Protein AF-0000000066940086 (afdb_homodimer)

pLDDT: mean 76.79, std 23.48, range [14.34, 98.62]

Structure (mmCIF, N/CA/C/O backbone):
data_AF-0000000066940086-model_v1
#
loop_
_entity.id
_entity.type
_entity.pdbx_description
1 polymer 'F-box domain-containing protein'
#
loop_
_atom_site.group_PDB
_atom_site.id
_atom_site.type_symbol
_atom_site.label_atom_id
_atom_site.label_alt_id
_atom_site.label_comp_id
_atom_site.label_asym_id
_atom_site.label_entity_id
_atom_site.label_seq_id
_atom_site.pdbx_PDB_ins_code
_atom_site.Cartn_x
_atom_site.Cartn_y
_atom_site.Cartn_z
_atom_site.occupancy
_atom_site.B_iso_or_equiv
_atom_site.auth_seq_id
_atom_site.auth_comp_id
_atom_site.auth_asym_id
_atom_site.auth_atom_id
_atom_site.pdbx_PDB_model_num
ATOM 1 N N . MET A 1 1 ? -50.438 -29.688 -14.922 1 21.64 1 MET A N 1
ATOM 2 C CA . MET A 1 1 ? -49.094 -29.969 -15.398 1 21.64 1 MET A CA 1
ATOM 3 C C . MET A 1 1 ? -48.656 -28.953 -16.453 1 21.64 1 MET A C 1
ATOM 5 O O . MET A 1 1 ? -48.656 -29.25 -17.641 1 21.64 1 MET A O 1
ATOM 9 N N . THR A 1 2 ? -49.062 -27.703 -16.484 1 23.95 2 THR A N 1
ATOM 10 C CA . THR A 1 2 ? -49.219 -26.531 -17.328 1 23.95 2 THR A CA 1
ATOM 11 C C . THR A 1 2 ? -47.875 -26.047 -17.844 1 23.95 2 THR A C 1
ATOM 13 O O . THR A 1 2 ? -46.875 -26.156 -17.156 1 23.95 2 THR A O 1
ATOM 16 N N . SER A 1 3 ? -47.656 -25.938 -19.219 1 25.42 3 SER A N 1
ATOM 17 C CA . SER A 1 3 ? -46.594 -25.625 -20.156 1 25.42 3 SER A CA 1
ATOM 18 C C . SER A 1 3 ? -45.906 -24.312 -19.797 1 25.42 3 SER A C 1
ATOM 20 O O . SER A 1 3 ? -46.469 -23.234 -19.906 1 25.42 3 SER A O 1
ATOM 22 N N . ARG A 1 4 ? -45.344 -24.125 -18.641 1 27.19 4 ARG A N 1
ATOM 23 C CA . ARG A 1 4 ? -44.844 -22.906 -18.016 1 27.19 4 ARG A CA 1
ATOM 24 C C . ARG A 1 4 ? -43.844 -22.203 -18.922 1 27.19 4 ARG A C 1
ATOM 26 O O . ARG A 1 4 ? -42.812 -22.781 -19.312 1 27.19 4 ARG A O 1
ATOM 33 N N . ASP A 1 5 ? -44.281 -21.297 -19.844 1 26.53 5 ASP A N 1
ATOM 34 C CA . ASP A 1 5 ? -43.812 -20.453 -20.953 1 26.53 5 ASP A CA 1
ATOM 35 C C . ASP A 1 5 ? -42.531 -19.719 -20.562 1 26.53 5 ASP A C 1
ATOM 37 O O . ASP A 1 5 ? -42.5 -18.984 -19.578 1 26.53 5 ASP A O 1
ATOM 41 N N . ASN A 1 6 ? -41.406 -20.359 -20.703 1 26.84 6 ASN A N 1
ATOM 42 C CA . ASN A 1 6 ? -40 -20 -20.547 1 26.84 6 ASN A CA 1
ATOM 43 C C . ASN A 1 6 ? -39.688 -18.641 -21.172 1 26.84 6 ASN A C 1
ATOM 45 O O . ASN A 1 6 ? -39.719 -18.5 -22.391 1 26.84 6 ASN A O 1
ATOM 49 N N . HIS A 1 7 ? -40.375 -17.5 -20.797 1 28.5 7 HIS A N 1
ATOM 50 C CA . HIS A 1 7 ? -40.219 -16.125 -21.234 1 28.5 7 HIS A CA 1
ATOM 51 C C . HIS A 1 7 ? -38.75 -15.805 -21.5 1 28.5 7 HIS A C 1
ATOM 53 O O . HIS A 1 7 ? -37.938 -15.734 -20.578 1 28.5 7 HIS A O 1
ATOM 59 N N . LEU A 1 8 ? -38.219 -16.359 -22.531 1 32.66 8 LEU A N 1
ATOM 60 C CA . LEU A 1 8 ? -36.969 -16.094 -23.25 1 32.66 8 LEU A CA 1
ATOM 61 C C . LEU A 1 8 ? -36.75 -14.586 -23.438 1 32.66 8 LEU A C 1
ATOM 63 O O . LEU A 1 8 ? -37.531 -13.938 -24.141 1 32.66 8 LEU A O 1
ATOM 67 N N . TYR A 1 9 ? -36.656 -13.805 -22.391 1 33.69 9 TYR A N 1
ATOM 68 C CA . TYR A 1 9 ? -36.375 -12.375 -22.406 1 33.69 9 TYR A CA 1
ATOM 69 C C . TYR A 1 9 ? -35.531 -12.008 -23.609 1 33.69 9 TYR A C 1
ATOM 71 O O . TYR A 1 9 ? -34.469 -12.617 -23.828 1 33.69 9 TYR A O 1
ATOM 79 N N . SER A 1 10 ? -36.094 -11.773 -24.75 1 36.84 10 SER A N 1
ATOM 80 C CA . SER A 1 10 ? -35.594 -11.188 -25.984 1 36.84 10 SER A CA 1
ATOM 81 C C . SER A 1 10 ? -34.688 -10 -25.703 1 36.84 10 SER A C 1
ATOM 83 O O . SER A 1 10 ? -35.062 -9.078 -24.969 1 36.84 10 SER A O 1
ATOM 85 N N . ASN A 1 11 ? -33.406 -10.289 -25.625 1 43.44 11 ASN A N 1
ATOM 86 C CA . ASN A 1 11 ? -32.344 -9.328 -25.391 1 43.44 11 ASN A CA 1
ATOM 87 C C . ASN A 1 11 ? -32.438 -8.148 -26.359 1 43.44 11 ASN A C 1
ATOM 89 O O . ASN A 1 11 ? -32.906 -8.297 -27.484 1 43.44 11 ASN A O 1
ATOM 93 N N . GLY A 1 12 ? -32.594 -7.027 -25.891 1 43.97 12 GLY A N 1
ATOM 94 C CA . GLY A 1 12 ? -32.688 -5.777 -26.625 1 43.97 12 GLY A CA 1
ATOM 95 C C . GLY A 1 12 ? -31.688 -5.672 -27.766 1 43.97 12 GLY A C 1
ATOM 96 O O . GLY A 1 12 ? -30.797 -6.512 -27.875 1 43.97 12 GLY A O 1
ATOM 97 N N . PRO A 1 13 ? -31.859 -4.84 -28.797 1 48.5 13 PRO A N 1
ATOM 98 C CA . PRO A 1 13 ? -31.078 -4.582 -30.016 1 48.5 13 PRO A CA 1
ATOM 99 C C . PRO A 1 13 ? -29.578 -4.535 -29.766 1 48.5 13 PRO A C 1
ATOM 101 O O . PRO A 1 13 ? -28.781 -4.848 -30.656 1 48.5 13 PRO A O 1
ATOM 104 N N . GLU A 1 14 ? -29.203 -4.27 -28.688 1 49.16 14 GLU A N 1
ATOM 105 C CA . GLU A 1 14 ? -27.781 -4.066 -28.422 1 49.16 14 GLU A CA 1
ATOM 106 C C . GLU A 1 14 ? -27.047 -5.398 -28.375 1 49.16 14 GLU A C 1
ATOM 108 O O . GLU A 1 14 ? -25.922 -5.5 -28.875 1 49.16 14 GLU A O 1
ATOM 113 N N . VAL A 1 15 ? -27.609 -6.387 -27.891 1 49.75 15 VAL A N 1
ATOM 114 C CA . VAL A 1 15 ? -27.016 -7.715 -27.844 1 49.75 15 VAL A CA 1
ATOM 115 C C . VAL A 1 15 ? -27 -8.312 -29.25 1 49.75 15 VAL A C 1
ATOM 117 O O . VAL A 1 15 ? -26.062 -9.016 -29.625 1 49.75 15 VAL A O 1
ATOM 120 N N . GLN A 1 16 ? -28.031 -7.945 -30 1 49.22 16 GLN A N 1
ATOM 121 C CA . GLN A 1 16 ? -28.094 -8.398 -31.391 1 49.22 16 GLN A CA 1
ATOM 122 C C . GLN A 1 16 ? -26.891 -7.91 -32.188 1 49.22 16 GLN A C 1
ATOM 124 O O . GLN A 1 16 ? -26.281 -8.672 -32.938 1 49.22 16 GLN A O 1
ATOM 129 N N . GLY A 1 17 ? -26.594 -6.734 -32.031 1 49.56 17 GLY A N 1
ATOM 130 C CA . GLY A 1 17 ? -25.5 -6.133 -32.781 1 49.56 17 GLY A CA 1
ATOM 131 C C . GLY A 1 17 ? -24.141 -6.641 -32.344 1 49.56 17 GLY A C 1
ATOM 132 O O . GLY A 1 17 ? -23.234 -6.773 -33.188 1 49.56 17 GLY A O 1
ATOM 133 N N . ALA A 1 18 ? -24.062 -6.953 -31.141 1 52.44 18 ALA A N 1
ATOM 134 C CA . ALA A 1 18 ? -22.75 -7.344 -30.641 1 52.44 18 ALA A CA 1
ATOM 135 C C . ALA A 1 18 ? -22.359 -8.734 -31.125 1 52.44 18 ALA A C 1
ATOM 137 O O . ALA A 1 18 ? -21.188 -9.008 -31.391 1 52.44 18 ALA A O 1
ATOM 138 N N . PHE A 1 19 ? -23.359 -9.625 -31.25 1 54.22 19 PHE A N 1
ATOM 139 C CA . PHE A 1 19 ? -23.062 -10.984 -31.688 1 54.22 19 PHE A CA 1
ATOM 140 C C . PHE A 1 19 ? -23.5 -11.195 -33.125 1 54.22 19 PHE A C 1
ATOM 142 O O . PHE A 1 19 ? -23.344 -12.289 -33.688 1 54.22 19 PHE A O 1
ATOM 149 N N . GLY A 1 20 ? -23.859 -10.047 -33.781 1 47.44 20 GLY A N 1
ATOM 150 C CA . GLY A 1 20 ? -24.297 -10.125 -35.188 1 47.44 20 GLY A CA 1
ATOM 151 C C . GLY A 1 20 ? -25.562 -10.953 -35.344 1 47.44 20 GLY A C 1
ATOM 152 O O . GLY A 1 20 ? -25.797 -11.516 -36.438 1 47.44 20 GLY A O 1
ATOM 153 N N . VAL A 1 21 ? -26.047 -11.5 -34.438 1 47.91 21 VAL A N 1
ATOM 154 C CA . VAL A 1 21 ? -27.219 -12.336 -34.656 1 47.91 21 VAL A CA 1
ATOM 155 C C . VAL A 1 21 ? -28.469 -11.594 -34.25 1 47.91 21 VAL A C 1
ATOM 157 O O . VAL A 1 21 ? -28.422 -10.695 -33.406 1 47.91 21 VAL A O 1
ATOM 160 N N . ASP A 1 22 ? -29.578 -11.602 -34.969 1 49.31 22 ASP A N 1
ATOM 161 C CA . ASP A 1 22 ? -30.875 -10.961 -34.844 1 49.31 22 ASP A CA 1
ATOM 162 C C . ASP A 1 22 ? -31.438 -11.141 -33.438 1 49.31 22 ASP A C 1
ATOM 164 O O . ASP A 1 22 ? -32 -10.203 -32.875 1 49.31 22 ASP A O 1
ATOM 168 N N . THR A 1 23 ? -31.703 -12.453 -32.844 1 56.59 23 THR A N 1
ATOM 169 C CA . THR A 1 23 ? -32.312 -12.766 -31.562 1 56.59 23 THR A CA 1
ATOM 170 C C . THR A 1 23 ? -31.516 -13.875 -30.844 1 56.59 23 THR A C 1
ATOM 172 O O . THR A 1 23 ? -31.266 -14.93 -31.438 1 56.59 23 THR A O 1
ATOM 175 N N . LEU A 1 24 ? -30.531 -13.602 -30.016 1 60.56 24 LEU A N 1
ATOM 176 C CA . LEU A 1 24 ? -29.922 -14.68 -29.25 1 60.56 24 LEU A CA 1
ATOM 177 C C . LEU A 1 24 ? -30.453 -14.703 -27.828 1 60.56 24 LEU A C 1
ATOM 179 O O . LEU A 1 24 ? -30.406 -13.688 -27.125 1 60.56 24 LEU A O 1
ATOM 183 N N . PRO A 1 25 ? -31.281 -15.82 -27.5 1 67.06 25 PRO A N 1
ATOM 184 C CA . PRO A 1 25 ? -31.672 -15.922 -26.094 1 67.06 25 PRO A CA 1
ATOM 185 C C . PRO A 1 25 ? -30.5 -15.656 -25.141 1 67.06 25 PRO A C 1
ATOM 187 O O . PRO A 1 25 ? -29.359 -15.969 -25.453 1 67.06 25 PRO A O 1
ATOM 190 N N . LEU A 1 26 ? -30.797 -14.945 -23.984 1 72.25 26 LEU A N 1
ATOM 191 C CA . LEU A 1 26 ? -29.781 -14.594 -22.984 1 72.25 26 LEU A CA 1
ATOM 192 C C . LEU A 1 26 ? -29.078 -15.844 -22.453 1 72.25 26 LEU A C 1
ATOM 194 O O . LEU A 1 26 ? -27.906 -15.789 -22.094 1 72.25 26 LEU A O 1
ATOM 198 N N . THR A 1 27 ? -29.766 -16.969 -22.516 1 72.62 27 THR A N 1
ATOM 199 C CA . THR A 1 27 ? -29.156 -18.219 -22.062 1 72.62 27 THR A CA 1
ATOM 200 C C . THR A 1 27 ? -28.016 -18.641 -22.984 1 72.62 27 THR A C 1
ATOM 202 O O . THR A 1 27 ? -26.984 -19.141 -22.531 1 72.62 27 THR A O 1
ATOM 205 N N . THR A 1 28 ? -28.344 -18.422 -24.188 1 70.94 28 THR A N 1
ATOM 206 C CA . THR A 1 28 ? -27.297 -18.766 -25.141 1 70.94 28 THR A CA 1
ATOM 207 C C . THR A 1 28 ? -26.109 -17.812 -25.016 1 70.94 28 THR A C 1
ATOM 209 O O . THR A 1 28 ? -24.953 -18.234 -25.109 1 70.94 28 THR A O 1
ATOM 212 N N . VAL A 1 29 ? -26.484 -16.547 -24.859 1 73.44 29 VAL A N 1
ATOM 213 C CA . VAL A 1 29 ? -25.422 -15.57 -24.672 1 73.44 29 VAL A CA 1
ATOM 214 C C . VAL A 1 29 ? -24.578 -15.945 -23.453 1 73.44 29 VAL A C 1
ATOM 216 O O . VAL A 1 29 ? -23.344 -15.898 -23.5 1 73.44 29 VAL A O 1
ATOM 219 N N . ALA A 1 30 ? -25.266 -16.375 -22.484 1 77.25 30 ALA A N 1
ATOM 220 C CA . ALA A 1 30 ? -24.578 -16.781 -21.266 1 77.25 30 ALA A CA 1
ATOM 221 C C . ALA A 1 30 ? -23.656 -17.984 -21.531 1 77.25 30 ALA A C 1
ATOM 223 O O . ALA A 1 30 ? -22.547 -18.047 -21 1 77.25 30 ALA A O 1
ATOM 224 N N . HIS A 1 31 ? -24.172 -18.812 -22.344 1 75.38 31 HIS A N 1
ATOM 225 C CA . HIS A 1 31 ? -23.375 -19.984 -22.688 1 75.38 31 HIS A CA 1
ATOM 226 C C . HIS A 1 31 ? -22.141 -19.594 -23.5 1 75.38 31 HIS A C 1
ATOM 228 O O . HIS A 1 31 ? -21.062 -20.156 -23.281 1 75.38 31 HIS A O 1
ATOM 234 N N . ILE A 1 32 ? -22.297 -18.703 -24.375 1 71.81 32 ILE A N 1
ATOM 235 C CA . ILE A 1 32 ? -21.172 -18.219 -25.172 1 71.81 32 ILE A CA 1
ATOM 236 C C . ILE A 1 32 ? -20.125 -17.578 -24.266 1 71.81 32 ILE A C 1
ATOM 238 O O . ILE A 1 32 ? -18.922 -17.859 -24.406 1 71.81 32 ILE A O 1
ATOM 242 N N . ILE A 1 33 ? -20.625 -16.828 -23.391 1 78.06 33 ILE A N 1
ATOM 243 C CA . ILE A 1 33 ? -19.734 -16.109 -22.484 1 78.06 33 ILE A CA 1
ATOM 244 C C . ILE A 1 33 ? -18.969 -17.109 -21.625 1 78.06 33 ILE A C 1
ATOM 246 O O . ILE A 1 33 ? -17.781 -16.906 -21.328 1 78.06 33 ILE A O 1
ATOM 250 N N . SER A 1 34 ? -19.484 -18.219 -21.328 1 79.19 34 SER A N 1
ATOM 251 C CA . SER A 1 34 ? -18.844 -19.219 -20.469 1 79.19 34 SER A CA 1
ATOM 252 C C . SER A 1 34 ? -17.625 -19.844 -21.172 1 79.19 34 SER A C 1
ATOM 254 O O . SER A 1 34 ? -16.703 -20.312 -20.5 1 79.19 34 SER A O 1
ATOM 256 N N . TYR A 1 35 ? -17.609 -19.797 -22.453 1 72.31 35 TYR A N 1
ATOM 257 C CA . TYR A 1 35 ? -16.516 -20.375 -23.203 1 72.31 35 TYR A CA 1
ATOM 258 C C . TYR A 1 35 ? -15.344 -19.406 -23.312 1 72.31 35 TYR A C 1
ATOM 260 O O . TYR A 1 35 ? -14.25 -19.781 -23.734 1 72.31 35 TYR A O 1
ATOM 268 N N . LEU A 1 36 ? -15.648 -18.219 -22.891 1 72.81 36 LEU A N 1
ATOM 269 C CA . LEU A 1 36 ? -14.625 -17.188 -23.031 1 72.81 36 LEU A CA 1
ATOM 270 C C . LEU A 1 36 ? -13.898 -16.953 -21.703 1 72.81 36 LEU A C 1
ATOM 272 O O . LEU A 1 36 ? -13.133 -16 -21.562 1 72.81 36 LEU A O 1
ATOM 276 N N . GLU A 1 37 ? -14.031 -17.797 -20.797 1 73.56 37 GLU A N 1
ATOM 277 C CA . GLU A 1 37 ? -13.578 -17.547 -19.438 1 73.56 37 GLU A CA 1
ATOM 278 C C . GLU A 1 37 ? -12.07 -17.344 -19.375 1 73.56 37 GLU A C 1
ATOM 280 O O . GLU A 1 37 ? -11.57 -16.594 -18.531 1 73.56 37 GLU A O 1
ATOM 285 N N . ASP A 1 38 ? -11.414 -17.844 -20.375 1 73.81 38 ASP A N 1
ATOM 286 C CA . ASP A 1 38 ? -9.961 -17.719 -20.312 1 73.81 38 ASP A CA 1
ATOM 287 C C . ASP A 1 38 ? -9.477 -16.578 -21.203 1 73.81 38 ASP A C 1
ATOM 289 O O . ASP A 1 38 ? -8.273 -16.297 -21.266 1 73.81 38 ASP A O 1
ATOM 293 N N . ASP A 1 39 ? -10.367 -15.922 -21.797 1 77 39 ASP A N 1
ATOM 294 C CA . ASP A 1 39 ? -10.016 -14.82 -22.672 1 77 39 ASP A CA 1
ATOM 295 C C . ASP A 1 39 ? -10.461 -13.484 -22.078 1 77 39 ASP A C 1
ATOM 297 O O . ASP A 1 39 ? -11.516 -12.953 -22.453 1 77 39 ASP A O 1
ATOM 301 N N . VAL A 1 40 ? -9.586 -12.852 -21.438 1 81.75 40 VAL A N 1
ATOM 302 C CA . VAL A 1 40 ? -9.906 -11.641 -20.688 1 81.75 40 VAL A CA 1
ATOM 303 C C . VAL A 1 40 ? -10.203 -10.492 -21.656 1 81.75 40 VAL A C 1
ATOM 305 O O . VAL A 1 40 ? -11.094 -9.68 -21.422 1 81.75 40 VAL A O 1
ATOM 308 N N . ALA A 1 41 ? -9.484 -10.445 -22.719 1 79.44 41 ALA A N 1
ATOM 309 C CA . ALA A 1 41 ? -9.656 -9.359 -23.688 1 79.44 41 ALA A CA 1
ATOM 310 C C . ALA A 1 41 ? -11.062 -9.367 -24.281 1 79.44 41 ALA A C 1
ATOM 312 O O . ALA A 1 41 ? -11.703 -8.32 -24.391 1 79.44 41 ALA A O 1
ATOM 313 N N . SER A 1 42 ? -11.5 -10.555 -24.625 1 80.62 42 SER A N 1
ATOM 314 C CA . SER A 1 42 ? -12.836 -10.68 -25.188 1 80.62 42 SER A CA 1
ATOM 315 C C . SER A 1 42 ? -13.906 -10.344 -24.172 1 80.62 42 SER A C 1
ATOM 317 O O . SER A 1 42 ? -14.883 -9.664 -24.484 1 80.62 42 SER A O 1
ATOM 319 N N . LEU A 1 43 ? -13.734 -10.781 -23.031 1 84.5 43 LEU A N 1
ATOM 320 C CA . LEU A 1 43 ? -14.703 -10.508 -21.969 1 84.5 43 LEU A CA 1
ATOM 321 C C . LEU A 1 43 ? -14.797 -9.008 -21.688 1 84.5 43 LEU A C 1
ATOM 323 O O . LEU A 1 43 ? -15.898 -8.477 -21.516 1 84.5 43 LEU A O 1
ATOM 327 N N . ALA A 1 44 ? -13.695 -8.359 -21.672 1 83.31 44 ALA A N 1
ATOM 328 C CA . ALA A 1 44 ? -13.664 -6.922 -21.422 1 83.31 44 ALA A CA 1
ATOM 329 C C . ALA A 1 44 ? -14.391 -6.148 -22.516 1 83.31 44 ALA A C 1
ATOM 331 O O . ALA A 1 44 ? -15.102 -5.18 -22.234 1 83.31 44 ALA A O 1
ATOM 332 N N . ARG A 1 45 ? -14.195 -6.543 -23.703 1 82.5 45 ARG A N 1
ATOM 333 C CA . ARG A 1 45 ? -14.867 -5.898 -24.828 1 82.5 45 ARG A CA 1
ATOM 334 C C . ARG A 1 45 ? -16.375 -6.055 -24.719 1 82.5 45 ARG A C 1
ATOM 336 O O . ARG A 1 45 ? -17.125 -5.121 -25.031 1 82.5 45 ARG A O 1
ATOM 343 N N . LEU A 1 46 ? -16.734 -7.199 -24.344 1 78.88 46 LEU A N 1
ATOM 344 C CA . LEU A 1 46 ? -18.172 -7.457 -24.188 1 78.88 46 LEU A CA 1
ATOM 345 C C . LEU A 1 46 ? -18.766 -6.566 -23.109 1 78.88 46 LEU A C 1
ATOM 347 O O . LEU A 1 46 ? -19.891 -6.078 -23.25 1 78.88 46 LEU A O 1
ATOM 351 N N . CYS A 1 47 ? -18.031 -6.336 -22.031 1 82.5 47 CYS A N 1
ATOM 352 C CA . CYS A 1 47 ? -18.5 -5.5 -20.938 1 82.5 47 CYS A CA 1
ATOM 353 C C . CYS A 1 47 ? -18.688 -4.059 -21.391 1 82.5 47 CYS A C 1
ATOM 355 O O . CYS A 1 47 ? -19.484 -3.32 -20.812 1 82.5 47 CYS A O 1
ATOM 357 N N . ARG A 1 48 ? -18.047 -3.729 -22.531 1 82.06 48 ARG A N 1
ATOM 358 C CA . ARG A 1 48 ? -18.078 -2.34 -22.969 1 82.06 48 ARG A CA 1
ATOM 359 C C . ARG A 1 48 ? -19.078 -2.148 -24.094 1 82.06 48 ARG A C 1
ATOM 361 O O . ARG A 1 48 ? -19.297 -1.028 -24.562 1 82.06 48 ARG A O 1
ATOM 368 N N . THR A 1 49 ? -19.656 -3.117 -24.547 1 75.56 49 THR A N 1
ATOM 369 C CA . THR A 1 49 ? -20.516 -3.074 -25.719 1 75.56 49 THR A CA 1
ATOM 370 C C . THR A 1 49 ? -21.922 -2.609 -25.344 1 75.56 49 THR A C 1
ATOM 372 O O . THR A 1 49 ? -22.516 -1.792 -26.047 1 75.56 49 THR A O 1
ATOM 375 N N . SER A 1 50 ? -22.438 -3.188 -24.188 1 75.12 50 SER A N 1
ATOM 376 C CA . SER A 1 50 ? -23.781 -2.818 -23.75 1 75.12 50 SER A CA 1
ATOM 377 C C . SER A 1 50 ? -23.969 -3.078 -22.25 1 75.12 50 SER A C 1
ATOM 379 O O . SER A 1 50 ? -23.172 -3.791 -21.641 1 75.12 50 SER A O 1
ATOM 381 N N . ARG A 1 51 ? -25 -2.578 -21.734 1 79.44 51 ARG A N 1
ATOM 382 C CA . ARG A 1 51 ? -25.266 -2.725 -20.312 1 79.44 51 ARG A CA 1
ATOM 383 C C . ARG A 1 51 ? -25.625 -4.164 -19.969 1 79.44 51 ARG A C 1
ATOM 385 O O . ARG A 1 51 ? -25.219 -4.684 -18.922 1 79.44 51 ARG A O 1
ATOM 392 N N . VAL A 1 52 ? -26.453 -4.73 -20.828 1 75.25 52 VAL A N 1
ATOM 393 C CA . VAL A 1 52 ? -26.859 -6.109 -20.578 1 75.25 52 VAL A CA 1
ATOM 394 C C . VAL A 1 52 ? -25.641 -7.023 -20.609 1 75.25 52 VAL A C 1
ATOM 396 O O . VAL A 1 52 ? -25.5 -7.895 -19.734 1 75.25 52 VAL A O 1
ATOM 399 N N . LEU A 1 53 ? -24.812 -6.781 -21.594 1 79 53 LEU A N 1
ATOM 400 C CA . LEU A 1 53 ? -23.609 -7.605 -21.672 1 79 53 LEU A CA 1
ATOM 401 C C . LEU A 1 53 ? -22.672 -7.32 -20.516 1 79 53 LEU A C 1
ATOM 403 O O . LEU A 1 53 ? -21.953 -8.219 -20.047 1 79 53 LEU A O 1
ATOM 407 N N . TRP A 1 54 ? -22.719 -6.148 -20.078 1 80.88 54 TRP A N 1
ATOM 408 C CA . TRP A 1 54 ? -21.922 -5.812 -18.906 1 80.88 54 TRP A CA 1
ATOM 409 C C . TRP A 1 54 ? -22.344 -6.656 -17.703 1 80.88 54 TRP A C 1
ATOM 411 O O . TRP A 1 54 ? -21.5 -7.273 -17.047 1 80.88 54 TRP A O 1
ATOM 421 N N . TYR A 1 55 ? -23.594 -6.773 -17.5 1 79.88 55 TYR A N 1
ATOM 422 C CA . TYR A 1 55 ? -24.094 -7.496 -16.344 1 79.88 55 TYR A CA 1
ATOM 423 C C . TYR A 1 55 ? -23.828 -8.992 -16.484 1 79.88 55 TYR A C 1
ATOM 425 O O . TYR A 1 55 ? -23.516 -9.664 -15.492 1 79.88 55 TYR A O 1
ATOM 433 N N . MET A 1 56 ? -23.891 -9.43 -17.641 1 80 56 MET A N 1
ATOM 434 C CA . MET A 1 56 ? -23.766 -10.867 -17.859 1 80 56 MET A CA 1
ATOM 435 C C . MET A 1 56 ? -22.312 -11.297 -17.828 1 80 56 MET A C 1
ATOM 437 O O . MET A 1 56 ? -21.984 -12.414 -17.422 1 80 56 MET A O 1
ATOM 441 N N . THR A 1 57 ? -21.5 -10.367 -18.219 1 84 57 THR A N 1
ATOM 442 C CA . THR A 1 57 ? -20.109 -10.766 -18.469 1 84 57 THR A CA 1
ATOM 443 C C . THR A 1 57 ? -19.219 -10.375 -17.297 1 84 57 THR A C 1
ATOM 445 O O . THR A 1 57 ? -18.188 -11 -17.078 1 84 57 THR A O 1
ATOM 448 N N . LEU A 1 58 ? -19.672 -9.484 -16.5 1 85 58 LEU A N 1
ATOM 449 C CA . LEU A 1 58 ? -18.844 -8.938 -15.438 1 85 58 LEU A CA 1
ATOM 450 C C . LEU A 1 58 ? -18.438 -10.039 -14.461 1 85 58 LEU A C 1
ATOM 452 O O . LEU A 1 58 ? -17.266 -10.141 -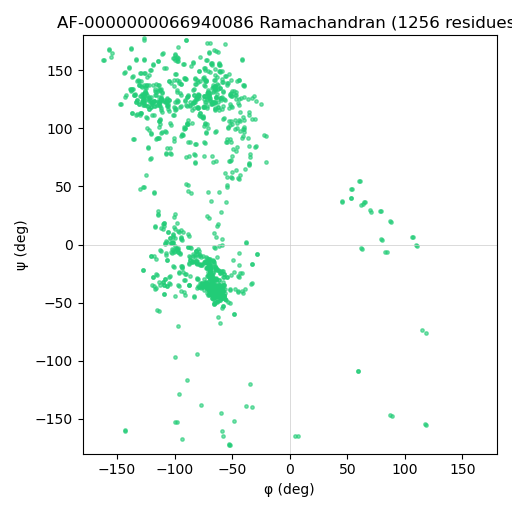14.094 1 85 58 LEU A O 1
ATOM 456 N N . PRO A 1 59 ? -19.312 -10.906 -14.109 1 86.31 59 PRO A N 1
ATOM 457 C CA . PRO A 1 59 ? -18.922 -11.969 -13.18 1 86.31 59 PRO A CA 1
ATOM 458 C C . PRO A 1 59 ? -17.891 -12.922 -13.781 1 86.31 59 PRO A C 1
ATOM 460 O O . PRO A 1 59 ? -17.047 -13.445 -13.055 1 86.31 59 PRO A O 1
ATOM 463 N N . HIS A 1 60 ? -17.922 -13.102 -15.07 1 86.06 60 HIS A N 1
ATOM 464 C CA . HIS A 1 60 ? -16.969 -13.977 -15.734 1 86.06 60 HIS A CA 1
ATOM 465 C C . HIS A 1 60 ? -15.609 -13.305 -15.859 1 86.06 60 HIS A C 1
ATOM 467 O O . HIS A 1 60 ? -14.57 -13.969 -15.781 1 86.06 60 HIS A O 1
ATOM 473 N N . LEU A 1 61 ? -15.68 -12.078 -16.016 1 85.06 61 LEU A N 1
ATOM 474 C CA . LEU A 1 61 ? -14.453 -11.312 -16.188 1 85.06 61 LEU A CA 1
ATOM 475 C C . LEU A 1 61 ? -13.641 -11.305 -14.898 1 85.06 61 LEU A C 1
ATOM 477 O O . LEU A 1 61 ? -12.414 -11.43 -14.93 1 85.06 61 LEU A O 1
ATOM 481 N N . TRP A 1 62 ? -14.367 -11.25 -13.797 1 90.25 62 TRP A N 1
ATOM 482 C CA . TRP A 1 62 ? -13.672 -11.039 -12.531 1 90.25 62 TRP A CA 1
ATOM 483 C C . TRP A 1 62 ? -13.57 -12.336 -11.734 1 90.25 62 TRP A C 1
ATOM 485 O O . TRP A 1 62 ? -13.086 -12.344 -10.602 1 90.25 62 TRP A O 1
ATOM 495 N N . ARG A 1 63 ? -13.969 -13.352 -12.273 1 91.94 63 ARG A N 1
ATOM 496 C CA . ARG A 1 63 ? -13.953 -14.633 -11.57 1 91.94 63 ARG A CA 1
ATOM 497 C C . ARG A 1 63 ? -12.523 -15.078 -11.273 1 91.94 63 ARG A C 1
ATOM 499 O O . ARG A 1 63 ? -12.219 -15.484 -10.156 1 91.94 63 ARG A O 1
ATOM 506 N N . ASN A 1 64 ? -11.734 -15.055 -12.273 1 92.88 64 ASN A N 1
ATOM 507 C CA . ASN A 1 64 ? -10.32 -15.391 -12.156 1 92.88 64 ASN A CA 1
ATOM 508 C C . ASN A 1 64 ? -9.438 -14.18 -12.43 1 92.88 64 ASN A C 1
ATOM 510 O O . ASN A 1 64 ? -9.258 -13.781 -13.578 1 92.88 64 ASN A O 1
ATOM 514 N N . VAL A 1 65 ? -8.891 -13.672 -11.406 1 94.56 65 VAL A N 1
ATOM 515 C CA . VAL A 1 65 ? -8.086 -12.461 -11.531 1 94.56 65 VAL A CA 1
ATOM 516 C C . VAL A 1 65 ? -6.609 -12.789 -11.32 1 94.56 65 VAL A C 1
ATOM 518 O O . VAL A 1 65 ? -6.246 -13.422 -10.328 1 94.56 65 VAL A O 1
ATOM 521 N N . THR A 1 66 ? -5.789 -12.477 -12.242 1 95.31 66 THR A N 1
ATOM 522 C CA . THR A 1 66 ? -4.34 -12.594 -12.117 1 95.31 66 THR A CA 1
ATOM 523 C C . THR A 1 66 ? -3.676 -11.219 -12.227 1 95.31 66 THR A C 1
ATOM 525 O O . THR A 1 66 ? -3.85 -10.523 -13.227 1 95.31 66 THR A O 1
ATOM 528 N N . LEU A 1 67 ? -3.012 -10.828 -11.211 1 95.75 67 LEU A N 1
ATOM 529 C CA . LEU A 1 67 ? -2.246 -9.586 -11.211 1 95.75 67 LEU A CA 1
ATOM 530 C C . LEU A 1 67 ? -0.75 -9.875 -11.289 1 95.75 67 LEU A C 1
ATOM 532 O O . LEU A 1 67 ? -0.194 -10.547 -10.43 1 95.75 67 LEU A O 1
ATOM 536 N N . LYS A 1 68 ? -0.107 -9.336 -12.273 1 95.06 68 LYS A N 1
ATOM 537 C CA . LYS A 1 68 ? 1.319 -9.57 -12.477 1 95.06 68 LYS A CA 1
ATOM 538 C C . LYS A 1 68 ? 2.127 -8.305 -12.227 1 95.06 68 LYS A C 1
ATOM 540 O O . LYS A 1 68 ? 1.807 -7.238 -12.758 1 95.06 68 LYS A O 1
ATOM 545 N N . SER A 1 69 ? 3.098 -8.406 -11.352 1 94.06 69 SER A N 1
ATOM 546 C CA . SER A 1 69 ? 4.008 -7.309 -11.047 1 94.06 69 SER A CA 1
ATOM 547 C C . SER A 1 69 ? 5.375 -7.531 -11.688 1 94.06 69 SER A C 1
ATOM 549 O O . SER A 1 69 ? 5.871 -8.656 -11.734 1 94.06 69 SER A O 1
ATOM 551 N N . TYR A 1 70 ? 5.977 -6.477 -12.195 1 90.75 70 TYR A N 1
ATOM 552 C CA . TYR A 1 70 ? 7.281 -6.551 -12.836 1 90.75 70 TYR A CA 1
ATOM 553 C C . TYR A 1 70 ? 8.25 -5.551 -12.219 1 90.75 70 TYR A C 1
ATOM 555 O O . TYR A 1 70 ? 7.855 -4.457 -11.82 1 90.75 70 TYR A O 1
ATOM 563 N N . ARG A 1 71 ? 9.453 -5.914 -12.203 1 85.5 71 ARG A N 1
ATOM 564 C CA . ARG A 1 71 ? 10.492 -5.055 -11.641 1 85.5 71 ARG A CA 1
ATOM 565 C C . ARG A 1 71 ? 10.734 -3.834 -12.523 1 85.5 71 ARG A C 1
ATOM 567 O O . ARG A 1 71 ? 10.977 -2.736 -12.023 1 85.5 71 ARG A O 1
ATOM 574 N N . THR A 1 72 ? 10.648 -4.008 -13.789 1 86.69 72 THR A N 1
ATOM 575 C CA . THR A 1 72 ? 10.898 -2.938 -14.75 1 86.69 72 THR A CA 1
ATOM 576 C C . THR A 1 72 ? 9.625 -2.586 -15.508 1 86.69 72 THR A C 1
ATOM 578 O O . THR A 1 72 ? 8.688 -3.387 -15.562 1 86.69 72 THR A O 1
ATOM 581 N N . ILE A 1 73 ? 9.695 -1.413 -15.984 1 88 73 ILE A N 1
ATOM 582 C CA . ILE A 1 73 ? 8.547 -0.953 -16.766 1 88 73 ILE A CA 1
ATOM 583 C C . ILE A 1 73 ? 8.5 -1.688 -18.094 1 88 73 ILE A C 1
ATOM 585 O O . ILE A 1 73 ? 9.5 -1.734 -18.828 1 88 73 ILE A O 1
ATOM 589 N N . ARG A 1 74 ? 7.449 -2.277 -18.391 1 88.56 74 ARG A N 1
ATOM 590 C CA . ARG A 1 74 ? 7.254 -2.973 -19.656 1 88.56 74 ARG A CA 1
ATOM 591 C C . ARG A 1 74 ? 6.648 -2.047 -20.703 1 88.56 74 ARG A C 1
ATOM 593 O O . ARG A 1 74 ? 5.84 -1.174 -20.375 1 88.56 74 ARG A O 1
ATOM 600 N N . TYR A 1 75 ? 7.082 -2.215 -21.891 1 88.88 75 TYR A N 1
ATOM 601 C CA . TYR A 1 75 ? 6.621 -1.369 -22.984 1 88.88 75 TYR A CA 1
ATOM 602 C C . TYR A 1 75 ? 5.891 -2.193 -24.031 1 88.88 75 TYR A C 1
ATOM 604 O O . TYR A 1 75 ? 6.273 -3.332 -24.312 1 88.88 75 TYR A O 1
ATOM 612 N N . LYS A 1 76 ? 4.742 -1.789 -24.516 1 84.19 76 LYS A N 1
ATOM 613 C CA . LYS A 1 76 ? 4.035 -2.316 -25.672 1 84.19 76 LYS A CA 1
ATOM 614 C C . LYS A 1 76 ? 3.98 -1.287 -26.797 1 84.19 76 LYS A C 1
ATOM 616 O O . LYS A 1 76 ? 3.426 -0.2 -26.625 1 84.19 76 LYS A O 1
ATOM 621 N N . ASP A 1 77 ? 4.359 -1.584 -27.906 1 84.81 77 ASP A N 1
ATOM 622 C CA . ASP A 1 77 ? 4.406 -0.663 -29.047 1 84.81 77 ASP A CA 1
ATOM 623 C C . ASP A 1 77 ? 5.016 0.676 -28.641 1 84.81 77 ASP A C 1
ATOM 625 O O . ASP A 1 77 ? 4.43 1.732 -28.875 1 84.81 77 ASP A O 1
ATOM 629 N N . GLU A 1 78 ? 6.062 0.717 -27.734 1 84.5 78 GLU A N 1
ATOM 630 C CA . GLU A 1 78 ? 6.871 1.86 -27.312 1 84.5 78 GLU A CA 1
ATOM 631 C C . GLU A 1 78 ? 6.137 2.709 -26.281 1 84.5 78 GLU A C 1
ATOM 633 O O . GLU A 1 78 ? 6.559 3.824 -25.969 1 84.5 78 GLU A O 1
ATOM 638 N N . VAL A 1 79 ? 5.035 2.289 -25.875 1 87.31 79 VAL A N 1
ATOM 639 C CA . VAL A 1 79 ? 4.293 2.969 -24.812 1 87.31 79 VAL A CA 1
ATOM 640 C C . VAL A 1 79 ? 4.336 2.135 -23.531 1 87.31 79 VAL A C 1
ATOM 642 O O . VAL A 1 79 ? 4.074 0.93 -23.562 1 87.31 79 VAL A O 1
ATOM 645 N N . PRO A 1 80 ? 4.82 2.771 -22.547 1 88.12 80 PRO A N 1
ATOM 646 C CA . PRO A 1 80 ? 4.852 2.004 -21.297 1 88.12 80 PRO A CA 1
ATOM 647 C C . PRO A 1 80 ? 3.471 1.517 -20.875 1 88.12 80 PRO A C 1
ATOM 649 O O . PRO A 1 80 ? 2.48 2.234 -21.031 1 88.12 80 PRO A O 1
ATOM 652 N N . GLU A 1 81 ? 3.412 0.323 -20.391 1 88.38 81 GLU A N 1
ATOM 653 C CA . GLU A 1 81 ? 2.146 -0.195 -19.875 1 88.38 81 GLU A CA 1
ATOM 654 C C . GLU A 1 81 ? 1.635 0.653 -18.719 1 88.38 81 GLU A C 1
ATOM 656 O O . GLU A 1 81 ? 2.365 0.902 -17.766 1 88.38 81 GLU A O 1
ATOM 661 N N . GLY A 1 82 ? 0.432 1.099 -18.844 1 85 82 GLY A N 1
ATOM 662 C CA . GLY A 1 82 ? -0.137 1.963 -17.812 1 85 82 GLY A CA 1
ATOM 663 C C . GLY A 1 82 ? 0.168 3.432 -18.047 1 85 82 GLY A C 1
ATOM 664 O O . GLY A 1 82 ? 0.173 4.219 -17.094 1 85 82 GLY A O 1
ATOM 665 N N . PHE A 1 83 ? 0.496 3.73 -19.172 1 86 83 PHE A N 1
ATOM 666 C CA . PHE A 1 83 ? 0.837 5.105 -19.5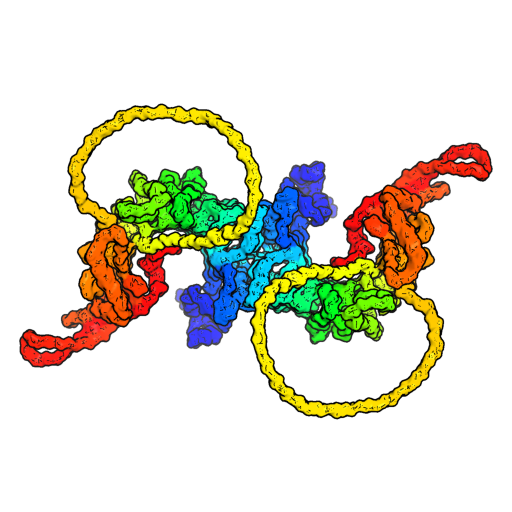16 1 86 83 PHE A CA 1
ATOM 667 C C . PHE A 1 83 ? -0.245 6.066 -19.031 1 86 83 PHE A C 1
ATOM 669 O O . PHE A 1 83 ? -1.435 5.828 -19.25 1 86 83 PHE A O 1
ATOM 676 N N . GLY A 1 84 ? 0.229 7.16 -18.344 1 82.81 84 GLY A N 1
ATOM 677 C CA . GLY A 1 84 ? -0.682 8.18 -17.844 1 82.81 84 GLY A CA 1
ATOM 678 C C . GLY A 1 84 ? -1.309 7.812 -16.516 1 82.81 84 GLY A C 1
ATOM 679 O O . GLY A 1 84 ? -2.061 8.602 -15.938 1 82.81 84 GLY A O 1
ATOM 680 N N . SER A 1 85 ? -1.051 6.602 -16.094 1 87.06 85 SER A N 1
ATOM 681 C CA . SER A 1 85 ? -1.58 6.102 -14.828 1 87.06 85 SER A CA 1
ATOM 682 C C . SER A 1 85 ? -0.569 5.203 -14.117 1 87.06 85 SER A C 1
ATOM 684 O O . SER A 1 85 ? 0.638 5.332 -14.336 1 87.06 85 SER A O 1
ATOM 686 N N . ALA A 1 86 ? -1.076 4.434 -13.25 1 90.31 86 ALA A N 1
ATOM 687 C CA . ALA A 1 86 ? -0.192 3.516 -12.531 1 90.31 86 ALA A CA 1
ATOM 688 C C . ALA A 1 86 ? -0.083 2.178 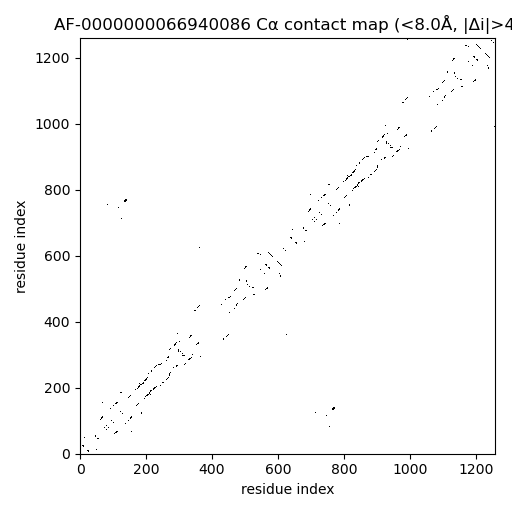-13.258 1 90.31 86 ALA A C 1
ATOM 690 O O . ALA A 1 86 ? -0.671 1.995 -14.328 1 90.31 86 ALA A O 1
ATOM 691 N N . SER A 1 87 ? 0.75 1.236 -12.797 1 91.38 87 SER A N 1
ATOM 692 C CA . SER A 1 87 ? 0.953 -0.075 -13.406 1 91.38 87 SER A CA 1
ATOM 693 C C . SER A 1 87 ? -0.344 -0.878 -13.43 1 91.38 87 SER A C 1
ATOM 695 O O . SER A 1 87 ? -1.241 -0.645 -12.617 1 91.38 87 SER A O 1
ATOM 697 N N . PRO A 1 88 ? -0.446 -1.802 -14.375 1 91.56 88 PRO A N 1
ATOM 698 C CA . PRO A 1 88 ? -1.623 -2.674 -14.375 1 91.56 88 PRO A CA 1
ATOM 699 C C . PRO A 1 88 ? -1.789 -3.439 -13.062 1 91.56 88 PRO A C 1
ATOM 701 O O . PRO A 1 88 ? -2.916 -3.695 -12.633 1 91.56 88 PRO A O 1
ATOM 704 N N . PHE A 1 89 ? -0.732 -3.791 -12.508 1 94.56 89 PHE A N 1
ATOM 705 C CA . PHE A 1 89 ? -0.777 -4.457 -11.211 1 94.56 89 PHE A CA 1
ATOM 706 C C . PHE A 1 89 ? -1.482 -3.584 -10.18 1 94.56 89 PHE A C 1
ATOM 708 O O . PHE A 1 89 ? -2.422 -4.031 -9.523 1 94.56 89 PHE A O 1
ATOM 715 N N . SER A 1 90 ? -1.038 -2.318 -10.023 1 94.44 90 SER A N 1
ATOM 716 C CA . SER A 1 90 ? -1.59 -1.385 -9.047 1 94.44 90 SER A CA 1
ATOM 717 C C . SER A 1 90 ? -3.029 -1.016 -9.391 1 94.44 90 SER A C 1
ATOM 719 O O . SER A 1 90 ? -3.865 -0.866 -8.492 1 94.44 90 SER A O 1
ATOM 721 N N . MET A 1 91 ? -3.287 -0.843 -10.648 1 94.12 91 MET A N 1
ATOM 722 C CA . MET A 1 91 ? -4.637 -0.463 -11.055 1 94.12 91 MET A CA 1
ATOM 723 C C . MET A 1 91 ? -5.621 -1.604 -10.805 1 94.12 91 MET A C 1
ATOM 725 O O . MET A 1 91 ? -6.781 -1.367 -10.469 1 94.12 91 MET A O 1
ATOM 729 N N . GLY A 1 92 ? -5.168 -2.842 -11.094 1 94.56 92 GLY A N 1
ATOM 730 C CA . GLY A 1 92 ? -5.992 -3.988 -10.75 1 94.56 92 GLY A CA 1
ATOM 731 C C . GLY A 1 92 ? -6.301 -4.07 -9.266 1 94.56 92 GLY A C 1
ATOM 732 O O . GLY A 1 92 ? -7.445 -4.312 -8.875 1 94.56 92 GLY A O 1
ATOM 733 N N . LEU A 1 93 ? -5.285 -3.859 -8.469 1 96.25 93 LEU A N 1
ATOM 734 C CA . LEU A 1 93 ? -5.473 -3.879 -7.02 1 96.25 93 LEU A CA 1
ATOM 735 C C . LEU A 1 93 ? -6.402 -2.756 -6.578 1 96.25 93 LEU A C 1
ATOM 737 O O . LEU A 1 93 ? -7.266 -2.961 -5.719 1 96.25 93 LEU A O 1
ATOM 741 N N . ASN A 1 94 ? -6.219 -1.585 -7.168 1 96.12 94 ASN A N 1
ATOM 742 C CA . ASN A 1 94 ? -7.09 -0.452 -6.883 1 96.12 94 ASN A CA 1
ATOM 743 C C . ASN A 1 94 ? -8.555 -0.786 -7.172 1 96.12 94 ASN A C 1
ATOM 745 O O . ASN A 1 94 ? -9.445 -0.407 -6.41 1 96.12 94 ASN A O 1
ATOM 749 N N . ALA A 1 95 ? -8.781 -1.425 -8.273 1 94.31 95 ALA A N 1
ATOM 750 C CA . ALA A 1 95 ? -10.141 -1.808 -8.641 1 94.31 95 ALA A CA 1
ATOM 751 C C . ALA A 1 95 ? -10.742 -2.762 -7.617 1 94.31 95 ALA A C 1
ATOM 753 O O . ALA A 1 95 ? -11.922 -2.643 -7.262 1 94.31 95 ALA A O 1
ATOM 754 N N . LEU A 1 96 ? -9.977 -3.664 -7.137 1 95.62 96 LEU A N 1
ATOM 755 C CA . LEU A 1 96 ? -10.453 -4.641 -6.168 1 95.62 96 LEU A CA 1
ATOM 756 C C . LEU A 1 96 ? -10.82 -3.961 -4.852 1 95.62 96 LEU A C 1
ATOM 758 O O . LEU A 1 96 ? -11.711 -4.422 -4.133 1 95.62 96 LEU A O 1
ATOM 762 N N . VAL A 1 97 ? -10.164 -2.877 -4.543 1 95.5 97 VAL A N 1
ATOM 763 C CA . VAL A 1 97 ? -10.383 -2.195 -3.271 1 95.5 97 VAL A CA 1
ATOM 764 C C . VAL A 1 97 ? -11.531 -1.194 -3.41 1 95.5 97 VAL A C 1
ATOM 766 O O . VAL A 1 97 ? -12.328 -1.026 -2.488 1 95.5 97 VAL A O 1
ATOM 769 N N . THR A 1 98 ? -11.664 -0.563 -4.559 1 92.12 98 THR A N 1
ATOM 770 C CA . THR A 1 98 ? -12.531 0.604 -4.656 1 92.12 98 THR A CA 1
ATOM 771 C C . THR A 1 98 ? -13.836 0.25 -5.363 1 92.12 98 THR A C 1
ATOM 773 O O . THR A 1 98 ? -14.859 0.896 -5.145 1 92.12 98 THR A O 1
ATOM 776 N N . ARG A 1 99 ? -13.695 -0.761 -6.191 1 88.19 99 ARG A N 1
ATOM 777 C CA . ARG A 1 99 ? -14.875 -1.077 -6.988 1 88.19 99 ARG A CA 1
ATOM 778 C C . ARG A 1 99 ? -15.664 -2.227 -6.367 1 88.19 99 ARG A C 1
ATOM 780 O O . ARG A 1 99 ? -15.164 -2.922 -5.48 1 88.19 99 ARG A O 1
ATOM 787 N N . ASN A 1 100 ? -16.906 -2.398 -6.727 1 86.12 100 ASN A N 1
ATOM 788 C CA . ASN A 1 100 ? -17.766 -3.445 -6.191 1 86.12 100 ASN A CA 1
ATOM 789 C C . ASN A 1 100 ? -17.672 -4.727 -7.016 1 86.12 100 ASN A C 1
ATOM 791 O O . ASN A 1 100 ? -18.688 -5.293 -7.414 1 86.12 100 ASN A O 1
ATOM 795 N N . VAL A 1 101 ? -16.469 -5.199 -7.242 1 90.69 101 VAL A N 1
ATOM 796 C CA . VAL A 1 101 ? -16.281 -6.371 -8.086 1 90.69 101 VAL A CA 1
ATOM 797 C C . VAL A 1 101 ? -15.586 -7.477 -7.285 1 90.69 101 VAL A C 1
ATOM 799 O O . VAL A 1 101 ? -15.555 -8.633 -7.707 1 90.69 101 VAL A O 1
ATOM 802 N N . SER A 1 102 ? -15.109 -7.18 -6.121 1 92.88 102 SER A N 1
ATOM 803 C CA . SER A 1 102 ? -14.281 -8.102 -5.352 1 92.88 102 SER A CA 1
ATOM 804 C C . SER A 1 102 ? -15.078 -9.32 -4.898 1 92.88 102 SER A C 1
ATOM 806 O O . SER A 1 102 ? -14.531 -10.414 -4.746 1 92.88 102 SER A O 1
ATOM 808 N N . SER A 1 103 ? -16.375 -9.172 -4.711 1 92.75 103 SER A N 1
ATOM 809 C CA . SER A 1 103 ? -17.219 -10.289 -4.277 1 92.75 103 SER A CA 1
ATOM 810 C C . SER A 1 103 ? -17.359 -11.328 -5.383 1 92.75 103 SER A C 1
ATOM 812 O O . SER A 1 103 ? -17.766 -12.461 -5.121 1 92.75 103 SER A O 1
ATOM 814 N N . LEU A 1 104 ? -17.031 -10.945 -6.633 1 92.88 104 LEU A N 1
ATOM 815 C CA . LEU A 1 104 ? -17.156 -11.828 -7.785 1 92.88 104 LEU A CA 1
ATOM 816 C C . LEU A 1 104 ? -15.914 -12.688 -7.961 1 92.88 104 LEU A C 1
ATOM 818 O O . LEU A 1 104 ? -15.93 -13.672 -8.703 1 92.88 104 LEU A O 1
ATOM 822 N N . VAL A 1 105 ? -14.867 -12.375 -7.227 1 95.38 105 VAL A N 1
ATOM 823 C CA . VAL A 1 105 ? -13.578 -13.023 -7.426 1 95.38 105 VAL A CA 1
ATOM 824 C C . VAL A 1 105 ? -13.57 -14.383 -6.723 1 95.38 105 VAL A C 1
ATOM 826 O O . VAL A 1 105 ? -13.867 -14.477 -5.531 1 95.38 105 VAL A O 1
ATOM 829 N N . ARG A 1 106 ? -13.227 -15.398 -7.449 1 96.81 106 ARG A N 1
ATOM 830 C CA . ARG A 1 106 ? -13.125 -16.75 -6.895 1 96.81 106 ARG A CA 1
ATOM 831 C C . ARG A 1 106 ? -11.664 -17.203 -6.828 1 96.81 106 ARG A C 1
ATOM 833 O O . ARG A 1 106 ? -11.305 -18 -5.961 1 96.81 106 ARG A O 1
ATOM 840 N N . SER A 1 107 ? -10.922 -16.734 -7.758 1 97.5 107 SER A N 1
ATOM 841 C CA . SER A 1 107 ? -9.5 -17.047 -7.812 1 97.5 107 SER A CA 1
ATOM 842 C C . SER A 1 107 ? -8.672 -15.781 -8 1 97.5 107 SER A C 1
ATOM 844 O O . SER A 1 107 ? -8.891 -15.016 -8.938 1 97.5 107 SER A O 1
ATOM 846 N N . LEU A 1 108 ? -7.773 -15.5 -7.078 1 97.75 108 LEU A N 1
ATOM 847 C CA . LEU A 1 108 ? -6.875 -14.352 -7.152 1 97.75 108 LEU A CA 1
ATOM 848 C C . LEU A 1 108 ? -5.418 -14.805 -7.141 1 97.75 108 LEU A C 1
ATOM 850 O O . LEU A 1 108 ? -4.973 -15.453 -6.191 1 97.75 108 LEU A O 1
ATOM 854 N N . SER A 1 109 ? -4.684 -14.523 -8.195 1 98 109 SER A N 1
ATOM 855 C CA . SER A 1 109 ? -3.277 -14.891 -8.312 1 98 109 SER A CA 1
ATOM 856 C C . SER A 1 109 ? -2.389 -13.656 -8.438 1 98 109 SER A C 1
ATOM 858 O O . SER A 1 109 ? -2.633 -12.789 -9.273 1 98 109 SER A O 1
ATOM 860 N N . LEU A 1 110 ? -1.45 -13.555 -7.543 1 98 110 LEU A N 1
ATOM 861 C CA . LEU A 1 110 ? -0.419 -12.523 -7.598 1 98 110 LEU A CA 1
ATOM 862 C C . LEU A 1 110 ? 0.912 -13.109 -8.055 1 98 110 LEU A C 1
ATOM 864 O O . LEU A 1 110 ? 1.444 -14.023 -7.422 1 98 110 LEU A O 1
ATOM 868 N N . GLU A 1 111 ? 1.459 -12.547 -9.109 1 96.81 111 GLU A N 1
ATOM 869 C CA . GLU A 1 111 ? 2.664 -13.148 -9.672 1 96.81 111 GLU A CA 1
ATOM 870 C C . GLU A 1 111 ? 3.701 -12.086 -10.023 1 96.81 111 GLU A C 1
ATOM 872 O O . GLU A 1 111 ? 3.346 -10.969 -10.398 1 96.81 111 GLU A O 1
ATOM 877 N N . GLY A 1 112 ? 4.953 -12.508 -9.812 1 94.31 112 GLY A N 1
ATOM 878 C CA . GLY A 1 112 ? 6.008 -11.68 -10.367 1 94.31 112 GLY A CA 1
ATOM 879 C C . GLY A 1 112 ? 6.93 -11.102 -9.312 1 94.31 112 GLY A C 1
ATOM 880 O O . GLY A 1 112 ? 7.156 -11.719 -8.266 1 94.31 112 GLY A O 1
ATOM 881 N N . GLU A 1 113 ? 7.52 -9.977 -9.703 1 92.44 113 GLU A N 1
ATOM 882 C CA . GLU A 1 113 ? 8.531 -9.328 -8.867 1 92.44 113 GLU A CA 1
ATOM 883 C C . GLU A 1 113 ? 8.07 -7.949 -8.414 1 92.44 113 GLU A C 1
ATOM 885 O O . GLU A 1 113 ? 7.57 -7.156 -9.219 1 92.44 113 GLU A O 1
ATOM 890 N N . TYR A 1 114 ? 8.18 -7.75 -7.07 1 90.19 114 TYR A N 1
ATOM 891 C CA . TYR A 1 114 ? 7.832 -6.453 -6.492 1 90.19 114 TYR A CA 1
ATOM 892 C C . TYR A 1 114 ? 9.07 -5.758 -5.941 1 90.19 114 TYR A C 1
ATOM 894 O O . TYR A 1 114 ? 9.828 -6.348 -5.168 1 90.19 114 TYR A O 1
ATOM 902 N N . SER A 1 115 ? 9.391 -4.66 -6.43 1 75.56 115 SER A N 1
ATOM 903 C CA . SER A 1 115 ? 10.602 -3.93 -6.086 1 75.56 115 SER A CA 1
ATOM 904 C C . SER A 1 115 ? 10.445 -3.197 -4.758 1 75.56 115 SER A C 1
ATOM 906 O O . SER A 1 115 ? 9.531 -2.393 -4.586 1 75.56 115 SER A O 1
ATOM 908 N N . ALA A 1 116 ? 11.188 -3.672 -3.789 1 79.12 116 ALA A N 1
ATOM 909 C CA . ALA A 1 116 ? 11.297 -2.941 -2.529 1 79.12 116 ALA A CA 1
ATOM 910 C C . ALA A 1 116 ? 12.719 -2.434 -2.314 1 79.12 116 ALA A C 1
ATOM 912 O O . ALA A 1 116 ? 13.547 -3.129 -1.726 1 79.12 116 ALA A O 1
ATOM 913 N N . SER A 1 117 ? 13 -1.23 -2.756 1 77.75 117 SER A N 1
ATOM 914 C CA . SER A 1 117 ? 14.336 -0.659 -2.688 1 77.75 117 SER A CA 1
ATOM 915 C C . SER A 1 117 ? 14.766 -0.422 -1.242 1 77.75 117 SER A C 1
ATOM 917 O O . SER A 1 117 ? 15.961 -0.295 -0.955 1 77.75 117 SER A O 1
ATOM 919 N N . ASP A 1 118 ? 13.859 -0.474 -0.37 1 82.12 118 ASP A N 1
ATOM 920 C CA . ASP A 1 118 ? 14.164 -0.142 1.019 1 82.12 118 ASP A CA 1
ATOM 921 C C . ASP A 1 118 ? 14.359 -1.404 1.855 1 82.12 118 ASP A C 1
ATOM 923 O O . ASP A 1 118 ? 14.562 -1.325 3.068 1 82.12 118 ASP A O 1
ATOM 927 N N . LEU A 1 119 ? 14.344 -2.535 1.275 1 81.25 119 LEU A N 1
ATOM 928 C CA . LEU A 1 119 ? 14.367 -3.801 1.999 1 81.25 119 LEU A CA 1
ATOM 929 C C . LEU A 1 119 ? 15.656 -3.941 2.805 1 81.25 119 LEU A C 1
ATOM 931 O O . LEU A 1 119 ? 15.609 -4.238 4 1 81.25 119 LEU A O 1
ATOM 935 N N . TYR A 1 120 ? 16.781 -3.703 2.195 1 82.94 120 TYR A N 1
ATOM 936 C CA . TYR A 1 120 ? 18.062 -3.943 2.848 1 82.94 120 TYR A CA 1
ATOM 937 C C . TYR A 1 120 ? 18.297 -2.945 3.977 1 82.94 120 TYR A C 1
ATOM 939 O O . TYR A 1 120 ? 18.734 -3.322 5.07 1 82.94 120 TYR A O 1
ATOM 947 N N . GLU A 1 121 ? 17.953 -1.711 3.74 1 83.25 121 GLU A N 1
ATOM 948 C CA . GLU A 1 121 ? 18.109 -0.664 4.742 1 83.25 121 GLU A CA 1
ATOM 949 C C . GLU A 1 121 ? 17.25 -0.939 5.973 1 83.25 121 GLU A C 1
ATOM 951 O O . GLU A 1 121 ? 17.734 -0.828 7.105 1 83.25 121 GLU A O 1
ATOM 956 N N . TYR A 1 122 ? 16.156 -1.329 5.789 1 85.19 122 TYR A N 1
ATOM 957 C CA . TYR A 1 122 ? 15.227 -1.545 6.891 1 85.19 122 TYR A CA 1
ATOM 958 C C . TYR A 1 122 ? 15.516 -2.857 7.605 1 85.19 122 TYR A C 1
ATOM 960 O O . TYR A 1 122 ? 15.398 -2.945 8.828 1 85.19 122 TYR A O 1
ATOM 968 N N . SER A 1 123 ? 15.906 -3.844 6.848 1 86.12 123 SER A N 1
ATOM 969 C CA . SER A 1 123 ? 16.25 -5.121 7.457 1 86.12 123 SER A CA 1
ATOM 970 C C . SER A 1 123 ? 17.422 -4.969 8.422 1 86.12 123 SER A C 1
ATOM 972 O O . SER A 1 123 ? 17.453 -5.59 9.484 1 86.12 123 SER A O 1
ATOM 974 N N . ARG A 1 124 ? 18.375 -4.215 8.047 1 86.06 124 ARG A N 1
ATOM 975 C CA . ARG A 1 124 ? 19.531 -3.963 8.898 1 86.06 124 ARG A CA 1
ATOM 976 C C . ARG A 1 124 ? 19.125 -3.289 10.203 1 86.06 124 ARG A C 1
ATOM 978 O O . ARG A 1 124 ? 19.734 -3.516 11.242 1 86.06 124 ARG A O 1
ATOM 985 N N . ALA A 1 125 ? 18.078 -2.543 10.062 1 87.44 125 ALA A N 1
ATOM 986 C CA . ALA A 1 125 ? 17.594 -1.838 11.242 1 87.44 125 ALA A CA 1
ATOM 987 C C . ALA A 1 125 ? 16.609 -2.695 12.023 1 87.44 125 ALA A C 1
ATOM 989 O O . ALA A 1 125 ? 16.078 -2.264 13.047 1 87.44 125 ALA A O 1
ATOM 990 N N . GLY A 1 126 ? 16.328 -3.857 11.508 1 87.31 126 GLY A N 1
ATOM 991 C CA . GLY A 1 126 ? 15.391 -4.75 12.164 1 87.31 126 GLY A CA 1
ATOM 992 C C . GLY A 1 126 ? 13.945 -4.363 11.938 1 87.31 126 GLY A C 1
ATOM 993 O O . GLY A 1 126 ? 13.102 -4.559 12.82 1 87.31 126 GLY A O 1
ATOM 994 N N . ARG A 1 127 ? 13.68 -3.756 10.859 1 89.44 127 ARG A N 1
ATOM 995 C CA . ARG A 1 127 ? 12.336 -3.318 10.492 1 89.44 127 ARG A CA 1
ATOM 996 C C . ARG A 1 127 ? 11.891 -3.957 9.18 1 89.44 127 ARG A C 1
ATOM 998 O O . ARG A 1 127 ? 12.719 -4.328 8.352 1 89.44 127 ARG A O 1
ATOM 1005 N N . VAL A 1 128 ? 10.586 -4.133 9.117 1 89.25 128 VAL A N 1
ATOM 1006 C CA . VAL A 1 128 ? 10.008 -4.559 7.844 1 89.25 128 VAL A CA 1
ATOM 1007 C C . VAL A 1 128 ? 10.023 -3.395 6.855 1 89.25 128 VAL A C 1
ATOM 1009 O O . VAL A 1 128 ? 9.836 -2.238 7.246 1 89.25 128 VAL A O 1
ATOM 1012 N N . SER A 1 129 ? 10.297 -3.715 5.641 1 90.38 129 SER A N 1
ATOM 1013 C CA . SER A 1 129 ? 10.281 -2.711 4.582 1 90.38 129 SER A CA 1
ATOM 1014 C C . SER A 1 129 ? 8.953 -1.971 4.543 1 90.38 129 SER A C 1
ATOM 1016 O O . SER A 1 129 ? 7.891 -2.582 4.699 1 90.38 129 SER A O 1
ATOM 1018 N N . GLU A 1 130 ? 8.969 -0.616 4.324 1 90.19 130 GLU A N 1
ATOM 1019 C CA . GLU A 1 130 ? 7.758 0.198 4.238 1 90.19 130 GLU A CA 1
ATOM 1020 C C . GLU A 1 130 ? 6.938 -0.163 3.002 1 90.19 130 GLU A C 1
ATOM 1022 O O . GLU A 1 130 ? 5.707 -0.245 3.068 1 90.19 130 GLU A O 1
ATOM 1027 N N . SER A 1 131 ? 7.59 -0.336 1.925 1 91.06 131 SER A N 1
ATOM 1028 C CA . SER A 1 131 ? 6.938 -0.648 0.658 1 91.06 131 SER A CA 1
ATOM 1029 C C . SER A 1 131 ? 6.234 -2 0.718 1 91.06 131 SER A C 1
ATOM 1031 O O . SER A 1 131 ? 5.113 -2.145 0.226 1 91.06 131 SER A O 1
ATOM 1033 N N . ILE A 1 132 ? 6.883 -2.977 1.298 1 92.88 132 ILE A N 1
ATOM 1034 C CA . ILE A 1 132 ? 6.316 -4.316 1.397 1 92.88 132 ILE A CA 1
ATOM 1035 C C . ILE A 1 132 ? 5.105 -4.293 2.328 1 92.88 132 ILE A C 1
ATOM 1037 O O . ILE A 1 132 ? 4.082 -4.922 2.043 1 92.88 132 ILE A O 1
ATOM 1041 N N . MET A 1 133 ? 5.297 -3.576 3.432 1 94.5 133 MET A N 1
ATOM 1042 C CA . MET A 1 133 ? 4.172 -3.498 4.359 1 94.5 133 MET A CA 1
ATOM 1043 C C . MET A 1 133 ? 2.977 -2.805 3.711 1 94.5 133 MET A C 1
ATOM 1045 O O . MET A 1 133 ? 1.833 -3.219 3.904 1 94.5 133 MET A O 1
ATOM 1049 N N . MET A 1 134 ? 3.193 -1.769 2.967 1 95.06 134 MET A N 1
ATOM 1050 C CA . MET A 1 134 ? 2.117 -1.054 2.285 1 95.06 134 MET A CA 1
ATOM 1051 C C . MET A 1 134 ? 1.397 -1.967 1.299 1 95.06 134 MET A C 1
ATOM 1053 O O . MET A 1 134 ? 0.17 -1.929 1.194 1 95.06 134 MET A O 1
ATOM 1057 N N . LEU A 1 135 ? 2.158 -2.719 0.553 1 96.25 135 LEU A N 1
ATOM 1058 C CA . LEU A 1 135 ? 1.586 -3.695 -0.367 1 96.25 135 LEU A CA 1
ATOM 1059 C C . LEU A 1 135 ? 0.673 -4.668 0.372 1 96.25 135 LEU A C 1
ATOM 1061 O O . LEU A 1 135 ? -0.446 -4.934 -0.071 1 96.25 135 LEU A O 1
ATOM 1065 N N . ASN A 1 136 ? 1.162 -5.188 1.502 1 97.62 136 ASN A N 1
ATOM 1066 C CA . ASN A 1 136 ? 0.394 -6.152 2.283 1 97.62 136 ASN A CA 1
ATOM 1067 C C . ASN A 1 136 ? -0.886 -5.531 2.838 1 97.62 136 ASN A C 1
ATOM 1069 O O . ASN A 1 136 ? -1.919 -6.199 2.918 1 97.62 136 ASN A O 1
ATOM 1073 N N . ILE A 1 137 ? -0.847 -4.266 3.221 1 97.88 137 ILE A N 1
ATOM 1074 C CA . ILE A 1 137 ? -2.031 -3.584 3.734 1 97.88 137 ILE A CA 1
ATOM 1075 C C . ILE A 1 137 ? -3.059 -3.424 2.617 1 97.88 137 ILE A C 1
ATOM 1077 O O . ILE A 1 137 ? -4.25 -3.676 2.818 1 97.88 137 ILE A O 1
ATOM 1081 N N . ALA A 1 138 ? -2.59 -2.984 1.453 1 97.69 138 ALA A N 1
ATOM 1082 C CA . ALA A 1 138 ? -3.482 -2.82 0.308 1 97.69 138 ALA A CA 1
ATOM 1083 C C . ALA A 1 138 ? -4.117 -4.148 -0.088 1 97.69 138 ALA A C 1
ATOM 1085 O O . ALA A 1 138 ? -5.32 -4.215 -0.353 1 97.69 138 ALA A O 1
ATOM 1086 N N . LEU A 1 139 ? -3.32 -5.184 -0.119 1 98 139 LEU A N 1
ATOM 1087 C CA . LEU A 1 139 ? -3.816 -6.504 -0.49 1 98 139 LEU A CA 1
ATOM 1088 C C . LEU A 1 139 ? -4.773 -7.043 0.568 1 98 139 LEU A C 1
ATOM 1090 O O . LEU A 1 139 ? -5.758 -7.707 0.239 1 98 139 LEU A O 1
ATOM 1094 N N . ARG A 1 140 ? -4.465 -6.785 1.824 1 98.06 140 ARG A N 1
ATOM 1095 C CA . ARG A 1 140 ? -5.367 -7.168 2.904 1 98.06 140 ARG A CA 1
ATOM 1096 C C . ARG A 1 140 ? -6.746 -6.543 2.715 1 98.06 140 ARG A C 1
ATOM 1098 O O . ARG A 1 140 ? -7.766 -7.207 2.891 1 98.06 140 ARG A O 1
ATOM 1105 N N . ALA A 1 141 ? -6.727 -5.277 2.361 1 97.31 141 ALA A N 1
ATOM 1106 C CA . ALA A 1 141 ? -7.984 -4.582 2.109 1 97.31 141 ALA A CA 1
ATOM 1107 C C . ALA A 1 141 ? -8.758 -5.242 0.969 1 97.31 141 ALA A C 1
ATOM 1109 O O . ALA A 1 141 ? -9.977 -5.379 1.037 1 97.31 141 ALA A O 1
ATOM 1110 N N . ALA A 1 142 ? -8.094 -5.629 -0.082 1 97.38 142 ALA A N 1
ATOM 1111 C CA . ALA A 1 142 ? -8.711 -6.285 -1.229 1 97.38 142 ALA A CA 1
ATOM 1112 C C . ALA A 1 142 ? -9.281 -7.648 -0.839 1 97.38 142 ALA A C 1
ATOM 1114 O O . ALA A 1 142 ? -10.414 -7.977 -1.193 1 97.38 142 ALA A O 1
ATOM 1115 N N . ILE A 1 143 ? -8.5 -8.43 -0.078 1 97.19 143 ILE A N 1
ATOM 1116 C CA . ILE A 1 143 ? -8.883 -9.781 0.298 1 97.19 143 ILE A CA 1
ATOM 1117 C C . ILE A 1 143 ? -10.109 -9.742 1.21 1 97.19 143 ILE A C 1
ATOM 1119 O O . ILE A 1 143 ? -10.977 -10.609 1.131 1 97.19 143 ILE A O 1
ATOM 1123 N N . ASP A 1 144 ? -10.203 -8.734 2.08 1 95.62 144 ASP A N 1
ATOM 1124 C CA . ASP A 1 144 ? -11.352 -8.594 2.975 1 95.62 144 ASP A CA 1
ATOM 1125 C C . ASP A 1 144 ? -12.648 -8.43 2.186 1 95.62 144 ASP A C 1
ATOM 1127 O O . ASP A 1 144 ? -13.719 -8.805 2.664 1 95.62 144 ASP A O 1
ATOM 1131 N N . LYS A 1 145 ? -12.539 -7.965 0.992 1 95 145 LYS A N 1
ATOM 1132 C CA . LYS A 1 145 ? -13.711 -7.734 0.161 1 95 145 LYS A CA 1
ATOM 1133 C C . LYS A 1 145 ? -14.008 -8.945 -0.727 1 95 145 LYS A C 1
ATOM 1135 O O . LYS A 1 145 ? -15.109 -9.07 -1.268 1 95 145 LYS A O 1
ATOM 1140 N N . CYS A 1 146 ? -13.008 -9.789 -0.929 1 96.81 146 CYS A N 1
ATOM 1141 C CA . CYS A 1 146 ? -13.188 -11 -1.724 1 96.81 146 CYS A CA 1
ATOM 1142 C C . CYS A 1 146 ? -13.805 -12.117 -0.887 1 96.81 146 CYS A C 1
ATOM 1144 O O . CYS A 1 146 ? -13.172 -13.148 -0.664 1 96.81 146 CYS A O 1
ATOM 1146 N N . THR A 1 147 ? -15.016 -12.023 -0.523 1 95.25 147 THR A N 1
ATOM 1147 C CA . THR A 1 147 ? -15.68 -12.891 0.451 1 95.25 147 THR A CA 1
ATOM 1148 C C . THR A 1 147 ? -15.891 -14.289 -0.122 1 95.25 147 THR A C 1
ATOM 1150 O O . THR A 1 147 ? -16.047 -15.25 0.627 1 95.25 147 THR A O 1
ATOM 1153 N N . HIS A 1 148 ? -15.852 -14.445 -1.465 1 96.5 148 HIS A N 1
ATOM 1154 C CA . HIS A 1 148 ? -16.109 -15.742 -2.078 1 96.5 148 HIS A CA 1
ATOM 1155 C C . HIS A 1 148 ? -14.844 -16.344 -2.672 1 96.5 148 HIS A C 1
ATOM 1157 O O . HIS A 1 148 ? -14.906 -17.234 -3.525 1 96.5 148 HIS A O 1
ATOM 1163 N N . LEU A 1 149 ? -13.758 -15.836 -2.217 1 97.69 149 LEU A N 1
ATOM 1164 C CA . LEU A 1 149 ? -12.469 -16.297 -2.723 1 97.69 149 LEU A CA 1
ATOM 1165 C C . LEU A 1 149 ? -12.242 -17.766 -2.371 1 97.69 149 LEU A C 1
ATOM 1167 O O . LEU A 1 149 ? -12.352 -18.156 -1.205 1 97.69 149 LEU A O 1
ATOM 1171 N N . GLU A 1 150 ? -11.938 -18.609 -3.34 1 98.44 150 GLU A N 1
ATOM 1172 C CA . GLU A 1 150 ? -11.719 -20.047 -3.16 1 98.44 150 GLU A CA 1
ATOM 1173 C C . GLU A 1 150 ? -10.25 -20.406 -3.342 1 98.44 150 GLU A C 1
ATOM 1175 O O . GLU A 1 150 ? -9.766 -21.359 -2.742 1 98.44 150 GLU A O 1
ATOM 1180 N N . ARG A 1 151 ? -9.633 -19.734 -4.195 1 98.38 151 ARG A N 1
ATOM 1181 C CA . ARG A 1 151 ? -8.234 -19.984 -4.516 1 98.38 151 ARG A CA 1
ATOM 1182 C C . ARG A 1 151 ? -7.402 -18.719 -4.418 1 98.38 151 ARG A C 1
ATOM 1184 O O . ARG A 1 151 ? -7.738 -17.703 -5.039 1 98.38 151 ARG A O 1
ATOM 1191 N N . PHE A 1 152 ? -6.398 -18.828 -3.641 1 98.56 152 PHE A N 1
ATOM 1192 C CA . PHE A 1 152 ? -5.492 -17.688 -3.523 1 98.56 152 PHE A CA 1
ATOM 1193 C C . PHE A 1 152 ? -4.051 -18.109 -3.766 1 98.56 152 PHE A C 1
ATOM 1195 O O . PHE A 1 152 ? -3.568 -19.062 -3.154 1 98.56 152 PHE A O 1
ATOM 1202 N N . ARG A 1 153 ? -3.346 -17.344 -4.688 1 98.62 153 ARG A N 1
ATOM 1203 C CA . ARG A 1 153 ? -1.96 -17.641 -5.031 1 98.62 153 ARG A CA 1
ATOM 1204 C C . ARG A 1 153 ? -1.064 -16.422 -4.809 1 98.62 153 ARG A C 1
ATOM 1206 O O . ARG A 1 153 ? -1.198 -15.414 -5.5 1 98.62 153 ARG A O 1
ATOM 1213 N N . TRP A 1 154 ? -0.204 -16.516 -3.783 1 98.38 154 TRP A N 1
ATOM 1214 C CA . TRP A 1 154 ? 0.856 -15.539 -3.555 1 98.38 154 TRP A CA 1
ATOM 1215 C C . TRP A 1 154 ? 2.166 -16 -4.188 1 98.38 154 TRP A C 1
ATOM 1217 O O . TRP A 1 154 ? 2.943 -16.719 -3.562 1 98.38 154 TRP A O 1
ATOM 1227 N N . ASP A 1 155 ? 2.426 -15.594 -5.367 1 97.5 155 ASP A N 1
ATOM 1228 C CA . ASP A 1 155 ? 3.658 -15.938 -6.07 1 97.5 155 ASP A CA 1
ATOM 1229 C C . ASP A 1 155 ? 4.48 -14.688 -6.379 1 97.5 155 ASP A C 1
ATOM 1231 O O . ASP A 1 155 ? 4.887 -14.477 -7.523 1 97.5 155 ASP A O 1
ATOM 1235 N N . LEU A 1 156 ? 4.602 -13.812 -5.379 1 95.88 156 LEU A N 1
ATOM 1236 C CA . LEU A 1 156 ? 5.484 -12.656 -5.426 1 95.88 156 LEU A CA 1
ATOM 1237 C C . LEU A 1 156 ? 6.805 -12.945 -4.715 1 95.88 156 LEU A C 1
ATOM 1239 O O . LEU A 1 156 ? 6.863 -13.805 -3.838 1 95.88 156 LEU A O 1
ATOM 1243 N N . ASP A 1 157 ? 7.867 -12.211 -5.039 1 92 157 ASP A N 1
ATOM 1244 C CA . ASP A 1 157 ? 9.188 -12.484 -4.477 1 92 157 ASP A CA 1
ATOM 1245 C C . ASP A 1 157 ? 9.383 -11.742 -3.158 1 92 157 ASP A C 1
ATOM 1247 O O . ASP A 1 157 ? 10.5 -11.672 -2.639 1 92 157 ASP A O 1
ATOM 1251 N N . VAL A 1 158 ? 8.336 -11.156 -2.664 1 92.31 158 VAL A N 1
ATOM 1252 C CA . VAL A 1 158 ? 8.391 -10.461 -1.381 1 92.31 158 VAL A CA 1
ATOM 1253 C C . VAL A 1 158 ? 7.578 -11.227 -0.342 1 92.31 158 VAL A C 1
ATOM 1255 O O . VAL A 1 158 ? 6.727 -12.047 -0.693 1 92.31 158 VAL A O 1
ATOM 1258 N N . ARG A 1 159 ? 7.785 -10.922 0.892 1 92.44 159 ARG A N 1
ATOM 1259 C CA . ARG A 1 159 ? 7.215 -11.711 1.983 1 92.44 159 ARG A CA 1
ATOM 1260 C C . ARG A 1 159 ? 5.766 -11.312 2.24 1 92.44 159 ARG A C 1
ATOM 1262 O O . ARG A 1 159 ? 5.426 -10.125 2.225 1 92.44 159 ARG A O 1
ATOM 1269 N N . ILE A 1 160 ? 4.918 -12.289 2.457 1 95.38 160 ILE A N 1
ATOM 1270 C CA . ILE A 1 160 ? 3.564 -12.086 2.957 1 95.38 160 ILE A CA 1
ATOM 1271 C C . ILE A 1 160 ? 3.609 -11.734 4.441 1 95.38 160 ILE A C 1
ATOM 1273 O O . ILE A 1 160 ? 4.387 -12.32 5.203 1 95.38 160 ILE A O 1
ATOM 1277 N N . GLN A 1 161 ? 2.848 -10.773 4.906 1 94.62 161 GLN A N 1
ATOM 1278 C CA . GLN A 1 161 ? 2.867 -10.312 6.293 1 94.62 161 GLN A CA 1
ATOM 1279 C C . GLN A 1 161 ? 1.72 -10.922 7.094 1 94.62 161 GLN A C 1
ATOM 1281 O O . GLN A 1 161 ? 0.753 -11.422 6.516 1 94.62 161 GLN A O 1
ATOM 1286 N N . PRO A 1 162 ? 1.779 -10.867 8.414 1 94.06 162 PRO A N 1
ATOM 1287 C CA . PRO A 1 162 ? 0.771 -11.484 9.281 1 94.06 162 PRO A CA 1
ATOM 1288 C C . PRO A 1 162 ? -0.631 -10.93 9.039 1 94.06 162 PRO A C 1
ATOM 1290 O O . PRO A 1 162 ? -1.62 -11.656 9.195 1 94.06 162 PRO A O 1
ATOM 1293 N N . ASN A 1 163 ? -0.733 -9.688 8.75 1 95.12 163 ASN A N 1
ATOM 1294 C CA . ASN A 1 163 ? -2.059 -9.133 8.5 1 95.12 163 ASN A CA 1
ATOM 1295 C C . ASN A 1 163 ? -2.75 -9.836 7.336 1 95.12 163 ASN A C 1
ATOM 1297 O O . ASN A 1 163 ? -3.959 -10.078 7.383 1 95.12 163 ASN A O 1
ATOM 1301 N N . MET A 1 164 ? -2.012 -10.195 6.332 1 96.5 164 MET A N 1
ATOM 1302 C CA . MET A 1 164 ? -2.539 -10.93 5.188 1 96.5 164 MET A CA 1
ATOM 1303 C C . MET A 1 164 ? -2.996 -12.328 5.598 1 96.5 164 MET A C 1
ATOM 1305 O O . MET A 1 164 ? -4.066 -12.781 5.188 1 96.5 164 MET A O 1
ATOM 1309 N N . TYR A 1 165 ? -2.15 -13.008 6.398 1 97.06 165 TYR A N 1
ATOM 1310 C CA . TYR A 1 165 ? -2.539 -14.32 6.902 1 97.06 165 TYR A CA 1
ATOM 1311 C C . TYR A 1 165 ? -3.838 -14.234 7.691 1 97.06 165 TYR A C 1
ATOM 1313 O O . TYR A 1 165 ? -4.691 -15.125 7.594 1 97.06 165 TYR A O 1
ATOM 1321 N N . GLY A 1 166 ? -3.922 -13.156 8.461 1 95.38 166 GLY A N 1
ATOM 1322 C CA . GLY A 1 166 ? -5.148 -12.945 9.219 1 95.38 166 GLY A CA 1
ATOM 1323 C C . GLY A 1 166 ? -6.371 -12.789 8.336 1 95.38 166 GLY A C 1
ATOM 1324 O O . GLY A 1 166 ? -7.457 -13.258 8.68 1 95.38 166 GLY A O 1
ATOM 1325 N N . GLY A 1 167 ? -6.172 -12.117 7.238 1 96.06 167 GLY A N 1
ATOM 1326 C CA . GLY A 1 167 ? -7.258 -11.953 6.285 1 96.06 167 GLY A CA 1
ATOM 1327 C C . GLY A 1 167 ? -7.668 -13.258 5.625 1 96.06 167 GLY A C 1
ATOM 1328 O O . GLY A 1 167 ? -8.859 -13.531 5.465 1 96.06 167 GLY A O 1
ATOM 1329 N N . LEU A 1 168 ? -6.684 -14.039 5.266 1 97.31 168 LEU A N 1
ATOM 1330 C CA . LEU A 1 168 ? -6.949 -15.32 4.621 1 97.31 168 LEU A CA 1
ATOM 1331 C C . LEU A 1 168 ? -7.68 -16.266 5.57 1 97.31 168 LEU A C 1
ATOM 1333 O O . LEU A 1 168 ? -8.539 -17.031 5.145 1 97.31 168 LEU A O 1
ATOM 1337 N N . ALA A 1 169 ? -7.367 -16.188 6.852 1 96.12 169 ALA A N 1
ATOM 1338 C CA . ALA A 1 169 ? -7.961 -17.062 7.863 1 96.12 169 ALA A CA 1
ATOM 1339 C C . ALA A 1 169 ? -9.438 -16.75 8.055 1 96.12 169 ALA A C 1
ATOM 1341 O O . ALA A 1 169 ? -10.211 -17.594 8.508 1 96.12 169 ALA A O 1
ATOM 1342 N N . LYS A 1 170 ? -9.844 -15.578 7.664 1 94.62 170 LYS A N 1
ATOM 1343 C CA . LYS A 1 170 ? -11.234 -15.156 7.824 1 94.62 170 LYS A CA 1
ATOM 1344 C C . LYS A 1 170 ? -12.094 -15.641 6.664 1 94.62 170 LYS A C 1
ATOM 1346 O O . LYS A 1 170 ? -13.328 -15.656 6.758 1 94.62 170 LYS A O 1
ATOM 1351 N N . LEU A 1 171 ? -11.477 -16.062 5.613 1 96 171 LEU A N 1
ATOM 1352 C CA . LEU A 1 171 ? -12.211 -16.5 4.426 1 96 171 LEU A CA 1
ATOM 1353 C C . LEU A 1 171 ? -12.742 -17.906 4.605 1 96 171 LEU A C 1
ATOM 1355 O O . LEU A 1 171 ? -11.961 -18.875 4.668 1 96 171 LEU A O 1
ATOM 1359 N N . SER A 1 172 ? -14.016 -18.078 4.586 1 93.69 172 SER A N 1
ATOM 1360 C CA . SER A 1 172 ? -14.641 -19.375 4.879 1 93.69 172 SER A CA 1
ATOM 1361 C C . SER A 1 172 ? -14.617 -20.281 3.664 1 93.69 172 SER A C 1
ATOM 1363 O O . SER A 1 172 ? -14.719 -21.516 3.801 1 93.69 172 SER A O 1
ATOM 1365 N N . ARG A 1 173 ? -14.352 -19.719 2.488 1 96.25 173 ARG A N 1
ATOM 1366 C CA . ARG A 1 173 ? -14.469 -20.531 1.286 1 96.25 173 ARG A CA 1
ATOM 1367 C C . ARG A 1 173 ? -13.094 -20.844 0.697 1 96.25 173 ARG A C 1
ATOM 1369 O O . ARG A 1 173 ? -12.992 -21.516 -0.329 1 96.25 173 ARG A O 1
ATOM 1376 N N . LEU A 1 174 ? -12.078 -20.375 1.309 1 97.81 174 LEU A N 1
ATOM 1377 C CA . LEU A 1 174 ? -10.734 -20.578 0.772 1 97.81 174 LEU A CA 1
ATOM 1378 C C . LEU A 1 174 ? -10.344 -22.047 0.833 1 97.81 174 LEU A C 1
ATOM 1380 O O . LEU A 1 174 ? -10.281 -22.625 1.917 1 97.81 174 LEU A O 1
ATOM 1384 N N . GLU A 1 175 ? -10.031 -22.672 -0.35 1 98.31 175 GLU A N 1
ATOM 1385 C CA . GLU A 1 175 ? -9.734 -24.094 -0.427 1 98.31 175 GLU A CA 1
ATOM 1386 C C . GLU A 1 175 ? -8.32 -24.344 -0.937 1 98.31 175 GLU A C 1
ATOM 1388 O O . GLU A 1 175 ? -7.723 -25.375 -0.655 1 98.31 175 GLU A O 1
ATOM 1393 N N . GLU A 1 176 ? -7.836 -23.453 -1.697 1 98.56 176 GLU A N 1
ATOM 1394 C CA . GLU A 1 176 ? -6.508 -23.625 -2.281 1 98.56 176 GLU A CA 1
ATOM 1395 C C . GLU A 1 176 ? -5.613 -22.422 -1.96 1 98.56 176 GLU A C 1
ATOM 1397 O O . GLU A 1 176 ? -6.008 -21.281 -2.166 1 98.56 176 GLU A O 1
ATOM 1402 N N . LEU A 1 177 ? -4.406 -22.688 -1.475 1 98.5 177 LEU A N 1
ATOM 1403 C CA . LEU A 1 177 ? -3.463 -21.641 -1.111 1 98.5 177 LEU A CA 1
ATOM 1404 C C . LEU A 1 177 ? -2.076 -21.938 -1.675 1 98.5 177 LEU A C 1
ATOM 1406 O O . LEU A 1 177 ? -1.583 -23.062 -1.558 1 98.5 177 LEU A O 1
ATOM 1410 N N . TRP A 1 178 ? -1.517 -21.094 -2.391 1 98.56 178 TRP A N 1
ATOM 1411 C CA . TRP A 1 178 ? -0.14 -21.125 -2.873 1 98.56 178 TRP A CA 1
ATOM 1412 C C . TRP A 1 178 ? 0.677 -20 -2.244 1 98.56 178 TRP A C 1
ATOM 1414 O O . TRP A 1 178 ? 0.31 -18.828 -2.344 1 98.56 178 TRP A O 1
ATOM 1424 N N . VAL A 1 179 ? 1.748 -20.312 -1.588 1 98.06 179 VAL A N 1
ATOM 1425 C CA . VAL A 1 179 ? 2.568 -19.297 -0.935 1 98.06 179 VAL A CA 1
ATOM 1426 C C . VAL A 1 179 ? 4.02 -19.438 -1.397 1 98.06 179 VAL A C 1
ATOM 1428 O O . VAL A 1 179 ? 4.652 -20.469 -1.186 1 98.06 179 VAL A O 1
ATOM 1431 N N . ARG A 1 180 ? 4.559 -18.438 -1.979 1 97.31 180 ARG A N 1
ATOM 1432 C CA . ARG A 1 180 ? 5.98 -18.359 -2.301 1 97.31 180 ARG A CA 1
ATOM 1433 C C . ARG A 1 180 ? 6.758 -17.703 -1.168 1 97.31 180 ARG A C 1
ATOM 1435 O O . ARG A 1 180 ? 6.449 -16.578 -0.763 1 97.31 180 ARG A O 1
ATOM 1442 N N . PHE A 1 181 ? 7.758 -18.359 -0.637 1 95.94 181 PHE A N 1
ATOM 1443 C CA . PHE A 1 181 ? 8.586 -17.812 0.435 1 95.94 181 PHE A CA 1
ATOM 1444 C C . PHE A 1 181 ? 9.688 -16.938 -0.129 1 95.94 181 PHE A C 1
ATOM 1446 O O . PHE A 1 181 ? 10.031 -17.031 -1.309 1 95.94 181 PHE A O 1
ATOM 1453 N N . PRO A 1 182 ? 10.195 -16.016 0.722 1 88.69 182 PRO A N 1
ATOM 1454 C CA . PRO A 1 182 ? 11.227 -15.094 0.243 1 88.69 182 PRO A CA 1
ATOM 1455 C C . PRO A 1 182 ? 12.547 -15.797 -0.058 1 88.69 182 PRO A C 1
ATOM 1457 O O . PRO A 1 182 ? 12.859 -16.812 0.555 1 88.69 182 PRO A O 1
ATOM 1460 N N . THR A 1 183 ? 13.312 -15.18 -0.942 1 88.94 183 THR A N 1
ATOM 1461 C CA . THR A 1 183 ? 14.602 -15.75 -1.333 1 88.94 183 THR A CA 1
ATOM 1462 C C . THR A 1 183 ? 15.75 -14.875 -0.84 1 88.94 183 THR A C 1
ATOM 1464 O O . THR A 1 183 ? 16.922 -15.258 -0.938 1 88.94 183 THR A O 1
ATOM 1467 N N . ASN A 1 184 ? 15.359 -13.766 -0.269 1 86.06 184 ASN A N 1
ATOM 1468 C CA . ASN A 1 184 ? 16.391 -12.875 0.269 1 86.06 184 ASN A CA 1
ATOM 1469 C C . ASN A 1 184 ? 16.844 -13.312 1.658 1 86.06 184 ASN A C 1
ATOM 1471 O O . ASN A 1 184 ? 16.016 -13.75 2.473 1 86.06 184 ASN A O 1
ATOM 1475 N N . ARG A 1 185 ? 18.172 -13.156 1.933 1 87.31 185 ARG A N 1
ATOM 1476 C CA . ARG A 1 185 ? 18.734 -13.641 3.184 1 87.31 185 ARG A CA 1
ATOM 1477 C C . ARG A 1 185 ? 18.766 -12.539 4.238 1 87.31 185 ARG A C 1
ATOM 1479 O O . ARG A 1 185 ? 19.234 -12.758 5.355 1 87.31 185 ARG A O 1
ATOM 1486 N N . SER A 1 186 ? 18.188 -11.445 3.895 1 84.94 186 SER A N 1
ATOM 1487 C CA . SER A 1 186 ? 18.125 -10.383 4.891 1 84.94 186 SER A CA 1
ATOM 1488 C C . SER A 1 186 ? 17.219 -10.773 6.055 1 84.94 186 SER A C 1
ATOM 1490 O O . SER A 1 186 ? 16.141 -11.336 5.852 1 84.94 186 SER A O 1
ATOM 1492 N N . PRO A 1 187 ? 17.734 -10.5 7.195 1 85.81 187 PRO A N 1
ATOM 1493 C CA . PRO A 1 187 ? 16.953 -10.906 8.367 1 85.81 187 PRO A CA 1
ATOM 1494 C C . PRO A 1 187 ? 15.562 -10.281 8.383 1 85.81 187 PRO A C 1
ATOM 1496 O O . PRO A 1 187 ? 15.406 -9.086 8.133 1 85.81 187 PRO A O 1
ATOM 1499 N N . GLN A 1 188 ? 14.586 -11.086 8.609 1 86.12 188 GLN A N 1
ATOM 1500 C CA . GLN A 1 188 ? 13.188 -10.688 8.727 1 86.12 188 GLN A CA 1
ATOM 1501 C C . GLN A 1 188 ? 12.469 -11.508 9.789 1 86.12 188 GLN A C 1
ATOM 1503 O O . GLN A 1 188 ? 12.852 -12.641 10.078 1 86.12 188 GLN A O 1
ATOM 1508 N N . PRO A 1 189 ? 11.523 -10.883 10.406 1 85.88 189 PRO A N 1
ATOM 1509 C CA . PRO A 1 189 ? 10.766 -11.672 11.391 1 85.88 189 PRO A CA 1
ATOM 1510 C C . PRO A 1 189 ? 9.977 -12.812 10.75 1 85.88 189 PRO A C 1
ATOM 1512 O O . PRO A 1 189 ? 9.406 -12.641 9.664 1 85.88 189 PRO A O 1
ATOM 1515 N N . SER A 1 190 ? 10.008 -13.984 11.352 1 89.44 190 SER A N 1
ATOM 1516 C CA . SER A 1 190 ? 9.211 -15.125 10.906 1 89.44 190 SER A CA 1
ATOM 1517 C C . SER A 1 190 ? 7.953 -15.289 11.75 1 89.44 190 SER A C 1
ATOM 1519 O O . SER A 1 190 ? 7.973 -15.031 12.953 1 89.44 190 SER A O 1
ATOM 1521 N N . TYR A 1 191 ? 6.93 -15.742 11.109 1 91.56 191 TYR A N 1
ATOM 1522 C CA . TYR A 1 191 ? 5.641 -15.828 11.797 1 91.56 191 TYR A CA 1
ATOM 1523 C C . TYR A 1 191 ? 5.059 -17.234 11.688 1 91.56 191 TYR A C 1
ATOM 1525 O O . TYR A 1 191 ? 5.496 -18.031 10.859 1 91.56 191 TYR A O 1
ATOM 1533 N N . ASP A 1 192 ? 4.141 -17.469 12.641 1 94.88 192 ASP A N 1
ATOM 1534 C CA . ASP A 1 192 ? 3.332 -18.688 12.57 1 94.88 192 ASP A CA 1
ATOM 1535 C C . ASP A 1 192 ? 2.098 -18.469 11.695 1 94.88 192 ASP A C 1
ATOM 1537 O O . ASP A 1 192 ? 1.289 -17.578 11.961 1 94.88 192 ASP A O 1
ATOM 1541 N N . ILE A 1 193 ? 1.995 -19.234 10.664 1 97.19 193 ILE A N 1
ATOM 1542 C CA . ILE A 1 193 ? 0.825 -19.109 9.805 1 97.19 193 ILE A CA 1
ATOM 1543 C C . ILE A 1 193 ? -0.41 -19.641 10.531 1 97.19 193 ILE A C 1
ATOM 1545 O O . ILE A 1 193 ? -0.394 -20.75 11.07 1 97.19 193 ILE A O 1
ATOM 1549 N N . PRO A 1 194 ? -1.479 -18.922 10.555 1 96.75 194 PRO A N 1
ATOM 1550 C CA . PRO A 1 194 ? -2.676 -19.312 11.305 1 96.75 194 PRO A CA 1
ATOM 1551 C C . PRO A 1 194 ? -3.395 -20.516 10.688 1 96.75 194 PRO A C 1
ATOM 1553 O O . PRO A 1 194 ? -3.104 -20.891 9.555 1 96.75 194 PRO A O 1
ATOM 1556 N N . PRO A 1 195 ? -4.297 -21.109 11.477 1 96.56 195 PRO A N 1
ATOM 1557 C CA . PRO A 1 195 ? -5.062 -22.234 10.961 1 96.56 195 PRO A CA 1
ATOM 1558 C C . PRO A 1 195 ? -5.996 -21.859 9.812 1 96.56 195 PRO A C 1
ATOM 1560 O O . PRO A 1 195 ? -6.598 -20.781 9.844 1 96.56 195 PRO A O 1
ATOM 1563 N N . LEU A 1 196 ? -6.027 -22.641 8.805 1 96.44 196 LEU A N 1
ATOM 1564 C CA . LEU A 1 196 ? -6.965 -22.562 7.688 1 96.44 196 LEU A CA 1
ATOM 1565 C C . LEU A 1 196 ? -7.723 -23.875 7.531 1 96.44 196 LEU A C 1
ATOM 1567 O O . LEU A 1 196 ? -7.398 -24.688 6.656 1 96.44 196 LEU A O 1
ATOM 1571 N N . PRO A 1 197 ? -8.758 -24.078 8.273 1 93.06 197 PRO A N 1
ATOM 1572 C CA . PRO A 1 197 ? -9.383 -25.406 8.422 1 93.06 197 PRO A CA 1
ATOM 1573 C C . PRO A 1 197 ? -10.023 -25.906 7.133 1 93.06 197 PRO A C 1
ATOM 1575 O O . PRO A 1 197 ? -10.164 -27.109 6.934 1 93.06 197 PRO A O 1
ATOM 1578 N N . ASN A 1 198 ? -10.391 -25.031 6.223 1 95.62 198 ASN A N 1
ATOM 1579 C CA . ASN A 1 198 ? -11.094 -25.453 5.016 1 95.62 198 ASN A CA 1
ATOM 1580 C C . ASN A 1 198 ? -10.133 -25.688 3.855 1 95.62 198 ASN A C 1
ATOM 1582 O O . ASN A 1 198 ? -10.555 -25.984 2.738 1 95.62 198 ASN A O 1
ATOM 1586 N N . LEU A 1 199 ? -8.922 -25.594 4.094 1 97.62 199 LEU A N 1
ATOM 1587 C CA . LEU A 1 199 ? -7.914 -25.703 3.047 1 97.62 199 LEU A CA 1
ATOM 1588 C C . LEU A 1 199 ? -7.828 -27.141 2.521 1 97.62 199 LEU A C 1
ATOM 1590 O O . LEU A 1 199 ? -7.73 -28.078 3.303 1 97.62 199 LEU A O 1
ATOM 1594 N N . LYS A 1 200 ? -7.883 -27.312 1.237 1 98.25 200 LYS A N 1
ATOM 1595 C CA . LYS A 1 200 ? -7.797 -28.625 0.602 1 98.25 200 LYS A CA 1
ATOM 1596 C C . LYS A 1 200 ? -6.465 -28.797 -0.116 1 98.25 200 LYS A C 1
ATOM 1598 O O . LYS A 1 200 ? -5.984 -29.922 -0.277 1 98.25 200 LYS A O 1
ATOM 1603 N N . SER A 1 201 ? -5.914 -27.75 -0.569 1 98.44 201 SER A N 1
ATOM 1604 C CA . SER A 1 201 ? -4.652 -27.797 -1.3 1 98.44 201 SER A CA 1
ATOM 1605 C C . SER A 1 201 ? -3.693 -26.719 -0.821 1 98.44 201 SER A C 1
ATOM 1607 O O . SER A 1 201 ? -4.074 -25.547 -0.719 1 98.44 201 SER A O 1
ATOM 1609 N N . LEU A 1 202 ? -2.461 -27.078 -0.508 1 98.31 202 LEU A N 1
ATOM 1610 C CA . LEU A 1 202 ? -1.421 -26.156 -0.08 1 98.31 202 LEU A CA 1
ATOM 1611 C C . LEU A 1 202 ? -0.152 -26.344 -0.906 1 98.31 202 LEU A C 1
ATOM 1613 O O . LEU A 1 202 ? 0.349 -27.453 -1.039 1 98.31 202 LEU A O 1
ATOM 1617 N N . THR A 1 203 ? 0.289 -25.359 -1.493 1 98.5 203 THR A N 1
ATOM 1618 C CA . THR A 1 203 ? 1.554 -25.359 -2.219 1 98.5 203 THR A CA 1
ATOM 1619 C C . THR A 1 203 ? 2.504 -24.312 -1.638 1 98.5 203 THR A C 1
ATOM 1621 O O . THR A 1 203 ? 2.16 -23.125 -1.557 1 98.5 203 THR A O 1
ATOM 1624 N N . ILE A 1 204 ? 3.619 -24.703 -1.201 1 97.94 204 ILE A N 1
ATOM 1625 C CA . ILE A 1 204 ? 4.652 -23.766 -0.756 1 97.94 204 ILE A CA 1
ATOM 1626 C C . ILE A 1 204 ? 5.859 -23.844 -1.692 1 97.94 204 ILE A C 1
ATOM 1628 O O . ILE A 1 204 ? 6.238 -24.938 -2.131 1 97.94 204 ILE A O 1
ATOM 1632 N N . THR A 1 205 ? 6.406 -22.719 -2.037 1 97.62 205 THR A N 1
ATOM 1633 C CA . THR A 1 205 ? 7.523 -22.734 -2.975 1 97.62 205 THR A CA 1
ATOM 1634 C C . THR A 1 205 ? 8.695 -21.922 -2.434 1 97.62 205 THR A C 1
ATOM 1636 O O . THR A 1 205 ? 8.5 -21 -1.634 1 97.62 205 THR A O 1
ATOM 1639 N N . HIS A 1 206 ? 9.945 -22.328 -2.752 1 95.75 206 HIS A N 1
ATOM 1640 C CA . HIS A 1 206 ? 11.195 -21.609 -2.484 1 95.75 206 HIS A CA 1
ATOM 1641 C C . HIS A 1 206 ? 11.516 -21.609 -0.993 1 95.75 206 HIS A C 1
ATOM 1643 O O . HIS A 1 206 ? 11.992 -20.609 -0.461 1 95.75 206 HIS A O 1
ATOM 1649 N N . TYR A 1 207 ? 11.047 -22.641 -0.342 1 96.44 207 TYR A N 1
ATOM 1650 C CA . TYR A 1 207 ? 11.367 -22.734 1.079 1 96.44 207 TYR A CA 1
ATOM 1651 C C . TYR A 1 207 ? 12.867 -22.859 1.298 1 96.44 207 TYR A C 1
ATOM 1653 O O . TYR A 1 207 ? 13.508 -23.766 0.768 1 96.44 207 TYR A O 1
ATOM 1661 N N . ASP A 1 208 ? 13.492 -21.969 1.959 1 94.31 208 ASP A N 1
ATOM 1662 C CA . ASP A 1 208 ? 14.898 -21.938 2.354 1 94.31 208 ASP A CA 1
ATOM 1663 C C . ASP A 1 208 ? 15.047 -21.469 3.799 1 94.31 208 ASP A C 1
ATOM 1665 O O . ASP A 1 208 ? 14.805 -20.297 4.102 1 94.31 208 ASP A O 1
ATOM 1669 N N . PRO A 1 209 ? 15.492 -22.328 4.668 1 92.06 209 PRO A N 1
ATOM 1670 C CA . PRO A 1 209 ? 15.617 -21.938 6.074 1 92.06 209 PRO A CA 1
ATOM 1671 C C . PRO A 1 209 ? 16.531 -20.734 6.281 1 92.06 209 PRO A C 1
ATOM 1673 O O . PRO A 1 209 ? 16.391 -20.016 7.27 1 92.06 209 PRO A O 1
ATOM 1676 N N . LEU A 1 210 ? 17.406 -20.5 5.355 1 90.31 210 LEU A N 1
ATOM 1677 C CA . LEU A 1 210 ? 18.344 -19.391 5.484 1 90.31 210 LEU A CA 1
ATOM 1678 C C . LEU A 1 210 ? 17.672 -18.062 5.129 1 90.31 210 LEU A C 1
ATOM 1680 O O . LEU A 1 210 ? 18.203 -16.984 5.402 1 90.31 210 LEU A O 1
ATOM 1684 N N . CYS A 1 211 ? 16.469 -18.125 4.617 1 91.75 211 CYS A N 1
ATOM 1685 C CA . CYS A 1 211 ? 15.75 -16.922 4.199 1 91.75 211 CYS A CA 1
ATOM 1686 C C . CYS A 1 211 ? 14.586 -16.641 5.137 1 91.75 211 CYS A C 1
ATOM 1688 O O . CYS A 1 211 ? 13.633 -15.945 4.754 1 91.75 211 CYS A O 1
ATOM 1690 N N . PHE A 1 212 ? 14.531 -17.172 6.266 1 89.19 212 PHE A N 1
ATOM 1691 C CA . PHE A 1 212 ? 13.617 -16.906 7.367 1 89.19 212 PHE A CA 1
ATOM 1692 C C . PHE A 1 212 ? 12.18 -17.172 6.949 1 89.19 212 PHE A C 1
ATOM 1694 O O . PHE A 1 212 ? 11.32 -16.297 7.078 1 89.19 212 PHE A O 1
ATOM 1701 N N . PRO A 1 213 ? 11.891 -18.344 6.465 1 93.12 213 PRO A N 1
ATOM 1702 C CA . PRO A 1 213 ? 10.516 -18.656 6.066 1 93.12 213 PRO A CA 1
ATOM 1703 C C . PRO A 1 213 ? 9.562 -18.734 7.254 1 93.12 213 PRO A C 1
ATOM 1705 O O . PRO A 1 213 ? 10 -18.875 8.398 1 93.12 213 PRO A O 1
ATOM 1708 N N . ASP A 1 214 ? 8.281 -18.531 7.031 1 95 214 ASP A N 1
ATOM 1709 C CA . ASP A 1 214 ? 7.258 -18.656 8.062 1 95 214 ASP A CA 1
ATOM 1710 C C . ASP A 1 214 ? 7.023 -20.125 8.438 1 95 214 ASP A C 1
ATOM 1712 O O . ASP A 1 214 ? 7.379 -21.031 7.684 1 95 214 ASP A O 1
ATOM 1716 N N . ASP A 1 215 ? 6.48 -20.312 9.602 1 95.81 215 ASP A N 1
ATOM 1717 C CA . ASP A 1 215 ? 6.223 -21.656 10.109 1 95.81 215 ASP A CA 1
ATOM 1718 C C . ASP A 1 215 ? 4.848 -22.156 9.672 1 95.81 215 ASP A C 1
ATOM 1720 O O . ASP A 1 215 ? 3.832 -21.5 9.945 1 95.81 215 ASP A O 1
ATOM 1724 N N . ILE A 1 216 ? 4.777 -23.359 9.078 1 96.62 216 ILE A N 1
ATOM 1725 C CA . ILE A 1 216 ? 3.52 -23.844 8.531 1 96.62 216 ILE A CA 1
ATOM 1726 C C . ILE A 1 216 ? 2.963 -24.953 9.422 1 96.62 216 ILE A C 1
ATOM 1728 O O . ILE A 1 216 ? 1.91 -25.531 9.133 1 96.62 216 ILE A O 1
ATOM 1732 N N . ALA A 1 217 ? 3.572 -25.312 10.555 1 95.5 217 ALA A N 1
ATOM 1733 C CA . ALA A 1 217 ? 3.205 -26.453 11.391 1 95.5 217 ALA A CA 1
ATOM 1734 C C . ALA A 1 217 ? 1.791 -26.281 11.945 1 95.5 217 ALA A C 1
ATOM 1736 O O . ALA A 1 217 ? 1.005 -27.234 11.945 1 95.5 217 ALA A O 1
ATOM 1737 N N . THR A 1 218 ? 1.483 -25.109 12.367 1 97 218 THR A N 1
ATOM 1738 C CA . THR A 1 218 ? 0.154 -24.844 12.906 1 97 218 THR A CA 1
ATOM 1739 C C . THR A 1 218 ? -0.908 -24.984 11.82 1 97 218 THR A C 1
ATOM 1741 O O . THR A 1 218 ? -1.99 -25.516 12.07 1 97 218 THR A O 1
ATOM 1744 N N . LEU A 1 219 ? -0.575 -24.438 10.695 1 97.44 219 LEU A N 1
ATOM 1745 C CA . LEU A 1 219 ? -1.487 -24.547 9.562 1 97.44 219 LEU A CA 1
ATOM 1746 C C . LEU A 1 219 ? -1.767 -26.016 9.227 1 97.44 219 LEU A C 1
ATOM 1748 O O . LEU A 1 219 ? -2.924 -26.406 9.047 1 97.44 219 LEU A O 1
ATOM 1752 N N . LEU A 1 220 ? -0.762 -26.859 9.172 1 96.5 220 LEU A N 1
ATOM 1753 C CA . LEU A 1 220 ? -0.894 -28.281 8.828 1 96.5 220 LEU A CA 1
ATOM 1754 C C . LEU A 1 220 ? -1.674 -29.031 9.898 1 96.5 220 LEU A C 1
ATOM 1756 O O . LEU A 1 220 ? -2.455 -29.938 9.586 1 96.5 220 LEU A O 1
ATOM 1760 N N . LEU A 1 221 ? -1.467 -28.688 11.125 1 95.44 221 LEU A N 1
ATOM 1761 C CA . LEU A 1 221 ? -2.16 -29.328 12.227 1 95.44 221 LEU A CA 1
ATOM 1762 C C . LEU A 1 221 ? -3.67 -29.172 12.102 1 95.44 221 LEU A C 1
ATOM 1764 O O . LEU A 1 221 ? -4.43 -30.109 12.359 1 95.44 221 LEU A O 1
ATOM 1768 N N . HIS A 1 222 ? -4.094 -28.016 11.648 1 95.62 222 HIS A N 1
ATOM 1769 C CA . HIS A 1 222 ? -5.52 -27.688 11.664 1 95.62 222 HIS A CA 1
ATOM 1770 C C . HIS A 1 222 ? -6.145 -27.891 10.289 1 95.62 222 HIS A C 1
ATOM 1772 O O . HIS A 1 222 ? -7.359 -27.766 10.133 1 95.62 222 HIS A O 1
ATOM 1778 N N . ALA A 1 223 ? -5.352 -28.188 9.266 1 94.44 223 ALA A N 1
ATOM 1779 C CA . ALA A 1 223 ? -5.875 -28.422 7.922 1 94.44 223 ALA A CA 1
ATOM 1780 C C . ALA A 1 223 ? -6.379 -29.859 7.781 1 94.44 223 ALA A C 1
ATOM 1782 O O . ALA A 1 223 ? -5.797 -30.656 7.043 1 94.44 223 ALA A O 1
ATOM 1783 N N . THR A 1 224 ? -7.504 -30.125 8.305 1 92.25 224 THR A N 1
ATOM 1784 C CA . THR A 1 224 ? -8.023 -31.5 8.383 1 92.25 224 THR A CA 1
ATOM 1785 C C . THR A 1 224 ? -8.57 -31.953 7.031 1 92.25 224 THR A C 1
ATOM 1787 O O . THR A 1 224 ? -8.695 -33.156 6.777 1 92.25 224 THR A O 1
ATOM 1790 N N . ARG A 1 225 ? -8.828 -31.016 6.176 1 95.19 225 ARG A N 1
ATOM 1791 C CA . ARG A 1 225 ? -9.391 -31.359 4.871 1 95.19 225 ARG A CA 1
ATOM 1792 C C . ARG A 1 225 ? -8.32 -31.328 3.789 1 95.19 225 ARG A C 1
ATOM 1794 O O . ARG A 1 225 ? -8.625 -31.469 2.604 1 95.19 225 ARG A O 1
ATOM 1801 N N . LEU A 1 226 ? -7.094 -31.188 4.203 1 96.69 226 LEU A N 1
ATOM 1802 C CA . LEU A 1 226 ? -5.996 -31.062 3.254 1 96.69 226 LEU A CA 1
ATOM 1803 C C . LEU A 1 226 ? -5.801 -32.344 2.473 1 96.69 226 LEU A C 1
ATOM 1805 O O . LEU A 1 226 ? -5.613 -33.406 3.066 1 96.69 226 LEU A O 1
ATOM 1809 N N . SER A 1 227 ? -5.863 -32.312 1.186 1 97.06 227 SER A N 1
ATOM 1810 C CA . SER A 1 227 ? -5.723 -33.469 0.337 1 97.06 227 SER A CA 1
ATOM 1811 C C . SER A 1 227 ? -4.484 -33.375 -0.548 1 97.06 227 SER A C 1
ATOM 1813 O O . SER A 1 227 ? -3.965 -34.406 -1.013 1 97.06 227 SER A O 1
ATOM 1815 N N . SER A 1 228 ? -4.059 -32.219 -0.822 1 97.81 228 SER A N 1
ATOM 1816 C CA . SER A 1 228 ? -2.895 -32 -1.674 1 97.81 228 SER A CA 1
ATOM 1817 C C . SER A 1 228 ? -1.858 -31.125 -0.98 1 97.81 228 SER A C 1
ATOM 1819 O O . SER A 1 228 ? -2.178 -30.031 -0.519 1 97.81 228 SER A O 1
ATOM 1821 N N . LEU A 1 229 ? -0.646 -31.578 -0.854 1 97.19 229 LEU A N 1
ATOM 1822 C CA . LEU A 1 229 ? 0.46 -30.828 -0.266 1 97.19 229 LEU A CA 1
ATOM 1823 C C . LEU A 1 229 ? 1.681 -30.844 -1.18 1 97.19 229 LEU A C 1
ATOM 1825 O O . LEU A 1 229 ? 2.232 -31.922 -1.453 1 97.19 229 LEU A O 1
ATOM 1829 N N . ILE A 1 230 ? 2.027 -29.797 -1.68 1 98.06 230 ILE A N 1
ATOM 1830 C CA . ILE A 1 230 ? 3.201 -29.672 -2.535 1 98.06 230 ILE A CA 1
ATOM 1831 C C . ILE A 1 230 ? 4.254 -28.797 -1.848 1 98.06 230 ILE A C 1
ATOM 1833 O O . ILE A 1 230 ? 3.98 -27.656 -1.483 1 98.06 230 ILE A O 1
ATOM 1837 N N . MET A 1 231 ? 5.41 -29.297 -1.653 1 97 231 MET A N 1
ATOM 1838 C CA . MET A 1 231 ? 6.5 -28.578 -0.998 1 97 231 MET A CA 1
ATOM 1839 C C . MET A 1 231 ? 7.688 -28.406 -1.939 1 97 231 MET A C 1
ATOM 1841 O O . MET A 1 231 ? 8.297 -29.391 -2.357 1 97 231 MET A O 1
ATOM 1845 N N . HIS A 1 232 ? 7.922 -27.266 -2.309 1 97.81 232 HIS A N 1
ATOM 1846 C CA . HIS A 1 232 ? 9.047 -26.922 -3.168 1 97.81 232 HIS A CA 1
ATOM 1847 C C . HIS A 1 232 ? 10.133 -26.203 -2.381 1 97.81 232 HIS A C 1
ATOM 1849 O O . HIS A 1 232 ? 9.891 -25.141 -1.808 1 97.81 232 HIS A O 1
ATOM 1855 N N . PHE A 1 233 ? 11.312 -26.75 -2.336 1 96.38 233 PHE A N 1
ATOM 1856 C CA . PHE A 1 233 ? 12.438 -26.188 -1.609 1 96.38 233 PHE A CA 1
ATOM 1857 C C . PHE A 1 233 ? 13.391 -25.469 -2.559 1 96.38 233 PHE A C 1
ATOM 1859 O O . PHE A 1 233 ? 13.344 -25.688 -3.771 1 96.38 233 PHE A O 1
ATOM 1866 N N . SER A 1 234 ? 14.203 -24.609 -1.999 1 93.75 234 SER A N 1
ATOM 1867 C CA . SER A 1 234 ? 15.188 -23.891 -2.805 1 93.75 234 SER A CA 1
ATOM 1868 C C . SER A 1 234 ? 16.219 -24.844 -3.385 1 93.75 234 SER A C 1
ATOM 1870 O O . SER A 1 234 ? 16.797 -25.672 -2.66 1 93.75 234 SER A O 1
ATOM 1872 N N . PRO A 1 235 ? 16.516 -24.688 -4.668 1 92.19 235 PRO A N 1
ATOM 1873 C CA . PRO A 1 235 ? 17.516 -25.562 -5.285 1 92.19 235 PRO A CA 1
ATOM 1874 C C . PRO A 1 235 ? 18.922 -25.281 -4.781 1 92.19 235 PRO A C 1
ATOM 1876 O O . PRO A 1 235 ? 19.812 -26.125 -4.941 1 92.19 235 PRO A O 1
ATOM 1879 N N . ARG A 1 236 ? 19.109 -24.141 -4.246 1 89.75 236 ARG A N 1
ATOM 1880 C CA . ARG A 1 236 ? 20.406 -23.75 -3.707 1 89.75 236 ARG A CA 1
ATOM 1881 C C . ARG A 1 236 ? 20.938 -24.812 -2.738 1 89.75 236 ARG A C 1
ATOM 1883 O O . ARG A 1 236 ? 22.141 -25.062 -2.68 1 89.75 236 ARG A O 1
ATOM 1890 N N . MET A 1 237 ? 20.125 -25.375 -1.959 1 90.62 237 MET A N 1
ATOM 1891 C CA . MET A 1 237 ? 20.516 -26.328 -0.923 1 90.62 237 MET A CA 1
ATOM 1892 C C . MET A 1 237 ? 21.172 -27.562 -1.539 1 90.62 237 MET A C 1
ATOM 1894 O O . MET A 1 237 ? 22.156 -28.078 -1.022 1 90.62 237 MET A O 1
ATOM 1898 N N . ARG A 1 238 ? 20.688 -28.047 -2.664 1 90.69 238 ARG A N 1
ATOM 1899 C CA . ARG A 1 238 ? 21.281 -29.188 -3.348 1 90.69 238 ARG A CA 1
ATOM 1900 C C . ARG A 1 238 ? 22.547 -28.797 -4.09 1 90.69 238 ARG A C 1
ATOM 1902 O O . ARG A 1 238 ? 23.531 -29.547 -4.109 1 90.69 238 ARG A O 1
ATOM 1909 N N . GLU A 1 239 ? 22.516 -27.625 -4.637 1 88.38 239 GLU A N 1
ATOM 1910 C CA . GLU A 1 239 ? 23.656 -27.141 -5.391 1 88.38 239 GLU A CA 1
ATOM 1911 C C . GLU A 1 239 ? 24.875 -26.953 -4.488 1 88.38 239 GLU A C 1
ATOM 1913 O O . GLU A 1 239 ? 26 -27.297 -4.871 1 88.38 239 GLU A O 1
ATOM 1918 N N . GLN A 1 240 ? 24.578 -26.5 -3.305 1 87.38 240 GLN A N 1
ATOM 1919 C CA . GLN A 1 240 ? 25.672 -26.203 -2.381 1 87.38 240 GLN A CA 1
ATOM 1920 C C . GLN A 1 240 ? 25.891 -27.344 -1.407 1 87.38 240 GLN A C 1
ATOM 1922 O O . GLN A 1 240 ? 26.844 -27.328 -0.627 1 87.38 240 GLN A O 1
ATOM 1927 N N . GLY A 1 241 ? 25.047 -28.312 -1.513 1 86.69 241 GLY A N 1
ATOM 1928 C CA . GLY A 1 241 ? 25.172 -29.453 -0.618 1 86.69 241 GLY A CA 1
ATOM 1929 C C . GLY A 1 241 ? 24.953 -29.094 0.839 1 86.69 241 GLY A C 1
ATOM 1930 O O . GLY A 1 241 ? 25.672 -29.578 1.72 1 86.69 241 GLY A O 1
ATOM 1931 N N . GLU A 1 242 ? 24.031 -28.188 1.114 1 86.5 242 GLU A N 1
ATOM 1932 C CA . GLU A 1 242 ? 23.75 -27.734 2.469 1 86.5 242 GLU A CA 1
ATOM 1933 C C . GLU A 1 242 ? 22.406 -28.266 2.963 1 86.5 242 GLU A C 1
ATOM 1935 O O . GLU A 1 242 ? 21.359 -27.688 2.674 1 86.5 242 GLU A O 1
ATOM 1940 N N . PRO A 1 243 ? 22.453 -29.297 3.688 1 87.69 243 PRO A N 1
ATOM 1941 C CA . PRO A 1 243 ? 21.203 -29.844 4.215 1 87.69 243 PRO A CA 1
ATOM 1942 C C . PRO A 1 243 ? 20.641 -29 5.352 1 87.69 243 PRO A C 1
ATOM 1944 O O . PRO A 1 243 ? 20.797 -29.344 6.527 1 87.69 243 PRO A O 1
ATOM 1947 N N . SER A 1 244 ? 19.859 -28.031 5.039 1 87.12 244 SER A N 1
ATOM 1948 C CA . SER A 1 244 ? 19.344 -27.094 6.027 1 87.12 244 SER A CA 1
ATOM 1949 C C . SER A 1 244 ? 17.906 -27.406 6.406 1 87.12 244 SER A C 1
ATOM 1951 O O . SER A 1 244 ? 17.328 -26.75 7.273 1 87.12 244 SER A O 1
ATOM 1953 N N . VAL A 1 245 ? 17.344 -28.438 5.848 1 91.06 245 VAL A N 1
ATOM 1954 C CA . VAL A 1 245 ? 15.922 -28.719 6.055 1 91.06 245 VAL A CA 1
ATOM 1955 C C . VAL A 1 245 ? 15.758 -29.969 6.906 1 91.06 245 VAL A C 1
ATOM 1957 O O . VAL A 1 245 ? 16.453 -30.969 6.703 1 91.06 245 VAL A O 1
ATOM 1960 N N . VAL A 1 246 ? 14.93 -29.859 7.934 1 87.44 246 VAL A N 1
ATOM 1961 C CA . VAL A 1 246 ? 14.477 -31 8.727 1 87.44 246 VAL A CA 1
ATOM 1962 C C . VAL A 1 246 ? 12.984 -31.219 8.516 1 87.44 246 VAL A C 1
ATOM 1964 O O . VAL A 1 246 ? 12.156 -30.453 9.023 1 87.44 246 VAL A O 1
ATOM 1967 N N . LEU A 1 247 ? 12.672 -32.25 7.824 1 87.56 247 LEU A N 1
ATOM 1968 C CA . LEU A 1 247 ? 11.297 -32.5 7.398 1 87.56 247 LEU A CA 1
ATOM 1969 C C . LEU A 1 247 ? 10.367 -32.656 8.602 1 87.56 247 LEU A C 1
ATOM 1971 O O . LEU A 1 247 ? 9.219 -32.219 8.562 1 87.56 247 LEU A O 1
ATOM 1975 N N . THR A 1 248 ? 10.812 -33.281 9.711 1 87.69 248 THR A N 1
ATOM 1976 C CA . THR A 1 248 ? 9.984 -33.562 10.883 1 87.69 248 THR A CA 1
ATOM 1977 C C . THR A 1 248 ? 9.531 -32.25 11.539 1 87.69 248 THR A C 1
ATOM 1979 O O . THR A 1 248 ? 8.531 -32.219 12.258 1 87.69 248 THR A O 1
ATOM 1982 N N . HIS A 1 249 ? 10.266 -31.25 11.219 1 90.38 249 HIS A N 1
ATOM 1983 C CA . HIS A 1 249 ? 9.945 -29.953 11.789 1 90.38 249 HIS A CA 1
ATOM 1984 C C . HIS A 1 249 ? 8.617 -29.422 11.266 1 90.38 249 HIS A C 1
ATOM 1986 O O . HIS A 1 249 ? 7.891 -28.734 11.977 1 90.38 249 HIS A O 1
ATOM 1992 N N . PHE A 1 250 ? 8.312 -29.734 10.039 1 93.19 250 PHE A N 1
ATOM 1993 C CA . PHE A 1 250 ? 7.07 -29.266 9.445 1 93.19 250 PHE A CA 1
ATOM 1994 C C . PHE A 1 250 ? 5.867 -29.938 10.086 1 93.19 250 PHE A C 1
ATOM 1996 O O . PHE A 1 250 ? 4.781 -29.359 10.148 1 93.19 250 PHE A O 1
ATOM 2003 N N . PHE A 1 251 ? 6.039 -31.125 10.602 1 93.31 251 PHE A N 1
ATOM 2004 C CA . PHE A 1 251 ? 4.922 -31.953 11.047 1 93.31 251 PHE A CA 1
ATOM 2005 C C . PHE A 1 251 ? 5.008 -32.219 12.547 1 93.31 251 PHE A C 1
ATOM 2007 O O . PHE A 1 251 ? 4.34 -33.094 13.07 1 93.31 251 PHE A O 1
ATOM 2014 N N . ARG A 1 252 ? 5.789 -31.484 13.203 1 92.69 252 ARG A N 1
ATOM 2015 C CA . ARG A 1 252 ? 6.051 -31.688 14.625 1 92.69 252 ARG A CA 1
ATOM 2016 C C . ARG A 1 252 ? 4.762 -31.594 15.438 1 92.69 252 ARG A C 1
ATOM 2018 O O . ARG A 1 252 ? 4.559 -32.344 16.391 1 92.69 252 ARG A O 1
ATOM 2025 N N . LYS A 1 253 ? 3.963 -30.703 15.062 1 93.94 253 LYS A N 1
ATOM 2026 C CA . LYS A 1 253 ? 2.73 -30.516 15.828 1 93.94 253 LYS A CA 1
ATOM 2027 C C . LYS A 1 253 ? 1.729 -31.625 15.523 1 93.94 253 LYS A C 1
ATOM 2029 O O . LYS A 1 253 ? 0.963 -32.031 16.406 1 93.94 253 LYS A O 1
ATOM 2034 N N . ASN A 1 254 ? 1.686 -32.062 14.359 1 93.75 254 ASN A N 1
ATOM 2035 C CA . ASN A 1 254 ? 0.861 -33.219 14.016 1 93.75 254 ASN A CA 1
ATOM 2036 C C . ASN A 1 254 ? 1.302 -34.469 14.773 1 93.75 254 ASN A C 1
ATOM 2038 O O . ASN A 1 254 ? 0.466 -35.219 15.281 1 93.75 254 ASN A O 1
ATOM 2042 N N . ALA A 1 255 ? 2.596 -34.719 14.852 1 91.31 255 ALA A N 1
ATOM 2043 C CA . ALA A 1 255 ? 3.146 -35.844 15.578 1 91.31 255 ALA A CA 1
ATOM 2044 C C . ALA A 1 255 ? 2.828 -35.75 17.062 1 91.31 255 ALA A C 1
ATOM 2046 O O . ALA A 1 255 ? 2.449 -36.75 17.688 1 91.31 255 ALA A O 1
ATOM 2047 N N . ALA A 1 256 ? 2.975 -34.531 17.547 1 92.12 256 ALA A N 1
ATOM 2048 C CA . ALA A 1 256 ? 2.717 -34.344 18.969 1 92.12 256 ALA A CA 1
ATOM 2049 C C . ALA A 1 256 ? 1.244 -34.562 19.297 1 92.12 256 ALA A C 1
ATOM 2051 O O . ALA A 1 256 ? 0.916 -35.094 20.359 1 92.12 256 ALA A O 1
ATOM 2052 N N . ALA A 1 257 ? 0.397 -34.156 18.422 1 94 257 ALA A N 1
ATOM 2053 C CA . ALA A 1 257 ? -1.042 -34.281 18.625 1 94 257 ALA A CA 1
ATOM 2054 C C . ALA A 1 257 ? -1.531 -35.656 18.172 1 94 257 ALA A C 1
ATOM 2056 O O . ALA A 1 257 ? -2.705 -36 18.359 1 94 257 ALA A O 1
ATOM 2057 N N . LYS A 1 258 ? -0.701 -36.5 17.641 1 91.56 258 LYS A N 1
ATOM 2058 C CA . LYS A 1 258 ? -1.034 -37.812 17.125 1 91.56 258 LYS A CA 1
ATOM 2059 C C . LYS A 1 258 ? -2.164 -37.75 16.109 1 91.56 258 LYS A C 1
ATOM 2061 O O . LYS A 1 258 ? -3.141 -38.5 16.188 1 91.56 258 LYS A O 1
ATOM 2066 N N . ARG A 1 259 ? -2.076 -36.75 15.336 1 92.38 259 ARG A N 1
ATOM 2067 C CA . ARG A 1 259 ? -3.016 -36.594 14.234 1 92.38 259 ARG A CA 1
ATOM 2068 C C . ARG A 1 259 ? -2.309 -36.688 12.891 1 92.38 259 ARG A C 1
ATOM 2070 O O . ARG A 1 259 ? -1.455 -35.875 12.555 1 92.38 259 ARG A O 1
ATOM 2077 N N . LYS A 1 260 ? -2.721 -37.656 12.109 1 91.94 260 LYS A N 1
ATOM 2078 C CA . LYS A 1 260 ? -2.064 -37.906 10.828 1 91.94 260 LYS A CA 1
ATOM 2079 C C . LYS A 1 260 ? -2.736 -37.125 9.703 1 91.94 260 LYS A C 1
ATOM 2081 O O . LYS A 1 260 ? -3.961 -37 9.688 1 91.94 260 LYS A O 1
ATOM 2086 N N . LEU A 1 261 ? -1.927 -36.656 8.797 1 93.06 261 LEU A N 1
ATOM 2087 C CA . LEU A 1 261 ? -2.432 -36 7.598 1 93.06 261 LEU A CA 1
ATOM 2088 C C . LEU A 1 261 ? -2.877 -37.031 6.566 1 93.06 261 LEU A C 1
ATOM 2090 O O . LEU A 1 261 ? -2.197 -38.062 6.359 1 93.06 261 LEU A O 1
ATOM 2094 N N . ARG A 1 262 ? -4.07 -36.875 6.078 1 93.31 262 ARG A N 1
ATOM 2095 C CA . ARG A 1 262 ? -4.59 -37.75 5.035 1 93.31 262 ARG A CA 1
ATOM 2096 C C . ARG A 1 262 ? -4.504 -37.094 3.664 1 93.31 262 ARG A C 1
ATOM 2098 O O . ARG A 1 262 ? -5.469 -36.469 3.207 1 93.31 262 ARG A O 1
ATOM 2105 N N . LEU A 1 263 ? -3.393 -37.344 2.998 1 94.25 263 LEU A N 1
ATOM 2106 C CA . LEU A 1 263 ? -3.135 -36.688 1.724 1 94.25 263 LEU A CA 1
ATOM 2107 C C . LEU A 1 263 ? -3.443 -37.594 0.556 1 94.25 263 LEU A C 1
ATOM 2109 O O . LEU A 1 263 ? -3.264 -38.812 0.662 1 94.25 263 LEU A O 1
ATOM 2113 N N . ARG A 1 264 ? -3.98 -37.062 -0.465 1 95.31 264 ARG A N 1
ATOM 2114 C CA . ARG A 1 264 ? -4.172 -37.781 -1.71 1 95.31 264 ARG A CA 1
ATOM 2115 C C . ARG A 1 264 ? -3.051 -37.5 -2.701 1 95.31 264 ARG A C 1
ATOM 2117 O O . ARG A 1 264 ? -2.67 -38.344 -3.494 1 95.31 264 ARG A O 1
ATOM 2124 N N . LYS A 1 265 ? -2.609 -36.312 -2.652 1 96.56 265 LYS A N 1
ATOM 2125 C CA . LYS A 1 265 ? -1.543 -35.844 -3.541 1 96.56 265 LYS A CA 1
ATOM 2126 C C . LYS A 1 265 ? -0.383 -35.25 -2.752 1 96.56 265 LYS A C 1
ATOM 2128 O O . LYS A 1 265 ? -0.595 -34.438 -1.858 1 96.56 265 LYS A O 1
ATOM 2133 N N . MET A 1 266 ? 0.843 -35.688 -3.082 1 94.75 266 MET A N 1
ATOM 2134 C CA . MET A 1 266 ? 2.047 -35.188 -2.424 1 94.75 266 MET A CA 1
ATOM 2135 C C . MET A 1 266 ? 3.127 -34.875 -3.447 1 94.75 266 MET A C 1
ATOM 2137 O O . MET A 1 266 ? 3.373 -35.625 -4.371 1 94.75 266 MET A O 1
ATOM 2141 N N . GLY A 1 267 ? 3.643 -33.719 -3.369 1 95.75 267 GLY A N 1
ATOM 2142 C CA . GLY A 1 267 ? 4.727 -33.281 -4.238 1 95.75 267 GLY A CA 1
ATOM 2143 C C . GLY A 1 267 ? 5.922 -32.75 -3.482 1 95.75 267 GLY A C 1
ATOM 2144 O O . GLY A 1 267 ? 5.766 -31.891 -2.596 1 95.75 267 GLY A O 1
ATOM 2145 N N . LEU A 1 268 ? 7.129 -33.25 -3.746 1 95.31 268 LEU A N 1
ATOM 2146 C CA . LEU A 1 268 ? 8.383 -32.781 -3.158 1 95.31 268 LEU A CA 1
ATOM 2147 C C . LEU A 1 268 ? 9.367 -32.344 -4.242 1 95.31 268 LEU A C 1
ATOM 2149 O O . LEU A 1 268 ? 9.602 -33.094 -5.203 1 95.31 268 LEU A O 1
ATOM 2153 N N . TYR A 1 269 ? 9.828 -31.188 -4.121 1 96.5 269 TYR A N 1
ATOM 2154 C CA . TYR A 1 269 ? 10.75 -30.641 -5.117 1 96.5 269 TYR A CA 1
ATOM 2155 C C . TYR A 1 269 ? 12.039 -30.156 -4.461 1 96.5 269 TYR A C 1
ATOM 2157 O O . TYR A 1 269 ? 12 -29.406 -3.482 1 96.5 269 TYR A O 1
ATOM 2165 N N . ASN A 1 270 ? 13.164 -30.578 -4.918 1 94.62 270 ASN A N 1
ATOM 2166 C CA . ASN A 1 270 ? 14.492 -30.094 -4.543 1 94.62 270 ASN A CA 1
ATOM 2167 C C . ASN A 1 270 ? 14.781 -30.359 -3.066 1 94.62 270 ASN A C 1
ATOM 2169 O O . ASN A 1 270 ? 15.406 -29.531 -2.4 1 94.62 270 ASN A O 1
ATOM 2173 N N . LEU A 1 271 ? 14.344 -31.375 -2.535 1 93.44 271 LEU A N 1
ATOM 2174 C CA . LEU A 1 271 ? 14.531 -31.672 -1.119 1 93.44 271 LEU A CA 1
ATOM 2175 C C . LEU A 1 271 ? 15.922 -32.25 -0.865 1 93.44 271 LEU A C 1
ATOM 2177 O O . LEU A 1 271 ? 16.391 -33.094 -1.621 1 93.44 271 LEU A O 1
ATOM 2181 N N . LEU A 1 272 ? 16.625 -31.656 -0.009 1 93.06 272 LEU A N 1
ATOM 2182 C CA . LEU A 1 272 ? 17.844 -32.25 0.542 1 93.06 272 LEU A CA 1
ATOM 2183 C C . LEU A 1 272 ? 17.734 -32.406 2.055 1 93.06 272 LEU A C 1
ATOM 2185 O O . LEU A 1 272 ? 17.953 -31.453 2.805 1 93.06 272 LEU A O 1
ATOM 2189 N N . ALA A 1 273 ? 17.359 -33.531 2.465 1 89.5 273 ALA A N 1
ATOM 2190 C CA . ALA A 1 273 ? 17.188 -33.844 3.883 1 89.5 273 ALA A CA 1
ATOM 2191 C C . ALA A 1 273 ? 17.344 -35.344 4.148 1 89.5 273 ALA A C 1
ATOM 2193 O O . ALA A 1 273 ? 17.281 -36.156 3.219 1 89.5 273 ALA A O 1
ATOM 2194 N N . ASN A 1 274 ? 17.516 -35.625 5.422 1 85.62 274 ASN A N 1
ATOM 2195 C CA . ASN A 1 274 ? 17.531 -37.031 5.82 1 85.62 274 ASN A CA 1
ATOM 2196 C C . ASN A 1 274 ? 16.109 -37.594 5.871 1 85.62 274 ASN A C 1
ATOM 2198 O O . ASN A 1 274 ? 15.156 -36.906 6.199 1 85.62 274 ASN A O 1
ATOM 2202 N N . ALA A 1 275 ? 15.82 -38.875 5.438 1 79.38 275 ALA A N 1
ATOM 2203 C CA . ALA A 1 275 ? 14.5 -39.5 5.316 1 79.38 275 ALA A CA 1
ATOM 2204 C C . ALA A 1 275 ? 13.914 -39.812 6.691 1 79.38 275 ALA A C 1
ATOM 2206 O O . ALA A 1 275 ? 12.688 -39.906 6.844 1 79.38 275 ALA A O 1
ATOM 2207 N N . ASP A 1 276 ? 14.211 -39.219 7.762 1 77.88 276 ASP A N 1
ATOM 2208 C CA . ASP A 1 276 ? 13.641 -39.531 9.07 1 77.88 276 ASP A CA 1
ATOM 2209 C C . ASP A 1 276 ? 12.312 -40.281 8.938 1 77.88 276 ASP A C 1
ATOM 2211 O O . ASP A 1 276 ? 11.266 -39.75 9.328 1 77.88 276 ASP A O 1
ATOM 2215 N N . THR A 1 277 ? 12.25 -41.531 8.516 1 76 277 THR A N 1
ATOM 2216 C CA . THR A 1 277 ? 11.102 -42.344 8.062 1 76 277 THR A CA 1
ATOM 2217 C C . THR A 1 277 ? 10.109 -42.531 9.203 1 76 277 THR A C 1
ATOM 2219 O O . THR A 1 277 ? 8.898 -42.406 9.016 1 76 277 THR A O 1
ATOM 2222 N N . VAL A 1 278 ? 10.555 -42.781 10.453 1 75.75 278 VAL A N 1
ATOM 2223 C CA . VAL A 1 278 ? 9.68 -43.094 11.578 1 75.75 278 VAL A CA 1
ATOM 2224 C C . VAL A 1 278 ? 8.82 -41.875 11.922 1 75.75 278 VAL A C 1
ATOM 2226 O O . VAL A 1 278 ? 7.605 -42 12.102 1 75.75 278 VAL A O 1
ATOM 2229 N N . GLU A 1 279 ? 9.438 -40.844 11.891 1 76.38 279 GLU A N 1
ATOM 2230 C CA . GLU A 1 279 ? 8.727 -39.625 12.258 1 76.38 279 GLU A CA 1
ATOM 2231 C C . GLU A 1 279 ? 7.762 -39.188 11.156 1 76.38 279 GLU A C 1
ATOM 2233 O O . GLU A 1 279 ? 6.668 -38.688 11.43 1 76.38 279 GLU A O 1
ATOM 2238 N N . CYS A 1 280 ? 8.188 -39.438 9.945 1 77.44 280 CYS A N 1
ATOM 2239 C CA . CYS A 1 280 ? 7.332 -39.062 8.82 1 77.44 280 CYS A CA 1
ATOM 2240 C C . CYS A 1 280 ? 6.09 -39.969 8.766 1 77.44 280 CYS A C 1
ATOM 2242 O O . CYS A 1 280 ? 4.996 -39.469 8.461 1 77.44 280 CYS A O 1
ATOM 2244 N N . LEU A 1 281 ? 6.277 -41.188 9.125 1 79.5 281 LEU A N 1
ATOM 2245 C CA . LEU A 1 281 ? 5.16 -42.125 9.102 1 79.5 281 LEU A CA 1
ATOM 2246 C C . LEU A 1 281 ? 4.18 -41.812 10.234 1 79.5 281 LEU A C 1
ATOM 2248 O O . LEU A 1 281 ? 3.006 -42.188 10.156 1 79.5 281 LEU A O 1
ATOM 2252 N N . ALA A 1 282 ? 4.676 -41.125 11.188 1 81.38 282 ALA A N 1
ATOM 2253 C CA . ALA A 1 282 ? 3.812 -40.75 12.297 1 81.38 282 ALA A CA 1
ATOM 2254 C C . ALA A 1 282 ? 2.947 -39.531 11.93 1 81.38 282 ALA A C 1
ATOM 2256 O O . ALA A 1 282 ? 1.887 -39.344 12.523 1 81.38 282 ALA A O 1
ATOM 2257 N N . ALA A 1 283 ? 3.389 -38.906 10.883 1 85.75 283 ALA A N 1
ATOM 2258 C CA . ALA A 1 283 ? 2.707 -37.688 10.555 1 85.75 283 ALA A CA 1
ATOM 2259 C C . ALA A 1 283 ? 1.812 -37.844 9.328 1 85.75 283 ALA A C 1
ATOM 2261 O O . ALA A 1 283 ? 0.916 -37.031 9.086 1 85.75 283 ALA A O 1
ATOM 2262 N N . PHE A 1 284 ? 1.966 -38.969 8.555 1 85.56 284 PHE A N 1
ATOM 2263 C CA . PHE A 1 284 ? 1.231 -39.156 7.312 1 85.56 284 PHE A CA 1
ATOM 2264 C C . PHE A 1 284 ? 0.573 -40.531 7.277 1 85.56 284 PHE A C 1
ATOM 2266 O O . PHE A 1 284 ? 1.146 -41.531 7.754 1 85.56 284 PHE A O 1
ATOM 2273 N N . ASP A 1 285 ? -0.64 -40.438 6.73 1 87.62 285 ASP A N 1
ATOM 2274 C CA . ASP A 1 285 ? -1.249 -41.719 6.332 1 87.62 285 ASP A CA 1
ATOM 2275 C C . ASP A 1 285 ? -0.878 -42.094 4.898 1 87.62 285 ASP A C 1
ATOM 2277 O O . ASP A 1 285 ? -1.424 -41.531 3.947 1 87.62 285 ASP A O 1
ATOM 2281 N N . THR A 1 286 ? -0.003 -43 4.719 1 83.94 286 THR A N 1
ATOM 2282 C CA . THR A 1 286 ? 0.546 -43.375 3.416 1 83.94 286 THR A CA 1
ATOM 2283 C C . THR A 1 286 ? -0.487 -44.125 2.58 1 83.94 286 THR A C 1
ATOM 2285 O O . THR A 1 286 ? -0.359 -44.188 1.356 1 83.94 286 THR A O 1
ATOM 2288 N N . SER A 1 287 ? -1.517 -44.594 3.188 1 85.56 287 SER A N 1
ATOM 2289 C CA . SER A 1 287 ? -2.498 -45.406 2.488 1 85.56 287 SER A CA 1
ATOM 2290 C C . SER A 1 287 ? -3.416 -44.562 1.619 1 85.56 287 SER A C 1
ATOM 2292 O O . SER A 1 287 ? -4.012 -45.062 0.66 1 85.56 287 SER A O 1
ATOM 2294 N N . THR A 1 288 ? -3.416 -43.281 1.907 1 89.81 288 THR A N 1
ATOM 2295 C CA . THR A 1 288 ? -4.359 -42.438 1.197 1 89.81 288 THR A CA 1
ATOM 2296 C C . THR A 1 288 ? -3.68 -41.75 0.019 1 89.81 288 THR A C 1
ATOM 2298 O O . THR A 1 288 ? -4.348 -41.125 -0.818 1 89.81 288 THR A O 1
ATOM 2301 N N . VAL A 1 289 ? -2.447 -41.906 -0.169 1 91.44 289 VAL A N 1
ATOM 2302 C CA . VAL A 1 289 ? -1.695 -41.156 -1.174 1 91.44 289 VAL A CA 1
ATOM 2303 C C . VAL A 1 289 ? -1.862 -41.812 -2.541 1 91.44 289 VAL A C 1
ATOM 2305 O O . VAL A 1 289 ? -1.555 -43 -2.705 1 91.44 289 VAL A O 1
ATOM 2308 N N . GLU A 1 290 ? -2.334 -41.062 -3.473 1 94.19 290 GLU A N 1
ATOM 2309 C CA . GLU A 1 290 ? -2.582 -41.594 -4.812 1 94.19 290 GLU A CA 1
ATOM 2310 C C . GLU A 1 290 ? -1.639 -40.938 -5.836 1 94.19 290 GLU A C 1
ATOM 2312 O O . GLU A 1 290 ? -1.312 -41.562 -6.848 1 94.19 290 GLU A O 1
ATOM 2317 N N . ASP A 1 291 ? -1.307 -39.781 -5.629 1 96.19 291 ASP A N 1
ATOM 2318 C CA . ASP A 1 291 ? -0.436 -39.062 -6.555 1 96.19 291 ASP A CA 1
ATOM 2319 C C . ASP A 1 291 ? 0.852 -38.625 -5.867 1 96.19 291 ASP A C 1
ATOM 2321 O O . ASP A 1 291 ? 0.817 -37.812 -4.938 1 96.19 291 ASP A O 1
ATOM 2325 N N . VAL A 1 292 ? 2.008 -39.062 -6.391 1 95.06 292 VAL A N 1
ATOM 2326 C CA . VAL A 1 292 ? 3.293 -38.75 -5.781 1 95.06 292 VAL A CA 1
ATOM 2327 C C . VAL A 1 292 ? 4.223 -38.156 -6.828 1 95.06 292 VAL A C 1
ATOM 2329 O O . VAL A 1 292 ? 4.434 -38.719 -7.895 1 95.06 292 VAL A O 1
ATOM 2332 N N . THR A 1 293 ? 4.66 -36.969 -6.594 1 97 293 THR A N 1
ATOM 2333 C CA . THR A 1 293 ? 5.652 -36.312 -7.434 1 97 293 THR A CA 1
ATOM 2334 C C . THR A 1 293 ? 6.914 -36 -6.637 1 97 293 THR A C 1
ATOM 2336 O O . THR A 1 293 ? 6.848 -35.375 -5.586 1 97 293 THR A O 1
ATOM 2339 N N . VAL A 1 294 ? 8.055 -36.469 -7.062 1 95.19 294 VAL A N 1
ATOM 2340 C CA . VAL A 1 294 ? 9.336 -36.188 -6.441 1 95.19 294 VAL A CA 1
ATOM 2341 C C . VAL A 1 294 ? 10.359 -35.812 -7.516 1 95.19 294 VAL A C 1
ATOM 2343 O O . VAL A 1 294 ? 10.742 -36.625 -8.336 1 95.19 294 VAL A O 1
ATOM 2346 N N . LEU A 1 295 ? 10.734 -34.594 -7.477 1 96.06 295 LEU A N 1
ATOM 2347 C CA . LEU A 1 295 ? 11.648 -34.125 -8.508 1 96.06 295 LEU A CA 1
ATOM 2348 C C . LEU A 1 295 ? 12.898 -33.5 -7.891 1 96.06 295 LEU A C 1
ATOM 2350 O O . LEU A 1 295 ? 12.805 -32.75 -6.914 1 96.06 295 LEU A O 1
ATOM 2354 N N . ASN A 1 296 ? 14.023 -33.844 -8.406 1 93.69 296 ASN A N 1
ATOM 2355 C CA . ASN A 1 296 ? 15.328 -33.344 -7.98 1 93.69 296 ASN A CA 1
ATOM 2356 C C . ASN A 1 296 ? 15.547 -33.531 -6.484 1 93.69 296 ASN A C 1
ATOM 2358 O O . ASN A 1 296 ? 15.898 -32.594 -5.773 1 93.69 296 ASN A O 1
ATOM 2362 N N . THR A 1 297 ? 15.273 -34.656 -6.027 1 92.12 297 THR A N 1
ATOM 2363 C CA . THR A 1 297 ? 15.305 -34.906 -4.59 1 92.12 297 THR A CA 1
ATOM 2364 C C . THR A 1 297 ? 16.188 -36.125 -4.273 1 92.12 297 THR A C 1
ATOM 2366 O O . THR A 1 297 ? 16.75 -36.219 -3.184 1 92.12 297 THR A O 1
ATOM 2369 N N . PHE A 1 298 ? 16.422 -37.031 -5.219 1 89.31 298 PHE A N 1
ATOM 2370 C CA . PHE A 1 298 ? 17.094 -38.281 -4.941 1 89.31 298 PHE A CA 1
ATOM 2371 C C . PHE A 1 298 ? 18.547 -38.25 -5.422 1 89.31 298 PHE A C 1
ATOM 2373 O O . PHE A 1 298 ? 19.266 -39.219 -5.34 1 89.31 298 PHE A O 1
ATOM 2380 N N . GLY A 1 299 ? 18.969 -37.125 -5.977 1 86.12 299 GLY A N 1
ATOM 2381 C CA . GLY A 1 299 ? 20.359 -36.969 -6.387 1 86.12 299 GLY A CA 1
ATOM 2382 C C . GLY A 1 299 ? 20.609 -37.438 -7.801 1 86.12 299 GLY A C 1
ATOM 2383 O O . GLY A 1 299 ? 19.781 -37.25 -8.695 1 86.12 299 GLY A O 1
ATOM 2384 N N . ALA A 1 300 ? 21.844 -37.969 -8.023 1 83.75 300 ALA A N 1
ATOM 2385 C CA . ALA A 1 300 ? 22.219 -38.438 -9.352 1 83.75 300 ALA A CA 1
ATOM 2386 C C . ALA A 1 300 ? 21.625 -39.812 -9.656 1 83.75 300 ALA A C 1
ATOM 2388 O O . ALA A 1 300 ? 21.359 -40.594 -8.742 1 83.75 300 ALA A O 1
ATOM 2389 N N . ASP A 1 301 ? 21.375 -40 -10.93 1 83.88 301 ASP A N 1
ATOM 2390 C CA . ASP A 1 301 ? 20.906 -41.312 -11.359 1 83.88 301 ASP A CA 1
ATOM 2391 C C . ASP A 1 301 ? 21.875 -42.406 -10.945 1 83.88 301 ASP A C 1
ATOM 2393 O O . ASP A 1 301 ? 23.094 -42.188 -10.938 1 83.88 301 ASP A O 1
ATOM 2397 N N . GLU A 1 302 ? 21.328 -43.5 -10.625 1 82.81 302 GLU A N 1
ATOM 2398 C CA . GLU A 1 302 ? 22.172 -44.594 -10.133 1 82.81 302 GLU A CA 1
ATOM 2399 C C . GLU A 1 302 ? 23.188 -45.031 -11.195 1 82.81 302 GLU A C 1
ATOM 2401 O O . GLU A 1 302 ? 24.328 -45.344 -10.867 1 82.81 302 GLU A O 1
ATOM 2406 N N . ASP A 1 303 ? 22.797 -45.031 -12.414 1 77.88 303 ASP A N 1
ATOM 2407 C CA . ASP A 1 303 ? 23.719 -45.406 -13.484 1 77.88 303 ASP A CA 1
ATOM 2408 C C . ASP A 1 303 ? 24.828 -44.375 -13.641 1 77.88 303 ASP A C 1
ATOM 2410 O O . ASP A 1 303 ? 25.969 -44.75 -13.969 1 77.88 303 ASP A O 1
ATOM 2414 N N . ALA A 1 304 ? 24.531 -43.219 -13.383 1 76.25 304 ALA A N 1
ATOM 2415 C CA . ALA A 1 304 ? 25.562 -42.188 -13.438 1 76.25 304 ALA A CA 1
ATOM 2416 C C . ALA A 1 304 ? 26.531 -42.312 -12.266 1 76.25 304 ALA A C 1
ATOM 2418 O O . ALA A 1 304 ? 27.719 -42.031 -12.398 1 76.25 304 ALA A O 1
ATOM 2419 N N . LEU A 1 305 ? 26 -42.719 -11.203 1 74.44 305 LEU A N 1
ATOM 2420 C CA . LEU A 1 305 ? 26.844 -42.906 -10.031 1 74.44 305 LEU A CA 1
ATOM 2421 C C . LEU A 1 305 ? 27.812 -44.062 -10.242 1 74.44 305 LEU A C 1
ATOM 2423 O O . LEU A 1 305 ? 28.984 -43.969 -9.859 1 74.44 305 LEU A O 1
ATOM 2427 N N . ILE A 1 306 ? 27.344 -45 -10.875 1 71.62 306 ILE A N 1
ATOM 2428 C CA . ILE A 1 306 ? 28.188 -46.156 -11.156 1 71.62 306 ILE A CA 1
ATOM 2429 C C . ILE A 1 306 ? 29.281 -45.781 -12.156 1 71.62 306 ILE A C 1
ATOM 2431 O O . ILE A 1 306 ? 30.406 -46.281 -12.07 1 71.62 306 ILE A O 1
ATOM 2435 N N . ALA A 1 307 ? 28.906 -44.812 -12.984 1 68.25 307 ALA A N 1
ATOM 2436 C CA . ALA A 1 307 ? 29.859 -44.344 -13.992 1 68.25 307 ALA A CA 1
ATOM 2437 C C . ALA A 1 307 ? 30.875 -43.406 -13.383 1 68.25 307 ALA A C 1
ATOM 2439 O O . ALA A 1 307 ? 31.797 -42.938 -14.07 1 68.25 307 ALA A O 1
ATOM 2440 N N . GLY A 1 308 ? 30.75 -43.031 -12.109 1 66.69 308 GLY A N 1
ATOM 2441 C CA . GLY A 1 308 ? 31.797 -42.312 -11.414 1 66.69 308 GLY A CA 1
ATOM 2442 C C . GLY A 1 308 ? 31.453 -40.844 -11.188 1 66.69 308 GLY A C 1
ATOM 2443 O O . GLY A 1 308 ? 32.312 -40.062 -10.773 1 66.69 308 GLY A O 1
ATOM 2444 N N . ARG A 1 309 ? 30.297 -40.531 -11.516 1 71.19 309 ARG A N 1
ATOM 2445 C CA . ARG A 1 309 ? 29.953 -39.156 -11.305 1 71.19 309 ARG A CA 1
ATOM 2446 C C . ARG A 1 309 ? 29.844 -38.844 -9.812 1 71.19 309 ARG A C 1
ATOM 2448 O O . ARG A 1 309 ? 29.234 -39.594 -9.055 1 71.19 309 ARG A O 1
ATOM 2455 N N . GLU A 1 310 ? 30.578 -37.781 -9.383 1 68.31 310 GLU A N 1
ATOM 2456 C CA . GLU A 1 310 ? 30.578 -37.375 -7.977 1 68.31 310 GLU A CA 1
ATOM 2457 C C . GLU A 1 310 ? 29.375 -36.5 -7.645 1 68.31 310 GLU A C 1
ATOM 2459 O O . GLU A 1 310 ? 28.922 -35.719 -8.484 1 68.31 310 GLU A O 1
ATOM 2464 N N . SER A 1 311 ? 28.734 -36.938 -6.598 1 76.94 311 SER A N 1
ATOM 2465 C CA . SER A 1 311 ? 27.641 -36.125 -6.082 1 76.94 311 SER A CA 1
ATOM 2466 C C . SER A 1 311 ? 27.891 -35.719 -4.633 1 76.94 311 SER A C 1
ATOM 2468 O O . SER A 1 311 ? 28.219 -36.562 -3.795 1 76.94 311 SER A O 1
ATOM 2470 N N . THR A 1 312 ? 27.828 -34.406 -4.289 1 78.56 312 THR A N 1
ATOM 2471 C CA . THR A 1 312 ? 28.047 -33.875 -2.947 1 78.56 312 THR A CA 1
ATOM 2472 C C . THR A 1 312 ? 26.906 -34.281 -2.014 1 78.56 312 THR A C 1
ATOM 2474 O O . THR A 1 312 ? 27.047 -34.219 -0.792 1 78.56 312 THR A O 1
ATOM 2477 N N . THR A 1 313 ? 25.844 -34.781 -2.588 1 85.5 313 THR A N 1
ATOM 2478 C CA . THR A 1 313 ? 24.688 -35.062 -1.758 1 85.5 313 THR A CA 1
ATOM 2479 C C . THR A 1 313 ? 24.453 -36.562 -1.649 1 85.5 313 THR A C 1
ATOM 2481 O O . THR A 1 313 ? 23.438 -37 -1.103 1 85.5 313 THR A O 1
ATOM 2484 N N . HIS A 1 314 ? 25.375 -37.312 -2.016 1 81.81 314 HIS A N 1
ATOM 2485 C CA . HIS A 1 314 ? 25.188 -38.75 -2.197 1 81.81 314 HIS A CA 1
ATOM 2486 C C . HIS A 1 314 ? 24.828 -39.438 -0.882 1 81.81 314 HIS A C 1
ATOM 2488 O O . HIS A 1 314 ? 23.906 -40.25 -0.839 1 81.81 314 HIS A O 1
ATOM 2494 N N . PHE A 1 315 ? 25.453 -39.062 0.213 1 79.25 315 PHE A N 1
ATOM 2495 C CA . PHE A 1 315 ? 25.25 -39.75 1.483 1 79.25 315 PHE A CA 1
ATOM 2496 C C . PHE A 1 315 ? 23.859 -39.438 2.047 1 79.25 315 PHE A C 1
ATOM 2498 O O . PHE A 1 315 ? 23.234 -40.312 2.639 1 79.25 315 PHE A O 1
ATOM 2505 N N . MET A 1 316 ? 23.469 -38.312 1.866 1 83.69 316 MET A N 1
ATOM 2506 C CA . MET A 1 316 ? 22.156 -37.938 2.354 1 83.69 316 MET A CA 1
ATOM 2507 C C . MET A 1 316 ? 21.062 -38.531 1.487 1 83.69 316 MET A C 1
ATOM 2509 O O . MET A 1 316 ? 20.047 -39 2.002 1 83.69 316 MET A O 1
ATOM 2513 N N . ASP A 1 317 ? 21.297 -38.531 0.215 1 86.12 317 ASP A N 1
ATOM 2514 C CA . ASP A 1 317 ? 20.312 -39.062 -0.714 1 86.12 317 ASP A CA 1
ATOM 2515 C C . ASP A 1 317 ? 20.125 -40.562 -0.499 1 86.12 317 ASP A C 1
ATOM 2517 O O . ASP A 1 317 ? 19.031 -41.094 -0.67 1 86.12 317 ASP A O 1
ATOM 2521 N N . ARG A 1 318 ? 21.094 -41.188 -0.078 1 83.38 318 ARG A N 1
ATOM 2522 C CA . ARG A 1 318 ? 21.078 -42.625 0.103 1 83.38 318 ARG A CA 1
ATOM 2523 C C . ARG A 1 318 ? 20.156 -43.031 1.252 1 83.38 318 ARG A C 1
ATOM 2525 O O . ARG A 1 318 ? 19.641 -44.156 1.291 1 83.38 318 ARG A O 1
ATOM 2532 N N . THR A 1 319 ? 19.922 -42.125 2.127 1 83 319 THR A N 1
ATOM 2533 C CA . THR A 1 319 ? 19.062 -42.406 3.271 1 83 319 THR A CA 1
ATOM 2534 C C . THR A 1 319 ? 17.625 -42.688 2.818 1 83 319 THR A C 1
ATOM 2536 O O . THR A 1 319 ? 16.875 -43.375 3.512 1 83 319 THR A O 1
ATOM 2539 N N . TRP A 1 320 ? 17.312 -42.25 1.692 1 83.94 320 TRP A N 1
ATOM 2540 C CA . TRP A 1 320 ? 15.953 -42.406 1.183 1 83.94 320 TRP A CA 1
ATOM 2541 C C . TRP A 1 320 ? 15.773 -43.781 0.516 1 83.94 320 TRP A C 1
ATOM 2543 O O . TRP A 1 320 ? 14.648 -44.188 0.256 1 83.94 320 TRP A O 1
ATOM 2553 N N . HIS A 1 321 ? 16.844 -44.406 0.26 1 77.88 321 HIS A N 1
ATOM 2554 C CA . HIS A 1 321 ? 16.781 -45.688 -0.444 1 77.88 321 HIS A CA 1
ATOM 2555 C C . HIS A 1 321 ? 16.781 -46.844 0.534 1 77.88 321 HIS A C 1
ATOM 2557 O O . HIS A 1 321 ? 16.625 -48 0.127 1 77.88 321 HIS A O 1
ATOM 2563 N N . VAL A 1 322 ? 17.016 -46.438 1.829 1 62.97 322 VAL A N 1
ATOM 2564 C CA . VAL A 1 322 ? 17.047 -47.531 2.826 1 62.97 322 VAL A CA 1
ATOM 2565 C C . VAL A 1 322 ? 15.617 -48 3.102 1 62.97 322 VAL A C 1
ATOM 2567 O O . VAL A 1 322 ? 14.703 -47.188 3.277 1 62.97 322 VAL A O 1
ATOM 2570 N N . MET A 1 323 ? 15.281 -49.25 2.625 1 54.41 323 MET A N 1
ATOM 2571 C CA . MET A 1 323 ? 13.992 -49.938 2.621 1 54.41 323 MET A CA 1
ATOM 2572 C C . MET A 1 323 ? 13.406 -49.969 4.027 1 54.41 323 MET A C 1
ATOM 2574 O O . MET A 1 323 ? 14.078 -50.406 4.973 1 54.41 323 MET A O 1
ATOM 2578 N N . VAL A 1 324 ? 12.445 -49.094 4.363 1 54.34 324 VAL A N 1
ATOM 2579 C CA . VAL A 1 324 ? 11.688 -49.438 5.562 1 54.34 324 VAL A CA 1
ATOM 2580 C C . VAL A 1 324 ? 10.602 -50.438 5.215 1 54.34 324 VAL A C 1
ATOM 2582 O O . VAL A 1 324 ? 9.742 -50.188 4.379 1 54.34 324 VAL A O 1
ATOM 2585 N N . ASN A 1 325 ? 10.891 -51.688 5.211 1 51.53 325 ASN A N 1
ATOM 2586 C CA . ASN A 1 325 ? 10 -52.812 4.945 1 51.53 325 ASN A CA 1
ATOM 2587 C C . ASN A 1 325 ? 8.773 -52.781 5.859 1 51.53 325 ASN A C 1
ATOM 2589 O O . ASN A 1 325 ? 8.797 -53.375 6.949 1 51.53 325 ASN A O 1
ATOM 2593 N N . SER A 1 326 ? 8.062 -51.719 5.969 1 55.47 326 SER A N 1
ATOM 2594 C CA . SER A 1 326 ? 6.891 -51.969 6.793 1 55.47 326 SER A CA 1
ATOM 2595 C C . SER A 1 326 ? 5.699 -52.406 5.938 1 55.47 326 SER A C 1
ATOM 2597 O O . SER A 1 326 ? 5.336 -51.719 4.984 1 55.47 326 SER A O 1
ATOM 2599 N N . LYS A 1 327 ? 5.367 -53.719 5.836 1 57.44 327 LYS A N 1
ATOM 2600 C CA . LYS A 1 327 ? 4.234 -54.375 5.168 1 57.44 327 LYS A CA 1
ATOM 2601 C C . LYS A 1 327 ? 2.949 -53.562 5.395 1 57.44 327 LYS A C 1
ATOM 2603 O O . LYS A 1 327 ? 2.072 -53.531 4.527 1 57.44 327 LYS A O 1
ATOM 2608 N N . GLU A 1 328 ? 2.725 -53.062 6.551 1 56.88 328 GLU A N 1
ATOM 2609 C CA . GLU A 1 328 ? 1.419 -52.531 6.926 1 56.88 328 GLU A CA 1
ATOM 2610 C C . GLU A 1 328 ? 1.146 -51.188 6.23 1 56.88 328 GLU A C 1
ATOM 2612 O O . GLU A 1 328 ? -0.012 -50.844 6.008 1 56.88 328 GLU A O 1
ATOM 2617 N N . HIS A 1 329 ? 2.227 -50.562 5.668 1 61.66 329 HIS A N 1
ATOM 2618 C CA . HIS A 1 329 ? 1.992 -49.188 5.207 1 61.66 329 HIS A CA 1
ATOM 2619 C C . HIS A 1 329 ? 2.416 -49.031 3.752 1 61.66 329 HIS A C 1
ATOM 2621 O O . HIS A 1 329 ? 3.041 -48.031 3.395 1 61.66 329 HIS A O 1
ATOM 2627 N N . GLN A 1 330 ? 1.897 -50.031 2.951 1 69 330 GLN A N 1
ATOM 2628 C CA . GLN A 1 330 ? 2.383 -49.938 1.579 1 69 330 GLN A CA 1
ATOM 2629 C C . GLN A 1 330 ? 1.536 -48.938 0.768 1 69 330 GLN A C 1
ATOM 2631 O O . GLN A 1 330 ? 0.312 -49.094 0.71 1 69 330 GLN A O 1
ATOM 2636 N N . PRO A 1 331 ? 2.18 -47.906 0.205 1 76.19 331 PRO A N 1
ATOM 2637 C CA . PRO A 1 331 ? 1.439 -46.938 -0.619 1 76.19 331 PRO A CA 1
ATOM 2638 C C . PRO A 1 331 ? 0.989 -47.531 -1.952 1 76.19 331 PRO A C 1
ATOM 2640 O O . PRO A 1 331 ? 1.651 -48.406 -2.492 1 76.19 331 PRO A O 1
ATOM 2643 N N . ARG A 1 332 ? -0.242 -47.375 -2.324 1 83.06 332 ARG A N 1
ATOM 2644 C CA . ARG A 1 332 ? -0.746 -47.781 -3.639 1 83.06 332 ARG A CA 1
ATOM 2645 C C . ARG A 1 332 ? -1.006 -46.531 -4.508 1 83.06 332 ARG A C 1
ATOM 2647 O O . ARG A 1 332 ? -2.158 -46.188 -4.746 1 83.06 332 ARG A O 1
ATOM 2654 N N . PRO A 1 333 ? 0.093 -46 -5.055 1 91.12 333 PRO A N 1
ATOM 2655 C CA . PRO A 1 333 ? -0.083 -44.781 -5.836 1 91.12 333 PRO A CA 1
ATOM 2656 C C . PRO A 1 333 ? -0.695 -45.031 -7.211 1 91.12 333 PRO A C 1
ATOM 2658 O O . PRO A 1 333 ? -0.461 -46.094 -7.805 1 91.12 333 PRO A O 1
ATOM 2661 N N . LYS A 1 334 ? -1.483 -44.188 -7.637 1 95.12 334 LYS A N 1
ATOM 2662 C CA . LYS A 1 334 ? -2.057 -44.219 -8.977 1 95.12 334 LYS A CA 1
ATOM 2663 C C . LYS A 1 334 ? -1.19 -43.438 -9.969 1 95.12 334 LYS A C 1
ATOM 2665 O O . LYS A 1 334 ? -1.227 -43.719 -11.172 1 95.12 334 LYS A O 1
ATOM 2670 N N . SER A 1 335 ? -0.505 -42.562 -9.445 1 96.75 335 SER A N 1
ATOM 2671 C CA . SER A 1 335 ? 0.374 -41.75 -10.281 1 96.75 335 SER A CA 1
ATOM 2672 C C . SER A 1 335 ? 1.73 -41.531 -9.617 1 96.75 335 SER A C 1
ATOM 2674 O O . SER A 1 335 ? 1.805 -41.281 -8.414 1 96.75 335 SER A O 1
ATOM 2676 N N . LEU A 1 336 ? 2.799 -41.719 -10.383 1 96.25 336 LEU A N 1
ATOM 2677 C CA . LEU A 1 336 ? 4.164 -41.531 -9.906 1 96.25 336 LEU A CA 1
ATOM 2678 C C . LEU A 1 336 ? 4.98 -40.719 -10.898 1 96.25 336 LEU A C 1
ATOM 2680 O O . LEU A 1 336 ? 5.008 -41 -12.086 1 96.25 336 LEU A O 1
ATOM 2684 N N . ARG A 1 337 ? 5.52 -39.625 -10.469 1 97.38 337 ARG A N 1
ATOM 2685 C CA . ARG A 1 337 ? 6.336 -38.719 -11.281 1 97.38 337 ARG A CA 1
ATOM 2686 C C . ARG A 1 337 ? 7.719 -38.531 -10.664 1 97.38 337 ARG A C 1
ATOM 2688 O O . ARG A 1 337 ? 7.84 -38 -9.562 1 97.38 337 ARG A O 1
ATOM 2695 N N . LEU A 1 338 ? 8.805 -38.969 -11.406 1 95.62 338 LEU A N 1
ATOM 2696 C CA . LEU A 1 338 ? 10.18 -38.969 -10.906 1 95.62 338 LEU A CA 1
ATOM 2697 C C . LEU A 1 338 ? 11.148 -38.531 -12 1 95.62 338 LEU A C 1
ATOM 2699 O O . LEU A 1 338 ? 10.914 -38.781 -13.18 1 95.62 338 LEU A O 1
ATOM 2703 N N . ASP A 1 339 ? 12.25 -37.969 -11.617 1 93 339 ASP A N 1
ATOM 2704 C CA . ASP A 1 339 ? 13.281 -37.625 -12.594 1 93 339 ASP A CA 1
ATOM 2705 C C . ASP A 1 339 ? 14.57 -38.406 -12.336 1 93 339 ASP A C 1
ATOM 2707 O O . ASP A 1 339 ? 15.258 -38.812 -13.273 1 93 339 ASP A O 1
ATOM 2711 N N . GLN A 1 340 ? 14.898 -38.594 -11.133 1 90.75 340 GLN A N 1
ATOM 2712 C CA . GLN A 1 340 ? 16.094 -39.344 -10.758 1 90.75 340 GLN A CA 1
ATOM 2713 C C . GLN A 1 340 ? 15.766 -40.781 -10.414 1 90.75 340 GLN A C 1
ATOM 2715 O O . GLN A 1 340 ? 15.023 -41.062 -9.469 1 90.75 340 GLN A O 1
ATOM 2720 N N . LEU A 1 341 ? 16.438 -41.656 -11.109 1 92 341 LEU A N 1
ATOM 2721 C CA . LEU A 1 341 ? 16 -43.062 -11.062 1 92 341 LEU A CA 1
ATOM 2722 C C . LEU A 1 341 ? 17.031 -43.938 -10.352 1 92 341 LEU A C 1
ATOM 2724 O O . LEU A 1 341 ? 18.234 -43.812 -10.617 1 92 341 LEU A O 1
ATOM 2728 N N . HIS A 1 342 ? 16.562 -44.75 -9.469 1 90.44 342 HIS A N 1
ATOM 2729 C CA . HIS A 1 342 ? 17.375 -45.656 -8.68 1 90.44 342 HIS A CA 1
ATOM 2730 C C . HIS A 1 342 ? 16.766 -47.062 -8.648 1 90.44 342 HIS A C 1
ATOM 2732 O O . HIS A 1 342 ? 15.578 -47.219 -8.945 1 90.44 342 HIS A O 1
ATOM 2738 N N . LYS A 1 343 ? 17.609 -48 -8.344 1 89.25 343 LYS A N 1
ATOM 2739 C CA . LYS A 1 343 ? 17.156 -49.375 -8.266 1 89.25 343 LYS A CA 1
ATOM 2740 C C . LYS A 1 343 ? 16.031 -49.562 -7.25 1 89.25 343 LYS A C 1
ATOM 2742 O O . LYS A 1 343 ? 15.117 -50.344 -7.453 1 89.25 343 LYS A O 1
ATOM 2747 N N . ARG A 1 344 ? 16.109 -48.781 -6.273 1 88.12 344 ARG A N 1
ATOM 2748 C CA . ARG A 1 344 ? 15.086 -48.844 -5.234 1 88.12 344 ARG A CA 1
ATOM 2749 C C . ARG A 1 344 ? 13.719 -48.469 -5.797 1 88.12 344 ARG A C 1
ATOM 2751 O O . ARG A 1 344 ? 12.711 -49.125 -5.461 1 88.12 344 ARG A O 1
ATOM 2758 N N . HIS A 1 345 ? 13.672 -47.531 -6.547 1 89.69 345 HIS A N 1
ATOM 2759 C CA . HIS A 1 345 ? 12.414 -47.125 -7.152 1 89.69 345 HIS A CA 1
ATOM 2760 C C . HIS A 1 345 ? 11.844 -48.219 -8.047 1 89.69 345 HIS A C 1
ATOM 2762 O O . HIS A 1 345 ? 10.633 -48.406 -8.102 1 89.69 345 HIS A O 1
ATOM 2768 N N . ALA A 1 346 ? 12.742 -48.844 -8.742 1 90.62 346 ALA A N 1
ATOM 2769 C CA . ALA A 1 346 ? 12.32 -49.938 -9.578 1 90.62 346 ALA A CA 1
ATOM 2770 C C . ALA A 1 346 ? 11.719 -51.062 -8.742 1 90.62 346 ALA A C 1
ATOM 2772 O O . ALA A 1 346 ? 10.727 -51.688 -9.141 1 90.62 346 ALA A O 1
ATOM 2773 N N . MET A 1 347 ? 12.344 -51.281 -7.613 1 86.81 347 MET A N 1
ATOM 2774 C CA . MET A 1 347 ? 11.828 -52.312 -6.715 1 86.81 347 MET A CA 1
ATOM 2775 C C . MET A 1 347 ? 10.469 -51.938 -6.148 1 86.81 347 MET A C 1
ATOM 2777 O O . MET A 1 347 ? 9.594 -52.781 -5.973 1 86.81 347 MET A O 1
ATOM 2781 N N . ASP A 1 348 ? 10.328 -50.719 -5.887 1 87.56 348 ASP A N 1
ATOM 2782 C CA . ASP A 1 348 ? 9.039 -50.219 -5.414 1 87.56 348 ASP A CA 1
ATOM 2783 C C . ASP A 1 348 ? 7.965 -50.406 -6.484 1 87.56 348 ASP A C 1
ATOM 2785 O O . ASP A 1 348 ? 6.812 -50.719 -6.176 1 87.56 348 ASP A O 1
ATOM 2789 N N . LEU A 1 349 ? 8.359 -50.156 -7.703 1 89.06 349 LEU A N 1
ATOM 2790 C CA . LEU A 1 349 ? 7.434 -50.281 -8.82 1 89.06 349 LEU A CA 1
ATOM 2791 C C . LEU A 1 349 ? 6.871 -51.688 -8.891 1 89.06 349 LEU A C 1
ATOM 2793 O O . LEU A 1 349 ? 5.742 -51.906 -9.336 1 89.06 349 LEU A O 1
ATOM 2797 N N . ALA A 1 350 ? 7.648 -52.594 -8.414 1 87.69 350 ALA A N 1
ATOM 2798 C CA . ALA A 1 350 ? 7.234 -54 -8.438 1 87.69 350 ALA A CA 1
ATOM 2799 C C . ALA A 1 350 ? 6.09 -54.25 -7.461 1 87.69 350 ALA A C 1
ATOM 2801 O O . ALA A 1 350 ? 5.395 -55.25 -7.555 1 87.69 350 ALA A O 1
ATOM 2802 N N . GLN A 1 351 ? 5.887 -53.281 -6.641 1 84.69 351 GLN A N 1
ATOM 2803 C CA . GLN A 1 351 ? 4.84 -53.438 -5.637 1 84.69 351 GLN A CA 1
ATOM 2804 C C . GLN A 1 351 ? 3.635 -52.562 -5.961 1 84.69 351 GLN A C 1
ATOM 2806 O O . GLN A 1 351 ? 2.592 -52.656 -5.312 1 84.69 351 GLN A O 1
ATOM 2811 N N . PHE A 1 352 ? 3.723 -51.75 -6.844 1 88.75 352 PHE A N 1
ATOM 2812 C CA . PHE A 1 352 ? 2.682 -50.781 -7.141 1 88.75 352 PHE A CA 1
ATOM 2813 C C . PHE A 1 352 ? 1.664 -51.375 -8.117 1 88.75 352 PHE A C 1
ATOM 2815 O O . PHE A 1 352 ? 1.555 -50.875 -9.258 1 88.75 352 PHE A O 1
ATOM 2822 N N . VAL A 1 353 ? 0.859 -52.219 -7.48 1 87.19 353 VAL A N 1
ATOM 2823 C CA . VAL A 1 353 ? -0.207 -52.812 -8.281 1 87.19 353 VAL A CA 1
ATOM 2824 C C . VAL A 1 353 ? -1.306 -51.781 -8.523 1 87.19 353 VAL A C 1
ATOM 2826 O O . VAL A 1 353 ? -1.736 -51.094 -7.594 1 87.19 353 VAL A O 1
ATOM 2829 N N . GLY A 1 354 ? -1.566 -51.438 -9.734 1 89.25 354 GLY A N 1
ATOM 2830 C CA . GLY A 1 354 ? -2.656 -50.531 -10.031 1 89.25 354 GLY A CA 1
ATOM 2831 C C . GLY A 1 354 ? -2.182 -49.156 -10.5 1 89.25 354 GLY A C 1
ATOM 2832 O O . GLY A 1 354 ? -2.982 -48.219 -10.648 1 89.25 354 GLY A O 1
ATOM 2833 N N . LEU A 1 355 ? -0.947 -48.938 -10.57 1 94.44 355 LEU A N 1
ATOM 2834 C CA . LEU A 1 355 ? -0.382 -47.719 -11.094 1 94.44 355 LEU A CA 1
ATOM 2835 C C . LEU A 1 355 ? -0.982 -47.375 -12.453 1 94.44 355 LEU A C 1
ATOM 2837 O O . LEU A 1 355 ? -1.085 -48.219 -13.328 1 94.44 355 LEU A O 1
ATOM 2841 N N . GLU A 1 356 ? -1.464 -46.188 -12.617 1 96.38 356 GLU A N 1
ATOM 2842 C CA . GLU A 1 356 ? -2.111 -45.781 -13.859 1 96.38 356 GLU A CA 1
ATOM 2843 C C . GLU A 1 356 ? -1.219 -44.844 -14.664 1 96.38 356 GLU A C 1
ATOM 2845 O O . GLU A 1 356 ? -1.291 -44.812 -15.891 1 96.38 356 GLU A O 1
ATOM 2850 N N . ARG A 1 357 ? -0.554 -44.094 -13.984 1 97.56 357 ARG A N 1
ATOM 2851 C CA . ARG A 1 357 ? 0.295 -43.125 -14.656 1 97.56 357 ARG A CA 1
ATOM 2852 C C . ARG A 1 357 ? 1.714 -43.156 -14.102 1 97.56 357 ARG A C 1
ATOM 2854 O O . ARG A 1 357 ? 1.913 -43.031 -12.891 1 97.56 357 ARG A O 1
ATOM 2861 N N . LEU A 1 358 ? 2.701 -43.281 -14.953 1 96.94 358 LEU A N 1
ATOM 2862 C CA . LEU A 1 358 ? 4.113 -43.281 -14.586 1 96.94 358 LEU A CA 1
ATOM 2863 C C . LEU A 1 358 ? 4.91 -42.312 -15.445 1 96.94 358 LEU A C 1
ATOM 2865 O O . LEU A 1 358 ? 5 -42.469 -16.656 1 96.94 358 LEU A O 1
ATOM 2869 N N . TYR A 1 359 ? 5.395 -41.312 -14.82 1 97.69 359 TYR A N 1
ATOM 2870 C CA . TYR A 1 359 ? 6.156 -40.281 -15.516 1 97.69 359 TYR A CA 1
ATOM 2871 C C . TYR A 1 359 ? 7.617 -40.281 -15.078 1 97.69 359 TYR A C 1
ATOM 2873 O O . TYR A 1 359 ? 7.949 -39.781 -14.008 1 97.69 359 TYR A O 1
ATOM 2881 N N . LEU A 1 360 ? 8.461 -40.812 -15.812 1 96.44 360 LEU A N 1
ATOM 2882 C CA . LEU A 1 360 ? 9.898 -40.688 -15.617 1 96.44 360 LEU A CA 1
ATOM 2883 C C . LEU A 1 360 ? 10.469 -39.531 -16.406 1 96.44 360 LEU A C 1
ATOM 2885 O O . LEU A 1 360 ? 10.859 -39.688 -17.562 1 96.44 360 LEU A O 1
ATOM 2889 N N . VAL A 1 361 ? 10.594 -38.406 -15.797 1 95.31 361 VAL A N 1
ATOM 2890 C CA . VAL A 1 361 ? 10.766 -37.094 -16.391 1 95.31 361 VAL A CA 1
ATOM 2891 C C . VAL A 1 361 ? 12.172 -36.969 -16.969 1 95.31 361 VAL A C 1
ATOM 2893 O O . VAL A 1 361 ? 13.148 -37.406 -16.359 1 95.31 361 VAL A O 1
ATOM 2896 N N . ASN A 1 362 ? 12.289 -36.312 -18.156 1 92.56 362 ASN A N 1
ATOM 2897 C CA . ASN A 1 362 ? 13.555 -36.125 -18.844 1 92.56 362 ASN A CA 1
ATOM 2898 C C . ASN A 1 362 ? 14.18 -34.781 -18.547 1 92.56 362 ASN A C 1
ATOM 2900 O O . ASN A 1 362 ? 15.398 -34.625 -18.625 1 92.56 362 ASN A O 1
ATOM 2904 N N . ALA A 1 363 ? 13.305 -33.844 -18.172 1 90.5 363 ALA A N 1
ATOM 2905 C CA . ALA A 1 363 ? 13.82 -32.531 -17.797 1 90.5 363 ALA A CA 1
ATOM 2906 C C . ALA A 1 363 ? 14.734 -32.594 -16.594 1 90.5 363 ALA A C 1
ATOM 2908 O O . ALA A 1 363 ? 14.453 -33.344 -15.641 1 90.5 363 ALA A O 1
ATOM 2909 N N . ARG A 1 364 ? 15.844 -31.938 -16.688 1 87.31 364 ARG A N 1
ATOM 2910 C CA . ARG A 1 364 ? 16.812 -31.969 -15.586 1 87.31 364 ARG A CA 1
ATOM 2911 C C . ARG A 1 364 ? 17.141 -30.562 -15.109 1 87.31 364 ARG A C 1
ATOM 2913 O O . ARG A 1 364 ? 17.141 -29.625 -15.906 1 87.31 364 ARG A O 1
ATOM 2920 N N . TYR A 1 365 ? 17.328 -30.516 -13.844 1 86.75 365 TYR A N 1
ATOM 2921 C CA . TYR A 1 365 ? 17.703 -29.234 -13.258 1 86.75 365 TYR A CA 1
ATOM 2922 C C . TYR A 1 365 ? 19.141 -28.875 -13.641 1 86.75 365 TYR A C 1
ATOM 2924 O O . TYR A 1 365 ? 20.031 -29.719 -13.594 1 86.75 365 TYR A O 1
ATOM 2932 N N . ARG A 1 366 ? 19.375 -27.578 -14.172 1 81.69 366 ARG A N 1
ATOM 2933 C CA . ARG A 1 366 ? 20.688 -27.047 -14.484 1 81.69 366 ARG A CA 1
ATOM 2934 C C . ARG A 1 366 ? 21.062 -25.906 -13.547 1 81.69 366 ARG A C 1
ATOM 2936 O O . ARG A 1 366 ? 20.328 -24.906 -13.453 1 81.69 366 ARG A O 1
ATOM 2943 N N . PRO A 1 367 ? 22.125 -26.141 -12.742 1 76.31 367 PRO A N 1
ATOM 2944 C CA . PRO A 1 367 ? 22.5 -25.078 -11.805 1 76.31 367 PRO A CA 1
ATOM 2945 C C . PRO A 1 367 ? 22.828 -23.766 -12.5 1 76.31 367 PRO A C 1
ATOM 2947 O O . PRO A 1 367 ? 23.297 -23.766 -13.641 1 76.31 367 PRO A O 1
ATOM 2950 N N . SER A 1 368 ? 22.281 -22.672 -12.195 1 59.78 368 SER A N 1
ATOM 2951 C CA . SER A 1 368 ? 22.578 -21.344 -12.742 1 59.78 368 SER A CA 1
ATOM 2952 C C . SER A 1 368 ? 24.062 -21.016 -12.641 1 59.78 368 SER A C 1
ATOM 2954 O O . SER A 1 368 ? 24.672 -21.25 -11.602 1 59.78 368 SER A O 1
ATOM 2956 N N . LYS A 1 369 ? 24.984 -21 -13.688 1 48.53 369 LYS A N 1
ATOM 2957 C CA . LYS A 1 369 ? 26.344 -20.5 -13.68 1 48.53 369 LYS A CA 1
ATOM 2958 C C . LYS A 1 369 ? 26.469 -19.266 -12.797 1 48.53 369 LYS A C 1
ATOM 2960 O O . LYS A 1 369 ? 25.625 -18.359 -12.867 1 48.53 369 LYS A O 1
ATOM 2965 N N . SER A 1 370 ? 27.172 -19.281 -11.719 1 40.25 370 SER A N 1
ATOM 2966 C CA . SER A 1 370 ? 27.641 -18.125 -10.969 1 40.25 370 SER A CA 1
ATOM 2967 C C . SER A 1 370 ? 28.125 -17.016 -11.898 1 40.25 370 SER A C 1
ATOM 2969 O O . SER A 1 370 ? 28.938 -17.266 -12.789 1 40.25 370 SER A O 1
ATOM 2971 N N . ASN A 1 371 ? 27.594 -16.047 -12.258 1 33.75 371 ASN A N 1
ATOM 2972 C CA . ASN A 1 371 ? 28.312 -14.867 -12.703 1 33.75 371 ASN A CA 1
ATOM 2973 C C . ASN A 1 371 ? 29.531 -14.586 -11.828 1 33.75 371 ASN A C 1
ATOM 2975 O O . ASN A 1 371 ? 29.422 -14.539 -10.602 1 33.75 371 ASN A O 1
ATOM 2979 N N . ASP A 1 372 ? 30.828 -14.758 -12.258 1 31.61 372 ASP A N 1
ATOM 2980 C CA . ASP A 1 372 ? 32.156 -14.273 -11.82 1 31.61 372 ASP A CA 1
ATOM 2981 C C . ASP A 1 372 ? 32.062 -12.82 -11.359 1 31.61 372 ASP A C 1
ATOM 2983 O O . ASP A 1 372 ? 33.094 -12.133 -11.305 1 31.61 372 ASP A O 1
ATOM 2987 N N . THR A 1 373 ? 31.062 -12.148 -11.32 1 30.14 373 THR A N 1
ATOM 2988 C CA . THR A 1 373 ? 31.266 -10.742 -10.984 1 30.14 373 THR A CA 1
ATOM 2989 C C . THR A 1 373 ? 31.797 -10.594 -9.562 1 30.14 373 THR A C 1
ATOM 2991 O O . THR A 1 373 ? 31.891 -9.477 -9.047 1 30.14 373 THR A O 1
ATOM 2994 N N . VAL A 1 374 ? 32 -11.57 -8.711 1 27.67 374 VAL A N 1
ATOM 2995 C CA . VAL A 1 374 ? 32.688 -11.148 -7.484 1 27.67 374 VAL A CA 1
ATOM 2996 C C . VAL A 1 374 ? 34.125 -10.781 -7.789 1 27.67 374 VAL A C 1
ATOM 2998 O O . VAL A 1 374 ? 34.844 -10.234 -6.934 1 27.67 374 VAL A O 1
ATOM 3001 N N . ALA A 1 375 ? 34.781 -11.211 -8.906 1 24.34 375 ALA A N 1
ATOM 3002 C CA . ALA A 1 375 ? 36.219 -10.859 -8.906 1 24.34 375 ALA A CA 1
ATOM 3003 C C . ALA A 1 375 ? 36.406 -9.359 -9.078 1 24.34 375 ALA A C 1
ATOM 3005 O O . ALA A 1 375 ? 37.438 -8.812 -8.719 1 24.34 375 ALA A O 1
ATOM 3006 N N . LYS A 1 376 ? 35.719 -8.641 -9.898 1 26.59 376 LYS A N 1
ATOM 3007 C CA . LYS A 1 376 ? 36.406 -7.383 -10.188 1 26.59 376 LYS A CA 1
ATOM 3008 C C . LYS A 1 376 ? 36.312 -6.426 -9.008 1 26.59 376 LYS A C 1
ATOM 3010 O O . LYS A 1 376 ? 36.688 -5.258 -9.117 1 26.59 376 LYS A O 1
ATOM 3015 N N . CYS A 1 377 ? 35.531 -6.535 -8.039 1 22.19 377 CYS A N 1
ATOM 3016 C CA . CYS A 1 377 ? 35.656 -5.375 -7.164 1 22.19 377 CYS A CA 1
ATOM 3017 C C . CYS A 1 377 ? 36.969 -5.371 -6.43 1 22.19 377 CYS A C 1
ATOM 3019 O O . CYS A 1 377 ? 37.25 -4.5 -5.598 1 22.19 377 CYS A O 1
ATOM 3021 N N . ASN A 1 378 ? 37.688 -6.473 -6.387 1 20.92 378 ASN A N 1
ATOM 3022 C CA . ASN A 1 378 ? 38.844 -6.289 -5.527 1 20.92 378 ASN A CA 1
ATOM 3023 C C . ASN A 1 378 ? 39.906 -5.461 -6.211 1 20.92 378 ASN A C 1
ATOM 3025 O O . ASN A 1 378 ? 41.062 -5.406 -5.742 1 20.92 378 ASN A O 1
ATOM 3029 N N . GLY A 1 379 ? 39.812 -5.16 -7.535 1 20.12 379 GLY A N 1
ATOM 3030 C CA . GLY A 1 379 ? 41.125 -4.676 -7.938 1 20.12 379 GLY A CA 1
ATOM 3031 C C . GLY A 1 379 ? 41.5 -3.365 -7.273 1 20.12 379 GLY A C 1
ATOM 3032 O O . GLY A 1 379 ? 42.375 -2.658 -7.75 1 20.12 379 GLY A O 1
ATOM 3033 N N . GLN A 1 380 ? 40.5 -2.629 -6.648 1 17.59 380 GLN A N 1
ATOM 3034 C CA . GLN A 1 380 ? 41.188 -1.379 -6.32 1 17.59 380 GLN A CA 1
ATOM 3035 C C . GLN A 1 380 ? 42.438 -1.634 -5.465 1 17.59 380 GLN A C 1
ATOM 3037 O O . GLN A 1 380 ? 42.375 -2.432 -4.527 1 17.59 380 GLN A O 1
ATOM 3042 N N . GLY A 1 381 ? 43.594 -1.125 -5.984 1 16.73 381 GLY A N 1
ATOM 3043 C CA . GLY A 1 381 ? 45.031 -1.039 -5.703 1 16.73 381 GLY A CA 1
ATOM 3044 C C . GLY A 1 381 ? 45.312 -0.425 -4.348 1 16.73 381 GLY A C 1
ATOM 3045 O O . GLY A 1 381 ? 45.094 0.769 -4.137 1 16.73 381 GLY A O 1
ATOM 3046 N N . ARG A 1 382 ? 44.875 -1.001 -3.215 1 18.02 382 ARG A N 1
ATOM 3047 C CA . ARG A 1 382 ? 45.562 -0.5 -2.037 1 18.02 382 ARG A CA 1
ATOM 3048 C C . ARG A 1 382 ? 47.062 -0.39 -2.299 1 18.02 382 ARG A C 1
ATOM 3050 O O . ARG A 1 382 ? 47.688 -1.365 -2.699 1 18.02 382 ARG A O 1
ATOM 3057 N N . SER A 1 383 ? 47.5 0.789 -2.627 1 15.55 383 SER A N 1
ATOM 3058 C CA . SER A 1 383 ? 48.875 1.3 -2.604 1 15.55 383 SER A CA 1
ATOM 3059 C C . SER A 1 383 ? 49.656 0.778 -1.393 1 15.55 383 SER A C 1
ATOM 3061 O O . SER A 1 383 ? 49.062 0.215 -0.471 1 15.55 383 SER A O 1
ATOM 3063 N N . ASN A 1 384 ? 50.5 1.745 -0.76 1 15.45 384 ASN A N 1
ATOM 3064 C CA . ASN A 1 384 ? 51.906 1.73 -0.412 1 15.45 384 ASN A CA 1
ATOM 3065 C C . ASN A 1 384 ? 52.156 0.897 0.839 1 15.45 384 ASN A C 1
ATOM 3067 O O . ASN A 1 384 ? 51.219 0.475 1.516 1 15.45 384 ASN A O 1
ATOM 3071 N N . GLY A 1 385 ? 53.094 1.535 1.73 1 14.95 385 GLY A N 1
ATOM 3072 C CA . GLY A 1 385 ? 54.438 1.353 2.232 1 14.95 385 GLY A CA 1
ATOM 3073 C C . GLY A 1 385 ? 54.469 0.734 3.617 1 14.95 385 GLY A C 1
ATOM 3074 O O . GLY A 1 385 ? 55.5 0.197 4.031 1 14.95 385 GLY A O 1
ATOM 3075 N N . VAL A 1 386 ? 53.625 1.211 4.508 1 15.91 386 VAL A N 1
ATOM 3076 C CA . VAL A 1 386 ? 54.406 1.413 5.719 1 15.91 386 VAL A CA 1
ATOM 3077 C C . VAL A 1 386 ? 54.875 0.065 6.262 1 15.91 386 VAL A C 1
ATOM 3079 O O . VAL A 1 386 ? 54.156 -0.924 6.199 1 15.91 386 VAL A O 1
ATOM 3082 N N . GLY A 1 387 ? 56.188 -0.004 6.594 1 14.34 387 GLY A N 1
ATOM 3083 C CA . GLY A 1 387 ? 57.25 -0.936 6.953 1 14.34 387 GLY A CA 1
ATOM 3084 C C . GLY A 1 387 ? 56.938 -1.756 8.188 1 14.34 387 GLY A C 1
ATOM 3085 O O . GLY A 1 387 ? 57.281 -2.936 8.266 1 14.34 387 GLY A O 1
ATOM 3086 N N . ALA A 1 388 ? 56.625 -0.977 9.273 1 14.99 388 ALA A N 1
ATOM 3087 C CA . ALA A 1 388 ? 57.562 -1.26 10.352 1 14.99 388 ALA A CA 1
ATOM 3088 C C . ALA A 1 388 ? 57.5 -2.729 10.766 1 14.99 388 ALA A C 1
ATOM 3090 O O . ALA A 1 388 ? 56.531 -3.434 10.422 1 14.99 388 ALA A O 1
ATOM 3091 N N . LEU A 1 389 ? 57.688 -2.945 12.117 1 14.88 389 LEU A N 1
ATOM 3092 C CA . LEU A 1 389 ? 58.625 -3.633 12.984 1 14.88 389 LEU A CA 1
ATOM 3093 C C . LEU A 1 389 ? 58.156 -5.035 13.32 1 14.88 389 LEU A C 1
ATOM 3095 O O . LEU A 1 389 ? 56.938 -5.336 13.18 1 14.88 389 LEU A O 1
ATOM 3099 N N . ASP A 1 390 ? 58.781 -5.707 14.305 1 14.59 390 ASP A N 1
ATOM 3100 C CA . ASP A 1 390 ? 59.562 -6.902 14.594 1 14.59 390 ASP A CA 1
ATOM 3101 C C . ASP A 1 390 ? 58.688 -8.023 15.133 1 14.59 390 ASP A C 1
ATOM 3103 O O . ASP A 1 390 ? 58.75 -9.156 14.648 1 14.59 390 ASP A O 1
ATOM 3107 N N . SER A 1 391 ? 58.188 -7.836 16.406 1 15.18 391 SER A N 1
ATOM 3108 C CA . SER A 1 391 ? 58.781 -8.711 17.406 1 15.18 391 SER A CA 1
ATOM 3109 C C . SER A 1 391 ? 58.062 -10.062 17.453 1 15.18 391 SER A C 1
ATOM 3111 O O . SER A 1 391 ? 56.906 -10.164 17.078 1 15.18 391 SER A O 1
ATOM 3113 N N . ALA A 1 392 ? 58.812 -11.141 17.906 1 14.79 392 ALA A N 1
ATOM 3114 C CA . ALA A 1 392 ? 59.125 -12.57 17.922 1 14.79 392 ALA A CA 1
ATOM 3115 C C . ALA A 1 392 ? 58.094 -13.359 18.703 1 14.79 392 ALA A C 1
ATOM 3117 O O . ALA A 1 392 ? 57.906 -14.547 18.453 1 14.79 392 ALA A O 1
ATOM 3118 N N . SER A 1 393 ? 57.406 -12.852 19.719 1 15.65 393 SER A N 1
ATOM 3119 C CA . SER A 1 393 ? 57.688 -13.758 20.828 1 15.65 393 SER A CA 1
ATOM 3120 C C . SER A 1 393 ? 57 -15.102 20.641 1 15.65 393 SER A C 1
ATOM 3122 O O . SER A 1 393 ? 55.938 -15.18 20.047 1 15.65 393 SER A O 1
ATOM 3124 N N . PRO A 1 394 ? 57.594 -16.25 21.156 1 15.07 394 PRO A N 1
ATOM 3125 C CA . PRO A 1 394 ? 57.844 -17.688 21.047 1 15.07 394 PRO A CA 1
ATOM 3126 C C . PRO A 1 394 ? 56.656 -18.547 21.484 1 15.07 394 PRO A C 1
ATOM 3128 O O . PRO A 1 394 ? 56.625 -19.734 21.203 1 15.07 394 PRO A O 1
ATOM 3131 N N . SER A 1 395 ? 55.594 -17.953 22.125 1 15.88 395 SER A N 1
ATOM 3132 C CA . SER A 1 395 ? 55.344 -18.844 23.25 1 15.88 395 SER A CA 1
ATOM 3133 C C . SER A 1 395 ? 54.781 -20.188 22.781 1 15.88 395 SER A C 1
ATOM 3135 O O . SER A 1 395 ? 53.906 -20.219 21.922 1 15.88 395 SER A O 1
ATOM 3137 N N . SER A 1 396 ? 55.406 -21.359 23.125 1 15.19 396 SER A N 1
ATOM 3138 C CA . SER A 1 396 ? 55.688 -22.766 22.906 1 15.19 396 SER A CA 1
ATOM 3139 C C . SER A 1 396 ? 54.469 -23.625 23.234 1 15.19 396 SER A C 1
ATOM 3141 O O . SER A 1 396 ? 54.469 -24.812 22.906 1 15.19 396 SER A O 1
ATOM 3143 N N . GLU A 1 397 ? 53.406 -23.172 23.953 1 16.11 397 GLU A N 1
ATOM 3144 C CA . GLU A 1 397 ? 53.188 -24.234 24.922 1 16.11 397 GLU A CA 1
ATOM 3145 C C . GLU A 1 397 ? 52.75 -25.531 24.234 1 16.11 397 GLU A C 1
ATOM 3147 O O . GLU A 1 397 ? 52.188 -25.484 23.125 1 16.11 397 GLU A O 1
ATOM 3152 N N . HIS A 1 398 ? 52.75 -26.703 24.922 1 15.59 398 HIS A N 1
ATOM 3153 C CA . HIS A 1 398 ? 53.125 -28.125 24.984 1 15.59 398 HIS A CA 1
ATOM 3154 C C . HIS A 1 398 ? 51.938 -29 24.594 1 15.59 398 HIS A C 1
ATOM 3156 O O . HIS A 1 398 ? 52 -30.219 24.719 1 15.59 398 HIS A O 1
ATOM 3162 N N . SER A 1 399 ? 50.906 -28.469 23.906 1 16.28 399 SER A N 1
ATOM 3163 C CA . SER A 1 399 ? 49.812 -29.406 24.141 1 16.28 399 SER A CA 1
ATOM 3164 C C . SER A 1 399 ? 50.188 -30.812 23.688 1 16.28 399 SER A C 1
ATOM 3166 O O . SER A 1 399 ? 50.719 -31 22.578 1 16.28 399 SER A O 1
ATOM 3168 N N . PRO A 1 400 ? 50.219 -31.844 24.578 1 15.34 400 PRO A N 1
ATOM 3169 C CA . PRO A 1 400 ? 50.75 -33.219 24.531 1 15.34 400 PRO A CA 1
ATOM 3170 C C . PRO A 1 400 ? 50 -34.062 23.5 1 15.34 400 PRO A C 1
ATOM 3172 O O . PRO A 1 400 ? 48.812 -33.938 23.312 1 15.34 400 PRO A O 1
ATOM 3175 N N . TRP A 1 401 ? 50.688 -34.625 22.5 1 15.51 401 TRP A N 1
ATOM 3176 C CA . TRP A 1 401 ? 50.531 -35.438 21.297 1 15.51 401 TRP A CA 1
ATOM 3177 C C . TRP A 1 401 ? 50.156 -36.875 21.656 1 15.51 401 TRP A C 1
ATOM 3179 O O . TRP A 1 401 ? 50.125 -37.75 20.797 1 15.51 401 TRP A O 1
ATOM 3189 N N . SER A 1 402 ? 49.562 -37.062 22.891 1 15.73 402 SER A N 1
ATOM 3190 C CA . SER A 1 402 ? 49.875 -38.469 23.172 1 15.73 402 SER A CA 1
ATOM 3191 C C . SER A 1 402 ? 49.406 -39.375 22.047 1 15.73 402 SER A C 1
ATOM 3193 O O . SER A 1 402 ? 48.406 -39.094 21.406 1 15.73 402 SER A O 1
ATOM 3195 N N . GLY A 1 403 ? 50.281 -40.438 21.609 1 15.25 403 GLY A N 1
ATOM 3196 C CA . GLY A 1 403 ? 50.781 -41.375 20.625 1 15.25 403 GLY A CA 1
ATOM 3197 C C . GLY A 1 403 ? 49.875 -42.594 20.406 1 15.25 403 GLY A C 1
ATOM 3198 O O . GLY A 1 403 ? 50.062 -43.344 19.453 1 15.25 403 GLY A O 1
ATOM 3199 N N . SER A 1 404 ? 49.156 -43.156 21.391 1 16.88 404 SER A N 1
ATOM 3200 C CA . SER A 1 404 ? 49.344 -44.594 21.422 1 16.88 404 SER A CA 1
ATOM 3201 C C . SER A 1 404 ? 48.656 -45.281 20.234 1 16.88 404 SER A C 1
ATOM 3203 O O . SER A 1 404 ? 47.469 -45.062 19.984 1 16.88 404 SER A O 1
ATOM 3205 N N . ILE A 1 405 ? 49.469 -45.688 19.219 1 17.27 405 ILE A N 1
ATOM 3206 C CA . ILE A 1 405 ? 49.5 -46.375 17.938 1 17.27 405 ILE A CA 1
ATOM 3207 C C . ILE A 1 405 ? 49.031 -47.812 18.141 1 17.27 405 ILE A C 1
ATOM 3209 O O . ILE A 1 405 ? 49.781 -48.656 18.641 1 17.27 405 ILE A O 1
ATOM 3213 N N . VAL A 1 406 ? 47.969 -48.062 18.859 1 17.38 406 VAL A N 1
ATOM 3214 C CA . VAL A 1 406 ? 47.781 -49.5 19.109 1 17.38 406 VAL A CA 1
ATOM 3215 C C . VAL A 1 406 ? 47.844 -50.25 17.797 1 17.38 406 VAL A C 1
ATOM 3217 O O . VAL A 1 406 ? 47.5 -49.719 16.734 1 17.38 406 VAL A O 1
ATOM 3220 N N . ASN A 1 407 ? 48.469 -51.469 17.766 1 17.14 407 ASN A N 1
ATOM 3221 C CA . ASN A 1 407 ? 49.062 -52.594 17.016 1 17.14 407 ASN A CA 1
ATOM 3222 C C . ASN A 1 407 ? 48 -53.344 16.219 1 17.14 407 ASN A C 1
ATOM 3224 O O . ASN A 1 407 ? 48.281 -54.312 15.555 1 17.14 407 ASN A O 1
ATOM 3228 N N . GLY A 1 408 ? 46.688 -53.156 16.469 1 17.38 408 GLY A N 1
ATOM 3229 C CA . GLY A 1 408 ? 46.062 -54.438 16.234 1 17.38 408 GLY A CA 1
ATOM 3230 C C . GLY A 1 408 ? 46.25 -54.969 14.836 1 17.38 408 GLY A C 1
ATOM 3231 O O . GLY A 1 408 ? 46.625 -54.219 13.93 1 17.38 408 GLY A O 1
ATOM 3232 N N . ASN A 1 409 ? 46.438 -56.312 14.75 1 17.88 409 ASN A N 1
ATOM 3233 C CA . ASN A 1 409 ? 46.75 -57.406 13.852 1 17.88 409 ASN A CA 1
ATOM 3234 C C . ASN A 1 409 ? 45.781 -57.469 12.664 1 17.88 409 ASN A C 1
ATOM 3236 O O . ASN A 1 409 ? 44.562 -57.594 12.852 1 17.88 409 ASN A O 1
ATOM 3240 N N . ALA A 1 410 ? 46.188 -56.719 11.664 1 17.77 410 ALA A N 1
ATOM 3241 C CA . ALA A 1 410 ? 45.688 -56.719 10.297 1 17.77 410 ALA A CA 1
ATOM 3242 C C . ALA A 1 410 ? 45.656 -58.125 9.711 1 17.77 410 ALA A C 1
ATOM 3244 O O . ALA A 1 410 ? 46.719 -58.719 9.469 1 17.77 410 ALA A O 1
ATOM 3245 N N . SER A 1 411 ? 44.688 -58.875 10.219 1 18.61 411 SER A N 1
ATOM 3246 C CA . SER A 1 411 ? 44.344 -60.188 9.695 1 18.61 411 SER A CA 1
ATOM 3247 C C . SER A 1 411 ? 44.312 -60.188 8.172 1 18.61 411 SER A C 1
ATOM 3249 O O . SER A 1 411 ? 43.812 -59.281 7.555 1 18.61 411 SER A O 1
ATOM 3251 N N . ALA A 1 412 ? 45.219 -60.906 7.582 1 19.84 412 ALA A N 1
ATOM 3252 C CA . ALA A 1 412 ? 45.625 -61.219 6.211 1 19.84 412 ALA A CA 1
ATOM 3253 C C . ALA A 1 412 ? 44.438 -61.781 5.41 1 19.84 412 ALA A C 1
ATOM 3255 O O . ALA A 1 412 ? 44.125 -62.969 5.512 1 19.84 412 ALA A O 1
ATOM 3256 N N . ARG A 1 413 ? 43.25 -61.281 5.633 1 20.58 413 ARG A N 1
ATOM 3257 C CA . ARG A 1 413 ? 42.219 -62.062 4.992 1 20.58 413 ARG A CA 1
ATOM 3258 C C . ARG A 1 413 ? 42.594 -62.375 3.545 1 20.58 413 ARG A C 1
ATOM 3260 O O . ARG A 1 413 ? 43.25 -61.594 2.877 1 20.58 413 ARG A O 1
ATOM 3267 N N . ASN A 1 414 ? 42.5 -63.656 3.223 1 20.52 414 ASN A N 1
ATOM 3268 C CA . ASN A 1 414 ? 42.75 -64.5 2.049 1 20.52 414 ASN A CA 1
ATOM 3269 C C . ASN A 1 414 ? 42.219 -63.844 0.778 1 20.52 414 ASN A C 1
ATOM 3271 O O . ASN A 1 414 ? 41.25 -63.094 0.825 1 20.52 414 ASN A O 1
ATOM 3275 N N . THR A 1 415 ? 43.094 -63.719 -0.139 1 21.53 415 THR A N 1
ATOM 3276 C CA . THR A 1 415 ? 43.125 -63.188 -1.491 1 21.53 415 THR A CA 1
ATOM 3277 C C . THR A 1 415 ? 42 -63.75 -2.334 1 21.53 415 THR A C 1
ATOM 3279 O O . THR A 1 415 ? 42 -64.938 -2.676 1 21.53 415 THR A O 1
ATOM 3282 N N . PRO A 1 416 ? 40.688 -63.469 -1.924 1 24.88 416 PRO A N 1
ATOM 3283 C CA . PRO A 1 416 ? 39.688 -64.312 -2.631 1 24.88 416 PRO A CA 1
ATOM 3284 C C . PRO A 1 416 ? 39.969 -64.375 -4.133 1 24.88 416 PRO A C 1
ATOM 3286 O O . PRO A 1 416 ? 40.656 -63.5 -4.691 1 24.88 416 PRO A O 1
ATOM 3289 N N . GLY A 1 417 ? 39.781 -65.562 -4.727 1 24.56 417 GLY A N 1
ATOM 3290 C CA . GLY A 1 417 ? 40.062 -66.125 -6.035 1 24.56 417 GLY A CA 1
ATOM 3291 C C . GLY A 1 417 ? 39.531 -65.312 -7.176 1 24.56 417 GLY A C 1
ATOM 3292 O O . GLY A 1 417 ? 38.875 -64.312 -6.945 1 24.56 417 GLY A O 1
ATOM 3293 N N . PRO A 1 418 ? 39.625 -65.875 -8.453 1 28.17 418 PRO A N 1
ATOM 3294 C CA . PRO A 1 418 ? 39.562 -65.188 -9.758 1 28.17 418 PRO A CA 1
ATOM 3295 C C . PRO A 1 418 ? 38.219 -64.438 -9.969 1 28.17 418 PRO A C 1
ATOM 3297 O O . PRO A 1 418 ? 37.219 -64.812 -9.367 1 28.17 418 PRO A O 1
ATOM 3300 N N . PRO A 1 419 ? 38.219 -63.188 -10.281 1 25.88 419 PRO A N 1
ATOM 3301 C CA . PRO A 1 419 ? 37.031 -62.344 -10.336 1 25.88 419 PRO A CA 1
ATOM 3302 C C . PRO A 1 419 ? 35.906 -62.938 -11.203 1 25.88 419 PRO A C 1
ATOM 3304 O O . PRO A 1 419 ? 36.188 -63.406 -12.312 1 25.88 419 PRO A O 1
ATOM 3307 N N . ALA A 1 420 ? 34.969 -63.719 -10.664 1 27.03 420 ALA A N 1
ATOM 3308 C CA . ALA A 1 420 ? 33.812 -64.312 -11.352 1 27.03 420 ALA A CA 1
ATOM 3309 C C . ALA A 1 420 ? 33.312 -63.375 -12.453 1 27.03 420 ALA A C 1
ATOM 3311 O O . ALA A 1 420 ? 33.469 -62.156 -12.367 1 27.03 420 ALA A O 1
ATOM 3312 N N . SER A 1 421 ? 33.219 -63.938 -13.68 1 27.17 421 SER A N 1
ATOM 3313 C CA . SER A 1 421 ? 32.656 -63.438 -14.914 1 27.17 421 SER A CA 1
ATOM 3314 C C . SER A 1 421 ? 31.391 -62.594 -14.625 1 27.17 421 SER A C 1
ATOM 3316 O O . SER A 1 421 ? 30.5 -63.062 -13.914 1 27.17 421 SER A O 1
ATOM 3318 N N . TYR A 1 422 ? 31.562 -61.375 -14.469 1 27.28 422 TYR A N 1
ATOM 3319 C CA . TYR A 1 422 ? 30.484 -60.406 -14.266 1 27.28 422 TYR A CA 1
ATOM 3320 C C . TYR A 1 422 ? 29.234 -60.812 -15.055 1 27.28 422 TYR A C 1
ATOM 3322 O O . TYR A 1 422 ? 29.281 -60.906 -16.281 1 27.28 422 TYR A O 1
ATOM 3330 N N . SER A 1 423 ? 28.484 -61.75 -14.688 1 31.44 423 SER A N 1
ATOM 3331 C CA . SER A 1 423 ? 27.125 -62.031 -15.148 1 31.44 423 SER A CA 1
ATOM 3332 C C . SER A 1 423 ? 26.422 -60.719 -15.562 1 31.44 423 SER A C 1
ATOM 3334 O O . SER A 1 423 ? 26.656 -59.656 -14.969 1 31.44 423 SER A O 1
ATOM 3336 N N . ALA A 1 424 ? 25.891 -60.531 -16.797 1 36.44 424 ALA A N 1
ATOM 3337 C CA . ALA A 1 424 ? 25.266 -59.438 -17.516 1 36.44 424 ALA A CA 1
ATOM 3338 C C . ALA A 1 424 ? 24.344 -58.625 -16.594 1 36.44 424 ALA A C 1
ATOM 3340 O O . ALA A 1 424 ? 23.297 -59.125 -16.172 1 36.44 424 ALA A O 1
ATOM 3341 N N . THR A 1 425 ? 24.734 -57.906 -15.547 1 40.88 425 THR A N 1
ATOM 3342 C CA . THR A 1 425 ? 24.109 -56.906 -14.672 1 40.88 425 THR A CA 1
ATOM 3343 C C . THR A 1 425 ? 22.891 -56.281 -15.352 1 40.88 425 THR A C 1
ATOM 3345 O O . THR A 1 425 ? 23 -55.719 -16.438 1 40.88 425 THR A O 1
ATOM 3348 N N . THR A 1 426 ? 21.797 -56.75 -15.156 1 57.22 426 THR A N 1
ATOM 3349 C CA . THR A 1 426 ? 20.531 -56.219 -15.625 1 57.22 426 THR A CA 1
ATOM 3350 C C . THR A 1 426 ? 20.516 -54.688 -15.523 1 57.22 426 THR A C 1
ATOM 3352 O O . THR A 1 426 ? 20.672 -54.156 -14.438 1 57.22 426 THR A O 1
ATOM 3355 N N . SER A 1 427 ? 20.719 -53.969 -16.609 1 82 427 SER A N 1
ATOM 3356 C CA . SER A 1 427 ? 20.734 -52.5 -16.719 1 82 427 SER A CA 1
ATOM 3357 C C . SER A 1 427 ? 19.516 -51.906 -16.031 1 82 427 SER A C 1
ATOM 3359 O O . SER A 1 427 ? 18.5 -52.562 -15.828 1 82 427 SER A O 1
ATOM 3361 N N . LEU A 1 428 ? 19.734 -50.844 -15.172 1 87.31 428 LEU A N 1
ATOM 3362 C CA . LEU A 1 428 ? 18.656 -50.094 -14.555 1 87.31 428 LEU A CA 1
ATOM 3363 C C . LEU A 1 428 ? 17.438 -50 -15.484 1 87.31 428 LEU A C 1
ATOM 3365 O O . LEU A 1 428 ? 16.297 -50.156 -15.047 1 87.31 428 LEU A O 1
ATOM 3369 N N . ARG A 1 429 ? 17.703 -49.938 -16.688 1 87.44 429 ARG A N 1
ATOM 3370 C CA . ARG A 1 429 ? 16.656 -49.875 -17.703 1 87.44 429 ARG A CA 1
ATOM 3371 C C . ARG A 1 429 ? 15.844 -51.188 -17.719 1 87.44 429 ARG A C 1
ATOM 3373 O O . ARG A 1 429 ? 14.609 -51.156 -17.672 1 87.44 429 ARG A O 1
ATOM 3380 N N . ASP A 1 430 ? 16.531 -52.25 -17.797 1 89.19 430 ASP A N 1
ATOM 3381 C CA . ASP A 1 430 ? 15.859 -53.531 -17.906 1 89.19 430 ASP A CA 1
ATOM 3382 C C . ASP A 1 430 ? 15.039 -53.844 -16.656 1 89.19 430 ASP A C 1
ATOM 3384 O O . ASP A 1 430 ? 13.961 -54.438 -16.75 1 89.19 430 ASP A O 1
ATOM 3388 N N . LEU A 1 431 ? 15.578 -53.438 -15.578 1 90.81 431 LEU A N 1
ATOM 3389 C CA . LEU A 1 431 ? 14.852 -53.625 -14.336 1 90.81 431 LEU A CA 1
ATOM 3390 C C . LEU A 1 431 ? 13.539 -52.844 -14.336 1 90.81 431 LEU A C 1
ATOM 3392 O O . LEU A 1 431 ? 12.492 -53.375 -13.977 1 90.81 431 LEU A O 1
ATOM 3396 N N . TYR A 1 432 ? 13.609 -51.625 -14.688 1 93.62 432 TYR A N 1
ATOM 3397 C CA . TYR A 1 432 ? 12.414 -50.781 -14.766 1 93.62 432 TYR A CA 1
ATOM 3398 C C . TYR A 1 432 ? 11.422 -51.344 -15.773 1 93.62 432 TYR A C 1
ATOM 3400 O O . TYR A 1 432 ? 10.234 -51.5 -15.469 1 93.62 432 TYR A O 1
ATOM 3408 N N . ILE A 1 433 ? 11.922 -51.688 -16.953 1 92.56 433 ILE A N 1
ATOM 3409 C CA . ILE A 1 433 ? 11.062 -52.156 -18.031 1 92.56 433 ILE A CA 1
ATOM 3410 C C . ILE A 1 433 ? 10.406 -53.469 -17.656 1 92.56 433 ILE A C 1
ATOM 3412 O O . ILE A 1 433 ? 9.211 -53.688 -17.891 1 92.56 433 ILE A O 1
ATOM 3416 N N . THR A 1 434 ? 11.148 -54.312 -17.031 1 92.5 434 THR A N 1
ATOM 3417 C CA . THR A 1 434 ? 10.609 -55.625 -16.609 1 92.5 434 THR A CA 1
ATOM 3418 C C . THR A 1 434 ? 9.484 -55.438 -15.602 1 92.5 434 THR A C 1
ATOM 3420 O O . THR A 1 434 ? 8.43 -56.062 -15.711 1 92.5 434 THR A O 1
ATOM 3423 N N . ASN A 1 435 ? 9.734 -54.594 -14.703 1 92.94 435 ASN A N 1
ATOM 3424 C CA . ASN A 1 435 ? 8.727 -54.375 -13.672 1 92.94 435 ASN A CA 1
ATOM 3425 C C . ASN A 1 435 ? 7.504 -53.656 -14.242 1 92.94 435 ASN A C 1
ATOM 3427 O O . ASN A 1 435 ? 6.375 -53.906 -13.82 1 92.94 435 ASN A O 1
ATOM 3431 N N . ILE A 1 436 ? 7.719 -52.75 -15.141 1 93.75 436 ILE A N 1
ATOM 3432 C CA . ILE A 1 436 ? 6.609 -52.062 -15.789 1 93.75 436 ILE A CA 1
ATOM 3433 C C . ILE A 1 436 ? 5.758 -53.062 -16.562 1 93.75 436 ILE A C 1
ATOM 3435 O O . ILE A 1 436 ? 4.527 -53.062 -16.438 1 93.75 436 ILE A O 1
ATOM 3439 N N . CYS A 1 437 ? 6.371 -53.969 -17.281 1 91.75 437 CYS A N 1
ATOM 3440 C CA . CYS A 1 437 ? 5.664 -54.906 -18.141 1 91.75 437 CYS A CA 1
ATOM 3441 C C . CYS A 1 437 ? 4.957 -55.969 -17.312 1 91.75 437 CYS A C 1
ATOM 3443 O O . CYS A 1 437 ? 3.85 -56.406 -17.656 1 91.75 437 CYS A O 1
ATOM 3445 N N . THR A 1 438 ? 5.531 -56.344 -16.219 1 91.12 438 THR A N 1
ATOM 3446 C CA . THR A 1 438 ? 5.016 -57.5 -15.477 1 91.12 438 THR A CA 1
ATOM 3447 C C . THR A 1 438 ? 3.984 -57.062 -14.438 1 91.12 438 THR A C 1
ATOM 3449 O O . THR A 1 438 ? 3.045 -57.781 -14.141 1 91.12 438 THR A O 1
ATOM 3452 N N . ILE A 1 439 ? 4.141 -55.906 -13.945 1 90.94 439 ILE A N 1
ATOM 3453 C CA . ILE A 1 439 ? 3.311 -55.531 -12.805 1 90.94 439 ILE A CA 1
ATOM 3454 C C . ILE A 1 439 ? 2.367 -54.406 -13.203 1 90.94 439 ILE A C 1
ATOM 3456 O O . ILE A 1 439 ? 1.145 -54.562 -13.164 1 90.94 439 ILE A O 1
ATOM 3460 N N . CYS A 1 440 ? 2.865 -53.375 -13.641 1 89.88 440 CYS A N 1
ATOM 3461 C CA . CYS A 1 440 ? 2.102 -52.156 -13.836 1 89.88 440 CYS A CA 1
ATOM 3462 C C . CYS A 1 440 ? 1.449 -52.156 -15.211 1 89.88 440 CYS A C 1
ATOM 3464 O O . CYS A 1 440 ? 0.547 -51.344 -15.461 1 89.88 440 CYS A O 1
ATOM 3466 N N . GLY A 1 441 ? 1.772 -52.875 -16.094 1 89.69 441 GLY A N 1
ATOM 3467 C CA . GLY A 1 441 ? 1.448 -52.812 -17.516 1 89.69 441 GLY A CA 1
ATOM 3468 C C . GLY A 1 441 ? -0.044 -52.781 -17.781 1 89.69 441 GLY A C 1
ATOM 3469 O O . GLY A 1 441 ? -0.542 -51.844 -18.422 1 89.69 441 GLY A O 1
ATOM 3470 N N . PRO A 1 442 ? -0.767 -53.625 -17.172 1 89.62 442 PRO A N 1
ATOM 3471 C CA . PRO A 1 442 ? -2.189 -53.719 -17.516 1 89.62 442 PRO A CA 1
ATOM 3472 C C . PRO A 1 442 ? -2.979 -52.469 -17.078 1 89.62 442 PRO A C 1
ATOM 3474 O O . PRO A 1 442 ? -4.031 -52.188 -17.641 1 89.62 442 PRO A O 1
ATOM 3477 N N . THR A 1 443 ? -2.51 -51.781 -16.078 1 93.12 443 THR A N 1
ATOM 3478 C CA . THR A 1 443 ? -3.27 -50.656 -15.555 1 93.12 443 THR A CA 1
ATOM 3479 C C . THR A 1 443 ? -2.682 -49.344 -16.047 1 93.12 443 THR A C 1
ATOM 3481 O O . THR A 1 443 ? -3.297 -48.281 -15.891 1 93.12 443 THR A O 1
ATOM 3484 N N . LEU A 1 444 ? -1.637 -49.281 -16.672 1 94.25 444 LEU A N 1
ATOM 3485 C CA . LEU A 1 444 ? -0.911 -48.062 -17.078 1 94.25 444 LEU A CA 1
ATOM 3486 C C . LEU A 1 444 ? -1.613 -47.375 -18.234 1 94.25 444 LEU A C 1
ATOM 3488 O O . LEU A 1 444 ? -1.971 -48 -19.219 1 94.25 444 LEU A O 1
ATOM 3492 N N . GLN A 1 445 ? -1.867 -46.125 -18.078 1 95.56 445 GLN A N 1
ATOM 3493 C CA . GLN A 1 445 ? -2.504 -45.312 -19.094 1 95.56 445 GLN A CA 1
ATOM 3494 C C . GLN A 1 445 ? -1.518 -44.312 -19.703 1 95.56 445 GLN A C 1
ATOM 3496 O O . GLN A 1 445 ? -1.562 -44.062 -20.906 1 95.56 445 GLN A O 1
ATOM 3501 N N . HIS A 1 446 ? -0.736 -43.719 -18.875 1 96.75 446 HIS A N 1
ATOM 3502 C CA . HIS A 1 446 ? 0.287 -42.781 -19.312 1 96.75 446 HIS A CA 1
ATOM 3503 C C . HIS A 1 446 ? 1.684 -43.25 -18.938 1 96.75 446 HIS A C 1
ATOM 3505 O O . HIS A 1 446 ? 1.904 -43.75 -17.828 1 96.75 446 HIS A O 1
ATOM 3511 N N . LEU A 1 447 ? 2.619 -43.094 -19.891 1 95.94 447 LEU A N 1
ATOM 3512 C CA . LEU A 1 447 ? 3.973 -43.562 -19.625 1 95.94 447 LEU A CA 1
ATOM 3513 C C . LEU A 1 447 ? 5.004 -42.656 -20.312 1 95.94 447 LEU A C 1
ATOM 3515 O O . LEU A 1 447 ? 4.914 -42.406 -21.516 1 95.94 447 LEU A O 1
ATOM 3519 N N . ILE A 1 448 ? 5.816 -42.125 -19.484 1 96.69 448 ILE A N 1
ATOM 3520 C CA . ILE A 1 448 ? 6.992 -41.438 -20 1 96.69 448 ILE A CA 1
ATOM 3521 C C . ILE A 1 448 ? 8.25 -42.219 -19.625 1 96.69 448 ILE A C 1
ATOM 3523 O O . ILE A 1 448 ? 8.516 -42.469 -18.453 1 96.69 448 ILE A O 1
ATOM 3527 N N . LEU A 1 449 ? 9.039 -42.562 -20.547 1 94.56 449 LEU A N 1
ATOM 3528 C CA . LEU A 1 449 ? 10.32 -43.219 -20.312 1 94.56 449 LEU A CA 1
ATOM 3529 C C . LEU A 1 449 ? 11.477 -42.25 -20.625 1 94.56 449 LEU A C 1
ATOM 3531 O O . LEU A 1 449 ? 11.336 -41.344 -21.438 1 94.56 449 LEU A O 1
ATOM 3535 N N . PRO A 1 450 ? 12.555 -42.5 -19.938 1 92.5 450 PRO A N 1
ATOM 3536 C CA . PRO A 1 450 ? 13.688 -41.625 -20.156 1 92.5 450 PRO A CA 1
ATOM 3537 C C . PRO A 1 450 ? 14.25 -41.719 -21.578 1 92.5 450 PRO A C 1
ATOM 3539 O O . PRO A 1 450 ? 14.328 -42.844 -22.125 1 92.5 450 PRO A O 1
ATOM 3542 N N . GLY A 1 451 ? 14.648 -40.656 -22.141 1 88.56 451 GLY A N 1
ATOM 3543 C CA . GLY A 1 451 ? 15.281 -40.656 -23.453 1 88.56 451 GLY A CA 1
ATOM 3544 C C . GLY A 1 451 ? 16.625 -41.344 -23.5 1 88.56 451 GLY A C 1
ATOM 3545 O O . GLY A 1 451 ? 17.047 -41.844 -24.547 1 88.56 451 GLY A O 1
ATOM 3546 N N . ARG A 1 452 ? 17.172 -41.531 -22.391 1 86.38 452 ARG A N 1
ATOM 3547 C CA . ARG A 1 452 ? 18.484 -42.156 -22.312 1 86.38 452 ARG A CA 1
ATOM 3548 C C . ARG A 1 452 ? 18.344 -43.688 -22.391 1 86.38 452 ARG A C 1
ATOM 3550 O O . ARG A 1 452 ? 19.359 -44.406 -22.438 1 86.38 452 ARG A O 1
ATOM 3557 N N . TRP A 1 453 ? 17.156 -44.094 -22.328 1 87.62 453 TRP A N 1
ATOM 3558 C CA . TRP A 1 453 ? 16.891 -45.531 -22.484 1 87.62 453 TRP A CA 1
ATOM 3559 C C . TRP A 1 453 ? 16.344 -45.844 -23.875 1 87.62 453 TRP A C 1
ATOM 3561 O O . TRP A 1 453 ? 15.133 -46.062 -24.031 1 87.62 453 TRP A O 1
ATOM 3571 N N . PRO A 1 454 ? 17.234 -45.875 -24.812 1 85.12 454 PRO A N 1
ATOM 3572 C CA . PRO A 1 454 ? 16.719 -46.281 -26.125 1 85.12 454 PRO A CA 1
ATOM 3573 C C . PRO A 1 454 ? 16.109 -47.688 -26.109 1 85.12 454 PRO A C 1
ATOM 3575 O O . PRO A 1 454 ? 16.703 -48.625 -25.531 1 85.12 454 PRO A O 1
ATOM 3578 N N . LEU A 1 455 ? 14.969 -47.812 -26.719 1 86.19 455 LEU A N 1
ATOM 3579 C CA . LEU A 1 455 ? 14.25 -49.094 -26.672 1 86.19 455 LEU A CA 1
ATOM 3580 C C . LEU A 1 455 ? 14.367 -49.812 -28.016 1 86.19 455 LEU A C 1
ATOM 3582 O O . LEU A 1 455 ? 13.883 -49.312 -29.031 1 86.19 455 LEU A O 1
ATOM 3586 N N . PRO A 1 456 ? 14.992 -50.906 -27.922 1 80.88 456 PRO A N 1
ATOM 3587 C CA . PRO A 1 456 ? 14.984 -51.75 -29.141 1 80.88 456 PRO A CA 1
ATOM 3588 C C . PRO A 1 456 ? 13.586 -52.188 -29.531 1 80.88 456 PRO A C 1
ATOM 3590 O O . PRO A 1 456 ? 12.664 -52.156 -28.719 1 80.88 456 PRO A O 1
ATOM 3593 N N . THR A 1 457 ? 13.406 -52.688 -30.734 1 76.38 457 THR A N 1
ATOM 3594 C CA . THR A 1 457 ? 12.117 -53.062 -31.281 1 76.38 457 THR A CA 1
ATOM 3595 C C . THR A 1 457 ? 11.5 -54.188 -30.453 1 76.38 457 THR A C 1
ATOM 3597 O O . THR A 1 457 ? 10.281 -54.25 -30.266 1 76.38 457 THR A O 1
ATOM 3600 N N . SER A 1 458 ? 12.352 -55.094 -30.016 1 81.38 458 SER A N 1
ATOM 3601 C CA . SER A 1 458 ? 11.852 -56.25 -29.234 1 81.38 458 SER A CA 1
ATOM 3602 C C . SER A 1 458 ? 11.258 -55.781 -27.906 1 81.38 458 SER A C 1
ATOM 3604 O O . SER A 1 458 ? 10.203 -56.25 -27.5 1 81.38 458 SER A O 1
ATOM 3606 N N . ILE A 1 459 ? 11.891 -54.844 -27.328 1 85.5 459 ILE A N 1
ATOM 3607 C CA . ILE A 1 459 ? 11.438 -54.344 -26.031 1 85.5 459 ILE A CA 1
ATOM 3608 C C . ILE A 1 459 ? 10.195 -53.469 -26.219 1 85.5 459 ILE A C 1
ATOM 3610 O O . ILE A 1 459 ? 9.281 -53.5 -25.391 1 85.5 459 ILE A O 1
ATOM 3614 N N . THR A 1 460 ? 10.18 -52.781 -27.25 1 84.12 460 THR A N 1
ATOM 3615 C CA . THR A 1 460 ? 9.023 -51.938 -27.547 1 84.12 460 THR A CA 1
ATOM 3616 C C . THR A 1 460 ? 7.773 -52.812 -27.75 1 84.12 460 THR A C 1
ATOM 3618 O O . THR A 1 460 ? 6.691 -52.469 -27.266 1 84.12 460 THR A O 1
ATOM 3621 N N . ALA A 1 461 ? 7.988 -53.812 -28.453 1 80.5 461 ALA A N 1
ATOM 3622 C CA . ALA A 1 461 ? 6.871 -54.719 -28.703 1 80.5 461 ALA A CA 1
ATOM 3623 C C . ALA A 1 461 ? 6.363 -55.344 -27.391 1 80.5 461 ALA A C 1
ATOM 3625 O O . ALA A 1 461 ? 5.152 -55.469 -27.188 1 80.5 461 ALA A O 1
ATOM 3626 N N . ARG A 1 462 ? 7.305 -55.719 -26.641 1 86.5 462 ARG A N 1
ATOM 3627 C CA . ARG A 1 462 ? 6.941 -56.281 -25.344 1 86.5 462 ARG A CA 1
ATOM 3628 C C . ARG A 1 462 ? 6.176 -55.281 -24.5 1 86.5 462 ARG A C 1
ATOM 3630 O O . ARG A 1 462 ? 5.195 -55.625 -23.844 1 86.5 462 ARG A O 1
ATOM 3637 N N . LEU A 1 463 ? 6.633 -54.062 -24.5 1 88.44 463 LEU A N 1
ATOM 3638 C CA . LEU A 1 463 ? 6 -53 -23.75 1 88.44 463 LEU A CA 1
ATOM 3639 C C . LEU A 1 463 ? 4.57 -52.75 -24.234 1 88.44 463 LEU A C 1
ATOM 3641 O O . LEU A 1 463 ? 3.656 -52.625 -23.422 1 88.44 463 LEU A O 1
ATOM 3645 N N . ILE A 1 464 ? 4.363 -52.781 -25.453 1 82.19 464 ILE A N 1
ATOM 3646 C CA . ILE A 1 464 ? 3.057 -52.5 -26.047 1 82.19 464 ILE A CA 1
ATOM 3647 C C . ILE A 1 464 ? 2.094 -53.656 -25.703 1 82.19 464 ILE A C 1
ATOM 3649 O O . ILE A 1 464 ? 0.919 -53.406 -25.422 1 82.19 464 ILE A O 1
ATOM 3653 N N . ARG A 1 465 ? 2.592 -54.781 -25.734 1 83.88 465 ARG A N 1
ATOM 3654 C CA . ARG A 1 465 ? 1.757 -55.969 -25.438 1 83.88 465 ARG A CA 1
ATOM 3655 C C . ARG A 1 465 ? 1.358 -55.969 -23.969 1 83.88 465 ARG A C 1
ATOM 3657 O O . ARG A 1 465 ? 0.244 -56.375 -23.641 1 83.88 465 ARG A O 1
ATOM 3664 N N . SER A 1 466 ? 2.299 -55.562 -23.234 1 90.88 466 SER A N 1
ATOM 3665 C CA . SER A 1 466 ? 2.082 -55.656 -21.781 1 90.88 466 SER A CA 1
ATOM 3666 C C . SER A 1 466 ? 1.234 -54.5 -21.297 1 90.88 466 SER A C 1
ATOM 3668 O O . SER A 1 466 ? 0.706 -54.531 -20.188 1 90.88 466 SER A O 1
ATOM 3670 N N . CYS A 1 467 ? 1.102 -53.469 -22.047 1 91.31 467 CYS A N 1
ATOM 3671 C CA . CYS A 1 467 ? 0.353 -52.281 -21.641 1 91.31 467 CYS A CA 1
ATOM 3672 C C . CYS A 1 467 ? -0.8 -52 -22.594 1 91.31 467 CYS A C 1
ATOM 3674 O O . CYS A 1 467 ? -0.812 -50.969 -23.281 1 91.31 467 CYS A O 1
ATOM 3676 N N . PRO A 1 468 ? -1.818 -52.719 -22.547 1 87.31 468 PRO A N 1
ATOM 3677 C CA . PRO A 1 468 ? -2.912 -52.562 -23.516 1 87.31 468 PRO A CA 1
ATOM 3678 C C . PRO A 1 468 ? -3.725 -51.312 -23.297 1 87.31 468 PRO A C 1
ATOM 3680 O O . PRO A 1 468 ? -4.379 -50.812 -24.219 1 87.31 468 PRO A O 1
ATOM 3683 N N . ASN A 1 469 ? -3.695 -50.719 -22.109 1 90 469 ASN A N 1
ATOM 3684 C CA . ASN A 1 469 ? -4.527 -49.562 -21.812 1 90 469 ASN A CA 1
ATOM 3685 C C . ASN A 1 469 ? -3.752 -48.281 -21.984 1 90 469 ASN A C 1
ATOM 3687 O O . ASN A 1 469 ? -4.234 -47.188 -21.594 1 90 469 ASN A O 1
ATOM 3691 N N . LEU A 1 470 ? -2.656 -48.281 -22.531 1 91.88 470 LEU A N 1
ATOM 3692 C CA . LEU A 1 470 ? -1.812 -47.094 -22.703 1 91.88 470 LEU A CA 1
ATOM 3693 C C . LEU A 1 470 ? -2.449 -46.125 -23.672 1 91.88 470 LEU A C 1
ATOM 3695 O O . LEU A 1 470 ? -2.789 -46.469 -24.797 1 91.88 470 LEU A O 1
ATOM 3699 N N . THR A 1 471 ? -2.701 -44.875 -23.234 1 93.25 471 THR A N 1
ATOM 3700 C CA . THR A 1 471 ? -3.301 -43.844 -24.078 1 93.25 471 THR A CA 1
ATOM 3701 C C . THR A 1 471 ? -2.25 -42.844 -24.531 1 93.25 471 THR A C 1
ATOM 3703 O O . THR A 1 471 ? -2.383 -42.219 -25.594 1 93.25 471 THR A O 1
ATOM 3706 N N . GLN A 1 472 ? -1.311 -42.594 -23.703 1 94.56 472 GLN A N 1
ATOM 3707 C CA . GLN A 1 472 ? -0.221 -41.688 -24.016 1 94.56 472 GLN A CA 1
ATOM 3708 C C . GLN A 1 472 ? 1.136 -42.312 -23.75 1 94.56 472 GLN A C 1
ATOM 3710 O O . GLN A 1 472 ? 1.341 -42.938 -22.703 1 94.56 472 GLN A O 1
ATOM 3715 N N . LEU A 1 473 ? 2.121 -42.156 -24.688 1 92.69 473 LEU A N 1
ATOM 3716 C CA . LEU A 1 473 ? 3.428 -42.781 -24.547 1 92.69 473 LEU A CA 1
ATOM 3717 C C . LEU A 1 473 ? 4.535 -41.844 -25.062 1 92.69 473 LEU A C 1
ATOM 3719 O O . LEU A 1 473 ? 4.414 -41.281 -26.141 1 92.69 473 LEU A O 1
ATOM 3723 N N . ALA A 1 474 ? 5.496 -41.656 -24.25 1 94 474 ALA A N 1
ATOM 3724 C CA . ALA A 1 474 ? 6.73 -40.969 -24.641 1 94 474 ALA A CA 1
ATOM 3725 C C . ALA A 1 474 ? 7.945 -41.875 -24.406 1 94 474 ALA A C 1
ATOM 3727 O O . ALA A 1 474 ? 8.172 -42.312 -23.281 1 94 474 ALA A O 1
ATOM 3728 N N . ALA A 1 475 ? 8.742 -42.156 -25.391 1 91.44 475 ALA A N 1
ATOM 3729 C CA . ALA A 1 475 ? 9.898 -43.031 -25.266 1 91.44 475 ALA A CA 1
ATOM 3730 C C . ALA A 1 475 ? 10.875 -42.812 -26.422 1 91.44 475 ALA A C 1
ATOM 3732 O O . ALA A 1 475 ? 10.516 -42.219 -27.438 1 91.44 475 ALA A O 1
ATOM 3733 N N . ALA A 1 476 ? 12.07 -43.219 -26.125 1 89.19 476 ALA A N 1
ATOM 3734 C CA . ALA A 1 476 ? 13.062 -43.25 -27.203 1 89.19 476 ALA A CA 1
ATOM 3735 C C . ALA A 1 476 ? 13.039 -44.594 -27.953 1 89.19 476 ALA A C 1
ATOM 3737 O O . ALA A 1 476 ? 13.594 -45.594 -27.469 1 89.19 476 ALA A O 1
ATOM 3738 N N . ILE A 1 477 ? 12.492 -44.594 -29.062 1 81.94 477 ILE A N 1
ATOM 3739 C CA . ILE A 1 477 ? 12.32 -45.812 -29.828 1 81.94 477 ILE A CA 1
ATOM 3740 C C . ILE A 1 477 ? 13.406 -45.906 -30.906 1 81.94 477 ILE A C 1
ATOM 3742 O O . ILE A 1 477 ? 13.609 -44.938 -31.672 1 81.94 477 ILE A O 1
ATOM 3746 N N . GLU A 1 478 ? 14.227 -47 -30.75 1 75.06 478 GLU A N 1
ATOM 3747 C CA . GLU A 1 478 ? 15.289 -47.219 -31.734 1 75.06 478 GLU A CA 1
ATOM 3748 C C . GLU A 1 478 ? 14.719 -47.688 -33.062 1 75.06 478 GLU A C 1
ATOM 3750 O O . GLU A 1 478 ? 13.844 -48.531 -33.125 1 75.06 478 GLU A O 1
ATOM 3755 N N . CYS A 1 479 ? 14.953 -46.844 -34.031 1 60.81 479 CYS A N 1
ATOM 3756 C CA . CYS A 1 479 ? 14.539 -47.344 -35.344 1 60.81 479 CYS A CA 1
ATOM 3757 C C . CYS A 1 479 ? 15.742 -47.531 -36.281 1 60.81 479 CYS A C 1
ATOM 3759 O O . CYS A 1 479 ? 16.594 -46.625 -36.375 1 60.81 479 CYS A O 1
ATOM 3761 N N . ALA A 1 480 ? 16.375 -48.656 -36.375 1 51.06 480 ALA A N 1
ATOM 3762 C CA . ALA A 1 480 ? 17.469 -48.906 -37.312 1 51.06 480 ALA A CA 1
ATOM 3763 C C . ALA A 1 480 ? 17.25 -48.125 -38.594 1 51.06 480 ALA A C 1
ATOM 3765 O O . ALA A 1 480 ? 16.266 -47.406 -38.75 1 51.06 480 ALA A O 1
ATOM 3766 N N . GLU A 1 481 ? 17.547 -48.719 -39.812 1 50.56 481 GLU A N 1
ATOM 3767 C CA . GLU A 1 481 ? 17.625 -48.094 -41.125 1 50.56 481 GLU A CA 1
ATOM 3768 C C . GLU A 1 481 ? 16.422 -47.219 -41.406 1 50.56 481 GLU A C 1
ATOM 3770 O O . GLU A 1 481 ? 15.578 -47 -40.5 1 50.56 481 GLU A O 1
ATOM 3775 N N . ASP A 1 482 ? 15.898 -46.938 -42.656 1 50.06 482 ASP A N 1
ATOM 3776 C CA . ASP A 1 482 ? 15.07 -45.969 -43.406 1 50.06 482 ASP A CA 1
ATOM 3777 C C . ASP A 1 482 ? 13.672 -45.875 -42.781 1 50.06 482 ASP A C 1
ATOM 3779 O O . ASP A 1 482 ? 12.828 -45.125 -43.281 1 50.06 482 ASP A O 1
ATOM 3783 N N . SER A 1 483 ? 13.141 -46.625 -41.594 1 55.19 483 SER A N 1
ATOM 3784 C CA . SER A 1 483 ? 11.68 -46.625 -41.5 1 55.19 483 SER A CA 1
ATOM 3785 C C . SER A 1 483 ? 11.211 -46.219 -40.125 1 55.19 483 SER A C 1
ATOM 3787 O O . SER A 1 483 ? 10.539 -47 -39.438 1 55.19 483 SER A O 1
ATOM 3789 N N . GLN A 1 484 ? 11.656 -45.156 -39.438 1 57.19 484 GLN A N 1
ATOM 3790 C CA . GLN A 1 484 ? 11.07 -44.75 -38.156 1 57.19 484 GLN A CA 1
ATOM 3791 C C . GLN A 1 484 ? 9.547 -44.719 -38.25 1 57.19 484 GLN A C 1
ATOM 3793 O O . GLN A 1 484 ? 8.859 -45.156 -37.312 1 57.19 484 GLN A O 1
ATOM 3798 N N . ILE A 1 485 ? 9.094 -44.281 -39.344 1 59.22 485 ILE A N 1
ATOM 3799 C CA . ILE A 1 485 ? 7.652 -44.188 -39.5 1 59.22 485 ILE A CA 1
ATOM 3800 C C . ILE A 1 485 ? 7.062 -45.594 -39.625 1 59.22 485 ILE A C 1
ATOM 3802 O O . ILE A 1 485 ? 5.91 -45.812 -39.219 1 59.22 485 ILE A O 1
ATOM 3806 N N . GLU A 1 486 ? 7.984 -46.469 -40.062 1 61.59 486 GLU A N 1
ATOM 3807 C CA . GLU A 1 486 ? 7.504 -47.844 -40.156 1 61.59 486 GLU A CA 1
ATOM 3808 C C . GLU A 1 486 ? 7.219 -48.406 -38.75 1 61.59 486 GLU A C 1
ATOM 3810 O O . GLU A 1 486 ? 6.32 -49.25 -38.594 1 61.59 486 GLU A O 1
ATOM 3815 N N . MET A 1 487 ? 7.996 -47.781 -37.906 1 62.12 487 MET A N 1
ATOM 3816 C CA . MET A 1 487 ? 7.758 -48.219 -36.531 1 62.12 487 MET A CA 1
ATOM 3817 C C . MET A 1 487 ? 6.367 -47.812 -36.062 1 62.12 487 MET A C 1
ATOM 3819 O O . MET A 1 487 ? 5.684 -48.594 -35.375 1 62.12 487 MET A O 1
ATOM 3823 N N . LEU A 1 488 ? 6.055 -46.656 -36.469 1 64.81 488 LEU A N 1
ATOM 3824 C CA . LEU A 1 488 ? 4.711 -46.219 -36.094 1 64.81 488 LEU A CA 1
ATOM 3825 C C . LEU A 1 488 ? 3.662 -47.156 -36.688 1 64.81 488 LEU A C 1
ATOM 3827 O O . LEU A 1 488 ? 2.67 -47.5 -36.031 1 64.81 488 LEU A O 1
ATOM 3831 N N . ARG A 1 489 ? 4.008 -47.625 -37.875 1 65.75 489 ARG A N 1
ATOM 3832 C CA . ARG A 1 489 ? 3.086 -48.531 -38.531 1 65.75 489 ARG A CA 1
ATOM 3833 C C . ARG A 1 489 ? 2.992 -49.875 -37.781 1 65.75 489 ARG A C 1
ATOM 3835 O O . ARG A 1 489 ? 1.918 -50.469 -37.688 1 65.75 489 ARG A O 1
ATOM 3842 N N . LEU A 1 490 ? 4.113 -50.125 -37.25 1 64.31 490 LEU A N 1
ATOM 3843 C CA . LEU A 1 490 ? 4.18 -51.406 -36.594 1 64.31 490 LEU A CA 1
ATOM 3844 C C . LEU A 1 490 ? 3.547 -51.344 -35.188 1 64.31 490 LEU A C 1
ATOM 3846 O O . LEU A 1 490 ? 2.984 -52.312 -34.719 1 64.31 490 LEU A O 1
ATOM 3850 N N . LEU A 1 491 ? 3.664 -50.125 -34.656 1 67.94 491 LEU A N 1
ATOM 3851 C CA . LEU A 1 491 ? 3.246 -50.031 -33.25 1 67.94 491 LEU A CA 1
ATOM 3852 C C . LEU A 1 491 ? 1.762 -49.688 -33.156 1 67.94 491 LEU A C 1
ATOM 3854 O O . LEU A 1 491 ? 1.081 -50.125 -32.219 1 67.94 491 LEU A O 1
ATOM 3858 N N . VAL A 1 492 ? 1.281 -49.094 -34.125 1 66.62 492 VAL A N 1
ATOM 3859 C CA . VAL A 1 492 ? -0.016 -48.406 -34.062 1 66.62 492 VAL A CA 1
ATOM 3860 C C . VAL A 1 492 ? -1.13 -49.469 -34 1 66.62 492 VAL A C 1
ATOM 3862 O O . VAL A 1 492 ? -2.068 -49.344 -33.219 1 66.62 492 VAL A O 1
ATOM 3865 N N . PRO A 1 493 ? -0.975 -50.594 -34.719 1 66.56 493 PRO A N 1
ATOM 3866 C CA . PRO A 1 493 ? -2.096 -51.531 -34.688 1 66.56 493 PRO A CA 1
ATOM 3867 C C . PRO A 1 493 ? -2.271 -52.219 -33.344 1 66.56 493 PRO A C 1
ATOM 3869 O O . PRO A 1 493 ? -3.361 -52.688 -33.031 1 66.56 493 PRO A O 1
ATOM 3872 N N . PHE A 1 494 ? -1.219 -52.156 -32.562 1 70.19 494 PHE A N 1
ATOM 3873 C CA . PHE A 1 494 ? -1.282 -52.844 -31.281 1 70.19 494 PHE A CA 1
ATOM 3874 C C . PHE A 1 494 ? -1.725 -51.906 -30.156 1 70.19 494 PHE A C 1
ATOM 3876 O O . PHE A 1 494 ? -2.084 -52.344 -29.062 1 70.19 494 PHE A O 1
ATOM 3883 N N . LEU A 1 495 ? -1.602 -50.688 -30.438 1 73.62 495 LEU A N 1
ATOM 3884 C CA . LEU A 1 495 ? -2.008 -49.75 -29.406 1 73.62 495 LEU A CA 1
ATOM 3885 C C . LEU A 1 495 ? -3.332 -49.094 -29.781 1 73.62 495 LEU A C 1
ATOM 3887 O O . LEU A 1 495 ? -3.352 -47.938 -30.234 1 73.62 495 LEU A O 1
ATOM 3891 N N . SER A 1 496 ? -4.418 -49.812 -29.469 1 76.62 496 SER A N 1
ATOM 3892 C CA . SER A 1 496 ? -5.734 -49.375 -29.938 1 76.62 496 SER A CA 1
ATOM 3893 C C . SER A 1 496 ? -6.199 -48.125 -29.203 1 76.62 496 SER A C 1
ATOM 3895 O O . SER A 1 496 ? -6.934 -47.312 -29.766 1 76.62 496 SER A O 1
ATOM 3897 N N . GLU A 1 497 ? -5.672 -47.969 -27.969 1 86.75 497 GLU A N 1
ATOM 3898 C CA . GLU A 1 497 ? -6.172 -46.844 -27.188 1 86.75 497 GLU A CA 1
ATOM 3899 C C . GLU A 1 497 ? -5.211 -45.656 -27.234 1 86.75 497 GLU A C 1
ATOM 3901 O O . GLU A 1 497 ? -5.52 -44.562 -26.734 1 86.75 497 GLU A O 1
ATOM 3906 N N . LEU A 1 498 ? -4.16 -45.781 -27.875 1 88.12 498 LEU A N 1
ATOM 3907 C CA . LEU A 1 498 ? -3.117 -44.781 -27.906 1 88.12 498 LEU A CA 1
ATOM 3908 C C . LEU A 1 498 ? -3.539 -43.594 -28.781 1 88.12 498 LEU A C 1
ATOM 3910 O O . LEU A 1 498 ? -3.83 -43.75 -29.969 1 88.12 498 LEU A O 1
ATOM 3914 N N . TRP A 1 499 ? -3.637 -42.406 -28.156 1 90.12 499 TRP A N 1
ATOM 3915 C CA . TRP A 1 499 ? -4.02 -41.281 -28.984 1 90.12 499 TRP A CA 1
ATOM 3916 C C . TRP A 1 499 ? -2.91 -40.219 -29.016 1 90.12 499 TRP A C 1
ATOM 3918 O O . TRP A 1 499 ? -2.947 -39.312 -29.828 1 90.12 499 TRP A O 1
ATOM 3928 N N . ALA A 1 500 ? -1.885 -40.344 -28.172 1 92.94 500 ALA A N 1
ATOM 3929 C CA . ALA A 1 500 ? -0.734 -39.469 -28.234 1 92.94 500 ALA A CA 1
ATOM 3930 C C . ALA A 1 500 ? 0.573 -40.219 -28.078 1 92.94 500 ALA A C 1
ATOM 3932 O O . ALA A 1 500 ? 0.709 -41.062 -27.172 1 92.94 500 ALA A O 1
ATOM 3933 N N . ILE A 1 501 ? 1.583 -39.938 -28.953 1 89.75 501 ILE A N 1
ATOM 3934 C CA . ILE A 1 501 ? 2.883 -40.594 -28.891 1 89.75 501 ILE A CA 1
ATOM 3935 C C . ILE A 1 501 ? 3.99 -39.562 -29.125 1 89.75 501 ILE A C 1
ATOM 3937 O O . ILE A 1 501 ? 3.854 -38.688 -29.969 1 89.75 501 ILE A O 1
ATOM 3941 N N . ARG A 1 502 ? 4.926 -39.594 -28.328 1 92.19 502 ARG A N 1
ATOM 3942 C CA . ARG A 1 502 ? 6.086 -38.719 -28.453 1 92.19 502 ARG A CA 1
ATOM 3943 C C . ARG A 1 502 ? 7.375 -39.531 -28.531 1 92.19 502 ARG A C 1
ATOM 3945 O O . ARG A 1 502 ? 7.734 -40.25 -27.594 1 92.19 502 ARG A O 1
ATOM 3952 N N . VAL A 1 503 ? 8.094 -39.406 -29.609 1 88.12 503 VAL A N 1
ATOM 3953 C CA . VAL A 1 503 ? 9.359 -40.094 -29.797 1 88.12 503 VAL A CA 1
ATOM 3954 C C . VAL A 1 503 ? 10.516 -39.188 -29.375 1 88.12 503 VAL A C 1
ATOM 3956 O O . VAL A 1 503 ? 10.742 -38.156 -29.969 1 88.12 503 VAL A O 1
ATOM 3959 N N . LEU A 1 504 ? 11.195 -39.688 -28.422 1 90.31 504 LEU A N 1
ATOM 3960 C CA . LEU A 1 504 ? 12.273 -38.875 -27.844 1 90.31 504 LEU A CA 1
ATOM 3961 C C . LEU A 1 504 ? 13.602 -39.188 -28.531 1 90.31 504 LEU A C 1
ATOM 3963 O O . LEU A 1 504 ? 13.766 -40.281 -29.094 1 90.31 504 LEU A O 1
ATOM 3967 N N . THR A 1 505 ? 14.492 -38.188 -28.469 1 83.75 505 THR A N 1
ATOM 3968 C CA . THR A 1 505 ? 15.844 -38.406 -28.984 1 83.75 505 THR A CA 1
ATOM 3969 C C . THR A 1 505 ? 16.656 -39.281 -28.031 1 83.75 505 THR A C 1
ATOM 3971 O O . THR A 1 505 ? 16.75 -39 -26.844 1 83.75 505 THR A O 1
ATOM 3974 N N . PRO A 1 506 ? 17.172 -40.25 -28.609 1 80.94 506 PRO A N 1
ATOM 3975 C CA . PRO A 1 506 ? 18.047 -41.062 -27.75 1 80.94 506 PRO A CA 1
ATOM 3976 C C . PRO A 1 506 ? 19.281 -40.312 -27.281 1 80.94 506 PRO A C 1
ATOM 3978 O O . PRO A 1 506 ? 19.938 -39.656 -28.078 1 80.94 506 PRO A O 1
ATOM 3981 N N . SER A 1 507 ? 19.328 -40.125 -25.906 1 74.62 507 SER A N 1
ATOM 3982 C CA . SER A 1 507 ? 20.484 -39.406 -25.344 1 74.62 507 SER A CA 1
ATOM 3983 C C . SER A 1 507 ? 21.453 -40.375 -24.688 1 74.62 507 SER A C 1
ATOM 3985 O O . SER A 1 507 ? 21.047 -41.281 -23.938 1 74.62 507 SER A O 1
ATOM 3987 N N . TYR A 1 508 ? 22.578 -40.656 -25.359 1 60.19 508 TYR A N 1
ATOM 3988 C CA . TYR A 1 508 ? 23.547 -41.594 -24.781 1 60.19 508 TYR A CA 1
ATOM 3989 C C . TYR A 1 508 ? 24.531 -40.844 -23.875 1 60.19 508 TYR A C 1
ATOM 3991 O O . TYR A 1 508 ? 24.891 -39.688 -24.156 1 60.19 508 TYR A O 1
ATOM 3999 N N . SER A 1 509 ? 24.406 -41 -22.625 1 55.53 509 SER A N 1
ATOM 4000 C CA . SER A 1 509 ? 25.406 -40.375 -21.75 1 55.53 509 SER A CA 1
ATOM 4001 C C . SER A 1 509 ? 26.812 -40.5 -22.344 1 55.53 509 SER A C 1
ATOM 4003 O O . SER A 1 509 ? 27.156 -41.562 -22.922 1 55.53 509 SER A O 1
ATOM 4005 N N . PRO A 1 510 ? 27.5 -39.406 -22.469 1 49.28 510 PRO A N 1
ATOM 4006 C CA . PRO A 1 510 ? 28.859 -39.562 -23 1 49.28 510 PRO A CA 1
ATOM 4007 C C . PRO A 1 510 ? 29.641 -40.719 -22.359 1 49.28 510 PRO A C 1
ATOM 4009 O O . PRO A 1 510 ? 30.547 -41.25 -22.984 1 49.28 510 PRO A O 1
ATOM 4012 N N . ASP A 1 511 ? 29.469 -40.844 -21.109 1 45.53 511 ASP A N 1
ATOM 4013 C CA . ASP A 1 511 ? 30.297 -41.781 -20.391 1 45.53 511 ASP A CA 1
ATOM 4014 C C . ASP A 1 511 ? 29.875 -43.219 -20.672 1 45.53 511 ASP A C 1
ATOM 4016 O O . ASP A 1 511 ? 30.547 -44.188 -20.25 1 45.53 511 ASP A O 1
ATOM 4020 N N . CYS A 1 512 ? 28.625 -43.438 -20.828 1 45.53 512 CYS A N 1
ATOM 4021 C CA . CYS A 1 512 ? 28.219 -44.812 -21.031 1 45.53 512 CYS A CA 1
ATOM 4022 C C . CYS A 1 512 ? 28.594 -45.281 -22.422 1 45.53 512 CYS A C 1
ATOM 4024 O O . CYS A 1 512 ? 28.281 -44.625 -23.422 1 45.53 512 CYS A O 1
ATOM 4026 N N . ALA A 1 513 ? 29.531 -46 -22.578 1 41.84 513 ALA A N 1
ATOM 4027 C CA . ALA A 1 513 ? 30.156 -46.844 -23.609 1 41.84 513 ALA A CA 1
ATOM 4028 C C . ALA A 1 513 ? 29.125 -47.469 -24.531 1 41.84 513 ALA A C 1
ATOM 4030 O O . ALA A 1 513 ? 29.469 -48.188 -25.469 1 41.84 513 ALA A O 1
ATOM 4031 N N . LEU A 1 514 ? 27.906 -47.406 -24 1 46.81 514 LEU A N 1
ATOM 4032 C CA . LEU A 1 514 ? 27.062 -48.344 -24.719 1 46.81 514 LEU A CA 1
ATOM 4033 C C . LEU A 1 514 ? 26.75 -47.812 -26.125 1 46.81 514 LEU A C 1
ATOM 4035 O O . LEU A 1 514 ? 26.156 -48.531 -26.938 1 46.81 514 LEU A O 1
ATOM 4039 N N . GLY A 1 515 ? 26.641 -46.469 -26.266 1 51.66 515 GLY A N 1
ATOM 4040 C CA . GLY A 1 515 ? 26.234 -46.219 -27.641 1 51.66 515 GLY A CA 1
ATOM 4041 C C . GLY A 1 515 ? 27.281 -46.656 -28.656 1 51.66 515 GLY A C 1
ATOM 4042 O O . GLY A 1 515 ? 27.031 -46.625 -29.859 1 51.66 515 GLY A O 1
ATOM 4043 N N . GLY A 1 516 ? 28.312 -47.312 -28.141 1 56.31 516 GLY A N 1
ATOM 4044 C CA . GLY A 1 516 ? 29.297 -47.75 -29.125 1 56.31 516 GLY A CA 1
ATOM 4045 C C . GLY A 1 516 ? 28.984 -47.25 -30.531 1 56.31 516 GLY A C 1
ATOM 4046 O O . GLY A 1 516 ? 28.266 -46.281 -30.703 1 56.31 516 GLY A O 1
ATOM 4047 N N . GLU A 1 517 ? 29.594 -47.812 -31.5 1 62.91 517 GLU A N 1
ATOM 4048 C CA . GLU A 1 517 ? 29.422 -47.5 -32.906 1 62.91 517 GLU A CA 1
ATOM 4049 C C . GLU A 1 517 ? 27.953 -47.594 -33.312 1 62.91 517 GLU A C 1
ATOM 4051 O O . GLU A 1 517 ? 27.453 -46.781 -34.094 1 62.91 517 GLU A O 1
ATOM 4056 N N . ASP A 1 518 ? 27.25 -48.406 -32.625 1 67.12 518 ASP A N 1
ATOM 4057 C CA . ASP A 1 518 ? 25.859 -48.656 -32.969 1 67.12 518 ASP A CA 1
ATOM 4058 C C . ASP A 1 518 ? 24.969 -47.531 -32.438 1 67.12 518 ASP A C 1
ATOM 4060 O O . ASP A 1 518 ? 24.031 -47.125 -33.125 1 67.12 518 ASP A O 1
ATOM 4064 N N . GLY A 1 519 ? 25.281 -47.031 -31.281 1 70.12 519 GLY A N 1
ATOM 4065 C CA . GLY A 1 519 ? 24.5 -45.938 -30.719 1 70.12 519 GLY A CA 1
ATOM 4066 C C . GLY A 1 519 ? 24.609 -44.656 -31.516 1 70.12 519 GLY A C 1
ATOM 4067 O O . GLY A 1 519 ? 23.609 -43.938 -31.688 1 70.12 519 GLY A O 1
ATOM 4068 N N . ARG A 1 520 ? 25.734 -44.469 -31.969 1 74.31 520 ARG A N 1
ATOM 4069 C CA . ARG A 1 520 ? 25.953 -43.281 -32.812 1 74.31 520 ARG A CA 1
ATOM 4070 C C . ARG A 1 520 ? 25.188 -43.375 -34.125 1 74.31 520 ARG A C 1
ATOM 4072 O O . ARG A 1 520 ? 24.641 -42.375 -34.594 1 74.31 520 ARG A O 1
ATOM 4079 N N . LYS A 1 521 ? 25.172 -44.531 -34.594 1 73.25 521 LYS A N 1
ATOM 4080 C CA . LYS A 1 521 ? 24.469 -44.719 -35.875 1 73.25 521 LYS A CA 1
ATOM 4081 C C . LYS A 1 521 ? 22.969 -44.469 -35.688 1 73.25 521 LYS A C 1
ATOM 4083 O O . LYS A 1 521 ? 22.328 -43.875 -36.562 1 73.25 521 LYS A O 1
ATOM 4088 N N . ILE A 1 522 ? 22.516 -44.906 -34.625 1 72.94 522 ILE A N 1
ATOM 4089 C CA . ILE A 1 522 ? 21.094 -44.75 -34.344 1 72.94 522 ILE A CA 1
ATOM 4090 C C . ILE A 1 522 ? 20.734 -43.281 -34.156 1 72.94 522 ILE A C 1
ATOM 4092 O O . ILE A 1 522 ? 19.719 -42.812 -34.656 1 72.94 522 ILE A O 1
ATOM 4096 N N . ARG A 1 523 ? 21.594 -42.656 -33.5 1 77.25 523 ARG A N 1
ATOM 4097 C CA . ARG A 1 523 ? 21.359 -41.219 -33.281 1 77.25 523 ARG A CA 1
ATOM 4098 C C . ARG A 1 523 ? 21.422 -40.438 -34.562 1 77.25 523 ARG A C 1
ATOM 4100 O O . ARG A 1 523 ? 20.641 -39.5 -34.781 1 77.25 523 ARG A O 1
ATOM 4107 N N . GLU A 1 524 ? 22.391 -40.812 -35.312 1 77.06 524 GLU A N 1
ATOM 4108 C CA . GLU A 1 524 ? 22.547 -40.125 -36.594 1 77.06 524 GLU A CA 1
ATOM 4109 C C . GLU A 1 524 ? 21.344 -40.344 -37.5 1 77.06 524 GLU A C 1
ATOM 4111 O O . GLU A 1 524 ? 20.891 -39.438 -38.156 1 77.06 524 GLU A O 1
ATOM 4116 N N . ALA A 1 525 ? 20.953 -41.562 -37.438 1 75 525 ALA A N 1
ATOM 4117 C CA . ALA A 1 525 ? 19.781 -41.875 -38.25 1 75 525 ALA A CA 1
ATOM 4118 C C . ALA A 1 525 ? 18.547 -41.094 -37.75 1 75 525 ALA A C 1
ATOM 4120 O O . ALA A 1 525 ? 17.766 -40.594 -38.562 1 75 525 ALA A O 1
ATOM 4121 N N . HIS A 1 526 ? 18.375 -41.062 -36.531 1 78 526 HIS A N 1
ATOM 4122 C CA . HIS A 1 526 ? 17.266 -40.344 -35.938 1 78 526 HIS A CA 1
ATOM 4123 C C . HIS A 1 526 ? 17.344 -38.844 -36.281 1 78 526 HIS A C 1
ATOM 4125 O O . HIS A 1 526 ? 16.328 -38.25 -36.656 1 78 526 HIS A O 1
ATOM 4131 N N . ASP A 1 527 ? 18.516 -38.344 -36.188 1 80.25 527 ASP A N 1
ATOM 4132 C CA . ASP A 1 527 ? 18.703 -36.938 -36.438 1 80.25 527 ASP A CA 1
ATOM 4133 C C . ASP A 1 527 ? 18.422 -36.625 -37.906 1 80.25 527 ASP A C 1
ATOM 4135 O O . ASP A 1 527 ? 17.875 -35.562 -38.219 1 80.25 527 ASP A O 1
ATOM 4139 N N . LYS A 1 528 ? 18.891 -37.469 -38.688 1 78.75 528 LYS A N 1
ATOM 4140 C CA . LYS A 1 528 ? 18.672 -37.281 -40.125 1 78.75 528 LYS A CA 1
ATOM 4141 C C . LYS A 1 528 ? 17.172 -37.25 -40.438 1 78.75 528 LYS A C 1
ATOM 4143 O O . LYS A 1 528 ? 16.719 -36.5 -41.281 1 78.75 528 LYS A O 1
ATOM 4148 N N . PHE A 1 529 ? 16.547 -38.031 -39.781 1 78.38 529 PHE A N 1
ATOM 4149 C CA . PHE A 1 529 ? 15.109 -38.125 -40.031 1 78.38 529 PHE A CA 1
ATOM 4150 C C . PHE A 1 529 ? 14.398 -36.875 -39.531 1 78.38 529 PHE A C 1
ATOM 4152 O O . PHE A 1 529 ? 13.516 -36.344 -40.219 1 78.38 529 PHE A O 1
ATOM 4159 N N . VAL A 1 530 ? 14.766 -36.438 -38.375 1 81.75 530 VAL A N 1
ATOM 4160 C CA . VAL A 1 530 ? 14.094 -35.312 -37.719 1 81.75 530 VAL A CA 1
ATOM 4161 C C . VAL A 1 530 ? 14.398 -34.031 -38.5 1 81.75 530 VAL A C 1
ATOM 4163 O O . VAL A 1 530 ? 13.57 -33.094 -38.531 1 81.75 530 VAL A O 1
ATOM 4166 N N . CYS A 1 531 ? 15.531 -34.062 -39.125 1 83.69 531 CYS A N 1
ATOM 4167 C CA . CYS A 1 531 ? 15.953 -32.844 -39.812 1 83.69 531 CYS A CA 1
ATOM 4168 C C . CYS A 1 531 ? 15.258 -32.75 -41.156 1 83.69 531 CYS A C 1
ATOM 4170 O O . CYS A 1 531 ? 15.375 -31.719 -41.844 1 83.69 531 CYS A O 1
ATOM 4172 N N . LEU A 1 532 ? 14.555 -33.719 -41.531 1 85.31 532 LEU A N 1
ATOM 4173 C CA . LEU A 1 532 ? 13.797 -33.625 -42.781 1 85.31 532 LEU A CA 1
ATOM 4174 C C . LEU A 1 532 ? 12.797 -32.469 -42.719 1 85.31 532 LEU A C 1
ATOM 4176 O O . LEU A 1 532 ? 12.32 -32.125 -41.625 1 85.31 532 LEU A O 1
ATOM 4180 N N . PRO A 1 533 ? 12.562 -31.938 -43.844 1 89.06 533 PRO A N 1
ATOM 4181 C CA . PRO A 1 533 ? 11.586 -30.844 -43.844 1 89.06 533 PRO A CA 1
ATOM 4182 C C . PRO A 1 533 ? 10.211 -31.281 -43.344 1 89.06 533 PRO A C 1
ATOM 4184 O O . PRO A 1 533 ? 9.812 -32.438 -43.531 1 89.06 533 PRO A O 1
ATOM 4187 N N . ASP A 1 534 ? 9.523 -30.438 -42.75 1 89.38 534 ASP A N 1
ATOM 4188 C CA . ASP A 1 534 ? 8.227 -30.719 -42.156 1 89.38 534 ASP A CA 1
ATOM 4189 C C . ASP A 1 534 ? 7.246 -31.297 -43.156 1 89.38 534 ASP A C 1
ATOM 4191 O O . ASP A 1 534 ? 6.453 -32.188 -42.844 1 89.38 534 ASP A O 1
ATOM 4195 N N . SER A 1 535 ? 7.332 -30.766 -44.375 1 88.38 535 SER A N 1
ATOM 4196 C CA . SER A 1 535 ? 6.418 -31.25 -45.406 1 88.38 535 SER A CA 1
ATOM 4197 C C . SER A 1 535 ? 6.668 -32.719 -45.719 1 88.38 535 SER A C 1
ATOM 4199 O O . SER A 1 535 ? 5.723 -33.469 -45.938 1 88.38 535 SER A O 1
ATOM 4201 N N . MET A 1 536 ? 7.887 -33.031 -45.781 1 87 536 MET A N 1
ATOM 4202 C CA . MET A 1 536 ? 8.25 -34.438 -46.062 1 87 536 MET A CA 1
ATOM 4203 C C . MET A 1 536 ? 7.82 -35.344 -44.906 1 87 536 MET A C 1
ATOM 4205 O O . MET A 1 536 ? 7.344 -36.469 -45.156 1 87 536 MET A O 1
ATOM 4209 N N . LEU A 1 537 ? 8.039 -34.844 -43.781 1 86 537 LEU A N 1
ATOM 4210 C CA . LEU A 1 537 ? 7.66 -35.656 -42.594 1 86 537 LEU A CA 1
ATOM 4211 C C . LEU A 1 537 ? 6.145 -35.812 -42.531 1 86 537 LEU A C 1
ATOM 4213 O O . LEU A 1 537 ? 5.652 -36.875 -42.156 1 86 537 LEU A O 1
ATOM 4217 N N . GLU A 1 538 ? 5.426 -34.812 -42.844 1 88.19 538 GLU A N 1
ATOM 4218 C CA . GLU A 1 538 ? 3.969 -34.875 -42.875 1 88.19 538 GLU A CA 1
ATOM 4219 C C . GLU A 1 538 ? 3.49 -35.938 -43.875 1 88.19 538 GLU A C 1
ATOM 4221 O O . GLU A 1 538 ? 2.561 -36.688 -43.594 1 88.19 538 GLU A O 1
ATOM 4226 N N . GLN A 1 539 ? 4.164 -35.906 -45 1 83.12 539 GLN A N 1
ATOM 4227 C CA . GLN A 1 539 ? 3.807 -36.906 -46.031 1 83.12 539 GLN A CA 1
ATOM 4228 C C . GLN A 1 539 ? 4.121 -38.312 -45.562 1 83.12 539 GLN A C 1
ATOM 4230 O O . GLN A 1 539 ? 3.33 -39.219 -45.781 1 83.12 539 GLN A O 1
ATOM 4235 N N . LYS A 1 540 ? 5.246 -38.469 -44.969 1 81.69 540 LYS A N 1
ATOM 4236 C CA . LYS A 1 540 ? 5.656 -39.781 -44.5 1 81.69 540 LYS A CA 1
ATOM 4237 C C . LYS A 1 540 ? 4.719 -40.281 -43.406 1 81.69 540 LYS A C 1
ATOM 4239 O O . LYS A 1 540 ? 4.379 -41.469 -43.375 1 81.69 540 LYS A O 1
ATOM 4244 N N . ILE A 1 541 ? 4.324 -39.406 -42.5 1 82.12 541 ILE A N 1
ATOM 4245 C CA . ILE A 1 541 ? 3.4 -39.781 -41.438 1 82.12 541 ILE A CA 1
ATOM 4246 C C . ILE A 1 541 ? 2.037 -40.125 -42.031 1 82.12 541 ILE A C 1
ATOM 4248 O O . ILE A 1 541 ? 1.41 -41.125 -41.625 1 82.12 541 ILE A O 1
ATOM 4252 N N . SER A 1 542 ? 1.653 -39.344 -43 1 80.5 542 SER A N 1
ATOM 4253 C CA . SER A 1 542 ? 0.376 -39.594 -43.656 1 80.5 542 SER A CA 1
ATOM 4254 C C . SER A 1 542 ? 0.382 -40.938 -44.375 1 80.5 542 SER A C 1
ATOM 4256 O O . SER A 1 542 ? -0.619 -41.656 -44.375 1 80.5 542 SER A O 1
ATOM 4258 N N . GLU A 1 543 ? 1.495 -41.25 -45 1 77.19 543 GLU A N 1
ATOM 4259 C CA . GLU A 1 543 ? 1.627 -42.5 -45.719 1 77.19 543 GLU A CA 1
ATOM 4260 C C . GLU A 1 543 ? 1.632 -43.688 -44.75 1 77.19 543 GLU A C 1
ATOM 4262 O O . GLU A 1 543 ? 1.146 -44.781 -45.094 1 77.19 543 GLU A O 1
ATOM 4267 N N . ALA A 1 544 ? 2.227 -43.375 -43.625 1 76.12 544 ALA A N 1
ATOM 4268 C CA . ALA A 1 544 ? 2.307 -44.469 -42.625 1 76.12 544 ALA A CA 1
ATOM 4269 C C . ALA A 1 544 ? 0.937 -44.75 -42.031 1 76.12 544 ALA A C 1
ATOM 4271 O O . ALA A 1 544 ? 0.668 -45.875 -41.594 1 76.12 544 ALA A O 1
ATOM 4272 N N . LEU A 1 545 ? 0.122 -43.75 -42.031 1 76.44 545 LEU A N 1
ATOM 4273 C CA . LEU A 1 545 ? -1.202 -43.938 -41.438 1 76.44 545 LEU A CA 1
ATOM 4274 C C . LEU A 1 545 ? -2.244 -44.188 -42.531 1 76.44 545 LEU A C 1
ATOM 4276 O O . LEU A 1 545 ? -3.424 -43.875 -42.344 1 76.44 545 LEU A O 1
ATOM 4280 N N . THR A 1 546 ? -1.807 -44.719 -43.656 1 72.75 546 THR A N 1
ATOM 4281 C CA . THR A 1 546 ? -2.711 -45 -44.75 1 72.75 546 THR A CA 1
ATOM 4282 C C . THR A 1 546 ? -3.342 -46.375 -44.594 1 72.75 546 THR A C 1
ATOM 4284 O O . THR A 1 546 ? -2.68 -47.312 -44.125 1 72.75 546 THR A O 1
ATOM 4287 N N . GLU A 1 547 ? -4.621 -46.438 -44.562 1 67.12 547 GLU A N 1
ATOM 4288 C CA . GLU A 1 547 ? -5.32 -47.719 -44.594 1 67.12 547 GLU A CA 1
ATOM 4289 C C . GLU A 1 547 ? -5.957 -47.969 -45.969 1 67.12 547 GLU A C 1
ATOM 4291 O O . GLU A 1 547 ? -6.461 -47.062 -46.594 1 67.12 547 GLU A O 1
ATOM 4296 N N . HIS A 1 548 ? -5.551 -49.094 -46.625 1 58.94 548 HIS A N 1
ATOM 4297 C CA . HIS A 1 548 ? -6.074 -49.469 -47.906 1 58.94 548 HIS A CA 1
ATOM 4298 C C . HIS A 1 548 ? -7.422 -50.156 -47.781 1 58.94 548 HIS A C 1
ATOM 4300 O O . HIS A 1 548 ? -7.672 -50.875 -46.812 1 58.94 548 HIS A O 1
ATOM 4306 N N . SER A 1 549 ? -8.445 -49.5 -48.406 1 53.25 549 SER A N 1
ATOM 4307 C CA . SER A 1 549 ? -9.75 -50.156 -48.438 1 53.25 549 SER A CA 1
ATOM 4308 C C . SER A 1 549 ? -9.625 -51.594 -48.969 1 53.25 549 SER A C 1
ATOM 4310 O O . SER A 1 549 ? -8.906 -51.844 -49.938 1 53.25 549 SER A O 1
ATOM 4312 N N . ARG A 1 550 ? -9.672 -52.625 -48.094 1 47.84 550 ARG A N 1
ATOM 4313 C CA . ARG A 1 550 ? -9.828 -53.969 -48.688 1 47.84 550 ARG A CA 1
ATOM 4314 C C . ARG A 1 550 ? -10.805 -53.938 -49.844 1 47.84 550 ARG A C 1
ATOM 4316 O O . ARG A 1 550 ? -11.719 -53.125 -49.875 1 47.84 550 ARG A O 1
ATOM 4323 N N . LEU A 1 551 ? -10.523 -54.594 -50.938 1 40.19 551 LEU A N 1
ATOM 4324 C CA . LEU A 1 551 ? -11.375 -55.094 -52 1 40.19 551 LEU A CA 1
ATOM 4325 C C . LEU A 1 551 ? -12.625 -55.75 -51.438 1 40.19 551 LEU A C 1
ATOM 4327 O O . LEU A 1 551 ? -12.531 -56.688 -50.625 1 40.19 551 LEU A O 1
ATOM 4331 N N . GLY A 1 552 ? -14.023 -55.094 -51.5 1 44.31 552 GLY A N 1
ATOM 4332 C CA . GLY A 1 552 ? -15.453 -55.312 -51.375 1 44.31 552 GLY A CA 1
ATOM 4333 C C . GLY A 1 552 ? -16.078 -54.5 -50.25 1 44.31 552 GLY A C 1
ATOM 4334 O O . GLY A 1 552 ? -17.25 -54.156 -50.312 1 44.31 552 GLY A O 1
ATOM 4335 N N . GLY A 1 553 ? -15.953 -54.844 -48.781 1 41.88 553 GLY A N 1
ATOM 4336 C CA . GLY A 1 553 ? -16.844 -54.312 -47.781 1 41.88 553 GLY A CA 1
ATOM 4337 C C . GLY A 1 553 ? -16.5 -52.906 -47.375 1 41.88 553 GLY A C 1
ATOM 4338 O O . GLY A 1 553 ? -15.383 -52.438 -47.625 1 41.88 553 GLY A O 1
ATOM 4339 N N . LEU A 1 554 ? -17.469 -51.844 -47.375 1 41.53 554 LEU A N 1
ATOM 4340 C CA . LEU A 1 554 ? -17.688 -50.469 -46.875 1 41.53 554 LEU A CA 1
ATOM 4341 C C . LEU A 1 554 ? -16.922 -50.219 -45.594 1 41.53 554 LEU A C 1
ATOM 4343 O O . LEU A 1 554 ? -17.188 -49.25 -44.875 1 41.53 554 LEU A O 1
ATOM 4347 N N . GLU A 1 555 ? -16.359 -51.156 -45.031 1 44.16 555 GLU A N 1
ATOM 4348 C CA . GLU A 1 555 ? -16.016 -50.906 -43.625 1 44.16 555 GLU A CA 1
ATOM 4349 C C . GLU A 1 555 ? -14.875 -49.906 -43.5 1 44.16 555 GLU A C 1
ATOM 4351 O O . GLU A 1 555 ? -13.859 -50.031 -44.188 1 44.16 555 GLU A O 1
ATOM 4356 N N . GLN A 1 556 ? -15.188 -48.594 -43.188 1 48.53 556 GLN A N 1
ATOM 4357 C CA . GLN A 1 556 ? -14.281 -47.531 -42.781 1 48.53 556 GLN A CA 1
ATOM 4358 C C . GLN A 1 556 ? -13.078 -48.094 -42.031 1 48.53 556 GLN A C 1
ATOM 4360 O O . GLN A 1 556 ? -13.242 -48.938 -41.125 1 48.53 556 GLN A O 1
ATOM 4365 N N . PRO A 1 557 ? -11.922 -48.062 -42.688 1 52.5 557 PRO A N 1
ATOM 4366 C CA . PRO A 1 557 ? -10.742 -48.562 -41.938 1 52.5 557 PRO A CA 1
ATOM 4367 C C . PRO A 1 557 ? -10.68 -48.062 -40.5 1 52.5 557 PRO A C 1
ATOM 4369 O O . PRO A 1 557 ? -11.195 -46.969 -40.219 1 52.5 557 PRO A O 1
ATOM 4372 N N . ASP A 1 558 ? -10.688 -48.875 -39.562 1 54.88 558 ASP A N 1
ATOM 4373 C CA . ASP A 1 558 ? -10.57 -48.625 -38.125 1 54.88 558 ASP A CA 1
ATOM 4374 C C . ASP A 1 558 ? -9.344 -47.781 -37.812 1 54.88 558 ASP A C 1
ATOM 4376 O O . ASP A 1 558 ? -8.234 -48.312 -37.688 1 54.88 558 ASP A O 1
ATOM 4380 N N . PHE A 1 559 ? -9.453 -46.469 -38.188 1 58.5 559 PHE A N 1
ATOM 4381 C CA . PHE A 1 559 ? -8.297 -45.625 -37.906 1 58.5 559 PHE A CA 1
ATOM 4382 C C . PHE A 1 559 ? -8.047 -45.562 -36.375 1 58.5 559 PHE A C 1
ATOM 4384 O O . PHE A 1 559 ? -8.984 -45.625 -35.594 1 58.5 559 PHE A O 1
ATOM 4391 N N . GLN A 1 560 ? -6.777 -45.656 -36 1 62.97 560 GLN A N 1
ATOM 4392 C CA . GLN A 1 560 ? -6.293 -45.562 -34.625 1 62.97 560 GLN A CA 1
ATOM 4393 C C . GLN A 1 560 ? -6.586 -44.188 -34.031 1 62.97 560 GLN A C 1
ATOM 4395 O O . GLN A 1 560 ? -6.875 -43.25 -34.75 1 62.97 560 GLN A O 1
ATOM 4400 N N . LYS A 1 561 ? -6.898 -44.156 -32.781 1 79.81 561 LYS A N 1
ATOM 4401 C CA . LYS A 1 561 ? -7.27 -43 -31.969 1 79.81 561 LYS A CA 1
ATOM 4402 C C . LYS A 1 561 ? -6.133 -42 -31.891 1 79.81 561 LYS A C 1
ATOM 4404 O O . LYS A 1 561 ? -6.223 -41 -31.156 1 79.81 561 LYS A O 1
ATOM 4409 N N . LEU A 1 562 ? -5.211 -42.125 -32.781 1 84.81 562 LEU A N 1
ATOM 4410 C CA . LEU A 1 562 ? -4.035 -41.281 -32.719 1 84.81 562 LEU A CA 1
ATOM 4411 C C . LEU A 1 562 ? -4.387 -39.844 -33.062 1 84.81 562 LEU A C 1
ATOM 4413 O O . LEU A 1 562 ? -4.969 -39.562 -34.125 1 84.81 562 LEU A O 1
ATOM 4417 N N . ARG A 1 563 ? -4.023 -38.969 -32.156 1 89.69 563 ARG A N 1
ATOM 4418 C CA . ARG A 1 563 ? -4.344 -37.562 -32.375 1 89.69 563 ARG A CA 1
ATOM 4419 C C . ARG A 1 563 ? -3.076 -36.688 -32.469 1 89.69 563 ARG A C 1
ATOM 4421 O O . ARG A 1 563 ? -3.02 -35.719 -33.219 1 89.69 563 ARG A O 1
ATOM 4428 N N . TYR A 1 564 ? -2.096 -37.125 -31.625 1 92.81 564 TYR A N 1
ATOM 4429 C CA . TYR A 1 564 ? -0.874 -36.312 -31.609 1 92.81 564 TYR A CA 1
ATOM 4430 C C . TYR A 1 564 ? 0.357 -37.188 -31.766 1 92.81 564 TYR A C 1
ATOM 4432 O O . TYR A 1 564 ? 0.446 -38.281 -31.156 1 92.81 564 TYR A O 1
ATOM 4440 N N . ILE A 1 565 ? 1.289 -36.719 -32.594 1 88.94 565 ILE A N 1
ATOM 4441 C CA . ILE A 1 565 ? 2.586 -37.375 -32.75 1 88.94 565 ILE A CA 1
ATOM 4442 C C . ILE A 1 565 ? 3.703 -36.344 -32.562 1 88.94 565 ILE A C 1
ATOM 4444 O O . ILE A 1 565 ? 3.67 -35.281 -33.156 1 88.94 565 ILE A O 1
ATOM 4448 N N . GLY A 1 566 ? 4.512 -36.656 -31.625 1 91.38 566 GLY A N 1
ATOM 4449 C CA . GLY A 1 566 ? 5.656 -35.812 -31.391 1 91.38 566 GLY A CA 1
ATOM 4450 C C . GLY A 1 566 ? 6.98 -36.469 -31.734 1 91.38 566 GLY A C 1
ATOM 4451 O O . GLY A 1 566 ? 7.18 -37.656 -31.453 1 91.38 566 GLY A O 1
ATOM 4452 N N . LEU A 1 567 ? 7.801 -35.688 -32.438 1 87.88 567 LEU A N 1
ATOM 4453 C CA . LEU A 1 567 ? 9.18 -36.094 -32.719 1 87.88 567 LEU A CA 1
ATOM 4454 C C . LEU A 1 567 ? 10.156 -35.031 -32.219 1 87.88 567 LEU A C 1
ATOM 4456 O O . LEU A 1 567 ? 10.375 -34.031 -32.906 1 87.88 567 LEU A O 1
ATOM 4460 N N . GLU A 1 568 ? 10.703 -35.312 -31.078 1 84.31 568 GLU A N 1
ATOM 4461 C CA . GLU A 1 568 ? 11.578 -34.344 -30.406 1 84.31 568 GLU A CA 1
ATOM 4462 C C . GLU A 1 568 ? 10.844 -33.031 -30.109 1 84.31 568 GLU A C 1
ATOM 4464 O O . GLU A 1 568 ? 9.844 -33.031 -29.391 1 84.31 568 GLU A O 1
ATOM 4469 N N . SER A 1 569 ? 11.234 -32 -30.859 1 85.75 569 SER A N 1
ATOM 4470 C CA . SER A 1 569 ? 10.602 -30.719 -30.625 1 85.75 569 SER A CA 1
ATOM 4471 C C . SER A 1 569 ? 9.469 -30.469 -31.609 1 85.75 569 SER A C 1
ATOM 4473 O O . SER A 1 569 ? 8.688 -29.516 -31.453 1 85.75 569 SER A O 1
ATOM 4475 N N . LYS A 1 570 ? 9.344 -31.359 -32.562 1 91.12 570 LYS A N 1
ATOM 4476 C CA . LYS A 1 570 ? 8.297 -31.203 -33.594 1 91.12 570 LYS A CA 1
ATOM 4477 C C . LYS A 1 570 ? 7.047 -31.984 -33.219 1 91.12 570 LYS A C 1
ATOM 4479 O O . LYS A 1 570 ? 7.137 -33.094 -32.688 1 91.12 570 LYS A O 1
ATOM 4484 N N . VAL A 1 571 ? 5.891 -31.391 -33.438 1 94.19 571 VAL A N 1
ATOM 4485 C CA . VAL A 1 571 ? 4.633 -32.031 -33.062 1 94.19 571 VAL A CA 1
ATOM 4486 C C . VAL A 1 571 ? 3.652 -31.938 -34.25 1 94.19 571 VAL A C 1
ATOM 4488 O O . VAL A 1 571 ? 3.604 -30.922 -34.938 1 94.19 571 VAL A O 1
ATOM 4491 N N . TRP A 1 572 ? 2.898 -32.969 -34.5 1 92.06 572 TRP A N 1
ATOM 4492 C CA . TRP A 1 572 ? 1.886 -33 -35.562 1 92.06 572 TRP A CA 1
ATOM 4493 C C . TRP A 1 572 ? 0.527 -33.375 -35 1 92.06 572 TRP A C 1
ATOM 4495 O O . TRP A 1 572 ? 0.445 -34.219 -34.094 1 92.06 572 TRP A O 1
ATOM 4505 N N . GLU A 1 573 ? -0.469 -32.781 -35.375 1 93.88 573 GLU A N 1
ATOM 4506 C CA . GLU A 1 573 ? -1.848 -33.156 -35.062 1 93.88 573 GLU A CA 1
ATOM 4507 C C . GLU A 1 573 ? -2.451 -34 -36.188 1 93.88 573 GLU A C 1
ATOM 4509 O O . GLU A 1 573 ? -2.33 -33.656 -37.375 1 93.88 573 GLU A O 1
ATOM 4514 N N . ILE A 1 574 ? -3.037 -35.094 -35.812 1 88.56 574 ILE A N 1
ATOM 4515 C CA . ILE A 1 574 ? -3.654 -36 -36.781 1 88.56 574 ILE A CA 1
ATOM 4516 C C . ILE A 1 574 ? -5.164 -35.75 -36.812 1 88.56 574 ILE A C 1
ATOM 4518 O O . ILE A 1 574 ? -5.844 -35.906 -35.781 1 88.56 574 ILE A O 1
ATOM 4522 N N . GLY A 1 575 ? -5.613 -35.312 -37.906 1 82.06 575 GLY A N 1
ATOM 4523 C CA . GLY A 1 575 ? -7.023 -35 -38.062 1 82.06 575 GLY A CA 1
ATOM 4524 C C . GLY A 1 575 ? -7.816 -36.094 -38.719 1 82.06 575 GLY A C 1
ATOM 4525 O O . GLY A 1 575 ? -7.508 -37.281 -38.562 1 82.06 575 GLY A O 1
ATOM 4526 N N . GLY A 1 576 ? -8.93 -35.719 -39.406 1 78.38 576 GLY A N 1
ATOM 4527 C CA . GLY A 1 576 ? -9.883 -36.625 -40 1 78.38 576 GLY A CA 1
ATOM 4528 C C . GLY A 1 576 ? -9.336 -37.344 -41.25 1 78.38 576 GLY A C 1
ATOM 4529 O O . GLY A 1 576 ? -8.18 -37.125 -41.625 1 78.38 576 GLY A O 1
ATOM 4530 N N . VAL A 1 577 ? -10.125 -38.375 -41.844 1 78.69 577 VAL A N 1
ATOM 4531 C CA . VAL A 1 577 ? -9.758 -39.219 -42.969 1 78.69 577 VAL A CA 1
ATOM 4532 C C . VAL A 1 577 ? -10 -38.469 -44.281 1 78.69 577 VAL A C 1
ATOM 4534 O O . VAL A 1 577 ? -11.008 -37.781 -44.438 1 78.69 577 VAL A O 1
ATOM 4537 N N . VAL A 1 578 ? -8.93 -38.406 -45.094 1 77.5 578 VAL A N 1
ATOM 4538 C CA . VAL A 1 578 ? -9.023 -37.844 -46.438 1 77.5 578 VAL A CA 1
ATOM 4539 C C . VAL A 1 578 ? -8.961 -38.969 -47.469 1 77.5 578 VAL A C 1
ATOM 4541 O O . VAL A 1 578 ? -8.117 -39.844 -47.375 1 77.5 578 VAL A O 1
ATOM 4544 N N . GLU A 1 579 ? -9.922 -39.031 -48.312 1 75.12 579 GLU A N 1
ATOM 4545 C CA . GLU A 1 579 ? -9.961 -40.031 -49.406 1 75.12 579 GLU A CA 1
ATOM 4546 C C . GLU A 1 579 ? -9.156 -39.562 -50.594 1 75.12 579 GLU A C 1
ATOM 4548 O O . GLU A 1 579 ? -9.328 -38.438 -51.094 1 75.12 579 GLU A O 1
ATOM 4553 N N . ASP A 1 580 ? -8.133 -40.375 -50.844 1 71.44 580 ASP A N 1
ATOM 4554 C CA . ASP A 1 580 ? -7.371 -40.094 -52.062 1 71.44 580 ASP A CA 1
ATOM 4555 C C . ASP A 1 580 ? -7.488 -41.25 -53.062 1 71.44 580 ASP A C 1
ATOM 4557 O O . ASP A 1 580 ? -7.438 -42.406 -52.688 1 71.44 580 ASP A O 1
ATOM 4561 N N . ILE A 1 581 ? -7.785 -41.031 -54.312 1 70.38 581 ILE A N 1
ATOM 4562 C CA . ILE A 1 581 ? -7.895 -42.031 -55.375 1 70.38 581 ILE A CA 1
ATOM 4563 C C . ILE A 1 581 ? -6.551 -42.188 -56.094 1 70.38 581 ILE A C 1
ATOM 4565 O O . ILE A 1 581 ? -6.039 -41.219 -56.656 1 70.38 581 ILE A O 1
ATOM 4569 N N . VAL A 1 582 ? -5.773 -43.281 -55.75 1 65.44 582 VAL A N 1
ATOM 4570 C CA . VAL A 1 582 ? -4.488 -43.5 -56.406 1 65.44 582 VAL A CA 1
ATOM 4571 C C . VAL A 1 582 ? -4.66 -44.531 -57.531 1 65.44 582 VAL A C 1
ATOM 4573 O O . VAL A 1 582 ? -5.359 -45.531 -57.375 1 65.44 582 VAL A O 1
ATOM 4576 N N . ARG A 1 583 ? -4.176 -44.375 -58.75 1 64.5 583 ARG A N 1
ATOM 4577 C CA . ARG A 1 583 ? -4.18 -45.25 -59.906 1 64.5 583 ARG A CA 1
ATOM 4578 C C . ARG A 1 583 ? -2.967 -46.156 -59.906 1 64.5 583 ARG A C 1
ATOM 4580 O O . ARG A 1 583 ? -1.825 -45.719 -59.875 1 64.5 583 ARG A O 1
ATOM 4587 N N . ARG A 1 584 ? -3.059 -47.281 -59.281 1 58.06 584 ARG A N 1
ATOM 4588 C CA . ARG A 1 584 ? -1.954 -48.25 -59.312 1 58.06 584 ARG A CA 1
ATOM 4589 C C . ARG A 1 584 ? -1.861 -48.906 -60.688 1 58.06 584 ARG A C 1
ATOM 4591 O O . ARG A 1 584 ? -2.873 -49.344 -61.25 1 58.06 584 ARG A O 1
ATOM 4598 N N . GLU A 1 585 ? -0.729 -48.75 -61.219 1 53.66 585 GLU A N 1
ATOM 4599 C CA . GLU A 1 585 ? -0.445 -49.5 -62.438 1 53.66 585 GLU A CA 1
ATOM 4600 C C . GLU A 1 585 ? -0.222 -50.969 -62.156 1 53.66 585 GLU A C 1
ATOM 4602 O O . GLU A 1 585 ? 0.543 -51.312 -61.25 1 53.66 585 GLU A O 1
ATOM 4607 N N . VAL A 1 586 ? -1.098 -51.812 -62.281 1 48.88 586 VAL A N 1
ATOM 4608 C CA . VAL A 1 586 ? -0.973 -53.281 -62.125 1 48.88 586 VAL A CA 1
ATOM 4609 C C . VAL A 1 586 ? 0.239 -53.75 -62.906 1 48.88 586 VAL A C 1
ATOM 4611 O O . VAL A 1 586 ? 0.417 -53.406 -64.062 1 48.88 586 VAL A O 1
ATOM 4614 N N . ASP A 1 587 ? 1.271 -54.094 -62.188 1 48.53 587 ASP A N 1
ATOM 4615 C CA . ASP A 1 587 ? 2.344 -54.812 -62.875 1 48.53 587 ASP A CA 1
ATOM 4616 C C . ASP A 1 587 ? 1.789 -55.938 -63.719 1 48.53 587 ASP A C 1
ATOM 4618 O O . ASP A 1 587 ? 0.895 -56.688 -63.281 1 48.53 587 ASP A O 1
ATOM 4622 N N . PRO A 1 588 ? 2.131 -56.031 -64.938 1 47.62 588 PRO A N 1
ATOM 4623 C CA . PRO A 1 588 ? 1.677 -57 -65.938 1 47.62 588 PRO A CA 1
ATOM 4624 C C . PRO A 1 588 ? 2.014 -58.438 -65.562 1 47.62 588 PRO A C 1
ATOM 4626 O O . PRO A 1 588 ? 1.942 -59.312 -66.375 1 47.62 588 PRO A O 1
ATOM 4629 N N . GLY A 1 589 ? 2.678 -58.781 -64.438 1 40.97 589 GLY A N 1
ATOM 4630 C CA . GLY A 1 589 ? 3.029 -60.188 -64.5 1 40.97 589 GLY A CA 1
ATOM 4631 C C . GLY A 1 589 ? 1.819 -61.125 -64.562 1 40.97 589 GLY A C 1
ATOM 4632 O O . GLY A 1 589 ? 1.956 -62.312 -64.812 1 40.97 589 GLY A O 1
ATOM 4633 N N . GLU A 1 590 ? 0.95 -61.156 -63.531 1 38.91 590 GLU A N 1
ATOM 4634 C CA . GLU A 1 590 ? 0.067 -62.312 -63.625 1 38.91 590 GLU A CA 1
ATOM 4635 C C . GLU A 1 590 ? -0.713 -62.312 -64.938 1 38.91 590 GLU A C 1
ATOM 4637 O O . GLU A 1 590 ? -0.718 -61.312 -65.688 1 38.91 590 GLU A O 1
ATOM 4642 N N . ASP A 1 591 ? -1.836 -63.188 -65 1 41.03 591 ASP A N 1
ATOM 4643 C CA . ASP A 1 591 ? -2.527 -63.594 -66.188 1 41.03 591 ASP A CA 1
ATOM 4644 C C . ASP A 1 591 ? -2.951 -62.375 -67.062 1 41.03 591 ASP A C 1
ATOM 4646 O O . ASP A 1 591 ? -3.348 -61.344 -66.5 1 41.03 591 ASP A O 1
ATOM 4650 N N . ALA A 1 592 ? -2.613 -62.406 -68.375 1 40.91 592 ALA A N 1
ATOM 4651 C CA . ALA A 1 592 ? -2.664 -61.625 -69.625 1 40.91 592 ALA A CA 1
ATOM 4652 C C . ALA A 1 592 ? -4.031 -60.969 -69.812 1 40.91 592 ALA A C 1
ATOM 4654 O O . ALA A 1 592 ? -4.348 -60.438 -70.875 1 40.91 592 ALA A O 1
ATOM 4655 N N . ARG A 1 593 ? -5.125 -61.469 -69.062 1 42.81 593 ARG A N 1
ATOM 4656 C CA . ARG A 1 593 ? -6.305 -60.906 -69.75 1 42.81 593 ARG A CA 1
ATOM 4657 C C . ARG A 1 593 ? -6.328 -59.406 -69.625 1 42.81 593 ARG A C 1
ATOM 4659 O O . ARG A 1 593 ? -5.699 -58.812 -68.75 1 42.81 593 ARG A O 1
ATOM 4666 N N . GLU A 1 594 ? -6.922 -58.625 -70.625 1 40.38 594 GLU A N 1
ATOM 4667 C CA . GLU A 1 594 ? -7.059 -57.281 -71.188 1 40.38 594 GLU A CA 1
ATOM 4668 C C . GLU A 1 594 ? -7.379 -56.25 -70.062 1 40.38 594 GLU A C 1
ATOM 4670 O O . GLU A 1 594 ? -7.707 -55.125 -70.375 1 40.38 594 GLU A O 1
ATOM 4675 N N . VAL A 1 595 ? -7.961 -56.625 -68.875 1 43.53 595 VAL A N 1
ATOM 4676 C CA . VAL A 1 595 ? -8.562 -55.406 -68.312 1 43.53 595 VAL A CA 1
ATOM 4677 C C . VAL A 1 595 ? -7.465 -54.406 -68 1 43.53 595 VAL A C 1
ATOM 4679 O O . VAL A 1 595 ? -6.672 -54.656 -67.062 1 43.53 595 VAL A O 1
ATOM 4682 N N . ASP A 1 596 ? -6.824 -53.781 -68.938 1 46 596 ASP A N 1
ATOM 4683 C CA . ASP A 1 596 ? -5.727 -52.812 -69 1 46 596 ASP A CA 1
ATOM 4684 C C . ASP A 1 596 ? -5.875 -51.719 -68 1 46 596 ASP A C 1
ATOM 4686 O O . ASP A 1 596 ? -5.074 -50.75 -67.938 1 46 596 ASP A O 1
ATOM 4690 N N . GLY A 1 597 ? -7.098 -51.281 -67.5 1 51.16 597 GLY A N 1
ATOM 4691 C CA . GLY A 1 597 ? -7.145 -49.938 -67 1 51.16 597 GLY A CA 1
ATOM 4692 C C . GLY A 1 597 ? -6.586 -49.812 -65.562 1 51.16 597 GLY A C 1
ATOM 4693 O O . GLY A 1 597 ? -6.418 -50.844 -64.875 1 51.16 597 GLY A O 1
ATOM 4694 N N . PRO A 1 598 ? -5.875 -48.719 -65.312 1 55.25 598 PRO A N 1
ATOM 4695 C CA . PRO A 1 598 ? -5.406 -48.438 -63.938 1 55.25 598 PRO A CA 1
ATOM 4696 C C . PRO A 1 598 ? -6.504 -48.594 -62.906 1 55.25 598 PRO A C 1
ATOM 4698 O O . PRO A 1 598 ? -7.648 -48.219 -63.125 1 55.25 598 PRO A O 1
ATOM 4701 N N . LYS A 1 599 ? -6.562 -49.688 -62.219 1 60.53 599 LYS A N 1
ATOM 4702 C CA . LYS A 1 599 ? -7.551 -49.812 -61.125 1 60.53 599 LYS A CA 1
ATOM 4703 C C . LYS A 1 599 ? -7.375 -48.719 -60.094 1 60.53 599 LYS A C 1
ATOM 4705 O O . LYS A 1 599 ? -6.266 -48.5 -59.594 1 60.53 599 LYS A O 1
ATOM 4710 N N . GLU A 1 600 ? -8.375 -47.75 -60.094 1 62.84 600 GLU A N 1
ATOM 4711 C CA . GLU A 1 600 ? -8.445 -46.688 -59.125 1 62.84 600 GLU A CA 1
ATOM 4712 C C . GLU A 1 600 ? -8.688 -47.219 -57.719 1 62.84 600 GLU A C 1
ATOM 4714 O O . GLU A 1 600 ? -9.602 -48.031 -57.5 1 62.84 600 GLU A O 1
ATOM 4719 N N . GLU A 1 601 ? -7.648 -47.375 -56.969 1 66.56 601 GLU A N 1
ATOM 4720 C CA . GLU A 1 601 ? -7.832 -47.75 -55.562 1 66.56 601 GLU A CA 1
ATOM 4721 C C . GLU A 1 601 ? -7.973 -46.5 -54.688 1 66.56 601 GLU A C 1
ATOM 4723 O O . GLU A 1 601 ? -7.254 -45.531 -54.844 1 66.56 601 GLU A O 1
ATOM 4728 N N . THR A 1 602 ? -9.086 -46.5 -53.906 1 72.06 602 THR A N 1
ATOM 4729 C CA . THR A 1 602 ? -9.312 -45.438 -52.938 1 72.06 602 THR A CA 1
ATOM 4730 C C . THR A 1 602 ? -8.422 -45.625 -51.719 1 72.06 602 THR A C 1
ATOM 4732 O O . THR A 1 602 ? -8.445 -46.656 -51.062 1 72.06 602 THR A O 1
ATOM 4735 N N . VAL A 1 603 ? -7.469 -44.75 -51.562 1 75.12 603 VAL A N 1
ATOM 4736 C CA . VAL A 1 603 ? -6.586 -44.75 -50.406 1 75.12 603 VAL A CA 1
ATOM 4737 C C . VAL A 1 603 ? -7.051 -43.719 -49.406 1 75.12 603 VAL A C 1
ATOM 4739 O O . VAL A 1 603 ? -7.355 -42.594 -49.75 1 75.12 603 VAL A O 1
ATOM 4742 N N . TYR A 1 604 ? -7.309 -44.219 -48.188 1 78.12 604 TYR A N 1
ATOM 4743 C CA . TYR A 1 604 ? -7.699 -43.344 -47.094 1 78.12 604 TYR A CA 1
ATOM 4744 C C . TYR A 1 604 ? -6.477 -42.875 -46.344 1 78.12 604 TYR A C 1
ATOM 4746 O O . TYR A 1 604 ? -5.648 -43.656 -45.906 1 78.12 604 TYR A O 1
ATOM 4754 N N . ARG A 1 605 ? -6.328 -41.562 -46.344 1 78.06 605 ARG A N 1
ATOM 4755 C CA . ARG A 1 605 ? -5.227 -40.969 -45.594 1 78.06 605 ARG A CA 1
ATOM 4756 C C . ARG A 1 605 ? -5.742 -40.031 -44.5 1 78.06 605 ARG A C 1
ATOM 4758 O O . ARG A 1 605 ? -6.918 -39.656 -44.5 1 78.06 605 ARG A O 1
ATOM 4765 N N . ARG A 1 606 ? -4.945 -39.844 -43.469 1 82.25 606 ARG A N 1
ATOM 4766 C CA . ARG A 1 606 ? -5.293 -38.906 -42.406 1 82.25 606 ARG A CA 1
ATOM 4767 C C . ARG A 1 606 ? -4.633 -37.562 -42.625 1 82.25 606 ARG A C 1
ATOM 4769 O O . ARG A 1 606 ? -3.521 -37.469 -43.156 1 82.25 606 ARG A O 1
ATOM 4776 N N . ARG A 1 607 ? -5.359 -36.562 -42.344 1 85.31 607 ARG A N 1
ATOM 4777 C CA . ARG A 1 607 ? -4.809 -35.219 -42.438 1 85.31 607 ARG A CA 1
ATOM 4778 C C . ARG A 1 607 ? -3.77 -34.969 -41.344 1 85.31 607 ARG A C 1
ATOM 4780 O O . ARG A 1 607 ? -4.02 -35.25 -40.188 1 85.31 607 ARG A O 1
ATOM 4787 N N . VAL A 1 608 ? -2.629 -34.625 -41.688 1 89.44 608 VAL A N 1
ATOM 4788 C CA . VAL A 1 608 ? -1.54 -34.344 -40.75 1 89.44 608 VAL A CA 1
ATOM 4789 C C . VAL A 1 608 ? -1.153 -32.875 -40.812 1 89.44 608 VAL A C 1
ATOM 4791 O O . VAL A 1 608 ? -0.866 -32.344 -41.906 1 89.44 608 VAL A O 1
ATOM 4794 N N . ARG A 1 609 ? -1.227 -32.25 -39.719 1 91.38 609 ARG A N 1
ATOM 4795 C CA . ARG A 1 609 ? -0.891 -30.828 -39.656 1 91.38 609 ARG A CA 1
ATOM 4796 C C . ARG A 1 609 ? 0.189 -30.562 -38.625 1 91.38 609 ARG A C 1
ATOM 4798 O O . ARG A 1 609 ? 0.087 -31.016 -37.469 1 91.38 609 ARG A O 1
ATOM 4805 N N . ARG A 1 610 ? 1.159 -29.75 -38.906 1 92.88 610 ARG A N 1
ATOM 4806 C CA . ARG A 1 610 ? 2.227 -29.375 -37.969 1 92.88 610 ARG A CA 1
ATOM 4807 C C . ARG A 1 610 ? 1.748 -28.328 -36.969 1 92.88 610 ARG A C 1
ATOM 4809 O O . ARG A 1 610 ? 1.127 -27.328 -37.375 1 92.88 610 ARG A O 1
ATOM 4816 N N . ILE A 1 611 ? 1.95 -28.562 -35.719 1 93.88 611 ILE A N 1
ATOM 4817 C CA . ILE A 1 611 ? 1.573 -27.625 -34.688 1 93.88 611 ILE A CA 1
ATOM 4818 C C . ILE A 1 611 ? 2.775 -27.328 -33.781 1 93.88 611 ILE A C 1
ATOM 4820 O O . ILE A 1 611 ? 3.863 -27.875 -34 1 93.88 611 ILE A O 1
ATOM 4824 N N . GLU A 1 612 ? 2.562 -26.375 -32.812 1 92.44 612 GLU A N 1
ATOM 4825 C CA . GLU A 1 612 ? 3.639 -26.031 -31.891 1 92.44 612 GLU A CA 1
ATOM 4826 C C . GLU A 1 612 ? 3.5 -26.766 -30.562 1 92.44 612 GLU A C 1
ATOM 4828 O O . GLU A 1 612 ? 2.412 -27.234 -30.219 1 92.44 612 GLU A O 1
ATOM 4833 N N . GLU A 1 613 ? 4.516 -26.844 -29.906 1 90.94 613 GLU A N 1
ATOM 4834 C CA . GLU A 1 613 ? 4.531 -27.547 -28.625 1 90.94 613 GLU A CA 1
ATOM 4835 C C . GLU A 1 613 ? 3.6 -26.875 -27.625 1 90.94 613 GLU A C 1
ATOM 4837 O O . GLU A 1 613 ? 3.035 -27.531 -26.75 1 90.94 613 GLU A O 1
ATOM 4842 N N . LYS A 1 614 ? 3.465 -25.594 -27.672 1 89.38 614 LYS A N 1
ATOM 4843 C CA . LYS A 1 614 ? 2.596 -24.859 -26.75 1 89.38 614 LYS A CA 1
ATOM 4844 C C . LYS A 1 614 ? 1.146 -25.312 -26.891 1 89.38 614 LYS A C 1
ATOM 4846 O O . LYS A 1 614 ? 0.377 -25.234 -25.922 1 89.38 614 LYS A O 1
ATOM 4851 N N . ASP A 1 615 ? 0.867 -25.844 -27.984 1 90.19 615 ASP A N 1
ATOM 4852 C CA . ASP A 1 615 ? -0.509 -26.234 -28.266 1 90.19 615 ASP A CA 1
ATOM 4853 C C . ASP A 1 615 ? -0.847 -27.578 -27.625 1 90.19 615 ASP A C 1
ATOM 4855 O O . ASP A 1 615 ? -2.02 -27.938 -27.516 1 90.19 615 ASP A O 1
ATOM 4859 N N . VAL A 1 616 ? 0.149 -28.297 -27.188 1 92.44 616 VAL A N 1
ATOM 4860 C CA . VAL A 1 616 ? -0.105 -29.625 -26.641 1 92.44 616 VAL A CA 1
ATOM 4861 C C . VAL A 1 616 ? 0.245 -29.641 -25.141 1 92.44 616 VAL A C 1
ATOM 4863 O O . VAL A 1 616 ? 0.536 -30.688 -24.578 1 92.44 616 VAL A O 1
ATOM 4866 N N . GLN A 1 617 ? 0.184 -28.484 -24.531 1 89.56 617 GLN A N 1
ATOM 4867 C CA . GLN A 1 617 ? 0.507 -28.406 -23.109 1 89.56 617 GLN A CA 1
ATOM 4868 C C . GLN A 1 617 ? -0.59 -29.047 -22.266 1 89.56 617 GLN A C 1
ATOM 4870 O O . GLN A 1 617 ? -0.369 -29.359 -21.094 1 89.56 617 GLN A O 1
ATOM 4875 N N . HIS A 1 618 ? -1.679 -29.328 -22.891 1 90.19 618 HIS A N 1
ATOM 4876 C CA . HIS A 1 618 ? -2.768 -29.984 -22.172 1 90.19 618 HIS A CA 1
ATOM 4877 C C . HIS A 1 618 ? -2.588 -31.5 -22.188 1 90.19 618 HIS A C 1
ATOM 4879 O O . HIS A 1 618 ? -3.238 -32.219 -21.406 1 90.19 618 HIS A O 1
ATOM 4885 N N . VAL A 1 619 ? -1.696 -31.984 -23.031 1 94.81 619 VAL A N 1
ATOM 4886 C CA . VAL A 1 619 ? -1.376 -33.406 -23.078 1 94.81 619 VAL A CA 1
ATOM 4887 C C . VAL A 1 619 ? -0.343 -33.75 -22 1 94.81 619 VAL A C 1
ATOM 4889 O O . VAL A 1 619 ? 0.713 -33.125 -21.938 1 94.81 619 VAL A O 1
ATOM 4892 N N . GLU A 1 620 ? -0.497 -34.75 -21.266 1 95.69 620 GLU A N 1
ATOM 4893 C CA . GLU A 1 620 ? 0.267 -35.031 -20.062 1 95.69 620 GLU A CA 1
ATOM 4894 C C . GLU A 1 620 ? 1.714 -35.375 -20.391 1 95.69 620 GLU A C 1
ATOM 4896 O O . GLU A 1 620 ? 2.631 -35.031 -19.641 1 95.69 620 GLU A O 1
ATOM 4901 N N . ILE A 1 621 ? 1.932 -36.125 -21.469 1 95.06 621 ILE A N 1
ATOM 4902 C CA . ILE A 1 621 ? 3.289 -36.594 -21.734 1 95.06 621 ILE A CA 1
ATOM 4903 C C . ILE A 1 621 ? 4.18 -35.406 -22.109 1 95.06 621 ILE A C 1
ATOM 4905 O O . ILE A 1 621 ? 5.406 -35.5 -22.047 1 95.06 621 ILE A O 1
ATOM 4909 N N . TRP A 1 622 ? 3.615 -34.25 -22.516 1 94.62 622 TRP A N 1
ATOM 4910 C CA . TRP A 1 622 ? 4.391 -33.031 -22.688 1 94.62 622 TRP A CA 1
ATOM 4911 C C . TRP A 1 622 ? 4.391 -32.188 -21.406 1 94.62 622 TRP A C 1
ATOM 4913 O O . TRP A 1 622 ? 5.438 -31.703 -20.969 1 94.62 622 TRP A O 1
ATOM 4923 N N . LYS A 1 623 ? 3.289 -32.094 -20.766 1 94.44 623 LYS A N 1
ATOM 4924 C CA . LYS A 1 623 ? 3.104 -31.25 -19.578 1 94.44 623 LYS A CA 1
ATOM 4925 C C . LYS A 1 623 ? 3.926 -31.766 -18.406 1 94.44 623 LYS A C 1
ATOM 4927 O O . LYS A 1 623 ? 4.555 -31 -17.688 1 94.44 623 LYS A O 1
ATOM 4932 N N . MET A 1 624 ? 3.854 -33.094 -18.219 1 96.12 624 MET A N 1
ATOM 4933 C CA . MET A 1 624 ? 4.457 -33.688 -17.047 1 96.12 624 MET A CA 1
ATOM 4934 C C . MET A 1 624 ? 5.953 -33.906 -17.25 1 96.12 624 MET A C 1
ATOM 4936 O O . MET A 1 624 ? 6.684 -34.188 -16.297 1 96.12 624 MET A O 1
ATOM 4940 N N . ASP A 1 625 ? 6.426 -33.75 -18.438 1 94.62 625 ASP A N 1
ATOM 4941 C CA . ASP A 1 625 ? 7.852 -33.906 -18.703 1 94.62 625 ASP A CA 1
ATOM 4942 C C . ASP A 1 625 ? 8.594 -32.594 -18.5 1 94.62 625 ASP A C 1
ATOM 4944 O O . ASP A 1 625 ? 9.32 -32.125 -19.375 1 94.62 625 ASP A O 1
ATOM 4948 N N . SER A 1 626 ? 8.344 -31.906 -17.453 1 93.81 626 SER A N 1
ATOM 4949 C CA . SER A 1 626 ? 8.969 -30.641 -17.047 1 93.81 626 SER A CA 1
ATOM 4950 C C . SER A 1 626 ? 9.258 -30.641 -15.539 1 93.81 626 SER A C 1
ATOM 4952 O O . SER A 1 626 ? 8.852 -31.547 -14.82 1 93.81 626 SER A O 1
ATOM 4954 N N . LEU A 1 627 ? 9.992 -29.672 -15.188 1 93.62 627 LEU A N 1
ATOM 4955 C CA . LEU A 1 627 ? 10.273 -29.547 -13.758 1 93.62 627 LEU A CA 1
ATOM 4956 C C . LEU A 1 627 ? 9.281 -28.594 -13.094 1 93.62 627 LEU A C 1
ATOM 4958 O O . LEU A 1 627 ? 9.445 -28.234 -11.922 1 93.62 627 LEU A O 1
ATOM 4962 N N . ASP A 1 628 ? 8.266 -28.266 -13.766 1 91.81 628 ASP A N 1
ATOM 4963 C CA . ASP A 1 628 ? 7.273 -27.312 -13.266 1 91.81 628 ASP A CA 1
ATOM 4964 C C . ASP A 1 628 ? 6.391 -27.953 -12.195 1 91.81 628 ASP A C 1
ATOM 4966 O O . ASP A 1 628 ? 6.195 -29.172 -12.195 1 91.81 628 ASP A O 1
ATOM 4970 N N . ILE A 1 629 ? 5.949 -27.109 -11.383 1 92.56 629 ILE A N 1
ATOM 4971 C CA . ILE A 1 629 ? 4.98 -27.562 -10.391 1 92.56 629 ILE A CA 1
ATOM 4972 C C . ILE A 1 629 ? 3.602 -27.688 -11.039 1 92.56 629 ILE A C 1
ATOM 4974 O O . ILE A 1 629 ? 3.086 -26.719 -11.609 1 92.56 629 ILE A O 1
ATOM 4978 N N . VAL A 1 630 ? 3.07 -28.875 -11.164 1 85.81 630 VAL A N 1
ATOM 4979 C CA . VAL A 1 630 ? 1.789 -29.141 -11.812 1 85.81 630 VAL A CA 1
ATOM 4980 C C . VAL A 1 630 ? 0.75 -29.531 -10.766 1 85.81 630 VAL A C 1
ATOM 4982 O O . VAL A 1 630 ? 1.062 -30.25 -9.812 1 85.81 630 VAL A O 1
ATOM 4985 N N . MET B 1 1 ? -44.375 11.445 40.469 1 21.45 1 MET B N 1
ATOM 4986 C CA . MET B 1 1 ? -43.156 12.156 40.094 1 21.45 1 MET B CA 1
ATOM 4987 C C . MET B 1 1 ? -41.938 11.445 40.656 1 21.45 1 MET B C 1
ATOM 4989 O O . MET B 1 1 ? -41.438 11.805 41.719 1 21.45 1 MET B O 1
ATOM 4993 N N . THR B 1 2 ? -41.781 10.148 40.781 1 23.77 2 THR B N 1
ATOM 4994 C CA . THR B 1 2 ? -41.094 9.086 41.469 1 23.77 2 THR B CA 1
ATOM 4995 C C . THR B 1 2 ? -39.594 9.133 41.156 1 23.77 2 THR B C 1
ATOM 4997 O O . THR B 1 2 ? -39.188 9.508 40.062 1 23.77 2 THR B O 1
ATOM 5000 N N . SER B 1 3 ? -38.688 9.242 42.219 1 25.05 3 SER B N 1
ATOM 5001 C CA . SER B 1 3 ? -37.25 9.406 42.438 1 25.05 3 SER B CA 1
ATOM 5002 C C . SER B 1 3 ? -36.438 8.383 41.625 1 25.05 3 SER B C 1
ATOM 5004 O O . SER B 1 3 ? -36.5 7.18 41.906 1 25.05 3 SER B O 1
ATOM 5006 N N . ARG B 1 4 ? -36.531 8.297 40.344 1 27.08 4 ARG B N 1
ATOM 5007 C CA . ARG B 1 4 ? -36.031 7.281 39.406 1 27.08 4 ARG B CA 1
ATOM 5008 C C . ARG B 1 4 ? -34.562 7.027 39.656 1 27.08 4 ARG B C 1
ATOM 5010 O O . ARG B 1 4 ? -33.719 7.941 39.531 1 27.08 4 ARG B O 1
ATOM 5017 N N . ASP B 1 5 ? -34.125 6.129 40.531 1 26.89 5 ASP B N 1
ATOM 5018 C CA . ASP B 1 5 ? -32.906 5.602 41.188 1 26.89 5 ASP B CA 1
ATOM 5019 C C . ASP B 1 5 ? -31.828 5.309 40.156 1 26.89 5 ASP B C 1
ATOM 5021 O O . ASP B 1 5 ? -32.062 4.527 39.219 1 26.89 5 ASP B O 1
ATOM 5025 N N . ASN B 1 6 ? -31.094 6.285 39.75 1 26.48 6 ASN B N 1
ATOM 5026 C CA . ASN B 1 6 ? -29.953 6.43 38.844 1 26.48 6 ASN B CA 1
ATOM 5027 C C . ASN B 1 6 ? -28.906 5.359 39.062 1 26.48 6 ASN B C 1
ATOM 5029 O O . ASN B 1 6 ? -28.234 5.367 40.125 1 26.48 6 ASN B O 1
ATOM 5033 N N . HIS B 1 7 ? -29.188 4.012 38.969 1 28.2 7 HIS B N 1
ATOM 5034 C CA . HIS B 1 7 ? -28.328 2.834 39.094 1 28.2 7 HIS B CA 1
ATOM 5035 C C . HIS B 1 7 ? -26.938 3.098 38.531 1 28.2 7 HIS B C 1
ATOM 5037 O O . HIS B 1 7 ? -26.75 3.215 37.312 1 28.2 7 HIS B O 1
ATOM 5043 N N . LEU B 1 8 ? -26.188 3.922 39.188 1 32.19 8 LEU B N 1
ATOM 5044 C CA . LEU B 1 8 ? -24.766 4.215 39.094 1 32.19 8 LEU B CA 1
ATOM 5045 C C . LEU B 1 8 ? -23.953 2.93 39.031 1 32.19 8 LEU B C 1
ATOM 5047 O O . LEU B 1 8 ? -23.984 2.119 39.969 1 32.19 8 LEU B O 1
ATOM 5051 N N . TYR B 1 9 ? -24.094 2.125 38 1 33.06 9 TYR B N 1
ATOM 5052 C CA . TYR B 1 9 ? -23.344 0.9 37.75 1 33.06 9 TYR B CA 1
ATOM 5053 C C . TYR B 1 9 ? -21.938 0.992 38.344 1 33.06 9 TYR B C 1
ATOM 5055 O O . TYR B 1 9 ? -21.219 1.958 38.062 1 33.06 9 TYR B O 1
ATOM 5063 N N . SER B 1 10 ? -21.766 0.711 39.562 1 36.47 10 SER B N 1
ATOM 5064 C CA . SER B 1 10 ? -20.562 0.479 40.375 1 36.47 10 SER B CA 1
ATOM 5065 C C . SER B 1 10 ? -19.547 -0.36 39.594 1 36.47 10 SER B C 1
ATOM 5067 O O . SER B 1 10 ? -19.875 -1.43 39.094 1 36.47 10 SER B O 1
ATOM 5069 N N . ASN B 1 11 ? -18.672 0.303 38.906 1 42.41 11 ASN B N 1
ATOM 5070 C CA . ASN B 1 11 ? -17.578 -0.243 38.125 1 42.41 11 ASN B CA 1
ATOM 5071 C C . ASN B 1 11 ? -16.75 -1.251 38.906 1 42.41 11 ASN B C 1
ATOM 5073 O O . ASN B 1 11 ? -16.641 -1.146 40.125 1 42.41 11 ASN B O 1
ATOM 5077 N N . GLY B 1 12 ? -16.688 -2.414 38.5 1 43.12 12 GLY B N 1
ATOM 5078 C CA . GLY B 1 12 ? -15.984 -3.543 39.062 1 43.12 12 GLY B CA 1
ATOM 5079 C C . GLY B 1 12 ? -14.602 -3.18 39.562 1 43.12 12 GLY B C 1
ATOM 5080 O O . GLY B 1 12 ? -14.117 -2.07 39.344 1 43.12 12 GLY B O 1
ATOM 5081 N N . PRO B 1 13 ? -13.953 -3.945 40.469 1 47.84 13 PRO B N 1
ATOM 5082 C CA . PRO B 1 13 ? -12.664 -3.797 41.156 1 47.84 13 PRO B CA 1
ATOM 5083 C C . PRO B 1 13 ? -11.547 -3.332 40.219 1 47.84 13 PRO B C 1
ATOM 5085 O O . PRO B 1 13 ? -10.602 -2.674 40.656 1 47.84 13 PRO B O 1
ATOM 5088 N N . GLU B 1 14 ? -11.641 -3.555 39.062 1 48.16 14 GLU B N 1
ATOM 5089 C CA . GLU B 1 14 ? -10.539 -3.266 38.156 1 48.16 14 GLU B CA 1
ATOM 5090 C C . GLU B 1 14 ? -10.422 -1.77 37.875 1 48.16 14 GLU B C 1
ATOM 5092 O O . GLU B 1 14 ? -9.32 -1.231 37.812 1 48.16 14 GLU B O 1
ATOM 5097 N N . VAL B 1 15 ? -11.477 -1.115 37.812 1 49.06 15 VAL B N 1
ATOM 5098 C CA . VAL B 1 15 ? -11.477 0.331 37.625 1 49.06 15 VAL B CA 1
ATOM 5099 C C . VAL B 1 15 ? -11.016 1.025 38.906 1 49.06 15 VAL B C 1
ATOM 5101 O O . VAL B 1 15 ? -10.344 2.055 38.844 1 49.06 15 VAL B O 1
ATOM 5104 N N . GLN B 1 16 ? -11.359 0.394 40 1 48.84 16 GLN B N 1
ATOM 5105 C CA . GLN B 1 16 ? -10.922 0.917 41.281 1 48.84 16 GLN B CA 1
ATOM 5106 C C . GLN B 1 16 ? -9.398 0.972 41.375 1 48.84 16 GLN B C 1
ATOM 5108 O O . GLN B 1 16 ? -8.836 1.967 41.844 1 48.84 16 GLN B O 1
ATOM 5113 N N . GLY B 1 17 ? -8.82 -0.033 41 1 48.56 17 GLY B N 1
ATOM 5114 C CA . GLY B 1 17 ? -7.371 -0.131 41.094 1 48.56 17 GLY B CA 1
ATOM 5115 C C . GLY B 1 17 ? -6.641 0.786 40.156 1 48.56 17 GLY B C 1
ATOM 5116 O O . GLY B 1 17 ? -5.574 1.312 40.469 1 48.56 17 GLY B O 1
ATOM 5117 N N . ALA B 1 18 ? -7.246 0.974 39.062 1 52.03 18 ALA B N 1
ATOM 5118 C CA . ALA B 1 18 ? -6.543 1.755 38.062 1 52.03 18 ALA B CA 1
ATOM 5119 C C . ALA B 1 18 ? -6.512 3.234 38.438 1 52.03 18 ALA B C 1
ATOM 5121 O O . ALA B 1 18 ? -5.539 3.934 38.156 1 52.03 18 ALA B O 1
ATOM 5122 N N . PHE B 1 19 ? -7.574 3.703 39.094 1 54.03 19 PHE B N 1
ATOM 5123 C CA . PHE B 1 19 ? -7.617 5.109 39.469 1 54.03 19 PHE B CA 1
ATOM 5124 C C . PHE B 1 19 ? -7.375 5.277 40.969 1 54.03 19 PHE B C 1
ATOM 5126 O O . PHE B 1 19 ? -7.391 6.398 41.469 1 54.03 19 PHE B O 1
ATOM 5133 N N . GLY B 1 20 ? -6.941 4.145 41.625 1 47.25 20 GLY B N 1
ATOM 5134 C CA . GLY B 1 20 ? -6.68 4.176 43.031 1 47.25 20 GLY B CA 1
ATOM 5135 C C . GLY B 1 20 ? -7.91 4.5 43.875 1 47.25 20 GLY B C 1
ATOM 5136 O O . GLY B 1 20 ? -7.797 5.031 44.969 1 47.25 20 GLY B O 1
ATOM 5137 N N . VAL B 1 21 ? -8.93 4.75 43.344 1 47.72 21 VAL B N 1
ATOM 5138 C CA . VAL B 1 21 ? -10.062 5.129 44.188 1 47.72 21 VAL B CA 1
ATOM 5139 C C . VAL B 1 21 ? -11.016 3.943 44.312 1 47.72 21 VAL B C 1
ATOM 5141 O O . VAL B 1 21 ? -11.047 3.053 43.469 1 47.72 21 VAL B O 1
ATOM 5144 N N . ASP B 1 22 ? -11.578 3.645 45.469 1 48.97 22 ASP B N 1
ATOM 5145 C CA . ASP B 1 22 ? -12.477 2.582 45.938 1 48.97 22 ASP B CA 1
ATOM 5146 C C . ASP B 1 22 ? -13.664 2.432 44.969 1 48.97 22 ASP B C 1
ATOM 5148 O O . ASP B 1 22 ? -14.07 1.312 44.656 1 48.97 22 ASP B O 1
ATOM 5152 N N . THR B 1 23 ? -14.594 3.514 44.688 1 56.28 23 THR B N 1
ATOM 5153 C CA . THR B 1 23 ? -15.805 3.484 43.875 1 56.28 23 THR B CA 1
ATOM 5154 C C . THR B 1 23 ? -15.883 4.723 42.969 1 56.28 23 THR B C 1
ATOM 5156 O O . THR B 1 23 ? -15.758 5.848 43.469 1 56.28 23 THR B O 1
ATOM 5159 N N . LEU B 1 24 ? -15.375 4.734 41.75 1 59.97 24 LEU B N 1
ATOM 5160 C CA . LEU B 1 24 ? -15.602 5.891 40.906 1 59.97 24 LEU B CA 1
ATOM 5161 C C . LEU B 1 24 ? -16.703 5.617 39.906 1 59.97 24 LEU B C 1
ATOM 5163 O O . LEU B 1 24 ? -16.656 4.621 39.156 1 59.97 24 LEU B O 1
ATOM 5167 N N . PRO B 1 25 ? -17.938 6.348 40.094 1 66.5 25 PRO B N 1
ATOM 5168 C CA . PRO B 1 25 ? -18.953 6.195 39.062 1 66.5 25 PRO B CA 1
ATOM 5169 C C . PRO B 1 25 ? -18.359 6.273 37.656 1 66.5 25 PRO B C 1
ATOM 5171 O O . PRO B 1 25 ? -17.375 6.996 37.406 1 66.5 25 PRO B O 1
ATOM 5174 N N . LEU B 1 26 ? -18.875 5.418 36.688 1 71.94 26 LEU B N 1
ATOM 5175 C CA . LEU B 1 26 ? -18.422 5.352 35.312 1 71.94 26 LEU B CA 1
ATOM 5176 C C . LEU B 1 26 ? -18.531 6.711 34.625 1 71.94 26 LEU B C 1
ATOM 5178 O O . LEU B 1 26 ? -17.734 7.043 33.75 1 71.94 26 LEU B O 1
ATOM 5182 N N . THR B 1 27 ? -19.438 7.535 35.125 1 72 27 THR B N 1
ATOM 5183 C CA . THR B 1 27 ? -19.609 8.867 34.531 1 72 27 THR B CA 1
ATOM 5184 C C . THR B 1 27 ? -18.406 9.742 34.844 1 72 27 THR B C 1
ATOM 5186 O O . THR B 1 27 ? -17.969 10.531 34 1 72 27 THR B O 1
ATOM 5189 N N . THR B 1 28 ? -18.016 9.547 36.031 1 70.56 28 THR B N 1
ATOM 5190 C CA . THR B 1 28 ? -16.828 10.312 36.406 1 70.56 28 THR B CA 1
ATOM 5191 C C . THR B 1 28 ? -15.609 9.828 35.656 1 70.56 28 THR B C 1
ATOM 5193 O O . THR B 1 28 ? -14.773 10.633 35.219 1 70.56 28 THR B O 1
ATOM 5196 N N . VAL B 1 29 ? -15.547 8.5 35.594 1 73.25 29 VAL B N 1
ATOM 5197 C CA . VAL B 1 29 ? -14.43 7.941 34.812 1 73.25 29 VAL B CA 1
ATOM 5198 C C . VAL B 1 29 ? -14.461 8.477 33.406 1 73.25 29 VAL B C 1
ATOM 5200 O O . VAL B 1 29 ? -13.422 8.867 32.844 1 73.25 29 VAL B O 1
ATOM 5203 N N . ALA B 1 30 ? -15.617 8.539 32.906 1 77.12 30 ALA B N 1
ATOM 5204 C CA . ALA B 1 30 ? -15.773 9.07 31.547 1 77.12 30 ALA B CA 1
ATOM 5205 C C . ALA B 1 30 ? -15.328 10.523 31.469 1 77.12 30 ALA B C 1
ATOM 5207 O O . ALA B 1 30 ? -14.719 10.938 30.484 1 77.12 30 ALA B O 1
ATOM 5208 N N . HIS B 1 31 ? -15.641 11.195 32.469 1 74.88 31 HIS B N 1
ATOM 5209 C CA . HIS B 1 31 ? -15.258 12.602 32.531 1 74.88 31 HIS B CA 1
ATOM 5210 C C . HIS B 1 31 ? -13.742 12.758 32.625 1 74.88 31 HIS B C 1
ATOM 5212 O O . HIS B 1 31 ? -13.172 13.633 31.969 1 74.88 31 HIS B O 1
ATOM 5218 N N . ILE B 1 32 ? -13.133 11.945 33.375 1 71.56 32 ILE B N 1
ATOM 5219 C CA . ILE B 1 32 ? -11.68 11.977 33.5 1 71.56 32 ILE B CA 1
ATOM 5220 C C . ILE B 1 32 ? -11.031 11.664 32.156 1 71.56 32 ILE B C 1
ATOM 5222 O O . ILE B 1 32 ? -10.102 12.352 31.719 1 71.56 32 ILE B O 1
ATOM 5226 N N . ILE B 1 33 ? -11.594 10.695 31.547 1 77.88 33 ILE B N 1
ATOM 5227 C CA . ILE B 1 33 ? -11.047 10.258 30.266 1 77.88 33 ILE B CA 1
ATOM 5228 C C . ILE B 1 33 ? -11.18 11.375 29.234 1 77.88 33 ILE B C 1
ATOM 5230 O O . ILE B 1 33 ? -10.297 11.578 28.406 1 77.88 33 ILE B O 1
ATOM 5234 N N . SER B 1 34 ? -12.125 12.203 29.328 1 78.75 34 SER B N 1
ATOM 5235 C CA . SER B 1 34 ? -12.359 13.281 28.375 1 78.75 34 SER B CA 1
ATOM 5236 C C . SER B 1 34 ? -11.273 14.344 28.453 1 78.75 34 SER B C 1
ATOM 5238 O O . SER B 1 34 ? -11.008 15.047 27.484 1 78.75 34 SER B O 1
ATOM 5240 N N . TYR B 1 35 ? -10.641 14.438 29.562 1 71.81 35 TYR B N 1
ATOM 5241 C CA . TYR B 1 35 ? -9.594 15.438 29.75 1 71.81 35 TYR B CA 1
ATOM 5242 C C . TYR B 1 35 ? -8.258 14.945 29.219 1 71.81 35 TYR B C 1
ATOM 5244 O O . TYR B 1 35 ? -7.305 15.719 29.094 1 71.81 35 TYR B O 1
ATOM 5252 N N . LEU B 1 36 ? -8.289 13.695 28.875 1 72.69 36 LEU B N 1
ATOM 5253 C CA . LEU B 1 36 ? -7.035 13.102 28.422 1 72.69 36 LEU B CA 1
ATOM 5254 C C . LEU B 1 36 ? -6.988 13.039 26.891 1 72.69 36 LEU B C 1
ATOM 5256 O O . LEU B 1 36 ? -6.094 12.414 26.328 1 72.69 36 LEU B O 1
ATOM 5260 N N . GLU B 1 37 ? -7.812 13.672 26.25 1 73.12 37 GLU B N 1
ATOM 5261 C CA . GLU B 1 37 ? -8.016 13.477 24.812 1 73.12 37 GLU B CA 1
ATOM 5262 C C . GLU B 1 37 ? -6.758 13.82 24.016 1 73.12 37 GLU B C 1
ATOM 5264 O O . GLU B 1 37 ? -6.48 13.219 22.984 1 73.12 37 GLU B O 1
ATOM 5269 N N . ASP B 1 38 ? -5.934 14.609 24.625 1 73.25 38 ASP B N 1
ATOM 5270 C CA . ASP B 1 38 ? -4.746 14.992 23.875 1 73.25 38 ASP B CA 1
ATOM 5271 C C . ASP B 1 38 ? -3.527 14.188 24.312 1 73.25 38 ASP B C 1
ATOM 5273 O O . ASP B 1 38 ? -2.439 14.344 23.75 1 73.25 38 ASP B O 1
ATOM 5277 N N . ASP B 1 39 ? -3.736 13.328 25.203 1 76.88 39 ASP B N 1
ATOM 5278 C CA . ASP B 1 39 ? -2.643 12.5 25.703 1 76.88 39 ASP B CA 1
ATOM 5279 C C . ASP B 1 39 ? -2.812 11.047 25.266 1 76.88 39 ASP B C 1
ATOM 5281 O O . ASP B 1 39 ? -3.303 10.219 26.047 1 76.88 39 ASP B O 1
ATOM 5285 N N . VAL B 1 40 ? -2.189 10.695 24.25 1 81.62 40 VAL B N 1
ATOM 5286 C CA . VAL B 1 40 ? -2.383 9.383 23.625 1 81.62 40 VAL B CA 1
ATOM 5287 C C . VAL B 1 40 ? -1.759 8.305 24.516 1 81.62 40 VAL B C 1
ATOM 5289 O O . VAL B 1 40 ? -2.307 7.207 24.641 1 81.62 40 VAL B O 1
ATOM 5292 N N . ALA B 1 41 ? -0.666 8.594 25.094 1 79.62 41 ALA B N 1
ATOM 5293 C CA . ALA B 1 41 ? 0.03 7.613 25.906 1 79.62 41 ALA B CA 1
ATOM 5294 C C . ALA B 1 41 ? -0.831 7.184 27.094 1 79.62 41 ALA B C 1
ATOM 5296 O O . ALA B 1 41 ? -0.924 5.992 27.406 1 79.62 41 ALA B O 1
ATOM 5297 N N . SER B 1 42 ? -1.428 8.164 27.719 1 80.25 42 SER B N 1
ATOM 5298 C CA . SER B 1 42 ? -2.281 7.867 28.859 1 80.25 42 SER B CA 1
ATOM 5299 C C . SER B 1 42 ? -3.518 7.082 28.438 1 80.25 42 SER B C 1
ATOM 5301 O O . SER B 1 42 ? -3.918 6.133 29.125 1 80.25 42 SER B O 1
ATOM 5303 N N . LEU B 1 43 ? -4.07 7.438 27.406 1 84.19 43 LEU B N 1
ATOM 5304 C CA . LEU B 1 43 ? -5.258 6.75 26.891 1 84.19 43 LEU B CA 1
ATOM 5305 C C . LEU B 1 43 ? -4.941 5.297 26.562 1 84.19 43 LEU B C 1
ATOM 5307 O O . LEU B 1 43 ? -5.727 4.398 26.875 1 84.19 43 LEU B O 1
ATOM 5311 N N . ALA B 1 44 ? -3.812 5.082 25.953 1 83.12 44 ALA B N 1
ATOM 5312 C CA . ALA B 1 44 ? -3.406 3.729 25.578 1 83.12 44 ALA B CA 1
ATOM 5313 C C . ALA B 1 44 ? -3.207 2.852 26.812 1 83.12 44 ALA B C 1
ATOM 5315 O O . ALA B 1 44 ? -3.566 1.673 26.812 1 83.12 44 ALA B O 1
ATOM 5316 N N . ARG B 1 45 ? -2.641 3.398 27.797 1 82.44 45 ARG B N 1
ATOM 5317 C CA . ARG B 1 45 ? -2.42 2.66 29.047 1 82.44 45 ARG B CA 1
ATOM 5318 C C . ARG B 1 45 ? -3.746 2.266 29.688 1 82.44 45 ARG B C 1
ATOM 5320 O O . ARG B 1 45 ? -3.877 1.163 30.219 1 82.44 45 ARG B O 1
ATOM 5327 N N . LEU B 1 46 ? -4.602 3.178 29.641 1 78.62 46 LEU B N 1
ATOM 5328 C CA . LEU B 1 46 ? -5.918 2.902 30.203 1 78.62 46 LEU B CA 1
ATOM 5329 C C . LEU B 1 46 ? -6.605 1.765 29.453 1 78.62 46 LEU B C 1
ATOM 5331 O O . LEU B 1 46 ? -7.281 0.931 30.062 1 78.62 46 LEU B O 1
ATOM 5335 N N . CYS B 1 47 ? -6.434 1.71 28.141 1 82.5 47 CYS B N 1
ATOM 5336 C CA . CYS B 1 47 ? -7.047 0.665 27.328 1 82.5 47 CYS B CA 1
ATOM 5337 C C . CYS B 1 47 ? -6.477 -0.705 27.688 1 82.5 47 CYS B C 1
ATOM 5339 O O . CYS B 1 47 ? -7.133 -1.727 27.484 1 82.5 47 CYS B O 1
ATOM 5341 N N . ARG B 1 48 ? -5.293 -0.688 28.328 1 81.75 48 ARG B N 1
ATOM 5342 C CA . ARG B 1 48 ? -4.613 -1.951 28.609 1 81.75 48 ARG B CA 1
ATOM 5343 C C . ARG B 1 48 ? -4.836 -2.385 30.047 1 81.75 48 ARG B C 1
ATOM 5345 O O . ARG B 1 48 ? -4.379 -3.453 30.453 1 81.75 48 ARG B O 1
ATOM 5352 N N . THR B 1 49 ? -5.426 -1.651 30.797 1 75.81 49 THR B N 1
ATOM 5353 C CA . THR B 1 49 ? -5.547 -1.889 32.25 1 75.81 49 THR B CA 1
ATOM 5354 C C . THR B 1 49 ? -6.695 -2.85 32.531 1 75.81 49 THR B C 1
ATOM 5356 O O . THR B 1 49 ? -6.555 -3.766 33.344 1 75.81 49 THR B O 1
ATOM 5359 N N . SER B 1 50 ? -7.875 -2.586 31.828 1 75 50 SER B N 1
ATOM 5360 C CA . SER B 1 50 ? -9.039 -3.441 32.031 1 75 50 SER B CA 1
ATOM 5361 C C . SER B 1 50 ? -9.984 -3.396 30.859 1 75 50 SER B C 1
ATOM 5363 O O . SER B 1 50 ? -9.891 -2.506 30 1 75 50 SER B O 1
ATOM 5365 N N . ARG B 1 51 ? -10.898 -4.277 30.828 1 79.19 51 ARG B N 1
ATOM 5366 C CA . ARG B 1 51 ? -11.852 -4.363 29.719 1 79.19 51 ARG B CA 1
ATOM 5367 C C . ARG B 1 51 ? -12.805 -3.176 29.734 1 79.19 51 ARG B C 1
ATOM 5369 O O . ARG B 1 51 ? -13.156 -2.645 28.672 1 79.19 51 ARG B O 1
ATOM 5376 N N . VAL B 1 52 ? -13.25 -2.863 30.938 1 74.94 52 VAL B N 1
ATOM 5377 C CA . VAL B 1 52 ? -14.188 -1.745 31.047 1 74.94 52 VAL B CA 1
ATOM 5378 C C . VAL B 1 52 ? -13.508 -0.462 30.562 1 74.94 52 VAL B C 1
ATOM 5380 O O . VAL B 1 52 ? -14.109 0.32 29.828 1 74.94 52 VAL B O 1
ATOM 5383 N N . LEU B 1 53 ? -12.281 -0.303 31 1 79 53 LEU B N 1
ATOM 5384 C CA . LEU B 1 53 ? -11.562 0.897 30.594 1 79 53 LEU B CA 1
ATOM 5385 C C . LEU B 1 53 ? -11.25 0.857 29.109 1 79 53 LEU B C 1
ATOM 5387 O O . LEU B 1 53 ? -11.219 1.898 28.438 1 79 53 LEU B O 1
ATOM 5391 N N . TRP B 1 54 ? -11.086 -0.285 28.641 1 80.88 54 TRP B N 1
ATOM 5392 C CA . TRP B 1 54 ? -10.883 -0.426 27.203 1 80.88 54 TRP B CA 1
ATOM 5393 C C . TRP B 1 54 ? -12.086 0.1 26.422 1 80.88 54 TRP B C 1
ATOM 5395 O O . TRP B 1 54 ? -11.93 0.904 25.5 1 80.88 54 TRP B O 1
ATOM 5405 N N . TYR B 1 55 ? -13.234 -0.256 26.859 1 79.75 55 TYR B N 1
ATOM 5406 C CA . TYR B 1 55 ? -14.453 0.133 26.156 1 79.75 55 TYR B CA 1
ATOM 5407 C C . TYR B 1 55 ? -14.695 1.633 26.281 1 79.75 55 TYR B C 1
ATOM 5409 O O . TYR B 1 55 ? -15.148 2.273 25.328 1 79.75 55 TYR B O 1
ATOM 5417 N N . MET B 1 56 ? -14.352 2.125 27.375 1 79.75 56 MET B N 1
ATOM 5418 C CA . MET B 1 56 ? -14.664 3.531 27.641 1 79.75 56 MET B CA 1
ATOM 5419 C C . MET B 1 56 ? -13.633 4.441 26.969 1 79.75 56 MET B C 1
ATOM 5421 O O . MET B 1 56 ? -13.969 5.555 26.547 1 79.75 56 MET B O 1
ATOM 5425 N N . THR B 1 57 ? -12.469 3.902 26.844 1 83.75 57 THR B N 1
ATOM 5426 C CA . THR B 1 57 ? -11.375 4.777 26.438 1 83.75 57 THR B CA 1
ATOM 5427 C C . THR B 1 57 ? -11.078 4.625 24.953 1 83.75 57 THR B C 1
ATOM 5429 O O . THR B 1 57 ? -10.555 5.547 24.312 1 83.75 57 THR B O 1
ATOM 5432 N N . LEU B 1 58 ? -11.508 3.561 24.391 1 84.81 58 LEU B N 1
ATOM 5433 C CA . LEU B 1 58 ? -11.148 3.248 23 1 84.81 58 LEU B CA 1
ATOM 5434 C C . LEU B 1 58 ? -11.664 4.324 22.062 1 84.81 58 LEU B C 1
ATOM 5436 O O . LEU B 1 58 ? -10.922 4.797 21.188 1 84.81 58 LEU B O 1
ATOM 5440 N N . PRO B 1 59 ? -12.852 4.793 22.25 1 86 59 PRO B N 1
ATOM 5441 C CA . PRO B 1 59 ? -13.344 5.84 21.344 1 86 59 PRO B CA 1
ATOM 5442 C C . PRO B 1 59 ? -12.555 7.145 21.469 1 86 59 PRO B C 1
ATOM 5444 O O . PRO B 1 59 ? -12.391 7.863 20.484 1 86 59 PRO B O 1
ATOM 5447 N N . HIS B 1 60 ? -12.047 7.426 22.641 1 85.94 60 HIS B N 1
ATOM 5448 C CA . HIS B 1 60 ? -11.266 8.641 22.844 1 85.94 60 HIS B CA 1
ATOM 5449 C C . HIS B 1 60 ? -9.867 8.5 22.25 1 85.94 60 HIS B C 1
ATOM 5451 O O . HIS B 1 60 ? -9.297 9.469 21.75 1 85.94 60 HIS B O 1
ATOM 5457 N N . LEU B 1 61 ? -9.414 7.344 22.312 1 84.81 61 LEU B N 1
ATOM 5458 C CA . LEU B 1 61 ? -8.078 7.074 21.797 1 84.81 61 LEU B CA 1
ATOM 5459 C C . LEU B 1 61 ? -8.031 7.234 20.281 1 84.81 61 LEU B C 1
ATOM 5461 O O . LEU B 1 61 ? -7.062 7.777 19.75 1 84.81 61 LEU B O 1
ATOM 5465 N N . TRP B 1 62 ? -9.117 6.824 19.656 1 90.06 62 TRP B N 1
ATOM 5466 C CA . TRP B 1 62 ? -9.086 6.754 18.203 1 90.06 62 TRP B CA 1
ATOM 5467 C C . TRP B 1 62 ? -9.844 7.922 17.578 1 90.06 62 TRP B C 1
ATOM 5469 O O . TRP B 1 62 ? -9.992 7.992 16.359 1 90.06 62 TRP B O 1
ATOM 5479 N N . ARG B 1 63 ? -10.266 8.789 18.328 1 91.94 63 ARG B N 1
ATOM 5480 C CA . ARG B 1 63 ? -11.039 9.914 17.828 1 91.94 63 ARG B CA 1
ATOM 5481 C C . ARG B 1 63 ? -10.188 10.805 16.922 1 91.94 63 ARG B C 1
ATOM 5483 O O . ARG B 1 63 ? -10.609 11.188 15.836 1 91.94 63 ARG B O 1
ATOM 5490 N N . ASN B 1 64 ? -9.07 11.156 17.438 1 92.81 64 ASN B N 1
ATOM 5491 C CA . ASN B 1 64 ? -8.102 11.953 16.688 1 92.81 64 ASN B CA 1
ATOM 5492 C C . ASN B 1 64 ? -6.828 11.164 16.391 1 92.81 64 ASN B C 1
ATOM 5494 O O . ASN B 1 64 ? -6 10.961 17.281 1 92.81 64 ASN B O 1
ATOM 5498 N N . VAL B 1 65 ? -6.688 10.781 15.188 1 94.5 65 VAL B N 1
ATOM 5499 C CA . VAL B 1 65 ? -5.559 9.945 14.812 1 94.5 65 VAL B CA 1
ATOM 5500 C C . VAL B 1 65 ? -4.582 10.75 13.961 1 94.5 65 VAL B C 1
ATOM 5502 O O . VAL B 1 65 ? -4.977 11.383 12.977 1 94.5 65 VAL B O 1
ATOM 5505 N N . THR B 1 66 ? -3.369 10.828 14.352 1 95.31 66 THR B N 1
ATOM 5506 C CA . THR B 1 66 ? -2.303 11.438 13.562 1 95.31 66 THR B CA 1
ATOM 5507 C C . THR B 1 66 ? -1.231 10.406 13.219 1 95.31 66 THR B C 1
ATOM 5509 O O . THR B 1 66 ? -0.654 9.781 14.109 1 95.31 66 THR B O 1
ATOM 5512 N N . LEU B 1 67 ? -1.029 10.188 11.984 1 95.69 67 LEU B N 1
ATOM 5513 C CA . LEU B 1 67 ? 0.023 9.297 11.5 1 95.69 67 LEU B CA 1
ATOM 5514 C C . LEU B 1 67 ? 1.169 10.102 10.891 1 95.69 67 LEU B C 1
ATOM 5516 O O . LEU B 1 67 ? 0.969 10.844 9.922 1 95.69 67 LEU B O 1
ATOM 5520 N N . LYS B 1 68 ? 2.35 9.922 11.391 1 95.06 68 LYS B N 1
ATOM 5521 C CA . LYS B 1 68 ? 3.514 10.664 10.914 1 95.06 68 LYS B CA 1
ATOM 5522 C C . LYS B 1 68 ? 4.492 9.742 10.188 1 95.06 68 LYS B C 1
ATOM 5524 O O . LYS B 1 68 ? 4.859 8.688 10.711 1 95.06 68 LYS B O 1
ATOM 5529 N N . SER B 1 69 ? 4.828 10.102 8.977 1 94 69 SER B N 1
ATOM 5530 C CA . SER B 1 69 ? 5.809 9.367 8.18 1 94 69 SER B CA 1
ATOM 5531 C C . SER B 1 69 ? 7.133 10.117 8.117 1 94 69 SER B C 1
ATOM 5533 O O . SER B 1 69 ? 7.156 11.344 8.023 1 94 69 SER B O 1
ATOM 5535 N N . TYR B 1 70 ? 8.234 9.398 8.18 1 90.62 70 TYR B N 1
ATOM 5536 C CA . TYR B 1 70 ? 9.57 9.984 8.133 1 90.62 70 TYR B CA 1
ATOM 5537 C C . TYR B 1 70 ? 10.406 9.344 7.039 1 90.62 70 TYR B C 1
ATOM 5539 O O . TYR B 1 70 ? 10.273 8.141 6.77 1 90.62 70 TYR B O 1
ATOM 5547 N N . ARG B 1 71 ? 11.242 10.094 6.496 1 85.38 71 ARG B N 1
ATOM 5548 C CA . ARG B 1 71 ? 12.117 9.602 5.434 1 85.38 71 ARG B CA 1
ATOM 5549 C C . ARG B 1 71 ? 13.156 8.633 5.977 1 85.38 71 ARG B C 1
ATOM 5551 O O . ARG B 1 71 ? 13.508 7.656 5.316 1 85.38 71 ARG B O 1
ATOM 5558 N N . THR B 1 72 ? 13.617 8.891 7.148 1 86.62 72 THR B N 1
ATOM 5559 C CA . THR B 1 72 ? 14.648 8.062 7.77 1 86.62 72 THR B CA 1
ATOM 5560 C C . THR B 1 72 ? 14.102 7.355 9 1 86.62 72 THR B C 1
ATOM 5562 O O . THR B 1 72 ? 13.086 7.77 9.57 1 86.62 72 THR B O 1
ATOM 5565 N N . ILE B 1 73 ? 14.797 6.32 9.289 1 87.94 73 ILE B N 1
ATOM 5566 C CA . ILE B 1 73 ? 14.398 5.559 10.469 1 87.94 73 ILE B CA 1
ATOM 5567 C C . ILE B 1 73 ? 14.742 6.348 11.734 1 87.94 73 ILE B C 1
ATOM 5569 O O . ILE B 1 73 ? 15.875 6.805 11.898 1 87.94 73 ILE B O 1
ATOM 5573 N N . ARG B 1 74 ? 13.82 6.559 12.531 1 88.62 74 ARG B N 1
ATOM 5574 C CA . ARG B 1 74 ? 14.016 7.254 13.797 1 88.62 74 ARG B CA 1
ATOM 5575 C C . ARG B 1 74 ? 14.352 6.273 14.914 1 88.62 74 ARG B C 1
ATOM 5577 O O . ARG B 1 74 ? 13.844 5.145 14.93 1 88.62 74 ARG B O 1
ATOM 5584 N N . TYR B 1 75 ? 15.211 6.691 15.758 1 88.81 75 TYR B N 1
ATOM 5585 C CA . TYR B 1 75 ? 15.648 5.84 16.859 1 88.81 75 TYR B CA 1
ATOM 5586 C C . TYR B 1 75 ? 15.273 6.449 18.203 1 88.81 75 TYR B C 1
ATOM 5588 O O . TYR B 1 75 ? 15.312 7.672 18.375 1 88.81 75 TYR B O 1
ATOM 5596 N N . LYS B 1 76 ? 14.703 5.715 19.109 1 84.19 76 LYS B N 1
ATOM 5597 C CA . LYS B 1 76 ? 14.5 6.066 20.516 1 84.19 76 LYS B CA 1
ATOM 5598 C C . LYS B 1 76 ? 15.352 5.191 21.438 1 84.19 76 LYS B C 1
ATOM 5600 O O . LYS B 1 76 ? 15.211 3.967 21.438 1 84.19 76 LYS B O 1
ATOM 5605 N N . ASP B 1 77 ? 16.078 5.711 22.25 1 84.81 77 ASP B N 1
ATOM 5606 C CA . ASP B 1 77 ? 16.984 4.973 23.125 1 84.81 77 ASP B CA 1
ATOM 5607 C C . ASP B 1 77 ? 17.75 3.9 22.359 1 84.81 77 ASP B C 1
ATOM 5609 O O . ASP B 1 77 ? 17.766 2.732 22.75 1 84.81 77 ASP B O 1
ATOM 5613 N N . GLU B 1 78 ? 18.172 4.141 21.078 1 84.56 78 GLU B N 1
ATOM 5614 C CA . GLU B 1 78 ? 19.031 3.324 20.219 1 84.56 78 GLU B CA 1
ATOM 5615 C C . GLU B 1 78 ? 18.25 2.178 19.578 1 84.56 78 GLU B C 1
ATOM 5617 O O . GLU B 1 78 ? 18.828 1.261 19.016 1 84.56 78 GLU B O 1
ATOM 5622 N N . VAL B 1 79 ? 17.031 2.131 19.797 1 87.44 79 VAL B N 1
ATOM 5623 C CA . VAL B 1 79 ? 16.172 1.142 19.172 1 87.44 79 VAL B CA 1
ATOM 5624 C C . VAL B 1 79 ? 15.312 1.814 18.109 1 87.44 79 VAL B C 1
ATOM 5626 O O . VAL B 1 79 ? 14.695 2.852 18.359 1 87.44 79 VAL B O 1
ATOM 5629 N N . PRO B 1 80 ? 15.445 1.313 16.938 1 88.44 80 PRO B N 1
ATOM 5630 C CA . PRO B 1 80 ? 14.617 1.924 15.906 1 88.44 80 PRO B CA 1
ATOM 5631 C C . PRO B 1 80 ? 13.125 1.851 16.219 1 88.44 80 PRO B C 1
ATOM 5633 O O . PRO B 1 80 ? 12.656 0.849 16.766 1 88.44 80 PRO B O 1
ATOM 5636 N N . GLU B 1 81 ? 12.43 2.891 15.945 1 88.44 81 GLU B N 1
ATOM 5637 C CA . GLU B 1 81 ? 10.977 2.881 16.141 1 88.44 81 GLU B CA 1
ATOM 5638 C C . GLU B 1 81 ? 10.312 1.802 15.289 1 88.44 81 GLU B C 1
ATOM 5640 O O . GLU B 1 81 ? 10.539 1.733 14.078 1 88.44 81 GLU B O 1
ATOM 5645 N N . GLY B 1 82 ? 9.57 0.987 15.922 1 85.44 82 GLY B N 1
ATOM 5646 C CA . GLY B 1 82 ? 8.938 -0.116 15.219 1 85.44 82 GLY B CA 1
ATOM 5647 C C . GLY B 1 82 ? 9.805 -1.354 15.133 1 85.44 82 GLY B C 1
ATOM 5648 O O . GLY B 1 82 ? 9.633 -2.18 14.234 1 85.44 82 GLY B O 1
ATOM 5649 N N . PHE B 1 83 ? 10.727 -1.42 15.969 1 86.56 83 PHE B N 1
ATOM 5650 C CA . PHE B 1 83 ? 11.648 -2.551 15.984 1 86.56 83 PHE B CA 1
ATOM 5651 C C . PHE B 1 83 ? 10.883 -3.869 15.992 1 86.56 83 PHE B C 1
ATOM 5653 O O . PHE B 1 83 ? 9.945 -4.047 16.781 1 86.56 83 PHE B O 1
ATOM 5660 N N . GLY B 1 84 ? 11.312 -4.785 15.031 1 83.12 84 GLY B N 1
ATOM 5661 C CA . GLY B 1 84 ? 10.695 -6.102 14.93 1 83.12 84 GLY B CA 1
ATOM 5662 C C . GLY B 1 84 ? 9.43 -6.105 14.094 1 83.12 84 GLY B C 1
ATOM 5663 O O . GLY B 1 84 ? 8.828 -7.156 13.875 1 83.12 84 GLY B O 1
ATOM 5664 N N . SER B 1 85 ? 9.008 -4.91 13.711 1 87.31 85 SER B N 1
ATOM 5665 C CA . SER B 1 85 ? 7.805 -4.746 12.898 1 87.31 85 SER B CA 1
ATOM 5666 C C . SER B 1 85 ? 7.969 -3.619 11.891 1 87.31 85 SER B C 1
ATOM 5668 O O . SER B 1 85 ? 9.086 -3.285 11.5 1 87.31 85 SER B O 1
ATOM 5670 N N . ALA B 1 86 ? 6.875 -3.166 11.438 1 90.44 86 ALA B N 1
ATOM 5671 C CA . ALA B 1 86 ? 6.922 -2.066 10.477 1 90.44 86 ALA B CA 1
ATOM 5672 C C . ALA B 1 86 ? 6.883 -0.716 11.188 1 90.44 86 ALA B C 1
ATOM 5674 O O . ALA B 1 86 ? 6.852 -0.656 12.414 1 90.44 86 ALA B O 1
ATOM 5675 N N . SER B 1 87 ? 7 0.41 10.469 1 91.38 87 SER B N 1
ATOM 5676 C CA . SER B 1 87 ? 6.992 1.759 11.031 1 91.38 87 SER B CA 1
ATOM 5677 C C . SER B 1 87 ? 5.676 2.055 11.742 1 91.38 87 SER B C 1
ATOM 5679 O O . SER B 1 87 ? 4.648 1.448 11.43 1 91.38 87 SER B O 1
ATOM 5681 N N . PRO B 1 88 ? 5.711 2.965 12.688 1 91.56 88 PRO B N 1
ATOM 5682 C CA . PRO B 1 88 ? 4.453 3.365 13.328 1 91.56 88 PRO B CA 1
ATOM 5683 C C . PRO B 1 88 ? 3.43 3.898 12.328 1 91.56 88 PRO B C 1
ATOM 5685 O O . PRO B 1 88 ? 2.225 3.695 12.5 1 91.56 88 PRO B O 1
ATOM 5688 N N . PHE B 1 89 ? 3.902 4.547 11.367 1 94.5 89 PHE B N 1
ATOM 5689 C CA . PHE B 1 89 ? 3.018 5.027 10.312 1 94.5 89 PHE B CA 1
ATOM 5690 C C . PHE B 1 89 ? 2.266 3.869 9.672 1 94.5 89 PHE B C 1
ATOM 5692 O O . PHE B 1 89 ? 1.036 3.896 9.578 1 94.5 89 PHE B O 1
ATOM 5699 N N . SER B 1 90 ? 2.984 2.848 9.227 1 94.38 90 SER B N 1
ATOM 5700 C CA . SER B 1 90 ? 2.404 1.692 8.547 1 94.38 90 SER B CA 1
ATOM 5701 C C . SER B 1 90 ? 1.533 0.874 9.492 1 94.38 90 SER B C 1
ATOM 5703 O O . SER B 1 90 ? 0.488 0.356 9.094 1 94.38 90 SER B O 1
ATOM 5705 N N . MET B 1 91 ? 1.993 0.735 10.695 1 94.06 91 MET B N 1
ATOM 5706 C CA . MET B 1 91 ? 1.23 -0.056 11.656 1 94.06 91 MET B CA 1
ATOM 5707 C C . MET B 1 91 ? -0.08 0.638 12.016 1 94.06 91 MET B C 1
ATOM 5709 O O . MET B 1 91 ? -1.093 -0.023 12.25 1 94.06 91 MET B O 1
ATOM 5713 N N . GLY B 1 92 ? -0.018 1.976 12.164 1 94.56 92 GLY B N 1
ATOM 5714 C CA . GLY B 1 92 ? -1.251 2.723 12.352 1 94.56 92 GLY B CA 1
ATOM 5715 C C . GLY B 1 92 ? -2.232 2.555 11.211 1 94.56 92 GLY B C 1
ATOM 5716 O O . GLY B 1 92 ? -3.426 2.34 11.438 1 94.56 92 GLY B O 1
ATOM 5717 N N . LEU B 1 93 ? -1.725 2.635 10.008 1 96.25 93 LEU B N 1
ATOM 5718 C CA . LEU B 1 93 ? -2.564 2.455 8.828 1 96.25 93 LEU B CA 1
ATOM 5719 C C . LEU B 1 93 ? -3.133 1.041 8.781 1 96.25 93 LEU B C 1
ATOM 5721 O O . LEU B 1 93 ? -4.309 0.851 8.453 1 96.25 93 LEU B O 1
ATOM 5725 N N . ASN B 1 94 ? -2.289 0.081 9.109 1 96.12 94 ASN B N 1
ATOM 5726 C CA . ASN B 1 94 ? -2.73 -1.309 9.172 1 96.12 94 ASN B CA 1
ATOM 5727 C C . ASN B 1 94 ? -3.889 -1.486 10.148 1 96.12 94 ASN B C 1
ATOM 5729 O O . ASN B 1 94 ? -4.836 -2.223 9.867 1 96.12 94 ASN B O 1
ATOM 5733 N N . ALA B 1 95 ? -3.773 -0.874 11.273 1 94.25 95 ALA B N 1
ATOM 5734 C CA . ALA B 1 95 ? -4.824 -0.963 12.281 1 94.25 95 ALA B CA 1
ATOM 5735 C C . ALA B 1 95 ? -6.137 -0.383 11.758 1 94.25 95 ALA B C 1
ATOM 5737 O O . ALA B 1 95 ? -7.211 -0.941 12 1 94.25 95 ALA B O 1
ATOM 5738 N N . LEU B 1 96 ? -6.062 0.69 11.055 1 95.56 96 LEU B N 1
ATOM 5739 C CA . LEU B 1 96 ? -7.254 1.335 10.523 1 95.56 96 LEU B CA 1
ATOM 5740 C C . LEU B 1 96 ? -7.934 0.448 9.484 1 95.56 96 LEU B C 1
ATOM 5742 O O . LEU B 1 96 ? -9.156 0.494 9.32 1 95.56 96 LEU B O 1
ATOM 5746 N N . VAL B 1 97 ? -7.172 -0.364 8.797 1 95.44 97 VAL B N 1
ATOM 5747 C CA . VAL B 1 97 ? -7.707 -1.196 7.727 1 95.44 97 VAL B CA 1
ATOM 5748 C C . VAL B 1 97 ? -8.211 -2.518 8.305 1 95.44 97 VAL B C 1
ATOM 5750 O O . VAL B 1 97 ? -9.234 -3.045 7.859 1 95.44 97 VAL B O 1
ATOM 5753 N N . THR B 1 98 ? -7.551 -3.045 9.32 1 92.19 98 THR B N 1
ATOM 5754 C CA . THR B 1 98 ? -7.797 -4.426 9.711 1 92.19 98 THR B CA 1
ATOM 5755 C C . THR B 1 98 ? -8.641 -4.484 10.984 1 92.19 98 THR B C 1
ATOM 5757 O O . THR B 1 98 ? -9.344 -5.469 11.219 1 92.19 98 THR B O 1
ATOM 5760 N N . ARG B 1 99 ? -8.477 -3.424 11.742 1 88 99 ARG B N 1
ATOM 5761 C CA . ARG B 1 99 ? -9.164 -3.469 13.023 1 88 99 ARG B CA 1
ATOM 5762 C C . ARG B 1 99 ? -10.5 -2.73 12.961 1 88 99 ARG B C 1
ATOM 5764 O O . ARG B 1 99 ? -10.758 -1.989 12.008 1 88 99 ARG B O 1
ATOM 5771 N N . ASN B 1 100 ? -11.398 -2.984 13.867 1 86.06 100 ASN B N 1
ATOM 5772 C CA . ASN B 1 100 ? -12.719 -2.363 13.906 1 86.06 100 ASN B CA 1
ATOM 5773 C C . ASN B 1 100 ? -12.703 -1.058 14.695 1 86.06 100 ASN B C 1
ATOM 5775 O O . ASN B 1 100 ? -13.531 -0.852 15.578 1 86.06 100 ASN B O 1
ATOM 5779 N N . VAL B 1 101 ? -11.797 -0.17 14.375 1 90.56 101 VAL B N 1
ATOM 5780 C CA . VAL B 1 101 ? -11.648 1.072 15.125 1 90.56 101 VAL B CA 1
ATOM 5781 C C . VAL B 1 101 ? -11.867 2.266 14.195 1 90.56 101 VAL B C 1
ATOM 5783 O O . VAL B 1 101 ? -12.047 3.395 14.656 1 90.56 101 VAL B O 1
ATOM 5786 N N . SER B 1 102 ? -11.938 2.047 12.93 1 92.88 102 SER B N 1
ATOM 5787 C CA . SER B 1 102 ? -11.961 3.123 11.945 1 92.88 102 SER B CA 1
ATOM 5788 C C . SER B 1 102 ? -13.242 3.936 12.039 1 92.88 102 SER B C 1
ATOM 5790 O O . SER B 1 102 ? -13.25 5.133 11.742 1 92.88 102 SER B O 1
ATOM 5792 N N . SER B 1 103 ? -14.336 3.328 12.484 1 92.62 103 SER B N 1
ATOM 5793 C CA . SER B 1 103 ? -15.602 4.039 12.602 1 92.62 103 SER B CA 1
ATOM 5794 C C . SER B 1 103 ? -15.562 5.059 13.734 1 92.62 103 SER B C 1
ATOM 5796 O O . SER B 1 103 ? -16.406 5.953 13.805 1 92.62 103 SER B O 1
ATOM 5798 N N . LEU B 1 104 ? -14.562 4.941 14.633 1 92.81 104 LEU B N 1
ATOM 5799 C CA . LEU B 1 104 ? -14.438 5.828 15.781 1 92.81 104 LEU B CA 1
ATOM 5800 C C . LEU B 1 104 ? -13.641 7.078 15.422 1 92.81 104 LEU B C 1
ATOM 5802 O O . LEU B 1 104 ? -13.648 8.062 16.172 1 92.81 104 LEU B O 1
ATOM 5806 N N . VAL B 1 105 ? -13.047 7.074 14.258 1 95.31 105 VAL B N 1
ATOM 5807 C CA . VAL B 1 105 ? -12.133 8.148 13.875 1 95.31 105 VAL B CA 1
ATOM 5808 C C . VAL B 1 105 ? -12.938 9.352 13.383 1 95.31 105 VAL B C 1
ATOM 5810 O O . VAL B 1 105 ? -13.773 9.227 12.484 1 95.31 105 VAL B O 1
ATOM 5813 N N . ARG B 1 106 ? -12.672 10.5 13.953 1 96.81 106 ARG B N 1
ATOM 5814 C CA . ARG B 1 106 ? -13.328 11.734 13.539 1 96.81 106 ARG B CA 1
ATOM 5815 C C . ARG B 1 106 ? -12.344 12.664 12.836 1 96.81 106 ARG B C 1
ATOM 5817 O O . ARG B 1 106 ? -12.742 13.469 11.984 1 96.81 106 ARG B O 1
ATOM 5824 N N . SER B 1 107 ? -11.148 12.586 13.25 1 97.5 107 SER B N 1
ATOM 5825 C CA . SER B 1 107 ? -10.078 13.375 12.648 1 97.5 107 SER B CA 1
ATOM 5826 C C . SER B 1 107 ? -8.875 12.508 12.305 1 97.5 107 SER B C 1
ATOM 5828 O O . SER B 1 107 ? -8.336 11.805 13.164 1 97.5 107 SER B O 1
ATOM 5830 N N . LEU B 1 108 ? -8.492 12.477 11.047 1 97.81 108 LEU B N 1
ATOM 5831 C CA . LEU B 1 108 ? -7.324 11.734 10.578 1 97.81 108 LEU B CA 1
ATOM 5832 C C . LEU B 1 108 ? -6.312 12.672 9.922 1 97.81 108 LEU B C 1
ATOM 5834 O O . LEU B 1 108 ? -6.629 13.344 8.938 1 97.81 108 LEU B O 1
ATOM 5838 N N . SER B 1 109 ? -5.117 12.758 10.477 1 98 109 SER B N 1
ATOM 5839 C CA . SER B 1 109 ? -4.055 13.609 9.945 1 98 109 SER B CA 1
ATOM 5840 C C . SER B 1 109 ? -2.848 12.781 9.516 1 98 109 SER B C 1
ATOM 5842 O O . SER B 1 109 ? -2.348 11.961 10.281 1 98 109 SER B O 1
ATOM 5844 N N . LEU B 1 110 ? -2.475 12.938 8.281 1 98 110 LEU B N 1
ATOM 5845 C CA . LEU B 1 110 ? -1.254 12.352 7.742 1 98 110 LEU B CA 1
ATOM 5846 C C . LEU B 1 110 ? -0.169 13.406 7.566 1 98 110 LEU B C 1
ATOM 5848 O O . LEU B 1 110 ? -0.364 14.391 6.848 1 98 110 LEU B O 1
ATOM 5852 N N . GLU B 1 111 ? 0.982 13.172 8.18 1 96.81 111 GLU B N 1
ATOM 5853 C CA . GLU B 1 111 ? 2.008 14.211 8.148 1 96.81 111 GLU B CA 1
ATOM 5854 C C . GLU B 1 111 ? 3.387 13.617 7.871 1 96.81 111 GLU B C 1
ATOM 5856 O O . GLU B 1 111 ? 3.67 12.484 8.258 1 96.81 111 GLU B O 1
ATOM 5861 N N . GLY B 1 112 ? 4.148 14.422 7.113 1 94.38 112 GLY B N 1
ATOM 5862 C CA . GLY B 1 112 ? 5.555 14.07 7.027 1 94.38 112 GLY B CA 1
ATOM 5863 C C . GLY B 1 112 ? 6.004 13.75 5.613 1 94.38 112 GLY B C 1
ATOM 5864 O O . GLY B 1 112 ? 5.465 14.289 4.645 1 94.38 112 GLY B O 1
ATOM 5865 N N . GLU B 1 113 ? 7.066 12.961 5.574 1 92.38 113 GLU B N 1
ATOM 5866 C CA . GLU B 1 113 ? 7.711 12.633 4.305 1 92.38 113 GLU B CA 1
ATOM 5867 C C . GLU B 1 113 ? 7.609 11.141 4 1 92.38 113 GLU B C 1
ATOM 5869 O O . GLU B 1 113 ? 7.875 10.305 4.867 1 92.38 113 GLU B O 1
ATOM 5874 N N . TYR B 1 114 ? 7.125 10.875 2.76 1 90.06 114 TYR B N 1
ATOM 5875 C CA . TYR B 1 114 ? 7.027 9.492 2.305 1 90.06 114 TYR B CA 1
ATOM 5876 C C . TYR B 1 114 ? 8.016 9.219 1.175 1 90.06 114 TYR B C 1
ATOM 5878 O O . TYR B 1 114 ? 8.086 9.984 0.208 1 90.06 114 TYR B O 1
ATOM 5886 N N . SER B 1 115 ? 8.898 8.375 1.358 1 74.81 115 SER B N 1
ATOM 5887 C CA . SER B 1 115 ? 9.977 8.086 0.421 1 74.81 115 SER B CA 1
ATOM 5888 C C . SER B 1 115 ? 9.484 7.227 -0.741 1 74.81 115 SER B C 1
ATOM 5890 O O . SER B 1 115 ? 8.945 6.137 -0.533 1 74.81 115 SER B O 1
ATOM 5892 N N . ALA B 1 116 ? 9.445 7.84 -1.891 1 78.88 116 ALA B N 1
ATOM 5893 C CA . ALA B 1 116 ? 9.203 7.078 -3.115 1 78.88 116 ALA B CA 1
ATOM 5894 C C . ALA B 1 116 ? 10.43 7.086 -4.02 1 78.88 116 ALA B C 1
ATOM 5896 O O . ALA B 1 116 ? 10.586 7.977 -4.855 1 78.88 116 ALA B O 1
ATOM 5897 N N . SER B 1 117 ? 11.273 6.105 -3.875 1 77.69 117 SER B N 1
ATOM 5898 C CA . SER B 1 117 ? 12.531 6.039 -4.621 1 77.69 117 SER B CA 1
ATOM 5899 C C . SER B 1 117 ? 12.273 5.832 -6.109 1 77.69 117 SER B C 1
ATOM 5901 O O . SER B 1 117 ? 13.148 6.105 -6.938 1 77.69 117 SER B O 1
ATOM 5903 N N . ASP B 1 118 ? 11.109 5.488 -6.449 1 82.5 118 ASP B N 1
ATOM 5904 C CA . ASP B 1 118 ? 10.82 5.152 -7.84 1 82.5 118 ASP B CA 1
ATOM 5905 C C . ASP B 1 118 ? 10.125 6.312 -8.547 1 82.5 118 ASP B C 1
ATOM 5907 O O . ASP B 1 118 ? 9.742 6.195 -9.711 1 82.5 118 ASP B O 1
ATOM 5911 N N . LEU B 1 119 ? 9.992 7.418 -7.938 1 81.5 119 LEU B N 1
ATOM 5912 C CA . LEU B 1 119 ? 9.219 8.539 -8.469 1 81.5 119 LEU B CA 1
ATOM 5913 C C . LEU B 1 119 ? 9.828 9.047 -9.773 1 81.5 119 LEU B C 1
ATOM 5915 O O . LEU B 1 119 ? 9.117 9.188 -10.773 1 81.5 119 LEU B O 1
ATOM 5919 N N . TYR B 1 120 ? 11.117 9.289 -9.797 1 82.94 120 TYR B N 1
ATOM 5920 C CA . TYR B 1 120 ? 11.75 9.898 -10.953 1 82.94 120 TYR B CA 1
ATOM 5921 C C . TYR B 1 120 ? 11.758 8.945 -12.141 1 82.94 120 TYR B C 1
ATOM 5923 O O . TYR B 1 120 ? 11.453 9.344 -13.273 1 82.94 120 TYR B O 1
ATOM 5931 N N . GLU B 1 121 ? 12.008 7.68 -11.875 1 83.38 121 GLU B N 1
ATOM 5932 C CA . GLU B 1 121 ? 12.039 6.672 -12.922 1 83.38 121 GLU B CA 1
ATOM 5933 C C . GLU B 1 121 ? 10.664 6.52 -13.57 1 83.38 121 GLU B C 1
ATOM 5935 O O . GLU B 1 121 ? 10.547 6.484 -14.805 1 83.38 121 GLU B O 1
ATOM 5940 N N . TYR B 1 122 ? 9.719 6.508 -12.867 1 85.25 122 TYR B N 1
ATOM 5941 C CA . TYR B 1 122 ? 8.367 6.281 -13.375 1 85.25 122 TYR B CA 1
ATOM 5942 C C . TYR B 1 122 ? 7.809 7.547 -14.016 1 85.25 122 TYR B C 1
ATOM 5944 O O . TYR B 1 122 ? 7.102 7.477 -15.023 1 85.25 122 TYR B O 1
ATOM 5952 N N . SER B 1 123 ? 8.141 8.664 -13.438 1 85.81 123 SER B N 1
ATOM 5953 C CA . SER B 1 123 ? 7.684 9.93 -14.023 1 85.81 123 SER B CA 1
ATOM 5954 C C . SER B 1 123 ? 8.227 10.109 -15.438 1 85.81 123 SER B C 1
ATOM 5956 O O . SER B 1 123 ? 7.523 10.602 -16.312 1 85.81 123 SER B O 1
ATOM 5958 N N . ARG B 1 124 ? 9.445 9.773 -15.625 1 85.94 124 ARG B N 1
ATOM 5959 C CA . ARG B 1 124 ? 10.07 9.875 -16.953 1 85.94 124 ARG B CA 1
ATOM 5960 C C . ARG B 1 124 ? 9.352 8.977 -17.953 1 85.94 124 ARG B C 1
ATOM 5962 O O . ARG B 1 124 ? 9.273 9.305 -19.141 1 85.94 124 ARG B O 1
ATOM 5969 N N . ALA B 1 125 ? 8.844 7.922 -17.406 1 87.38 125 ALA B N 1
ATOM 5970 C CA . ALA B 1 125 ? 8.133 6.988 -18.281 1 87.38 125 ALA B CA 1
ATOM 5971 C C . ALA B 1 125 ? 6.664 7.367 -18.406 1 87.38 125 ALA B C 1
ATOM 5973 O O . ALA B 1 125 ? 5.898 6.684 -19.094 1 87.38 125 ALA B O 1
ATOM 5974 N N . GLY B 1 126 ? 6.277 8.391 -17.703 1 87.06 126 GLY B N 1
ATOM 5975 C CA . GLY B 1 126 ? 4.891 8.836 -17.766 1 87.06 126 GLY B CA 1
ATOM 5976 C C . GLY B 1 126 ? 3.963 7.988 -16.922 1 87.06 126 GLY B C 1
ATOM 5977 O O . GLY B 1 126 ? 2.799 7.793 -17.266 1 87.06 126 GLY B O 1
ATOM 5978 N N . ARG B 1 127 ? 4.465 7.438 -15.891 1 89.44 127 ARG B N 1
ATOM 5979 C CA . ARG B 1 127 ? 3.703 6.59 -14.977 1 89.44 127 ARG B CA 1
ATOM 5980 C C . ARG B 1 127 ? 3.74 7.148 -13.562 1 89.44 127 ARG B C 1
ATOM 5982 O O . ARG B 1 127 ? 4.68 7.852 -13.188 1 89.44 127 ARG B O 1
ATOM 5989 N N . VAL B 1 128 ? 2.66 6.859 -12.867 1 89.19 128 VAL B N 1
ATOM 5990 C CA . VAL B 1 128 ? 2.646 7.168 -11.445 1 89.19 128 VAL B CA 1
ATOM 5991 C C . VAL B 1 128 ? 3.535 6.176 -10.695 1 89.19 128 VAL B C 1
ATOM 5993 O O . VAL B 1 128 ? 3.607 5 -11.055 1 89.19 128 VAL B O 1
ATOM 5996 N N . SER B 1 129 ? 4.234 6.688 -9.734 1 90.44 129 SER B N 1
ATOM 5997 C CA . SER B 1 129 ? 5.074 5.84 -8.891 1 90.44 129 SER B CA 1
ATOM 5998 C C . SER B 1 129 ? 4.277 4.688 -8.297 1 90.44 129 SER B C 1
ATOM 6000 O O . SER B 1 129 ? 3.133 4.867 -7.875 1 90.44 129 SER B O 1
ATOM 6002 N N . GLU B 1 130 ? 4.871 3.447 -8.242 1 90.25 130 GLU B N 1
ATOM 6003 C CA . GLU B 1 130 ? 4.227 2.271 -7.668 1 90.25 130 GLU B CA 1
ATOM 6004 C C . GLU B 1 130 ? 4.023 2.434 -6.164 1 90.25 130 GLU B C 1
ATOM 6006 O O . GLU B 1 130 ? 2.975 2.072 -5.629 1 90.25 130 GLU B O 1
ATOM 6011 N N . SER B 1 131 ? 5.004 2.932 -5.52 1 91.12 131 SER B N 1
ATOM 6012 C CA . SER B 1 131 ? 4.969 3.113 -4.07 1 91.12 131 SER B CA 1
ATOM 6013 C C . SER B 1 131 ? 3.893 4.117 -3.666 1 91.12 131 SER B C 1
ATOM 6015 O O . SER B 1 131 ? 3.172 3.902 -2.689 1 91.12 131 SER B O 1
ATOM 6017 N N . ILE B 1 132 ? 3.793 5.203 -4.387 1 92.81 132 ILE B N 1
ATOM 6018 C CA . ILE B 1 132 ? 2.812 6.238 -4.082 1 92.81 132 ILE B CA 1
ATOM 6019 C C . ILE B 1 132 ? 1.403 5.703 -4.324 1 92.81 132 ILE B C 1
ATOM 6021 O O . ILE B 1 132 ? 0.492 5.953 -3.533 1 92.81 132 ILE B O 1
ATOM 6025 N N . MET B 1 133 ? 1.286 4.996 -5.445 1 94.5 133 MET B N 1
ATOM 6026 C CA . MET B 1 133 ? -0.032 4.441 -5.73 1 94.5 133 MET B CA 1
ATOM 6027 C C . MET B 1 133 ? -0.443 3.434 -4.66 1 94.5 133 MET B C 1
ATOM 6029 O O . MET B 1 133 ? -1.604 3.396 -4.25 1 94.5 133 MET B O 1
ATOM 6033 N N . MET B 1 134 ? 0.447 2.611 -4.207 1 95.06 134 MET B N 1
ATOM 6034 C CA . MET B 1 134 ? 0.154 1.63 -3.166 1 95.06 134 MET B CA 1
ATOM 6035 C C . MET B 1 134 ? -0.285 2.318 -1.878 1 95.06 134 MET B C 1
ATOM 6037 O O . MET B 1 134 ? -1.214 1.861 -1.21 1 95.06 134 MET B O 1
ATOM 6041 N N . LEU B 1 135 ? 0.424 3.357 -1.513 1 96.31 135 LEU B N 1
ATOM 6042 C CA . LEU B 1 135 ? 0.052 4.152 -0.347 1 96.31 135 LEU B CA 1
ATOM 6043 C C . LEU B 1 135 ? -1.376 4.668 -0.475 1 96.31 135 LEU B C 1
ATOM 6045 O O . LEU B 1 135 ? -2.166 4.566 0.467 1 96.31 135 LEU B O 1
ATOM 6049 N N . ASN B 1 136 ? -1.701 5.219 -1.647 1 97.62 136 ASN B N 1
ATOM 6050 C CA . ASN B 1 136 ? -3.029 5.777 -1.882 1 97.62 136 ASN B CA 1
ATOM 6051 C C . ASN B 1 136 ? -4.109 4.699 -1.819 1 97.62 136 ASN B C 1
ATOM 6053 O O . ASN B 1 136 ? -5.215 4.949 -1.342 1 97.62 136 ASN B O 1
ATOM 6057 N N . ILE B 1 137 ? -3.818 3.5 -2.291 1 97.88 137 ILE B N 1
ATOM 6058 C CA . ILE B 1 137 ? -4.777 2.402 -2.24 1 97.88 137 ILE B CA 1
ATOM 6059 C C . ILE B 1 137 ? -5.023 1.998 -0.788 1 97.88 137 ILE B C 1
ATOM 6061 O O . ILE B 1 137 ? -6.168 1.796 -0.378 1 97.88 137 ILE B O 1
ATOM 6065 N N . ALA B 1 138 ? -3.928 1.854 -0.038 1 97.69 138 ALA B N 1
ATOM 6066 C CA . ALA B 1 138 ? -4.047 1.494 1.373 1 97.69 138 ALA B CA 1
ATOM 6067 C C . ALA B 1 138 ? -4.84 2.547 2.143 1 97.69 138 ALA B C 1
ATOM 6069 O O . ALA B 1 138 ? -5.703 2.209 2.953 1 97.69 138 ALA B O 1
ATOM 6070 N N . LEU B 1 139 ? -4.551 3.793 1.889 1 98 139 LEU B N 1
ATOM 6071 C CA . LEU B 1 139 ? -5.238 4.887 2.568 1 98 139 LEU B CA 1
ATOM 6072 C C . LEU B 1 139 ? -6.703 4.953 2.146 1 98 139 LEU B C 1
ATOM 6074 O O . LEU B 1 139 ? -7.574 5.258 2.963 1 98 139 LEU B O 1
ATOM 6078 N N . ARG B 1 140 ? -6.953 4.707 0.875 1 98.06 140 ARG B N 1
ATOM 6079 C CA . ARG B 1 140 ? -8.328 4.648 0.395 1 98.06 140 ARG B CA 1
ATOM 6080 C C . ARG B 1 140 ? -9.133 3.596 1.154 1 98.06 140 ARG B C 1
ATOM 6082 O O . ARG B 1 140 ? -10.273 3.84 1.546 1 98.06 140 ARG B O 1
ATOM 6089 N N . ALA B 1 141 ? -8.5 2.451 1.335 1 97.31 141 ALA B N 1
ATOM 6090 C CA . ALA B 1 141 ? -9.156 1.384 2.088 1 97.31 141 ALA B CA 1
ATOM 6091 C C . ALA B 1 141 ? -9.469 1.832 3.514 1 97.31 141 ALA B C 1
ATOM 6093 O O . ALA B 1 141 ? -10.539 1.523 4.043 1 97.31 141 ALA B O 1
ATOM 6094 N N . ALA B 1 142 ? -8.578 2.521 4.156 1 97.44 142 ALA B N 1
ATOM 6095 C CA . ALA B 1 142 ? -8.766 3.02 5.52 1 97.44 142 ALA B CA 1
ATOM 6096 C C . ALA B 1 142 ? -9.883 4.055 5.574 1 97.44 142 ALA B C 1
ATOM 6098 O O . ALA B 1 142 ? -10.742 3.998 6.453 1 97.44 142 ALA B O 1
ATOM 6099 N N . ILE B 1 143 ? -9.891 4.984 4.605 1 97.25 143 ILE B N 1
ATOM 6100 C CA . ILE B 1 143 ? -10.852 6.078 4.586 1 97.25 143 ILE B CA 1
ATOM 6101 C C . ILE B 1 143 ? -12.258 5.527 4.359 1 97.25 143 ILE B C 1
ATOM 6103 O O . ILE B 1 143 ? -13.227 6.035 4.922 1 97.25 143 ILE B O 1
ATOM 6107 N N . ASP B 1 144 ? -12.398 4.477 3.547 1 95.62 144 ASP B N 1
ATOM 6108 C CA . ASP B 1 144 ? -13.695 3.859 3.289 1 95.62 144 ASP B CA 1
ATOM 6109 C C . ASP B 1 144 ? -14.312 3.324 4.578 1 95.62 144 ASP B C 1
ATOM 6111 O O . ASP B 1 144 ? -15.539 3.25 4.703 1 95.62 144 ASP B O 1
ATOM 6115 N N . LYS B 1 145 ? -13.492 3.033 5.535 1 95.06 145 LYS B N 1
ATOM 6116 C CA . LYS B 1 145 ? -13.969 2.479 6.797 1 95.06 145 LYS B CA 1
ATOM 6117 C C . LYS B 1 145 ? -14.211 3.58 7.824 1 95.06 145 LYS B C 1
ATOM 6119 O O . LYS B 1 145 ? -14.898 3.361 8.828 1 95.06 145 LYS B O 1
ATOM 6124 N N . CYS B 1 146 ? -13.609 4.746 7.609 1 96.75 146 CYS B N 1
ATOM 6125 C CA . CYS B 1 146 ? -13.805 5.883 8.5 1 96.75 146 CYS B CA 1
ATOM 6126 C C . CYS B 1 146 ? -15.086 6.629 8.164 1 96.75 146 CYS B C 1
ATOM 6128 O O . CYS B 1 146 ? -15.047 7.797 7.766 1 96.75 146 CYS B O 1
ATOM 6130 N N . THR B 1 147 ? -16.203 6.082 8.422 1 95.25 147 THR B N 1
ATOM 6131 C CA . THR B 1 147 ? -17.5 6.57 7.961 1 95.25 147 THR B CA 1
ATOM 6132 C C . THR B 1 147 ? -17.891 7.848 8.695 1 95.25 147 THR B C 1
ATOM 6134 O O . THR B 1 147 ? -18.703 8.633 8.203 1 95.25 147 THR B O 1
ATOM 6137 N N . HIS B 1 148 ? -17.281 8.133 9.867 1 96.38 148 HIS B N 1
ATOM 6138 C CA . HIS B 1 148 ? -17.656 9.305 10.656 1 96.38 148 HIS B CA 1
ATOM 6139 C C . HIS B 1 148 ? -16.562 10.367 10.625 1 96.38 148 HIS B C 1
ATOM 6141 O O . HIS B 1 148 ? -16.516 11.242 11.484 1 96.38 148 HIS B O 1
ATOM 6147 N N . LEU B 1 149 ? -15.727 10.227 9.656 1 97.69 149 LEU B N 1
ATOM 6148 C CA . LEU B 1 149 ? -14.609 11.164 9.531 1 97.69 149 LEU B CA 1
ATOM 6149 C C . LEU B 1 149 ? -15.117 12.578 9.258 1 97.69 149 LEU B C 1
ATOM 6151 O O . LEU B 1 149 ? -15.891 12.789 8.32 1 97.69 149 LEU B O 1
ATOM 6155 N N . GLU B 1 150 ? -14.719 13.562 10.031 1 98.44 150 GLU B N 1
ATOM 6156 C CA . GLU B 1 150 ? -15.125 14.953 9.906 1 98.44 150 GLU B CA 1
ATOM 6157 C C . GLU B 1 150 ? -13.977 15.828 9.398 1 98.44 150 GLU B C 1
ATOM 6159 O O . GLU B 1 150 ? -14.211 16.828 8.727 1 98.44 150 GLU B O 1
ATOM 6164 N N . ARG B 1 151 ? -12.844 15.5 9.789 1 98.44 151 ARG B N 1
ATOM 6165 C CA . ARG B 1 151 ? -11.648 16.266 9.43 1 98.44 151 ARG B CA 1
ATOM 6166 C C . ARG B 1 151 ? -10.578 15.352 8.836 1 98.44 151 ARG B C 1
ATOM 6168 O O . ARG B 1 151 ? -10.211 14.344 9.445 1 98.44 151 ARG B O 1
ATOM 6175 N N . PHE B 1 152 ? -10.164 15.742 7.695 1 98.5 152 PHE B N 1
ATOM 6176 C CA . PHE B 1 152 ? -9.086 14.992 7.059 1 98.5 152 PHE B CA 1
ATOM 6177 C C . PHE B 1 152 ? -7.957 15.914 6.629 1 98.5 152 PHE B C 1
ATOM 6179 O O . PHE B 1 152 ? -8.195 16.922 5.949 1 98.5 152 PHE B O 1
ATOM 6186 N N . ARG B 1 153 ? -6.68 15.531 7.039 1 98.62 153 ARG B N 1
ATOM 6187 C CA . ARG B 1 153 ? -5.504 16.328 6.711 1 98.62 153 ARG B CA 1
ATOM 6188 C C . ARG B 1 153 ? -4.461 15.5 5.98 1 98.62 153 ARG B C 1
ATOM 6190 O O . ARG B 1 153 ? -3.879 14.578 6.559 1 98.62 153 ARG B O 1
ATOM 6197 N N . TRP B 1 154 ? -4.285 15.773 4.672 1 98.38 154 TRP B N 1
ATOM 6198 C CA . TRP B 1 154 ? -3.193 15.219 3.881 1 98.38 154 TRP B CA 1
ATOM 6199 C C . TRP B 1 154 ? -1.999 16.172 3.855 1 98.38 154 TRP B C 1
ATOM 6201 O O . TRP B 1 154 ? -1.931 17.062 3.016 1 98.38 154 TRP B O 1
ATOM 6211 N N . ASP B 1 155 ? -1.083 15.992 4.719 1 97.5 155 ASP B N 1
ATOM 6212 C CA . ASP B 1 155 ? 0.124 16.812 4.781 1 97.5 155 ASP B CA 1
ATOM 6213 C C . ASP B 1 155 ? 1.374 15.969 4.551 1 97.5 155 ASP B C 1
ATOM 6215 O O . ASP B 1 155 ? 2.322 16.031 5.336 1 97.5 155 ASP B O 1
ATOM 6219 N N . LEU B 1 156 ? 1.298 15.094 3.545 1 95.94 156 LEU B N 1
ATOM 6220 C CA . LEU B 1 156 ? 2.443 14.328 3.064 1 95.94 156 LEU B CA 1
ATOM 6221 C C . LEU B 1 156 ? 3.072 15 1.847 1 95.94 156 LEU B C 1
ATOM 6223 O O . LEU B 1 156 ? 2.402 15.742 1.128 1 95.94 156 LEU B O 1
ATOM 6227 N N . ASP B 1 157 ? 4.352 14.719 1.557 1 92.06 157 ASP B N 1
ATOM 6228 C CA . ASP B 1 157 ? 5.055 15.383 0.464 1 92.06 157 ASP B CA 1
ATOM 6229 C C . ASP B 1 157 ? 4.844 14.648 -0.855 1 92.06 157 ASP B C 1
ATOM 6231 O O . ASP B 1 157 ? 5.516 14.93 -1.849 1 92.06 157 ASP B O 1
ATOM 6235 N N . VAL B 1 158 ? 3.973 13.672 -0.835 1 92.19 158 VAL B N 1
ATOM 6236 C CA . VAL B 1 158 ? 3.654 12.938 -2.055 1 92.19 158 VAL B CA 1
ATOM 6237 C C . VAL B 1 158 ? 2.236 13.273 -2.508 1 92.19 158 VAL B C 1
ATOM 6239 O O . VAL B 1 158 ? 1.43 13.781 -1.723 1 92.19 158 VAL B O 1
ATOM 6242 N N . ARG B 1 159 ? 1.919 12.945 -3.711 1 92.38 159 ARG B N 1
ATOM 6243 C CA . ARG B 1 159 ? 0.668 13.383 -4.324 1 92.38 159 ARG B CA 1
ATOM 6244 C C . ARG B 1 159 ? -0.488 12.477 -3.904 1 92.38 159 ARG B C 1
ATOM 6246 O O . ARG B 1 159 ? -0.338 11.258 -3.836 1 92.38 159 ARG B O 1
ATOM 6253 N N . ILE B 1 160 ? -1.619 13.078 -3.615 1 95.38 160 ILE B N 1
ATOM 6254 C CA . ILE B 1 160 ? -2.877 12.359 -3.432 1 95.38 160 ILE B CA 1
ATOM 6255 C C . ILE B 1 160 ? -3.416 11.914 -4.785 1 95.38 160 ILE B C 1
ATOM 6257 O O . ILE B 1 160 ? -3.352 12.656 -5.766 1 95.38 160 ILE B O 1
ATOM 6261 N N . GLN B 1 161 ? -3.91 10.703 -4.918 1 94.5 161 GLN B N 1
ATOM 6262 C CA . GLN B 1 161 ? -4.387 10.156 -6.18 1 94.5 161 GLN B CA 1
ATOM 6263 C C . GLN B 1 161 ? -5.906 10.242 -6.281 1 94.5 161 GLN B C 1
ATOM 6265 O O . GLN B 1 161 ? -6.59 10.422 -5.273 1 94.5 161 GLN B O 1
ATOM 6270 N N . PRO B 1 162 ? -6.469 10.102 -7.473 1 94 162 PRO B N 1
ATOM 6271 C CA . PRO B 1 162 ? -7.91 10.242 -7.695 1 94 162 PRO B CA 1
ATOM 6272 C C . PRO B 1 162 ? -8.734 9.25 -6.871 1 94 162 PRO B C 1
ATOM 6274 O O . PRO B 1 162 ? -9.859 9.562 -6.473 1 94 162 PRO B O 1
ATOM 6277 N N . ASN B 1 163 ? -8.242 8.086 -6.688 1 95.12 163 ASN B N 1
ATOM 6278 C CA . ASN B 1 163 ? -9 7.121 -5.891 1 95.12 163 ASN B CA 1
ATOM 6279 C C . ASN B 1 163 ? -9.258 7.645 -4.48 1 95.12 163 ASN B C 1
ATOM 6281 O O . ASN B 1 163 ? -10.344 7.441 -3.928 1 95.12 163 ASN B O 1
ATOM 6285 N N . MET B 1 164 ? -8.312 8.328 -3.922 1 96.38 164 MET B N 1
ATOM 6286 C CA . MET B 1 164 ? -8.453 8.93 -2.6 1 96.38 164 MET B CA 1
ATOM 6287 C C . MET B 1 164 ? -9.508 10.031 -2.615 1 96.38 164 MET B C 1
ATOM 6289 O O . MET B 1 164 ? -10.336 10.117 -1.708 1 96.38 164 MET B O 1
ATOM 6293 N N . TYR B 1 165 ? -9.445 10.891 -3.645 1 97.06 165 TYR B N 1
ATOM 6294 C CA . TYR B 1 165 ? -10.461 11.93 -3.779 1 97.06 165 TYR B CA 1
ATOM 6295 C C . TYR B 1 165 ? -11.852 11.328 -3.865 1 97.06 165 TYR B C 1
ATOM 6297 O O . TYR B 1 165 ? -12.805 11.859 -3.297 1 97.06 165 TYR B O 1
ATOM 6305 N N . GLY B 1 166 ? -11.898 10.211 -4.605 1 95.31 166 GLY B N 1
ATOM 6306 C CA . GLY B 1 166 ? -13.18 9.523 -4.703 1 95.31 166 GLY B CA 1
ATOM 6307 C C . GLY B 1 166 ? -13.688 9.023 -3.365 1 95.31 166 GLY B C 1
ATOM 6308 O O . GLY B 1 166 ? -14.898 9.039 -3.109 1 95.31 166 GLY B O 1
ATOM 6309 N N . GLY B 1 167 ? -12.766 8.562 -2.561 1 96 167 GLY B N 1
ATOM 6310 C CA . GLY B 1 167 ? -13.141 8.125 -1.226 1 96 167 GLY B CA 1
ATOM 6311 C C . GLY B 1 167 ? -13.617 9.258 -0.334 1 96 167 GLY B C 1
ATOM 6312 O O . GLY B 1 167 ? -14.594 9.102 0.399 1 96 16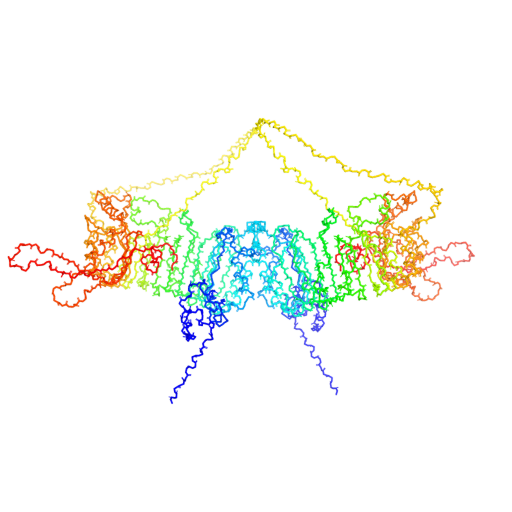7 GLY B O 1
ATOM 6313 N N . LEU B 1 168 ? -12.938 10.367 -0.415 1 97.25 168 LEU B N 1
ATOM 6314 C CA . LEU B 1 168 ? -13.297 11.531 0.39 1 97.25 168 LEU B CA 1
ATOM 6315 C C . LEU B 1 168 ? -14.672 12.055 -0.01 1 97.25 168 LEU B C 1
ATOM 6317 O O . LEU B 1 168 ? -15.438 12.508 0.842 1 97.25 168 LEU B O 1
ATOM 6321 N N . ALA B 1 169 ? -14.992 11.977 -1.279 1 96 169 ALA B N 1
ATOM 6322 C CA . ALA B 1 169 ? -16.266 12.484 -1.808 1 96 169 ALA B CA 1
ATOM 6323 C C . ALA B 1 169 ? -17.438 11.648 -1.305 1 96 169 ALA B C 1
ATOM 6325 O O . ALA B 1 169 ? -18.562 12.125 -1.257 1 96 169 ALA B O 1
ATOM 6326 N N . LYS B 1 170 ? -17.156 10.453 -0.87 1 94.56 170 LYS B N 1
ATOM 6327 C CA . LYS B 1 170 ? -18.203 9.555 -0.394 1 94.56 170 LYS B CA 1
ATOM 6328 C C . LYS B 1 170 ? -18.531 9.812 1.076 1 94.56 170 LYS B C 1
ATOM 6330 O O . LYS B 1 170 ? -19.562 9.383 1.577 1 94.56 170 LYS B O 1
ATOM 6335 N N . LEU B 1 171 ? -17.688 10.516 1.741 1 96 171 LEU B N 1
ATOM 6336 C CA . LEU B 1 171 ? -17.859 10.773 3.166 1 96 171 LEU B CA 1
ATOM 6337 C C . LEU B 1 171 ? -18.875 11.891 3.391 1 96 171 LEU B C 1
ATOM 6339 O O . LEU B 1 171 ? -18.594 13.055 3.074 1 96 171 LEU B O 1
ATOM 6343 N N . SER B 1 172 ? -19.953 11.617 4.023 1 93.69 172 SER B N 1
ATOM 6344 C CA . SER B 1 172 ? -21.047 12.57 4.18 1 93.69 172 SER B CA 1
ATOM 6345 C C . SER B 1 172 ? -20.766 13.539 5.32 1 93.69 172 SER B C 1
ATOM 6347 O O . SER B 1 172 ? -21.344 14.633 5.367 1 93.69 172 SER B O 1
ATOM 6349 N N . ARG B 1 173 ? -19.812 13.211 6.18 1 96.31 173 ARG B N 1
ATOM 6350 C CA . ARG B 1 173 ? -19.625 14.039 7.363 1 96.31 173 ARG B CA 1
ATOM 6351 C C . ARG B 1 173 ? -18.344 14.859 7.258 1 96.31 173 ARG B C 1
ATOM 6353 O O . ARG B 1 173 ? -18.016 15.625 8.164 1 96.31 173 ARG B O 1
ATOM 6360 N N . LEU B 1 174 ? -17.656 14.727 6.191 1 97.75 174 LEU B N 1
ATOM 6361 C CA . LEU B 1 174 ? -16.375 15.43 6.043 1 97.75 174 LEU B CA 1
ATOM 6362 C C . LEU B 1 174 ? -16.609 16.938 5.941 1 97.75 174 LEU B C 1
ATOM 6364 O O . LEU B 1 174 ? -17.281 17.406 5.02 1 97.75 174 LEU B O 1
ATOM 6368 N N . GLU B 1 175 ? -16.016 17.734 6.887 1 98.31 175 GLU B N 1
ATOM 6369 C CA . GLU B 1 175 ? -16.25 19.172 6.945 1 98.31 175 GLU B CA 1
ATOM 6370 C C . GLU B 1 175 ? -14.945 19.953 6.742 1 98.31 175 GLU B C 1
ATOM 6372 O O . GLU B 1 175 ? -14.961 21.109 6.309 1 98.31 175 GLU B O 1
ATOM 6377 N N . GLU B 1 176 ? -13.883 19.375 7.098 1 98.62 176 GLU B N 1
ATOM 6378 C CA . GLU B 1 176 ? -12.586 20.047 6.996 1 98.62 176 GLU B CA 1
ATOM 6379 C C . GLU B 1 176 ? -11.602 19.219 6.184 1 98.62 176 GLU B C 1
ATOM 6381 O O . GLU B 1 176 ? -11.414 18.031 6.445 1 98.62 176 GLU B O 1
ATOM 6386 N N . LEU B 1 177 ? -10.953 19.844 5.211 1 98.5 177 LEU B N 1
ATOM 6387 C CA . LEU B 1 177 ? -9.992 19.172 4.352 1 98.5 177 LEU B CA 1
ATOM 6388 C C . LEU B 1 177 ? -8.711 19.984 4.215 1 98.5 177 LEU B C 1
ATOM 6390 O O . LEU B 1 177 ? -8.766 21.203 3.982 1 98.5 177 LEU B O 1
ATOM 6394 N N . TRP B 1 178 ? -7.613 19.469 4.5 1 98.56 178 TRP B N 1
ATOM 6395 C CA . TRP B 1 178 ? -6.281 20.016 4.277 1 98.56 178 TRP B CA 1
ATOM 6396 C C . TRP B 1 178 ? -5.52 19.203 3.234 1 98.56 178 TRP B C 1
ATOM 6398 O O . TRP B 1 178 ? -5.355 17.984 3.387 1 98.56 178 TRP B O 1
ATOM 6408 N N . VAL B 1 179 ? -5.078 19.812 2.174 1 98.06 179 VAL B N 1
ATOM 6409 C CA . VAL B 1 179 ? -4.367 19.094 1.119 1 98.06 179 VAL B CA 1
ATOM 6410 C C . VAL B 1 179 ? -3.023 19.766 0.852 1 98.06 179 VAL B C 1
ATOM 6412 O O . VAL B 1 179 ? -2.975 20.938 0.464 1 98.06 179 VAL B O 1
ATOM 6415 N N . ARG B 1 180 ? -1.969 19.094 1.012 1 97.38 180 ARG B N 1
ATOM 6416 C CA . ARG B 1 180 ? -0.639 19.547 0.614 1 97.38 180 ARG B CA 1
ATOM 6417 C C . ARG B 1 180 ? -0.315 19.109 -0.81 1 97.38 180 ARG B C 1
ATOM 6419 O O . ARG B 1 180 ? -0.37 17.922 -1.127 1 97.38 180 ARG B O 1
ATOM 6426 N N . PHE B 1 181 ? 0.014 20.031 -1.677 1 95.94 181 PHE B N 1
ATOM 6427 C CA . PHE B 1 181 ? 0.363 19.719 -3.057 1 95.94 181 PHE B CA 1
ATOM 6428 C C . PHE B 1 181 ? 1.834 19.328 -3.17 1 95.94 181 PHE B C 1
ATOM 6430 O O . PHE B 1 181 ? 2.635 19.656 -2.289 1 95.94 181 PHE B O 1
ATOM 6437 N N . PRO B 1 182 ? 2.15 18.562 -4.25 1 88.69 182 PRO B N 1
ATOM 6438 C CA . PRO B 1 182 ? 3.535 18.125 -4.41 1 88.69 182 PRO B CA 1
ATOM 6439 C C . PRO B 1 182 ? 4.5 19.266 -4.703 1 88.69 182 PRO B C 1
ATOM 6441 O O . PRO B 1 182 ? 4.098 20.281 -5.285 1 88.69 182 PRO B O 1
ATOM 6444 N N . THR B 1 183 ? 5.75 19.047 -4.352 1 89 183 THR B N 1
ATOM 6445 C CA . THR B 1 183 ? 6.777 20.047 -4.562 1 89 183 THR B CA 1
ATOM 6446 C C . THR B 1 183 ? 7.773 19.594 -5.625 1 89 183 THR B C 1
ATOM 6448 O O . THR B 1 183 ? 8.633 20.375 -6.055 1 89 183 THR B O 1
ATOM 6451 N N . ASN B 1 184 ? 7.574 18.375 -6.043 1 85.94 184 ASN B N 1
ATOM 6452 C CA . ASN B 1 184 ? 8.453 17.859 -7.082 1 85.94 184 ASN B CA 1
ATOM 6453 C C . ASN B 1 184 ? 8.008 18.297 -8.477 1 85.94 184 ASN B C 1
ATOM 6455 O O . ASN B 1 184 ? 6.812 18.344 -8.758 1 85.94 184 ASN B O 1
ATOM 6459 N N . ARG B 1 185 ? 9.016 18.594 -9.352 1 87.25 185 ARG B N 1
ATOM 6460 C CA . ARG B 1 185 ? 8.719 19.141 -10.672 1 87.25 185 ARG B CA 1
ATOM 6461 C C . ARG B 1 185 ? 8.617 18.031 -11.711 1 87.25 185 ARG B C 1
ATOM 6463 O O . ARG B 1 185 ? 8.375 18.297 -12.891 1 87.25 185 ARG B O 1
ATOM 6470 N N . SER B 1 186 ? 8.719 16.844 -11.242 1 84.62 186 SER B N 1
ATOM 6471 C CA . SER B 1 186 ? 8.57 15.734 -12.188 1 84.62 186 SER B CA 1
ATOM 6472 C C . SER B 1 186 ? 7.152 15.664 -12.734 1 84.62 186 SER B C 1
ATOM 6474 O O . SER B 1 186 ? 6.184 15.828 -11.992 1 84.62 186 SER B O 1
ATOM 6476 N N . PRO B 1 187 ? 7.133 15.477 -14 1 85.56 187 PRO B N 1
ATOM 6477 C CA . PRO B 1 187 ? 5.801 15.461 -14.617 1 85.56 187 PRO B CA 1
ATOM 6478 C C . PRO B 1 187 ? 4.887 14.398 -14.016 1 85.56 187 PRO B C 1
ATOM 6480 O O . PRO B 1 187 ? 5.301 13.25 -13.836 1 85.56 187 PRO B O 1
ATOM 6483 N N . GLN B 1 188 ? 3.701 14.789 -13.688 1 85.88 188 GLN B N 1
ATOM 6484 C CA . GLN B 1 188 ? 2.658 13.914 -13.156 1 85.88 188 GLN B CA 1
ATOM 6485 C C . GLN B 1 188 ? 1.282 14.328 -13.672 1 85.88 188 GLN B C 1
ATOM 6487 O O . GLN B 1 188 ? 1.062 15.492 -14 1 85.88 188 GLN B O 1
ATOM 6492 N N . PRO B 1 189 ? 0.444 13.359 -13.828 1 85.69 189 PRO B N 1
ATOM 6493 C CA . PRO B 1 189 ? -0.904 13.742 -14.258 1 85.69 189 PRO B CA 1
ATOM 6494 C C . PRO B 1 189 ? -1.644 14.578 -13.211 1 85.69 189 PRO B C 1
ATOM 6496 O O . PRO B 1 189 ? -1.532 14.312 -12.016 1 85.69 189 PRO B O 1
ATOM 6499 N N . SER B 1 190 ? -2.316 15.641 -13.641 1 89.25 190 SER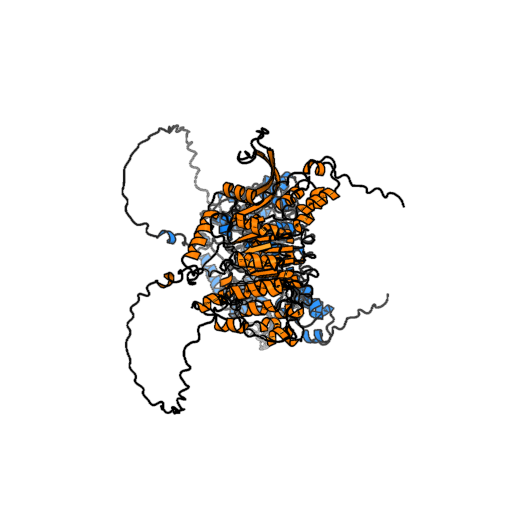 B N 1
ATOM 6500 C CA . SER B 1 190 ? -3.148 16.453 -12.773 1 89.25 190 SER B CA 1
ATOM 6501 C C . SER B 1 190 ? -4.621 16.078 -12.898 1 89.25 190 SER B C 1
ATOM 6503 O O . SER B 1 190 ? -5.086 15.734 -13.984 1 89.25 190 SER B O 1
ATOM 6505 N N . TYR B 1 191 ? -5.309 16.203 -11.812 1 91.38 191 TYR B N 1
ATOM 6506 C CA . TYR B 1 191 ? -6.699 15.766 -11.789 1 91.38 191 TYR B CA 1
ATOM 6507 C C . TYR B 1 191 ? -7.613 16.875 -11.297 1 91.38 191 TYR B C 1
ATOM 6509 O O . TYR B 1 191 ? -7.148 17.859 -10.695 1 91.38 191 TYR B O 1
ATOM 6517 N N . ASP B 1 192 ? -8.883 16.688 -11.672 1 94.69 192 ASP B N 1
ATOM 6518 C CA . ASP B 1 192 ? -9.93 17.547 -11.117 1 94.69 192 ASP B CA 1
ATOM 6519 C C . ASP B 1 192 ? -10.445 16.984 -9.789 1 94.69 192 ASP B C 1
ATOM 6521 O O . ASP B 1 192 ? -10.914 15.852 -9.727 1 94.69 192 ASP B O 1
ATOM 6525 N N . ILE B 1 193 ? -10.297 17.75 -8.766 1 97.19 193 ILE B N 1
ATOM 6526 C CA . ILE B 1 193 ? -10.797 17.312 -7.469 1 97.19 193 ILE B CA 1
ATOM 6527 C C . ILE B 1 193 ? -12.32 17.297 -7.473 1 97.19 193 ILE B C 1
ATOM 6529 O O . ILE B 1 193 ? -12.953 18.281 -7.855 1 97.19 193 ILE B O 1
ATOM 6533 N N . PRO B 1 194 ? -12.945 16.266 -7.055 1 96.62 194 PRO B N 1
ATOM 6534 C CA . PRO B 1 194 ? -14.398 16.141 -7.109 1 96.62 194 PRO B CA 1
ATOM 6535 C C . PRO B 1 194 ? -15.109 17.062 -6.121 1 96.62 194 PRO B C 1
ATOM 6537 O O . PRO B 1 194 ? -14.477 17.625 -5.227 1 96.62 194 PRO B O 1
ATOM 6540 N N . PRO B 1 195 ? -16.422 17.219 -6.336 1 96.5 195 PRO B N 1
ATOM 6541 C CA . PRO B 1 195 ? -17.188 18.062 -5.418 1 96.5 195 PRO B CA 1
ATOM 6542 C C . PRO B 1 195 ? -17.266 17.469 -4.012 1 96.5 195 PRO B C 1
ATOM 6544 O O . PRO B 1 195 ? -17.391 16.25 -3.85 1 96.5 195 PRO B O 1
ATOM 6547 N N . LEU B 1 196 ? -17.094 18.297 -3.029 1 96.38 196 LEU B N 1
ATOM 6548 C CA . LEU B 1 196 ? -17.312 18 -1.616 1 96.38 196 LEU B CA 1
ATOM 6549 C C . LEU B 1 196 ? -18.312 18.969 -1 1 96.38 196 LEU B C 1
ATOM 6551 O O . LEU B 1 196 ? -17.922 19.922 -0.313 1 96.38 196 LEU B O 1
ATOM 6555 N N . PRO B 1 197 ? -19.562 18.719 -1.138 1 93.06 197 PRO B N 1
ATOM 6556 C CA . PRO B 1 197 ? -20.609 19.703 -0.85 1 93.06 197 PRO B CA 1
ATOM 6557 C C . PRO B 1 197 ? -20.688 20.062 0.632 1 93.06 197 PRO B C 1
ATOM 6559 O O . PRO B 1 197 ? -21.125 21.156 0.983 1 93.06 197 PRO B O 1
ATOM 6562 N N . ASN B 1 198 ? -20.25 19.219 1.53 1 95.56 198 ASN B N 1
ATOM 6563 C CA . ASN B 1 198 ? -20.391 19.469 2.959 1 95.56 198 ASN B CA 1
ATOM 6564 C C . ASN B 1 198 ? -19.141 20.125 3.537 1 95.56 198 ASN B C 1
ATOM 6566 O O . ASN B 1 198 ? -19.062 20.375 4.746 1 95.56 198 ASN B O 1
ATOM 6570 N N . LEU B 1 199 ? -18.25 20.453 2.748 1 97.62 199 LEU B N 1
ATOM 6571 C CA . LEU B 1 199 ? -16.984 21 3.195 1 97.62 199 LEU B CA 1
ATOM 6572 C C . LEU B 1 199 ? -17.156 22.406 3.746 1 97.62 199 LEU B C 1
ATOM 6574 O O . LEU B 1 199 ? -17.781 23.25 3.104 1 97.62 199 LEU B O 1
ATOM 6578 N N . LYS B 1 200 ? -16.656 22.672 4.918 1 98.31 200 LYS B N 1
ATOM 6579 C CA . LYS B 1 200 ? -16.75 23.984 5.555 1 98.31 200 LYS B CA 1
ATOM 6580 C C . LYS B 1 200 ? -15.391 24.688 5.566 1 98.31 200 LYS B C 1
ATOM 6582 O O . LYS B 1 200 ? -15.32 25.906 5.598 1 98.31 200 LYS B O 1
ATOM 6587 N N . SER B 1 201 ? -14.359 23.953 5.602 1 98.5 201 SER B N 1
ATOM 6588 C CA . SER B 1 201 ? -13.016 24.5 5.652 1 98.5 201 SER B CA 1
ATOM 6589 C C . SER B 1 201 ? -12.086 23.781 4.68 1 98.5 201 SER B C 1
ATOM 6591 O O . SER B 1 201 ? -12.023 22.562 4.664 1 98.5 201 SER B O 1
ATOM 6593 N N . LEU B 1 202 ? -11.375 24.531 3.852 1 98.31 202 LEU B N 1
ATOM 6594 C CA . LEU B 1 202 ? -10.414 24 2.898 1 98.31 202 LEU B CA 1
ATOM 6595 C C . LEU B 1 202 ? -9.062 24.688 3.041 1 98.31 202 LEU B C 1
ATOM 6597 O O . LEU B 1 202 ? -8.984 25.922 3.029 1 98.31 202 LEU B O 1
ATOM 6601 N N . THR B 1 203 ? -8.078 23.984 3.258 1 98.5 203 THR B N 1
ATOM 6602 C CA . THR B 1 203 ? -6.711 24.484 3.295 1 98.5 203 THR B CA 1
ATOM 6603 C C . THR B 1 203 ? -5.852 23.797 2.24 1 98.5 203 THR B C 1
ATOM 6605 O O . THR B 1 203 ? -5.758 22.562 2.217 1 98.5 203 THR B O 1
ATOM 6608 N N . ILE B 1 204 ? -5.289 24.516 1.371 1 97.94 204 ILE B N 1
ATOM 6609 C CA . ILE B 1 204 ? -4.34 23.969 0.405 1 97.94 204 ILE B CA 1
ATOM 6610 C C . ILE B 1 204 ? -2.953 24.547 0.665 1 97.94 204 ILE B C 1
ATOM 6612 O O . ILE B 1 204 ? -2.82 25.734 0.974 1 97.94 204 ILE B O 1
ATOM 6616 N N . THR B 1 205 ? -1.95 23.734 0.601 1 97.69 205 THR B N 1
ATOM 6617 C CA . THR B 1 205 ? -0.608 24.219 0.896 1 97.69 205 THR B CA 1
ATOM 6618 C C . THR B 1 205 ? 0.367 23.812 -0.21 1 97.69 205 THR B C 1
ATOM 6620 O O . THR B 1 205 ? 0.157 22.828 -0.9 1 97.69 205 THR B O 1
ATOM 6623 N N . HIS B 1 206 ? 1.396 24.672 -0.484 1 95.81 206 HIS B N 1
ATOM 6624 C CA . HIS B 1 206 ? 2.523 24.438 -1.376 1 95.81 206 HIS B CA 1
ATOM 6625 C C . HIS B 1 206 ? 2.078 24.406 -2.834 1 95.81 206 HIS B C 1
ATOM 6627 O O . HIS B 1 206 ? 2.562 23.594 -3.621 1 95.81 206 HIS B O 1
ATOM 6633 N N . TYR B 1 207 ? 1.029 25.141 -3.088 1 96.5 207 TYR B N 1
ATOM 6634 C CA . TYR B 1 207 ? 0.577 25.219 -4.473 1 96.5 207 TYR B CA 1
ATOM 6635 C C . TYR B 1 207 ? 1.644 25.844 -5.363 1 96.5 207 TYR B C 1
ATOM 6637 O O . TYR B 1 207 ? 2.09 26.969 -5.117 1 96.5 207 TYR B O 1
ATOM 6645 N N . ASP B 1 208 ? 2.145 25.172 -6.32 1 94.44 208 ASP B N 1
ATOM 6646 C CA . ASP B 1 208 ? 3.102 25.594 -7.336 1 94.44 208 ASP B CA 1
ATOM 6647 C C . ASP B 1 208 ? 2.705 25.078 -8.719 1 94.44 208 ASP B C 1
ATOM 6649 O O . ASP B 1 208 ? 2.771 23.875 -8.977 1 94.44 208 ASP B O 1
ATOM 6653 N N . PRO B 1 209 ? 2.352 25.969 -9.602 1 92.25 209 PRO B N 1
ATOM 6654 C CA . PRO B 1 209 ? 1.921 25.516 -10.93 1 92.25 209 PRO B CA 1
ATOM 6655 C C . PRO B 1 209 ? 2.986 24.703 -11.656 1 92.25 209 PRO B C 1
ATOM 6657 O O . PRO B 1 209 ? 2.66 23.875 -12.523 1 92.25 209 PRO B O 1
ATOM 6660 N N . LEU B 1 210 ? 4.227 24.859 -11.297 1 90.44 210 LEU B N 1
ATOM 6661 C CA . LEU B 1 210 ? 5.312 24.141 -11.953 1 90.44 210 LEU B CA 1
ATOM 6662 C C . LEU B 1 210 ? 5.391 22.703 -11.453 1 90.44 210 LEU B C 1
ATOM 6664 O O . LEU B 1 210 ? 6.066 21.859 -12.047 1 90.44 210 LEU B O 1
ATOM 6668 N N . CYS B 1 211 ? 4.641 22.391 -10.422 1 91.94 211 CYS B N 1
ATOM 6669 C CA . CYS B 1 211 ? 4.68 21.047 -9.836 1 91.94 211 CYS B CA 1
ATOM 6670 C C . CYS B 1 211 ? 3.396 20.281 -10.133 1 91.94 211 CYS B C 1
ATOM 6672 O O . CYS B 1 211 ? 3.053 19.344 -9.422 1 91.94 211 CYS B O 1
ATOM 6674 N N . PHE B 1 212 ? 2.625 20.688 -11.039 1 89.56 212 PHE B N 1
ATOM 6675 C CA . PHE B 1 212 ? 1.456 20.016 -11.594 1 89.56 212 PHE B CA 1
ATOM 6676 C C . PHE B 1 212 ? 0.4 19.781 -10.523 1 89.56 212 PHE B C 1
ATOM 6678 O O . PHE B 1 212 ? -0.053 18.656 -10.312 1 89.56 212 PHE B O 1
ATOM 6685 N N . PRO B 1 213 ? -0.013 20.812 -9.836 1 93.56 213 PRO B N 1
ATOM 6686 C CA . PRO B 1 213 ? -1.043 20.656 -8.805 1 93.56 213 PRO B CA 1
ATOM 6687 C C . PRO B 1 213 ? -2.404 20.281 -9.383 1 93.56 213 PRO B C 1
ATOM 6689 O O . PRO B 1 213 ? -2.645 20.469 -10.578 1 93.56 213 PRO B O 1
ATOM 6692 N N . ASP B 1 214 ? -3.258 19.672 -8.609 1 95 214 ASP B N 1
ATOM 6693 C CA . ASP B 1 214 ? -4.613 19.312 -9.016 1 95 214 ASP B CA 1
ATOM 6694 C C . ASP B 1 214 ? -5.5 20.562 -9.102 1 95 214 ASP B C 1
ATOM 6696 O O . ASP B 1 214 ? -5.18 21.594 -8.516 1 95 214 ASP B O 1
ATOM 6700 N N . ASP B 1 215 ? -6.555 20.438 -9.852 1 95.88 215 ASP B N 1
ATOM 6701 C CA . ASP B 1 215 ? -7.477 21.547 -10.055 1 95.88 215 ASP B CA 1
ATOM 6702 C C . ASP B 1 215 ? -8.562 21.578 -8.977 1 95.88 215 ASP B C 1
ATOM 6704 O O . ASP B 1 215 ? -9.273 20.594 -8.789 1 95.88 215 ASP B O 1
ATOM 6708 N N . ILE B 1 216 ? -8.758 22.734 -8.312 1 96.69 216 ILE B N 1
ATOM 6709 C CA . ILE B 1 216 ? -9.688 22.797 -7.188 1 96.69 216 ILE B CA 1
ATOM 6710 C C . ILE B 1 216 ? -10.945 23.547 -7.609 1 96.69 216 ILE B C 1
ATOM 6712 O O . ILE B 1 216 ? -11.859 23.734 -6.805 1 96.69 216 ILE B O 1
ATOM 6716 N N . ALA B 1 217 ? -11.117 24 -8.852 1 95.5 217 ALA B N 1
ATOM 6717 C CA . ALA B 1 217 ? -12.211 24.844 -9.305 1 95.5 217 ALA B CA 1
ATOM 6718 C C . ALA B 1 217 ? -13.555 24.156 -9.133 1 95.5 217 ALA B C 1
ATOM 6720 O O . ALA B 1 217 ? -14.523 24.766 -8.672 1 95.5 217 ALA B O 1
ATOM 6721 N N . THR B 1 218 ? -13.586 22.906 -9.477 1 97 218 THR B N 1
ATOM 6722 C CA . THR B 1 218 ? -14.828 22.141 -9.344 1 97 218 THR B CA 1
ATOM 6723 C C . THR B 1 218 ? -15.219 22 -7.879 1 97 218 THR B C 1
ATOM 6725 O O . THR B 1 218 ? -16.391 22.094 -7.531 1 97 218 THR B O 1
ATOM 6728 N N . LEU B 1 219 ? -14.227 21.719 -7.098 1 97.44 219 LEU B N 1
ATOM 6729 C CA . LEU B 1 219 ? -14.461 21.594 -5.664 1 97.44 219 LEU B CA 1
ATOM 6730 C C . LEU B 1 219 ? -15.047 22.891 -5.098 1 97.44 219 LEU B C 1
ATOM 6732 O O . LEU B 1 219 ? -16.031 22.859 -4.359 1 97.44 219 LEU B O 1
ATOM 6736 N N . LEU B 1 220 ? -14.508 24.047 -5.445 1 96.5 220 LEU B N 1
ATOM 6737 C CA . LEU B 1 220 ? -14.953 25.344 -4.949 1 96.5 220 LEU B CA 1
ATOM 6738 C C . LEU B 1 220 ? -16.359 25.672 -5.449 1 96.5 220 LEU B C 1
ATOM 6740 O O . LEU B 1 220 ? -17.156 26.266 -4.723 1 96.5 220 LEU B O 1
ATOM 6744 N N . LEU B 1 221 ? -16.641 25.312 -6.652 1 95.44 221 LEU B N 1
ATOM 6745 C CA . LEU B 1 221 ? -17.953 25.578 -7.234 1 95.44 221 LEU B CA 1
ATOM 6746 C C . LEU B 1 221 ? -19.047 24.891 -6.422 1 95.44 221 LEU B C 1
ATOM 6748 O O . LEU B 1 221 ? -20.125 25.469 -6.203 1 95.44 221 LEU B O 1
ATOM 6752 N N . HIS B 1 222 ? -18.781 23.703 -5.922 1 95.62 222 HIS B N 1
ATOM 6753 C CA . HIS B 1 222 ? -19.828 22.906 -5.297 1 95.62 222 HIS B CA 1
ATOM 6754 C C . HIS B 1 222 ? -19.75 22.984 -3.775 1 95.62 222 HIS B C 1
ATOM 6756 O O . HIS B 1 222 ? -20.609 22.453 -3.074 1 95.62 222 HIS B O 1
ATOM 6762 N N . ALA B 1 223 ? -18.734 23.641 -3.229 1 94.38 223 ALA B N 1
ATOM 6763 C CA . ALA B 1 223 ? -18.609 23.797 -1.782 1 94.38 223 ALA B CA 1
ATOM 6764 C C . ALA B 1 223 ? -19.453 24.969 -1.288 1 94.38 223 ALA B C 1
ATOM 6766 O O . ALA B 1 223 ? -18.906 26 -0.857 1 94.38 223 ALA B O 1
ATOM 6767 N N . THR B 1 224 ? -20.703 24.781 -1.18 1 92.19 224 THR B N 1
ATOM 6768 C CA . THR B 1 224 ? -21.625 25.859 -0.879 1 92.19 224 THR B CA 1
ATOM 6769 C C . THR B 1 224 ? -21.594 26.219 0.604 1 92.19 224 THR B C 1
ATOM 6771 O O . THR B 1 224 ? -21.984 27.328 0.996 1 92.19 224 THR B O 1
ATOM 6774 N N . ARG B 1 225 ? -21.062 25.328 1.388 1 95.12 225 ARG B N 1
ATOM 6775 C CA . ARG B 1 225 ? -21.016 25.578 2.826 1 95.12 225 ARG B CA 1
ATOM 6776 C C . ARG B 1 225 ? -19.625 26.031 3.264 1 95.12 225 ARG B C 1
ATOM 6778 O O . ARG B 1 225 ? -19.359 26.156 4.461 1 95.12 225 ARG B O 1
ATOM 6785 N N . LEU B 1 226 ? -18.781 26.281 2.312 1 96.69 226 LEU B N 1
ATOM 6786 C CA . LEU B 1 226 ? -17.406 26.641 2.611 1 96.69 226 LEU B CA 1
ATOM 6787 C C . LEU B 1 226 ? -17.328 27.984 3.324 1 96.69 226 LEU B C 1
ATOM 6789 O O . LEU B 1 226 ? -17.844 28.984 2.816 1 96.69 226 LEU B O 1
ATOM 6793 N N . SER B 1 227 ? -16.75 28.031 4.48 1 97 227 SER B N 1
ATOM 6794 C CA . SER B 1 227 ? -16.641 29.25 5.27 1 97 227 SER B CA 1
ATOM 6795 C C . SER B 1 227 ? -15.188 29.672 5.449 1 97 227 SER B C 1
ATOM 6797 O O . SER B 1 227 ? -14.906 30.844 5.711 1 97 227 SER B O 1
ATOM 6799 N N . SER B 1 228 ? -14.312 28.781 5.371 1 97.81 228 SER B N 1
ATOM 6800 C CA . SER B 1 228 ? -12.891 29.062 5.547 1 97.81 228 SER B CA 1
ATOM 6801 C C . SER B 1 228 ? -12.078 28.547 4.367 1 97.81 228 SER B C 1
ATOM 6803 O O . SER B 1 228 ? -12.172 27.375 4.004 1 97.81 228 SER B O 1
ATOM 6805 N N . LEU B 1 229 ? -11.32 29.391 3.719 1 97.19 229 LEU B N 1
ATOM 6806 C CA . LEU B 1 229 ? -10.445 29.031 2.611 1 97.19 229 LEU B CA 1
ATOM 6807 C C . LEU B 1 229 ? -9.031 29.562 2.838 1 97.19 229 LEU B C 1
ATOM 6809 O O . LEU B 1 229 ? -8.836 30.781 2.916 1 97.19 229 LEU B O 1
ATOM 6813 N N . ILE B 1 230 ? -8.133 28.734 3.014 1 98.06 230 ILE B N 1
ATOM 6814 C CA . ILE B 1 230 ? -6.738 29.125 3.197 1 98.06 230 ILE B CA 1
ATOM 6815 C C . ILE B 1 230 ? -5.91 28.625 2.016 1 98.06 230 ILE B C 1
ATOM 6817 O O . ILE B 1 230 ? -5.902 27.422 1.716 1 98.06 230 ILE B O 1
ATOM 6821 N N . MET B 1 231 ? -5.238 29.469 1.347 1 97 231 MET B N 1
ATOM 6822 C CA . MET B 1 231 ? -4.418 29.125 0.189 1 97 231 MET B CA 1
ATOM 6823 C C . MET B 1 231 ? -2.955 29.484 0.439 1 97 231 MET B C 1
ATOM 6825 O O . MET B 1 231 ? -2.609 30.656 0.607 1 97 231 MET B O 1
ATOM 6829 N N . HIS B 1 232 ? -2.193 28.531 0.547 1 97.88 232 HIS B N 1
ATOM 6830 C CA . HIS B 1 232 ? -0.754 28.672 0.733 1 97.88 232 HIS B CA 1
ATOM 6831 C C . HIS B 1 232 ? 0.005 28.312 -0.538 1 97.88 232 HIS B C 1
ATOM 6833 O O . HIS B 1 232 ? -0.101 27.188 -1.029 1 97.88 232 HIS B O 1
ATOM 6839 N N . PHE B 1 233 ? 0.738 29.25 -1.079 1 96.44 233 PHE B N 1
ATOM 6840 C CA . PHE B 1 233 ? 1.507 29.047 -2.303 1 96.44 233 PHE B CA 1
ATOM 6841 C C . PHE B 1 233 ? 2.977 28.797 -1.986 1 96.44 233 PHE B C 1
ATOM 6843 O O . PHE B 1 233 ? 3.439 29.094 -0.883 1 96.44 233 PHE B O 1
ATOM 6850 N N . SER B 1 234 ? 3.664 28.219 -2.938 1 93.81 234 SER B N 1
ATOM 6851 C CA . SER B 1 234 ? 5.094 27.969 -2.762 1 93.81 234 SER B CA 1
ATOM 6852 C C . SER B 1 234 ? 5.867 29.281 -2.658 1 93.81 234 SER B C 1
ATOM 6854 O O . SER B 1 234 ? 5.695 30.188 -3.484 1 93.81 234 SER B O 1
ATOM 6856 N N . PRO B 1 235 ? 6.762 29.359 -1.686 1 92.25 235 PRO B N 1
ATOM 6857 C CA . PRO B 1 235 ? 7.555 30.578 -1.537 1 92.25 235 PRO B CA 1
ATOM 6858 C C . PRO B 1 235 ? 8.555 30.766 -2.672 1 92.25 235 PRO B C 1
ATOM 6860 O O . PRO B 1 235 ? 9.047 31.891 -2.877 1 92.25 235 PRO B O 1
ATOM 6863 N N . ARG B 1 236 ? 8.859 29.719 -3.326 1 89.81 236 ARG B N 1
ATOM 6864 C CA . ARG B 1 236 ? 9.789 29.766 -4.449 1 89.81 236 ARG B CA 1
ATOM 6865 C C . ARG B 1 236 ? 9.383 30.844 -5.445 1 89.81 236 ARG B C 1
ATOM 6867 O O . ARG B 1 236 ? 10.242 31.516 -6.035 1 89.81 236 ARG B O 1
ATOM 6874 N N . MET B 1 237 ? 8.164 31.031 -5.691 1 90.75 237 MET B N 1
ATOM 6875 C CA . MET B 1 237 ? 7.668 31.953 -6.703 1 90.75 237 MET B CA 1
ATOM 6876 C C . MET B 1 237 ? 8.039 33.406 -6.352 1 90.75 237 MET B C 1
ATOM 6878 O O . MET B 1 237 ? 8.422 34.188 -7.23 1 90.75 237 MET B O 1
ATOM 6882 N N . ARG B 1 238 ? 8.023 33.781 -5.102 1 90.81 238 ARG B N 1
ATOM 6883 C CA . ARG B 1 238 ? 8.414 35.094 -4.672 1 90.81 238 ARG B CA 1
ATOM 6884 C C . ARG B 1 238 ? 9.93 35.25 -4.656 1 90.81 238 ARG B C 1
ATOM 6886 O O . ARG B 1 238 ? 10.461 36.312 -5.027 1 90.81 238 ARG B O 1
ATOM 6893 N N . GLU B 1 239 ? 10.562 34.188 -4.258 1 88.5 239 GLU B N 1
ATOM 6894 C CA . GLU B 1 239 ? 12.023 34.219 -4.184 1 88.5 239 GLU B CA 1
ATOM 6895 C C . GLU B 1 239 ? 12.641 34.406 -5.566 1 88.5 239 GLU B C 1
ATOM 6897 O O . GLU B 1 239 ? 13.617 35.156 -5.723 1 88.5 239 GLU B O 1
ATOM 6902 N N . GLN B 1 240 ? 12.023 33.75 -6.504 1 87.5 240 GLN B N 1
ATOM 6903 C CA . GLN B 1 240 ? 12.578 33.781 -7.852 1 87.5 240 GLN B CA 1
ATOM 6904 C C . GLN B 1 240 ? 11.891 34.844 -8.711 1 87.5 240 GLN B C 1
ATOM 6906 O O . GLN B 1 240 ? 12.312 35.094 -9.844 1 87.5 240 GLN B O 1
ATOM 6911 N N . GLY B 1 241 ? 10.914 35.438 -8.125 1 87.06 241 GLY B N 1
ATOM 6912 C CA . GLY B 1 241 ? 10.203 36.469 -8.867 1 87.06 241 GLY B CA 1
ATOM 6913 C C . GLY B 1 241 ? 9.461 35.938 -10.078 1 87.06 241 GLY B C 1
ATOM 6914 O O . GLY B 1 241 ? 9.469 36.562 -11.141 1 87.06 241 GLY B O 1
ATOM 6915 N N . GLU B 1 242 ? 8.898 34.75 -9.969 1 86.69 242 GLU B N 1
ATOM 6916 C CA . GLU B 1 242 ? 8.188 34.094 -11.07 1 86.69 242 GLU B CA 1
ATOM 6917 C C . GLU B 1 242 ? 6.68 34.094 -10.82 1 86.69 242 GLU B C 1
ATOM 6919 O O . GLU B 1 242 ? 6.16 33.188 -10.148 1 86.69 242 GLU B O 1
ATOM 6924 N N . PRO B 1 243 ? 6 35 -11.367 1 87.62 243 PRO B N 1
ATOM 6925 C CA . PRO B 1 243 ? 4.547 35.031 -11.188 1 87.62 243 PRO B CA 1
ATOM 6926 C C . PRO B 1 243 ? 3.842 33.938 -12 1 87.62 243 PRO B C 1
ATOM 6928 O O . PRO B 1 243 ? 3.285 34.219 -13.062 1 87.62 243 PRO B O 1
ATOM 6931 N N . SER B 1 244 ? 3.699 32.781 -11.453 1 87.25 244 SER B N 1
ATOM 6932 C CA . SER B 1 244 ? 3.152 31.641 -12.18 1 87.25 244 SER B CA 1
ATOM 6933 C C . SER B 1 244 ? 1.698 31.391 -11.797 1 87.25 244 SER B C 1
ATOM 6935 O O . SER B 1 244 ? 1.055 30.484 -12.344 1 87.25 244 SER B O 1
ATOM 6937 N N . VAL B 1 245 ? 1.135 32.219 -10.945 1 91.06 245 VAL B N 1
ATOM 6938 C CA . VAL B 1 245 ? -0.204 31.953 -10.43 1 91.06 245 VAL B CA 1
ATOM 6939 C C . VAL B 1 245 ? -1.185 32.969 -10.984 1 91.06 245 VAL B C 1
ATOM 6941 O O . VAL B 1 245 ? -0.874 34.156 -11.039 1 91.06 245 VAL B O 1
ATOM 6944 N N . VAL B 1 246 ? -2.307 32.5 -11.492 1 87.44 246 VAL B N 1
ATOM 6945 C CA . VAL B 1 246 ? -3.445 33.312 -11.867 1 87.44 246 VAL B CA 1
ATOM 6946 C C . VAL B 1 246 ? -4.629 33.031 -10.953 1 87.44 246 VAL B C 1
ATOM 6948 O O . VAL B 1 246 ? -5.258 31.953 -11.062 1 87.44 246 VAL B O 1
ATOM 6951 N N . LEU B 1 247 ? -4.93 33.938 -10.102 1 87.5 247 LEU B N 1
ATOM 6952 C CA . LEU B 1 247 ? -5.922 33.719 -9.055 1 87.5 247 LEU B CA 1
ATOM 6953 C C . LEU B 1 247 ? -7.293 33.438 -9.656 1 87.5 247 LEU B C 1
ATOM 6955 O O . LEU B 1 247 ? -8.047 32.625 -9.109 1 87.5 247 LEU B O 1
ATOM 6959 N N . THR B 1 248 ? -7.68 34.062 -10.773 1 87.44 248 THR B N 1
ATOM 6960 C CA . THR B 1 248 ? -9 33.906 -11.383 1 87.44 248 THR B CA 1
ATOM 6961 C C . THR B 1 248 ? -9.211 32.5 -11.859 1 87.44 248 THR B C 1
ATOM 6963 O O . THR B 1 248 ? -10.352 32.062 -12.023 1 87.44 248 THR B O 1
ATOM 6966 N N . HIS B 1 249 ? -8.117 31.859 -12.039 1 90.31 249 HIS B N 1
ATOM 6967 C CA . HIS B 1 249 ? -8.188 30.469 -12.508 1 90.31 249 HIS B CA 1
ATOM 6968 C C . HIS B 1 249 ? -8.828 29.562 -11.469 1 90.31 249 HIS B C 1
ATOM 6970 O O . HIS B 1 249 ? -9.516 28.594 -11.812 1 90.31 249 HIS B O 1
ATOM 6976 N N . PHE B 1 250 ? -8.609 29.844 -10.219 1 93.12 250 PHE B N 1
ATOM 6977 C CA . PHE B 1 250 ? -9.164 29.031 -9.148 1 93.12 250 PHE B CA 1
ATOM 6978 C C . PHE B 1 250 ? -10.68 29.172 -9.086 1 93.12 250 PHE B C 1
ATOM 6980 O O . PHE B 1 250 ? -11.375 28.234 -8.68 1 93.12 250 PHE B O 1
ATOM 6987 N N . PHE B 1 251 ? -11.203 30.297 -9.508 1 93.19 251 PHE B N 1
ATOM 6988 C CA . PHE B 1 251 ? -12.609 30.625 -9.289 1 93.19 251 PHE B CA 1
ATOM 6989 C C . PHE B 1 251 ? -13.344 30.766 -10.625 1 93.19 251 PHE B C 1
ATOM 6991 O O . PHE B 1 251 ? -14.445 31.312 -10.68 1 93.19 251 PHE B O 1
ATOM 6998 N N . ARG B 1 252 ? -12.758 30.297 -11.641 1 92.69 252 ARG B N 1
ATOM 6999 C CA . ARG B 1 252 ? -13.297 30.453 -12.984 1 92.69 252 ARG B CA 1
ATOM 7000 C C . ARG B 1 252 ? -14.68 29.828 -13.102 1 92.69 252 ARG B C 1
ATOM 7002 O O . ARG B 1 252 ? -15.562 30.375 -13.766 1 92.69 252 ARG B O 1
ATOM 7009 N N . LYS B 1 253 ? -14.844 28.734 -12.469 1 94 253 LYS B N 1
ATOM 7010 C CA . LYS B 1 253 ? -16.125 28.062 -12.562 1 94 253 LYS B CA 1
ATOM 7011 C C . LYS B 1 253 ? -17.188 28.766 -11.727 1 94 253 LYS B C 1
ATOM 7013 O O . LYS B 1 253 ? -18.359 28.797 -12.094 1 94 253 LYS B O 1
ATOM 7018 N N . ASN B 1 254 ? -16.844 29.281 -10.641 1 93.75 254 ASN B N 1
ATOM 7019 C CA . ASN B 1 254 ? -17.75 30.109 -9.844 1 93.75 254 ASN B CA 1
ATOM 7020 C C . ASN B 1 254 ? -18.188 31.344 -10.602 1 93.75 254 ASN B C 1
ATOM 7022 O O . ASN B 1 254 ? -19.375 31.703 -10.586 1 93.75 254 ASN B O 1
ATOM 7026 N N . ALA B 1 255 ? -17.266 32 -11.258 1 91.31 255 ALA B N 1
ATOM 7027 C CA . ALA B 1 255 ? -17.562 33.219 -12.047 1 91.31 255 ALA B CA 1
ATOM 7028 C C . ALA B 1 255 ? -18.5 32.875 -13.211 1 91.31 255 ALA B C 1
ATOM 7030 O O . ALA B 1 255 ? -19.453 33.625 -13.484 1 91.31 255 ALA B O 1
ATOM 7031 N N . ALA B 1 256 ? -18.172 31.734 -13.82 1 92.19 256 ALA B N 1
ATOM 7032 C CA . ALA B 1 256 ? -18.984 31.328 -14.961 1 92.19 256 ALA B CA 1
ATOM 7033 C C . ALA B 1 256 ? -20.406 30.984 -14.531 1 92.19 256 ALA B C 1
ATOM 7035 O O . ALA B 1 256 ? -21.359 31.266 -15.25 1 92.19 256 ALA B O 1
ATOM 7036 N N . ALA B 1 257 ? -20.516 30.391 -13.391 1 94 257 ALA B N 1
ATOM 7037 C CA . ALA B 1 257 ? -21.828 30 -12.875 1 94 257 ALA B CA 1
ATOM 7038 C C . ALA B 1 257 ? -22.484 31.141 -12.117 1 94 257 ALA B C 1
ATOM 7040 O O . ALA B 1 257 ? -23.641 31.016 -11.688 1 94 257 ALA B O 1
ATOM 7041 N N . LYS B 1 258 ? -21.859 32.25 -11.977 1 91.56 258 LYS B N 1
ATOM 7042 C CA . LYS B 1 258 ? -22.344 33.406 -11.242 1 91.56 258 LYS B CA 1
ATOM 7043 C C . LYS B 1 258 ? -22.75 33.031 -9.82 1 91.56 258 LYS B C 1
ATOM 7045 O O . LYS B 1 258 ? -23.844 33.375 -9.367 1 91.56 258 LYS B O 1
ATOM 7050 N N . ARG B 1 259 ? -21.984 32.219 -9.281 1 92.38 259 ARG B N 1
ATOM 7051 C CA . ARG B 1 259 ? -22.156 31.828 -7.891 1 92.38 259 ARG B CA 1
ATOM 7052 C C . ARG B 1 259 ? -20.984 32.312 -7.035 1 92.38 259 ARG B C 1
ATOM 7054 O O . ARG B 1 259 ? -19.844 31.891 -7.234 1 92.38 259 ARG B O 1
ATOM 7061 N N . LYS B 1 260 ? -21.297 33.125 -6.062 1 91.94 260 LYS B N 1
ATOM 7062 C CA . LYS B 1 260 ? -20.25 33.719 -5.23 1 91.94 260 LYS B CA 1
ATOM 7063 C C . LYS B 1 260 ? -19.984 32.844 -4 1 91.94 260 LYS B C 1
ATOM 7065 O O . LYS B 1 260 ? -20.906 32.281 -3.424 1 91.94 260 LYS B O 1
ATOM 7070 N N . LEU B 1 261 ? -18.719 32.781 -3.627 1 93 261 LEU B N 1
ATOM 7071 C CA . LEU B 1 261 ? -18.328 32.125 -2.395 1 93 261 LEU B CA 1
ATOM 7072 C C . LEU B 1 261 ? -18.562 33.031 -1.186 1 93 261 LEU B C 1
ATOM 7074 O O . LEU B 1 261 ? -18.266 34.219 -1.231 1 93 261 LEU B O 1
ATOM 7078 N N . ARG B 1 262 ? -19.234 32.5 -0.2 1 93.25 262 ARG B N 1
ATOM 7079 C CA . ARG B 1 262 ? -19.469 33.219 1.04 1 93.25 262 ARG B CA 1
ATOM 7080 C C . ARG B 1 262 ? -18.516 32.781 2.137 1 93.25 262 ARG B C 1
ATOM 7082 O O . ARG B 1 262 ? -18.875 31.922 2.961 1 93.25 262 ARG B O 1
ATOM 7089 N N . LEU B 1 263 ? -17.375 33.438 2.197 1 94.25 263 LEU B N 1
ATOM 7090 C CA . LEU B 1 263 ? -16.328 33.031 3.129 1 94.25 263 LEU B CA 1
ATOM 7091 C C . LEU B 1 263 ? -16.359 33.875 4.387 1 94.25 263 LEU B C 1
ATOM 7093 O O . LEU B 1 263 ? -16.688 35.062 4.32 1 94.25 263 LEU B O 1
ATOM 7097 N N . ARG B 1 264 ? -16.125 33.281 5.484 1 95.38 264 ARG B N 1
ATOM 7098 C CA . ARG B 1 264 ? -15.945 34 6.734 1 95.38 264 ARG B CA 1
ATOM 7099 C C . ARG B 1 264 ? -14.461 34.219 7.047 1 95.38 264 ARG B C 1
ATOM 7101 O O . ARG B 1 264 ? -14.086 35.219 7.648 1 95.38 264 ARG B O 1
ATOM 7108 N N . LYS B 1 265 ? -13.711 33.281 6.68 1 96.62 265 LYS B N 1
ATOM 7109 C CA . LYS B 1 265 ? -12.266 33.312 6.91 1 96.62 265 LYS B CA 1
ATOM 7110 C C . LYS B 1 265 ? -11.492 33.094 5.613 1 96.62 265 LYS B C 1
ATOM 7112 O O . LYS B 1 265 ? -11.805 32.156 4.852 1 96.62 265 LYS B O 1
ATOM 7117 N N . MET B 1 266 ? -10.508 33.938 5.367 1 94.75 266 MET B N 1
ATOM 7118 C CA . MET B 1 266 ? -9.672 33.844 4.176 1 94.75 266 MET B CA 1
ATOM 7119 C C . MET B 1 266 ? -8.195 34 4.527 1 94.75 266 MET B C 1
ATOM 7121 O O . MET B 1 266 ? -7.836 34.906 5.297 1 94.75 266 MET B O 1
ATOM 7125 N N . GLY B 1 267 ? -7.41 33.125 4.105 1 95.81 267 GLY B N 1
ATOM 7126 C CA . GLY B 1 267 ? -5.973 33.188 4.312 1 95.81 267 GLY B CA 1
ATOM 7127 C C . GLY B 1 267 ? -5.176 33.031 3.033 1 95.81 267 GLY B C 1
ATOM 7128 O O . GLY B 1 267 ? -5.426 32.094 2.248 1 95.81 267 GLY B O 1
ATOM 7129 N N . LEU B 1 268 ? -4.246 33.938 2.746 1 95.31 268 LEU B N 1
ATOM 7130 C CA . LEU B 1 268 ? -3.35 33.906 1.595 1 95.31 268 LEU B CA 1
ATOM 7131 C C . LEU B 1 268 ? -1.892 33.938 2.041 1 95.31 268 LEU B C 1
ATOM 7133 O O . LEU B 1 268 ? -1.508 34.812 2.844 1 95.31 268 LEU B O 1
ATOM 7137 N N . TYR B 1 269 ? -1.168 33 1.604 1 96.56 269 TYR B N 1
ATOM 7138 C CA . TYR B 1 269 ? 0.235 32.906 1.99 1 96.56 269 TYR B CA 1
ATOM 7139 C C . TYR B 1 269 ? 1.136 32.875 0.762 1 96.56 269 TYR B C 1
ATOM 7141 O O . TYR B 1 269 ? 0.905 32.062 -0.152 1 96.56 269 TYR B O 1
ATOM 7149 N N . ASN B 1 270 ? 2.121 33.688 0.678 1 94.75 270 ASN B N 1
ATOM 7150 C CA . ASN B 1 270 ? 3.184 33.688 -0.321 1 94.75 270 ASN B CA 1
ATOM 7151 C C . ASN B 1 270 ? 2.635 33.906 -1.729 1 94.75 270 ASN B C 1
ATOM 7153 O O . ASN B 1 270 ? 3.115 33.281 -2.686 1 94.75 270 ASN B O 1
ATOM 7157 N N . LEU B 1 271 ? 1.671 34.625 -1.894 1 93.62 271 LEU B N 1
ATOM 7158 C CA . LEU B 1 271 ? 1.051 34.844 -3.197 1 93.62 271 LEU B CA 1
ATOM 7159 C C . LEU B 1 271 ? 1.849 35.844 -4.02 1 93.62 271 LEU B C 1
ATOM 7161 O O . LEU B 1 271 ? 2.289 36.875 -3.496 1 93.62 271 LEU B O 1
ATOM 7165 N N . LEU B 1 272 ? 2.215 35.5 -5.168 1 93.19 272 LEU B N 1
ATOM 7166 C CA . LEU B 1 272 ? 2.74 36.406 -6.176 1 93.19 272 LEU B CA 1
ATOM 7167 C C . LEU B 1 272 ? 1.877 36.375 -7.43 1 93.19 272 LEU B C 1
ATOM 7169 O O . LEU B 1 272 ? 2.039 35.5 -8.289 1 93.19 272 LEU B O 1
ATOM 7173 N N . ALA B 1 273 ? 0.993 37.25 -7.516 1 89.75 273 ALA B N 1
ATOM 7174 C CA . ALA B 1 273 ? 0.076 37.344 -8.648 1 89.75 273 ALA B CA 1
ATOM 7175 C C . ALA B 1 273 ? -0.449 38.781 -8.812 1 89.75 273 ALA B C 1
ATOM 7177 O O . ALA B 1 273 ? -0.338 39.594 -7.898 1 89.75 273 ALA B O 1
ATOM 7178 N N . ASN B 1 274 ? -0.966 39.062 -10.016 1 85.44 274 ASN B N 1
ATOM 7179 C CA . ASN B 1 274 ? -1.633 40.344 -10.242 1 85.44 274 ASN B CA 1
ATOM 7180 C C . ASN B 1 274 ? -3.004 40.375 -9.578 1 85.44 274 ASN B C 1
ATOM 7182 O O . ASN B 1 274 ? -3.68 39.344 -9.469 1 85.44 274 ASN B O 1
ATOM 7186 N N . ALA B 1 275 ? -3.291 41.625 -9.039 1 80.62 275 ALA B N 1
ATOM 7187 C CA . ALA B 1 275 ? -4.574 41.781 -8.359 1 80.62 275 ALA B CA 1
ATOM 7188 C C . ALA B 1 275 ? -5.723 41.844 -9.359 1 80.62 275 ALA B C 1
ATOM 7190 O O . ALA B 1 275 ? -5.766 42.75 -10.203 1 80.62 275 ALA B O 1
ATOM 7191 N N . ASP B 1 276 ? -6.211 40.781 -9.992 1 77.5 276 ASP B N 1
ATOM 7192 C CA . ASP B 1 276 ? -7.402 40.781 -10.844 1 77.5 276 ASP B CA 1
ATOM 7193 C C . ASP B 1 276 ? -8.664 41.031 -10.023 1 77.5 276 ASP B C 1
ATOM 7195 O O . ASP B 1 276 ? -9.523 40.156 -9.891 1 77.5 276 ASP B O 1
ATOM 7199 N N . THR B 1 277 ? -8.875 42.312 -9.633 1 75.81 277 THR B N 1
ATOM 7200 C CA . THR B 1 277 ? -9.867 42.719 -8.625 1 75.81 277 THR B CA 1
ATOM 7201 C C . THR B 1 277 ? -11.281 42.438 -9.133 1 75.81 277 THR B C 1
ATOM 7203 O O . THR B 1 277 ? -12.117 41.906 -8.406 1 75.81 277 THR B O 1
ATOM 7206 N N . VAL B 1 278 ? -11.594 42.75 -10.406 1 75.44 278 VAL B N 1
ATOM 7207 C CA . VAL B 1 278 ? -12.945 42.625 -10.945 1 75.44 278 VAL B CA 1
ATOM 7208 C C . VAL B 1 278 ? -13.383 41.156 -10.953 1 75.44 278 VAL B C 1
ATOM 7210 O O . VAL B 1 278 ? -14.492 40.844 -10.531 1 75.44 278 VAL B O 1
ATOM 7213 N N . GLU B 1 279 ? -12.508 40.406 -11.328 1 76.25 279 GLU B N 1
ATOM 7214 C CA . GLU B 1 279 ? -12.828 38.969 -11.43 1 76.25 279 GLU B CA 1
ATOM 7215 C C . GLU B 1 279 ? -12.938 38.344 -10.047 1 76.25 279 GLU B C 1
ATOM 7217 O O . GLU B 1 279 ? -13.773 37.469 -9.82 1 76.25 279 GLU B O 1
ATOM 7222 N N . CYS B 1 280 ? -12.102 38.812 -9.172 1 77.56 280 CYS B N 1
ATOM 7223 C CA . CYS B 1 280 ? -12.133 38.281 -7.816 1 77.56 280 CYS B CA 1
ATOM 7224 C C . CYS B 1 280 ? -13.414 38.688 -7.094 1 77.56 280 CYS B C 1
ATOM 7226 O O . CYS B 1 280 ? -13.984 37.875 -6.352 1 77.56 280 CYS B O 1
ATOM 7228 N N . LEU B 1 281 ? -13.852 39.875 -7.383 1 79.5 281 LEU B N 1
ATOM 7229 C CA . LEU B 1 281 ? -15.07 40.344 -6.742 1 79.5 281 LEU B CA 1
ATOM 7230 C C . LEU B 1 281 ? -16.297 39.625 -7.301 1 79.5 281 LEU B C 1
ATOM 7232 O O . LEU B 1 281 ? -17.328 39.562 -6.637 1 79.5 281 LEU B O 1
ATOM 7236 N N . ALA B 1 282 ? -16.109 39.094 -8.438 1 81.25 282 ALA B N 1
ATOM 7237 C CA . ALA B 1 282 ? -17.203 38.344 -9.031 1 81.25 282 ALA B CA 1
ATOM 7238 C C . ALA B 1 282 ? -17.312 36.938 -8.414 1 81.25 282 ALA B C 1
ATOM 7240 O O . ALA B 1 282 ? -18.375 36.312 -8.445 1 81.25 282 ALA B O 1
ATOM 7241 N N . ALA B 1 283 ? -16.234 36.594 -7.77 1 85.81 283 ALA B N 1
ATOM 7242 C CA . ALA B 1 283 ? -16.203 35.219 -7.277 1 85.81 283 ALA B CA 1
ATOM 7243 C C . ALA B 1 283 ? -16.391 35.188 -5.766 1 85.81 283 ALA B C 1
ATOM 7245 O O . ALA B 1 283 ? -16.719 34.125 -5.207 1 85.81 283 ALA B O 1
ATOM 7246 N N . PHE B 1 284 ? -16.281 36.344 -5.047 1 85.5 284 PHE B N 1
ATOM 7247 C CA . PHE B 1 284 ? -16.359 36.375 -3.592 1 85.5 284 PHE B CA 1
ATOM 7248 C C . PHE B 1 284 ? -17.344 37.406 -3.119 1 85.5 284 PHE B C 1
ATOM 7250 O O . PHE B 1 284 ? -17.453 38.5 -3.703 1 85.5 284 PHE B O 1
ATOM 7257 N N . ASP B 1 285 ? -18.031 36.969 -2.078 1 87.44 285 ASP B N 1
ATOM 7258 C CA . ASP B 1 285 ? -18.781 37.969 -1.321 1 87.44 285 ASP B CA 1
ATOM 7259 C C . ASP B 1 285 ? -17.922 38.562 -0.206 1 87.44 285 ASP B C 1
ATOM 7261 O O . ASP B 1 285 ? -17.719 37.906 0.828 1 87.44 285 ASP B O 1
ATOM 7265 N N . THR B 1 286 ? -17.453 39.75 -0.376 1 83.88 286 THR B N 1
ATOM 7266 C CA . THR B 1 286 ? -16.516 40.375 0.537 1 83.88 286 THR B CA 1
ATOM 7267 C C . THR B 1 286 ? -17.219 40.781 1.829 1 83.88 286 THR B C 1
ATOM 7269 O O . THR B 1 286 ? -16.562 41.031 2.85 1 83.88 286 THR B O 1
ATOM 7272 N N . SER B 1 287 ? -18.5 40.812 1.821 1 85.44 287 SER B N 1
ATOM 7273 C CA . SER B 1 287 ? -19.25 41.312 2.975 1 85.44 287 SER B CA 1
ATOM 7274 C C . SER B 1 287 ? -19.281 40.281 4.09 1 85.44 287 SER B C 1
ATOM 7276 O O . SER B 1 287 ? -19.484 40.625 5.258 1 85.44 287 SER B O 1
ATOM 7278 N N . THR B 1 288 ? -18.984 39.062 3.725 1 89.75 288 THR B N 1
ATOM 7279 C CA . THR B 1 288 ? -19.109 38 4.711 1 89.75 288 THR B CA 1
ATOM 7280 C C . THR B 1 288 ? -17.766 37.688 5.359 1 89.75 288 THR B C 1
ATOM 7282 O O . THR B 1 288 ? -17.688 36.969 6.352 1 89.75 288 THR B O 1
ATOM 7285 N N . VAL B 1 289 ? -16.734 38.312 4.953 1 91.31 289 VAL B N 1
ATOM 7286 C CA . VAL B 1 289 ? -15.383 37.969 5.414 1 91.31 289 VAL B CA 1
ATOM 7287 C C . VAL B 1 289 ? -15.109 38.656 6.75 1 91.31 289 VAL B C 1
ATOM 7289 O O . VAL B 1 289 ? -15.203 39.875 6.863 1 91.31 289 VAL B O 1
ATOM 7292 N N . GLU B 1 290 ? -14.773 37.875 7.719 1 94.25 290 GLU B N 1
ATOM 7293 C CA . GLU B 1 290 ? -14.523 38.375 9.062 1 94.25 290 GLU B CA 1
ATOM 7294 C C . GLU B 1 290 ? -13.055 38.219 9.445 1 94.25 290 GLU B C 1
ATOM 7296 O O . GLU B 1 290 ? -12.531 39 10.234 1 94.25 290 GLU B O 1
ATOM 7301 N N . ASP B 1 291 ? -12.477 37.219 9.016 1 96.12 291 ASP B N 1
ATOM 7302 C CA . ASP B 1 291 ? -11.086 36.969 9.344 1 96.12 291 ASP B CA 1
ATOM 7303 C C . ASP B 1 291 ? -10.211 36.938 8.086 1 96.12 291 ASP B C 1
ATOM 7305 O O . ASP B 1 291 ? -10.406 36.094 7.211 1 96.12 291 ASP B O 1
ATOM 7309 N N . VAL B 1 292 ? -9.188 37.812 8.047 1 95.06 292 VAL B N 1
ATOM 7310 C CA . VAL B 1 292 ? -8.32 37.906 6.871 1 95.06 292 VAL B CA 1
ATOM 7311 C C . VAL B 1 292 ? -6.863 37.75 7.293 1 95.06 292 VAL B C 1
ATOM 7313 O O . VAL B 1 292 ? -6.395 38.469 8.18 1 95.06 292 VAL B O 1
ATOM 7316 N N . THR B 1 293 ? -6.211 36.812 6.762 1 97 293 THR B N 1
ATOM 7317 C CA . THR B 1 293 ? -4.781 36.625 6.969 1 97 293 THR B CA 1
ATOM 7318 C C . THR B 1 293 ? -4.027 36.688 5.645 1 97 293 THR B C 1
ATOM 7320 O O . THR B 1 293 ? -4.352 35.969 4.695 1 97 293 THR B O 1
ATOM 7323 N N . VAL B 1 294 ? -3.066 37.562 5.523 1 95.31 294 VAL B N 1
ATOM 7324 C CA . VAL B 1 294 ? -2.219 37.688 4.344 1 95.31 294 VAL B CA 1
ATOM 7325 C C . VAL B 1 294 ? -0.754 37.781 4.766 1 95.31 294 VAL B C 1
ATOM 7327 O O . VAL B 1 294 ? -0.346 38.781 5.379 1 95.31 294 VAL B O 1
ATOM 7330 N N . LEU B 1 295 ? -0.052 36.812 4.445 1 96.12 295 LEU B N 1
ATOM 7331 C CA . LEU B 1 295 ? 1.341 36.781 4.879 1 96.12 295 LEU B CA 1
ATOM 7332 C C . LEU B 1 295 ? 2.275 36.594 3.688 1 96.12 295 LEU B C 1
ATOM 7334 O O . LEU B 1 295 ? 1.997 35.781 2.799 1 96.12 295 LEU B O 1
ATOM 7338 N N . ASN B 1 296 ? 3.33 37.344 3.641 1 93.81 296 ASN B N 1
ATOM 7339 C CA . ASN B 1 296 ? 4.359 37.281 2.605 1 93.81 296 ASN B CA 1
ATOM 7340 C C . ASN B 1 296 ? 3.754 37.406 1.21 1 93.81 296 ASN B C 1
ATOM 7342 O O . ASN B 1 296 ? 4.027 36.594 0.332 1 93.81 296 ASN B O 1
ATOM 7346 N N . THR B 1 297 ? 2.92 38.344 1.046 1 92.25 297 THR B N 1
ATOM 7347 C CA . THR B 1 297 ? 2.178 38.469 -0.205 1 92.25 297 THR B CA 1
ATOM 7348 C C . THR B 1 297 ? 2.312 39.875 -0.783 1 92.25 297 THR B C 1
ATOM 7350 O O . THR B 1 297 ? 2.211 40.062 -1.997 1 92.25 297 THR B O 1
ATOM 7353 N N . PHE B 1 298 ? 2.631 40.875 0.02 1 89.5 298 PHE B N 1
ATOM 7354 C CA . PHE B 1 298 ? 2.613 42.25 -0.427 1 89.5 298 PHE B CA 1
ATOM 7355 C C . PHE B 1 298 ? 4.027 42.75 -0.69 1 89.5 298 PHE B C 1
ATOM 7357 O O . PHE B 1 298 ? 4.227 43.938 -1.009 1 89.5 298 PHE B O 1
ATOM 7364 N N . GLY B 1 299 ? 5.023 41.906 -0.51 1 86.25 299 GLY B N 1
ATOM 7365 C CA . GLY B 1 299 ? 6.395 42.281 -0.816 1 86.25 299 GLY B CA 1
ATOM 7366 C C . GLY B 1 299 ? 7.102 42.969 0.347 1 86.25 299 GLY B C 1
ATOM 7367 O O . GLY B 1 299 ? 6.91 42.562 1.502 1 86.25 299 GLY B O 1
ATOM 7368 N N . ALA B 1 300 ? 8 43.906 0.001 1 83.81 300 ALA B N 1
ATOM 7369 C CA . ALA B 1 300 ? 8.773 44.594 1.037 1 83.81 300 ALA B CA 1
ATOM 7370 C C . ALA B 1 300 ? 7.949 45.688 1.715 1 83.81 300 ALA B C 1
ATOM 7372 O O . ALA B 1 300 ? 7.035 46.25 1.109 1 83.81 300 ALA B O 1
ATOM 7373 N N . ASP B 1 301 ? 8.297 45.875 2.971 1 84.06 301 ASP B N 1
ATOM 7374 C CA . ASP B 1 301 ? 7.66 47 3.693 1 84.06 301 ASP B CA 1
ATOM 7375 C C . ASP B 1 301 ? 7.867 48.312 2.967 1 84.06 301 ASP B C 1
ATOM 7377 O O . ASP B 1 301 ? 8.914 48.531 2.359 1 84.06 301 ASP B O 1
ATOM 7381 N N . GLU B 1 302 ? 6.875 49.125 3.055 1 82.69 302 GLU B N 1
ATOM 7382 C CA . GLU B 1 302 ? 6.945 50.406 2.33 1 82.69 302 GLU B CA 1
ATOM 7383 C C . GLU B 1 302 ? 8.117 51.25 2.809 1 82.69 302 GLU B C 1
ATOM 7385 O O . GLU B 1 302 ? 8.773 51.906 2.01 1 82.69 302 GLU B O 1
ATOM 7390 N N . ASP B 1 303 ? 8.406 51.25 4.059 1 78 303 ASP B N 1
ATOM 7391 C CA . ASP B 1 303 ? 9.523 52 4.594 1 78 303 ASP B CA 1
ATOM 7392 C C . ASP B 1 303 ? 10.859 51.469 4.105 1 78 303 ASP B C 1
ATOM 7394 O O . ASP B 1 303 ? 11.805 52.219 3.887 1 78 303 ASP B O 1
ATOM 7398 N N . ALA B 1 304 ? 10.891 50.25 3.908 1 76.5 304 ALA B N 1
ATOM 7399 C CA . ALA B 1 304 ? 12.109 49.625 3.375 1 76.5 304 ALA B CA 1
ATOM 7400 C C . ALA B 1 304 ? 12.289 49.969 1.898 1 76.5 304 ALA B C 1
ATOM 7402 O O . ALA B 1 304 ? 13.422 50.125 1.427 1 76.5 304 ALA B O 1
ATOM 7403 N N . LEU B 1 305 ? 11.211 50.094 1.267 1 74.38 305 LEU B N 1
ATOM 7404 C CA . LEU B 1 305 ? 11.266 50.438 -0.145 1 74.38 305 LEU B CA 1
ATOM 7405 C C . LEU B 1 305 ? 11.758 51.875 -0.317 1 74.38 305 LEU B C 1
ATOM 7407 O O . LEU B 1 305 ? 12.555 52.156 -1.215 1 74.38 305 LEU B O 1
ATOM 7411 N N . ILE B 1 306 ? 11.344 52.656 0.552 1 71.81 306 ILE B N 1
ATOM 7412 C CA . ILE B 1 306 ? 11.742 54.062 0.508 1 71.81 306 ILE B CA 1
ATOM 7413 C C . ILE B 1 306 ? 13.234 54.156 0.833 1 71.81 306 ILE B C 1
ATOM 7415 O O . ILE B 1 306 ? 13.93 55.031 0.274 1 71.81 306 ILE B O 1
ATOM 7419 N N . ALA B 1 307 ? 13.672 53.219 1.634 1 68.56 307 ALA B N 1
ATOM 7420 C CA . ALA B 1 307 ? 15.086 53.219 2.023 1 68.56 307 ALA B CA 1
ATOM 7421 C C . ALA B 1 307 ? 15.961 52.625 0.918 1 68.56 307 ALA B C 1
ATOM 7423 O O . ALA B 1 307 ? 17.188 52.594 1.044 1 68.56 307 ALA B O 1
ATOM 7424 N N . GLY B 1 308 ? 15.367 52.125 -0.167 1 66.44 308 GLY B N 1
ATOM 7425 C CA . GLY B 1 308 ? 16.141 51.75 -1.336 1 66.44 308 GLY B CA 1
ATOM 7426 C C . GLY B 1 308 ? 16.266 50.25 -1.501 1 66.44 308 GLY B C 1
ATOM 7427 O O . GLY B 1 308 ? 17.031 49.781 -2.336 1 66.44 308 GLY B O 1
ATOM 7428 N N . ARG B 1 309 ? 15.594 49.594 -0.712 1 71.56 309 ARG B N 1
ATOM 7429 C CA . ARG B 1 309 ? 15.695 48.156 -0.862 1 71.56 309 ARG B CA 1
ATOM 7430 C C . ARG B 1 309 ? 15.016 47.688 -2.146 1 71.56 309 ARG B C 1
ATOM 7432 O O . ARG B 1 309 ? 13.906 48.094 -2.459 1 71.56 309 ARG B O 1
ATOM 7439 N N . GLU B 1 310 ? 15.789 46.906 -2.943 1 68.38 310 GLU B N 1
ATOM 7440 C CA . GLU B 1 310 ? 15.281 46.406 -4.219 1 68.38 310 GLU B CA 1
ATOM 7441 C C . GLU B 1 310 ? 14.445 45.156 -4.02 1 68.38 310 GLU B C 1
ATOM 7443 O O . GLU B 1 310 ? 14.742 44.344 -3.141 1 68.38 310 GLU B O 1
ATOM 7448 N N . SER B 1 311 ? 13.289 45.25 -4.609 1 77.38 311 SER B N 1
ATOM 7449 C CA . SER B 1 311 ? 12.438 44.062 -4.621 1 77.38 311 SER B CA 1
ATOM 7450 C C . SER B 1 311 ? 12.094 43.656 -6.043 1 77.38 311 SER B C 1
ATOM 7452 O O . SER B 1 311 ? 11.68 44.469 -6.859 1 77.38 311 SER B O 1
ATOM 7454 N N . THR B 1 312 ? 12.328 42.375 -6.43 1 78.94 312 THR B N 1
ATOM 7455 C CA . THR B 1 312 ? 12.062 41.844 -7.758 1 78.94 312 THR B CA 1
ATOM 7456 C C . THR B 1 312 ? 10.562 41.719 -8 1 78.94 312 THR B C 1
ATOM 7458 O O . THR B 1 312 ? 10.117 41.562 -9.141 1 78.94 312 THR B O 1
ATOM 7461 N N . THR B 1 313 ? 9.805 41.844 -6.961 1 86.06 313 THR B N 1
ATOM 7462 C CA . THR B 1 313 ? 8.367 41.625 -7.105 1 86.06 313 THR B CA 1
ATOM 7463 C C . THR B 1 313 ? 7.598 42.938 -6.953 1 86.06 313 THR B C 1
ATOM 7465 O O . THR B 1 313 ? 6.367 42.938 -6.918 1 86.06 313 THR B O 1
ATOM 7468 N N . HIS B 1 314 ? 8.242 44 -6.984 1 82.56 314 HIS B N 1
ATOM 7469 C CA . HIS B 1 314 ? 7.68 45.281 -6.609 1 82.56 314 HIS B CA 1
ATOM 7470 C C . HIS B 1 314 ? 6.527 45.688 -7.531 1 82.56 314 HIS B C 1
ATOM 7472 O O . HIS B 1 314 ? 5.48 46.125 -7.066 1 82.56 314 HIS B O 1
ATOM 7478 N N . PHE B 1 315 ? 6.656 45.469 -8.82 1 79.94 315 PHE B N 1
ATOM 7479 C CA . PHE B 1 315 ? 5.656 45.906 -9.781 1 79.94 315 PHE B CA 1
ATOM 7480 C C . PHE B 1 315 ? 4.375 45.094 -9.648 1 79.94 315 PHE B C 1
ATOM 7482 O O . PHE B 1 315 ? 3.275 45.625 -9.805 1 79.94 315 PHE B O 1
ATOM 7489 N N . MET B 1 316 ? 4.551 43.906 -9.43 1 84.06 316 MET B N 1
ATOM 7490 C CA . MET B 1 316 ? 3.381 43.031 -9.266 1 84.06 316 MET B CA 1
ATOM 7491 C C . MET B 1 316 ? 2.688 43.312 -7.938 1 84.06 316 MET B C 1
ATOM 7493 O O . MET B 1 316 ? 1.457 43.344 -7.867 1 84.06 316 MET B O 1
ATOM 7497 N N . ASP B 1 317 ? 3.49 43.5 -6.926 1 86.56 317 ASP B N 1
ATOM 7498 C CA . ASP B 1 317 ? 2.938 43.75 -5.598 1 86.56 317 ASP B CA 1
ATOM 7499 C C . ASP B 1 317 ? 2.164 45.062 -5.555 1 86.56 317 ASP B C 1
ATOM 7501 O O . ASP B 1 317 ? 1.175 45.188 -4.828 1 86.56 317 ASP B O 1
ATOM 7505 N N . ARG B 1 318 ? 2.537 45.938 -6.324 1 83.5 318 ARG B N 1
ATOM 7506 C CA . ARG B 1 318 ? 1.931 47.25 -6.336 1 83.5 318 ARG B CA 1
ATOM 7507 C C . ARG B 1 318 ? 0.502 47.188 -6.867 1 83.5 318 ARG B C 1
ATOM 7509 O O . ARG B 1 318 ? -0.32 48.062 -6.547 1 83.5 318 ARG B O 1
ATOM 7516 N N . THR B 1 319 ? 0.213 46.188 -7.617 1 83.31 319 THR B N 1
ATOM 7517 C CA . THR B 1 319 ? -1.125 46.062 -8.188 1 83.31 319 THR B CA 1
ATOM 7518 C C . THR B 1 319 ? -2.164 45.875 -7.09 1 83.31 319 THR B C 1
ATOM 7520 O O . THR B 1 319 ? -3.344 46.156 -7.277 1 83.31 319 THR B O 1
ATOM 7523 N N . TRP B 1 320 ? -1.744 45.438 -5.988 1 84.19 320 TRP B N 1
ATOM 7524 C CA . TRP B 1 320 ? -2.656 45.156 -4.887 1 84.19 320 TRP B CA 1
ATOM 7525 C C . TRP B 1 320 ? -2.961 46.438 -4.09 1 84.19 320 TRP B C 1
ATOM 7527 O O . TRP B 1 320 ? -3.906 46.469 -3.299 1 84.19 320 TRP B O 1
ATOM 7537 N N . HIS B 1 321 ? -2.207 47.438 -4.305 1 77.94 321 HIS B N 1
ATOM 7538 C CA . HIS B 1 321 ? -2.373 48.656 -3.539 1 77.94 321 HIS B CA 1
ATOM 7539 C C . HIS B 1 321 ? -3.248 49.656 -4.289 1 77.94 321 HIS B C 1
ATOM 7541 O O . HIS B 1 321 ? -3.574 50.719 -3.758 1 77.94 321 HIS B O 1
ATOM 7547 N N . VAL B 1 322 ? -3.533 49.25 -5.551 1 62.84 322 VAL B N 1
ATOM 7548 C CA . VAL B 1 322 ? -4.363 50.156 -6.34 1 62.84 322 VAL B CA 1
ATOM 7549 C C . VAL B 1 322 ? -5.816 50.062 -5.867 1 62.84 322 VAL B C 1
ATOM 7551 O O . VAL B 1 322 ? -6.344 48.969 -5.676 1 62.84 322 VAL B O 1
ATOM 7554 N N . MET B 1 323 ? -6.285 51.156 -5.184 1 54.16 323 MET B N 1
ATOM 7555 C CA . MET B 1 323 ? -7.566 51.344 -4.504 1 54.16 323 MET B CA 1
ATOM 7556 C C . MET B 1 323 ? -8.727 51.031 -5.449 1 54.16 323 MET B C 1
ATOM 7558 O O . MET B 1 323 ? -8.773 51.562 -6.562 1 54.16 323 MET B O 1
ATOM 7562 N N . VAL B 1 324 ? -9.352 49.844 -5.371 1 54.28 324 VAL B N 1
ATOM 7563 C CA . VAL B 1 324 ? -10.656 49.812 -6.031 1 54.28 324 VAL B CA 1
ATOM 7564 C C . VAL B 1 324 ? -11.719 50.406 -5.113 1 54.28 324 VAL B C 1
ATOM 7566 O O . VAL B 1 324 ? -11.938 49.906 -4.004 1 54.28 324 VAL B O 1
ATOM 7569 N N . ASN B 1 325 ? -11.93 51.656 -5.102 1 51.19 325 ASN B N 1
ATOM 7570 C CA . ASN B 1 325 ? -12.914 52.406 -4.34 1 51.19 325 ASN B CA 1
ATOM 7571 C C . ASN B 1 325 ? -14.328 51.875 -4.559 1 51.19 325 ASN B C 1
ATOM 7573 O O . ASN B 1 325 ? -15.031 52.344 -5.465 1 51.19 325 ASN B O 1
ATOM 7577 N N . SER B 1 326 ? -14.57 50.656 -4.457 1 55.44 326 SER B N 1
ATOM 7578 C CA . SER B 1 326 ? -16 50.406 -4.59 1 55.44 326 SER B CA 1
ATOM 7579 C C . SER B 1 326 ? -16.703 50.438 -3.234 1 55.44 326 SER B C 1
ATOM 7581 O O . SER B 1 326 ? -16.297 49.75 -2.305 1 55.44 326 SER B O 1
ATOM 7583 N N . LYS B 1 327 ? -17.406 51.562 -2.836 1 57.44 327 LYS B N 1
ATOM 7584 C CA . LYS B 1 327 ? -18.219 51.812 -1.646 1 57.44 327 LYS B CA 1
ATOM 7585 C C . LYS B 1 327 ? -19.078 50.594 -1.315 1 57.44 327 LYS B C 1
ATOM 7587 O O . LYS B 1 327 ? -19.359 50.312 -0.146 1 57.44 327 LYS B O 1
ATOM 7592 N N . GLU B 1 328 ? -19.625 49.938 -2.299 1 56.66 328 GLU B N 1
ATOM 7593 C CA . GLU B 1 328 ? -20.656 48.938 -2.07 1 56.66 328 GLU B CA 1
ATOM 7594 C C . GLU B 1 328 ? -20.078 47.656 -1.465 1 56.66 328 GLU B C 1
ATOM 7596 O O . GLU B 1 328 ? -20.781 46.938 -0.763 1 56.66 328 GLU B O 1
ATOM 7601 N N . HIS B 1 329 ? -18.703 47.5 -1.531 1 61.72 329 HIS B N 1
ATOM 7602 C CA . HIS B 1 329 ? -18.203 46.188 -1.154 1 61.72 329 HIS B CA 1
ATOM 7603 C C . HIS B 1 329 ? -17.109 46.312 -0.087 1 61.72 329 HIS B C 1
ATOM 7605 O O . HIS B 1 329 ? -16.094 45.625 -0.152 1 61.72 329 HIS B O 1
ATOM 7611 N N . GLN B 1 330 ? -17.516 47.125 0.928 1 69.19 330 GLN B N 1
ATOM 7612 C CA . GLN B 1 330 ? -16.453 47.344 1.902 1 69.19 330 GLN B CA 1
ATOM 7613 C C . GLN B 1 330 ? -16.422 46.188 2.922 1 69.19 330 GLN B C 1
ATOM 7615 O O . GLN B 1 330 ? -17.422 45.906 3.564 1 69.19 330 GLN B O 1
ATOM 7620 N N . PRO B 1 331 ? -15.266 45.5 3.021 1 76.25 331 PRO B N 1
ATOM 7621 C CA . PRO B 1 331 ? -15.148 44.406 4.004 1 76.25 331 PRO B CA 1
ATOM 7622 C C . PRO B 1 331 ? -15.094 44.938 5.441 1 76.25 331 PRO B C 1
ATOM 7624 O O . PRO B 1 331 ? -14.609 46.031 5.684 1 76.25 331 PRO B O 1
ATOM 7627 N N . ARG B 1 332 ? -15.852 44.375 6.332 1 83.12 332 ARG B N 1
ATOM 7628 C CA . ARG B 1 332 ? -15.773 44.688 7.758 1 83.12 332 ARG B CA 1
ATOM 7629 C C . ARG B 1 332 ? -15.141 43.531 8.531 1 83.12 332 ARG B C 1
ATOM 7631 O O . ARG B 1 332 ? -15.828 42.812 9.25 1 83.12 332 ARG B O 1
ATOM 7638 N N . PRO B 1 333 ? -13.805 43.469 8.422 1 91.12 333 PRO B N 1
ATOM 7639 C CA . PRO B 1 333 ? -13.148 42.344 9.078 1 91.12 333 PRO B CA 1
ATOM 7640 C C . PRO B 1 333 ? -13.086 42.469 10.602 1 91.12 333 PRO B C 1
ATOM 7642 O O . PRO B 1 333 ? -12.984 43.594 11.109 1 91.12 333 PRO B O 1
ATOM 7645 N N . LYS B 1 334 ? -13.211 41.438 11.273 1 95.19 334 LYS B N 1
ATOM 7646 C CA . LYS B 1 334 ? -13.047 41.406 12.719 1 95.19 334 LYS B CA 1
ATOM 7647 C C . LYS B 1 334 ? -11.609 41.062 13.102 1 95.19 334 LYS B C 1
ATOM 7649 O O . LYS B 1 334 ? -11.156 41.406 14.195 1 95.19 334 LYS B O 1
ATOM 7654 N N . SER B 1 335 ? -10.984 40.438 12.242 1 96.75 335 SER B N 1
ATOM 7655 C CA . SER B 1 335 ? -9.594 40.062 12.477 1 96.75 335 SER B CA 1
ATOM 7656 C C . SER B 1 335 ? -8.742 40.281 11.234 1 96.75 335 SER B C 1
ATOM 7658 O O . SER B 1 335 ? -9.172 39.969 10.117 1 96.75 335 SER B O 1
ATOM 7660 N N . LEU B 1 336 ? -7.582 40.906 11.422 1 96.31 336 LEU B N 1
ATOM 7661 C CA . LEU B 1 336 ? -6.641 41.156 10.336 1 96.31 336 LEU B CA 1
ATOM 7662 C C . LEU B 1 336 ? -5.223 40.781 10.742 1 96.31 336 LEU B C 1
ATOM 7664 O O . LEU B 1 336 ? -4.742 41.188 11.805 1 96.31 336 LEU B O 1
ATOM 7668 N N . ARG B 1 337 ? -4.609 39.906 10 1 97.38 337 ARG B N 1
ATOM 7669 C CA . ARG B 1 337 ? -3.25 39.438 10.242 1 97.38 337 ARG B CA 1
ATOM 7670 C C . ARG B 1 337 ? -2.357 39.688 9.031 1 97.38 337 ARG B C 1
ATOM 7672 O O . ARG B 1 337 ? -2.604 39.156 7.953 1 97.38 337 ARG B O 1
ATOM 7679 N N . LEU B 1 338 ? -1.274 40.562 9.211 1 95.56 338 LEU B N 1
ATOM 7680 C CA . LEU B 1 338 ? -0.403 41 8.133 1 95.56 338 LEU B CA 1
ATOM 7681 C C . LEU B 1 338 ? 1.052 41.031 8.586 1 95.56 338 LEU B C 1
ATOM 7683 O O . LEU B 1 338 ? 1.33 41.281 9.758 1 95.56 338 LEU B O 1
ATOM 7687 N N . ASP B 1 339 ? 1.962 40.844 7.672 1 93 339 ASP B N 1
ATOM 7688 C CA . ASP B 1 339 ? 3.375 41 8.016 1 93 339 ASP B CA 1
ATOM 7689 C C . ASP B 1 339 ? 4.012 42.156 7.246 1 93 339 ASP B C 1
ATOM 7691 O O . ASP B 1 339 ? 4.871 42.844 7.781 1 93 339 ASP B O 1
ATOM 7695 N N . GLN B 1 340 ? 3.652 42.344 6.059 1 90.75 340 GLN B N 1
ATOM 7696 C CA . GLN B 1 340 ? 4.18 43.438 5.227 1 90.75 340 GLN B CA 1
ATOM 7697 C C . GLN B 1 340 ? 3.242 44.625 5.223 1 90.75 340 GLN B C 1
ATOM 7699 O O . GLN B 1 340 ? 2.102 44.531 4.762 1 90.75 340 GLN B O 1
ATOM 7704 N N . LEU B 1 341 ? 3.814 45.75 5.613 1 91.88 341 LEU B N 1
ATOM 7705 C CA . LEU B 1 341 ? 2.949 46.875 5.91 1 91.88 341 LEU B CA 1
ATOM 7706 C C . LEU B 1 341 ? 3.139 48 4.883 1 91.88 341 LEU B C 1
ATOM 7708 O O . LEU B 1 341 ? 4.27 48.344 4.531 1 91.88 341 LEU B O 1
ATOM 7712 N N . HIS B 1 342 ? 2.051 48.5 4.414 1 90.44 342 HIS B N 1
ATOM 7713 C CA . HIS B 1 342 ? 2.016 49.562 3.424 1 90.44 342 HIS B CA 1
ATOM 7714 C C . HIS B 1 342 ? 1.017 50.656 3.816 1 90.44 342 HIS B C 1
ATOM 7716 O O . HIS B 1 342 ? 0.137 50.406 4.648 1 90.44 342 HIS B O 1
ATOM 7722 N N . LYS B 1 343 ? 1.223 51.812 3.242 1 89.31 343 LYS B N 1
ATOM 7723 C CA . LYS B 1 343 ? 0.34 52.938 3.514 1 89.31 343 LYS B CA 1
ATOM 7724 C C . LYS B 1 343 ? -1.108 52.594 3.176 1 89.31 343 LYS B C 1
ATOM 7726 O O . LYS B 1 343 ? -2.031 53.031 3.861 1 89.31 343 LYS B O 1
ATOM 7731 N N . ARG B 1 344 ? -1.241 51.844 2.203 1 88.19 344 ARG B N 1
ATOM 7732 C CA . ARG B 1 344 ? -2.582 51.438 1.782 1 88.19 344 ARG B CA 1
ATOM 7733 C C . ARG B 1 344 ? -3.297 50.656 2.885 1 88.19 344 ARG B C 1
ATOM 7735 O O . ARG B 1 344 ? -4.488 50.875 3.123 1 88.19 344 ARG B O 1
ATOM 7742 N N . HIS B 1 345 ? -2.639 49.812 3.477 1 89.75 345 HIS B N 1
ATOM 7743 C CA . HIS B 1 345 ? -3.229 49.031 4.562 1 89.75 345 HIS B CA 1
ATOM 7744 C C . HIS B 1 345 ? -3.645 49.938 5.719 1 89.75 345 HIS B C 1
ATOM 7746 O O . HIS B 1 345 ? -4.668 49.719 6.363 1 89.75 345 HIS B O 1
ATOM 7752 N N . ALA B 1 346 ? -2.807 50.906 5.965 1 90.62 346 ALA B N 1
ATOM 7753 C CA . ALA B 1 346 ? -3.141 51.875 7.012 1 90.62 346 ALA B CA 1
ATOM 7754 C C . ALA B 1 346 ? -4.418 52.625 6.668 1 90.62 346 ALA B C 1
ATOM 7756 O O . ALA B 1 346 ? -5.242 52.906 7.543 1 90.62 346 ALA B O 1
ATOM 7757 N N . MET B 1 347 ? -4.527 52.938 5.406 1 86.81 347 MET B N 1
ATOM 7758 C CA . MET B 1 347 ? -5.727 53.656 4.957 1 86.81 347 MET B CA 1
ATOM 7759 C C . MET B 1 347 ? -6.957 52.75 5.066 1 86.81 347 MET B C 1
ATOM 7761 O O . MET B 1 347 ? -8.039 53.219 5.406 1 86.81 347 MET B O 1
ATOM 7765 N N . ASP B 1 348 ? -6.773 51.562 4.785 1 87.5 348 ASP B N 1
ATOM 7766 C CA . ASP B 1 348 ? -7.867 50.594 4.93 1 87.5 348 ASP B CA 1
ATOM 7767 C C . ASP B 1 348 ? -8.289 50.469 6.391 1 87.5 348 ASP B C 1
ATOM 7769 O O . ASP B 1 348 ? -9.469 50.312 6.688 1 87.5 348 ASP B O 1
ATOM 7773 N N . LEU B 1 349 ? -7.305 50.469 7.25 1 89 349 LEU B N 1
ATOM 7774 C CA . LEU B 1 349 ? -7.578 50.375 8.68 1 89 349 LEU B CA 1
ATOM 7775 C C . LEU B 1 349 ? -8.5 51.5 9.141 1 89 349 LEU B C 1
ATOM 7777 O O . LEU B 1 349 ? -9.273 51.344 10.086 1 89 349 LEU B O 1
ATOM 7781 N N . ALA B 1 350 ? -8.414 52.562 8.438 1 87.44 350 ALA B N 1
ATOM 7782 C CA . ALA B 1 350 ? -9.234 53.719 8.789 1 87.44 350 ALA B CA 1
ATOM 7783 C C . ALA B 1 350 ? -10.711 53.438 8.492 1 87.44 350 ALA B C 1
ATOM 7785 O O . ALA B 1 350 ? -11.586 54.156 9 1 87.44 350 ALA B O 1
ATOM 7786 N N . GLN B 1 351 ? -10.922 52.406 7.781 1 84.5 351 GLN B N 1
ATOM 7787 C CA . GLN B 1 351 ? -12.297 52.094 7.41 1 84.5 351 GLN B CA 1
ATOM 7788 C C . GLN B 1 351 ? -12.805 50.875 8.18 1 84.5 351 GLN B C 1
ATOM 7790 O O . GLN B 1 351 ? -13.984 50.531 8.109 1 84.5 351 GLN B O 1
ATOM 7795 N N . PHE B 1 352 ? -12.031 50.281 8.844 1 88.75 352 PHE B N 1
ATOM 7796 C CA . PHE B 1 352 ? -12.383 49.031 9.5 1 88.75 352 PHE B CA 1
ATOM 7797 C C . PHE B 1 352 ? -12.938 49.281 10.891 1 88.75 352 PHE B C 1
ATOM 7799 O O . PHE B 1 352 ? -12.328 48.906 11.891 1 88.75 352 PHE B O 1
ATOM 7806 N N . VAL B 1 353 ? -14.203 49.75 10.797 1 87.12 353 VAL B N 1
ATOM 7807 C CA . VAL B 1 353 ? -14.883 50 12.062 1 87.12 353 VAL B CA 1
ATOM 7808 C C . VAL B 1 353 ? -15.297 48.688 12.695 1 87.12 353 VAL B C 1
ATOM 7810 O O . VAL B 1 353 ? -15.844 47.812 12.016 1 87.12 353 VAL B O 1
ATOM 7813 N N . GLY B 1 354 ? -14.812 48.375 13.844 1 89.12 354 GLY B N 1
ATOM 7814 C CA . GLY B 1 354 ? -15.234 47.156 14.531 1 89.12 354 GLY B CA 1
ATOM 7815 C C . GLY B 1 354 ? -14.148 46.094 14.594 1 89.12 354 GLY B C 1
ATOM 7816 O O . GLY B 1 354 ? -14.398 44.969 15.023 1 89.12 354 GLY B O 1
ATOM 7817 N N . LEU B 1 355 ? -13.047 46.344 14.047 1 94.44 355 LEU B N 1
ATOM 7818 C CA . LEU B 1 355 ? -11.906 45.438 14.117 1 94.44 355 LEU B CA 1
ATOM 7819 C C . LEU B 1 355 ? -11.625 45.031 15.562 1 94.44 355 LEU B C 1
ATOM 7821 O O . LEU B 1 355 ? -11.594 45.875 16.453 1 94.44 355 LEU B O 1
ATOM 7825 N N . GLU B 1 356 ? -11.531 43.781 15.82 1 96.38 356 GLU B N 1
ATOM 7826 C CA . GLU B 1 356 ? -11.328 43.281 17.172 1 96.38 356 GLU B CA 1
ATOM 7827 C C . GLU B 1 356 ? -9.898 42.781 17.375 1 96.38 356 GLU B C 1
ATOM 7829 O O . GLU B 1 356 ? -9.359 42.844 18.484 1 96.38 356 GLU B O 1
ATOM 7834 N N . ARG B 1 357 ? -9.414 42.25 16.406 1 97.56 357 ARG B N 1
ATOM 7835 C CA . ARG B 1 357 ? -8.07 41.688 16.484 1 97.56 357 ARG B CA 1
ATOM 7836 C C . ARG B 1 357 ? -7.195 42.188 15.336 1 97.56 357 ARG B C 1
ATOM 7838 O O . ARG B 1 357 ? -7.574 42.062 14.172 1 97.56 357 ARG B O 1
ATOM 7845 N N . LEU B 1 358 ? -6.039 42.719 15.625 1 96.94 358 LEU B N 1
ATOM 7846 C CA . LEU B 1 358 ? -5.078 43.219 14.641 1 96.94 358 LEU B CA 1
ATOM 7847 C C . LEU B 1 358 ? -3.688 42.656 14.922 1 96.94 358 LEU B C 1
ATOM 7849 O O . LEU B 1 358 ? -3.094 42.969 15.961 1 96.94 358 LEU B O 1
ATOM 7853 N N . TYR B 1 359 ? -3.24 41.812 14.047 1 97.69 359 TYR B N 1
ATOM 7854 C CA . TYR B 1 359 ? -1.932 41.219 14.195 1 97.69 359 TYR B CA 1
ATOM 7855 C C . TYR B 1 359 ? -0.965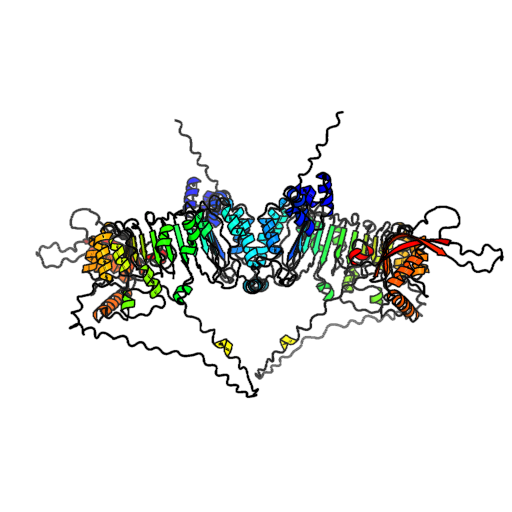 41.688 13.125 1 97.69 359 TYR B C 1
ATOM 7857 O O . TYR B 1 359 ? -1.018 41.219 11.984 1 97.69 359 TYR B O 1
ATOM 7865 N N . LEU B 1 360 ? -0.114 42.531 13.43 1 96.44 360 LEU B N 1
ATOM 7866 C CA . LEU B 1 360 ? 0.996 42.938 12.562 1 96.44 360 LEU B CA 1
ATOM 7867 C C . LEU B 1 360 ? 2.24 42.094 12.883 1 96.44 360 LEU B C 1
ATOM 7869 O O . LEU B 1 360 ? 3.061 42.5 13.711 1 96.44 360 LEU B O 1
ATOM 7873 N N . VAL B 1 361 ? 2.443 41.062 12.172 1 95.38 361 VAL B N 1
ATOM 7874 C CA . VAL B 1 361 ? 3.33 39.938 12.492 1 95.38 361 VAL B CA 1
ATOM 7875 C C . VAL B 1 361 ? 4.785 40.375 12.328 1 95.38 361 VAL B C 1
ATOM 7877 O O . VAL B 1 361 ? 5.125 41.062 11.367 1 95.38 361 VAL B O 1
ATOM 7880 N N . ASN B 1 362 ? 5.652 39.906 13.25 1 92.69 362 ASN B N 1
ATOM 7881 C CA . ASN B 1 362 ? 7.07 40.25 13.25 1 92.69 362 ASN B CA 1
ATOM 7882 C C . ASN B 1 362 ? 7.906 39.188 12.562 1 92.69 362 ASN B C 1
ATOM 7884 O O . ASN B 1 362 ? 8.984 39.469 12.039 1 92.69 362 ASN B O 1
ATOM 7888 N N . ALA B 1 363 ? 7.355 37.969 12.539 1 90.81 363 ALA B N 1
ATOM 7889 C CA . ALA B 1 363 ? 8.062 36.875 11.859 1 90.81 363 ALA B CA 1
ATOM 7890 C C . ALA B 1 363 ? 8.195 37.156 10.367 1 90.81 363 ALA B C 1
ATOM 7892 O O . ALA B 1 363 ? 7.266 37.688 9.742 1 90.81 363 ALA B O 1
ATOM 7893 N N . ARG B 1 364 ? 9.375 36.969 9.867 1 87.31 364 ARG B N 1
ATOM 7894 C CA . ARG B 1 364 ? 9.617 37.219 8.453 1 87.31 364 ARG B CA 1
ATOM 7895 C C . ARG B 1 364 ? 10.156 35.969 7.746 1 87.31 364 ARG B C 1
ATOM 7897 O O . ARG B 1 364 ? 10.875 35.188 8.352 1 87.31 364 ARG B O 1
ATOM 7904 N N . TYR B 1 365 ? 9.719 35.906 6.539 1 86.5 365 TYR B N 1
ATOM 7905 C CA . TYR B 1 365 ? 10.203 34.781 5.727 1 86.5 365 TYR B CA 1
ATOM 7906 C C . TYR B 1 365 ? 11.672 34.969 5.363 1 86.5 365 TYR B C 1
ATOM 7908 O O . TYR B 1 365 ? 12.086 36.062 4.996 1 86.5 365 TYR B O 1
ATOM 7916 N N . ARG B 1 366 ? 12.539 33.906 5.602 1 81.25 366 ARG B N 1
ATOM 7917 C CA . ARG B 1 366 ? 13.945 33.875 5.211 1 81.25 366 ARG B CA 1
ATOM 7918 C C . ARG B 1 366 ? 14.203 32.875 4.102 1 81.25 366 ARG B C 1
ATOM 7920 O O . ARG B 1 366 ? 13.914 31.688 4.266 1 81.25 366 ARG B O 1
ATOM 7927 N N . PRO B 1 367 ? 14.586 33.406 2.928 1 76.19 367 PRO B N 1
ATOM 7928 C CA . PRO B 1 367 ? 14.82 32.469 1.821 1 76.19 367 PRO B CA 1
ATOM 7929 C C . PRO B 1 367 ? 15.867 31.406 2.154 1 76.19 367 PRO B C 1
ATOM 7931 O O . PRO B 1 367 ? 16.781 31.672 2.939 1 76.19 367 PRO B O 1
ATOM 7934 N N . SER B 1 368 ? 15.617 30.188 2.039 1 59.5 368 SER B N 1
ATOM 7935 C CA . SER B 1 368 ? 16.578 29.094 2.25 1 59.5 368 SER B CA 1
ATOM 7936 C C . SER B 1 368 ? 17.859 29.328 1.443 1 59.5 368 SER B C 1
ATOM 7938 O O . SER B 1 368 ? 17.797 29.672 0.262 1 59.5 368 SER B O 1
ATOM 7940 N N . LYS B 1 369 ? 19.078 29.719 1.962 1 48.62 369 LYS B N 1
ATOM 7941 C CA . LYS B 1 369 ? 20.359 29.734 1.267 1 48.62 369 LYS B CA 1
ATOM 7942 C C . LYS B 1 369 ? 20.469 28.562 0.296 1 48.62 369 LYS B C 1
ATOM 7944 O O . LYS B 1 369 ? 20.156 27.422 0.649 1 48.62 369 LYS B O 1
ATOM 7949 N N . SER B 1 370 ? 20.469 28.766 -0.964 1 40.03 370 SER B N 1
ATOM 7950 C CA . SER B 1 370 ? 20.891 27.812 -1.987 1 40.03 370 SER B CA 1
ATOM 7951 C C . SER B 1 370 ? 22.125 27.031 -1.549 1 40.03 370 SER B C 1
ATOM 7953 O O . SER B 1 370 ? 23.125 27.625 -1.145 1 40.03 370 SER B O 1
ATOM 7955 N N . ASN B 1 371 ? 22.203 25.984 -1.061 1 33.5 371 ASN B N 1
ATOM 7956 C CA . ASN B 1 371 ? 23.406 25.188 -1.184 1 33.5 371 ASN B CA 1
ATOM 7957 C C . ASN B 1 371 ? 24.016 25.297 -2.578 1 33.5 371 ASN B C 1
ATOM 7959 O O . ASN B 1 371 ? 23.328 25.109 -3.58 1 33.5 371 ASN B O 1
ATOM 7963 N N . ASP B 1 372 ? 25.172 26.016 -2.805 1 31.69 372 ASP B N 1
ATOM 7964 C CA . ASP B 1 372 ? 26.156 26.047 -3.887 1 31.69 372 ASP B CA 1
ATOM 7965 C C . ASP B 1 372 ? 26.406 24.641 -4.441 1 31.69 372 ASP B C 1
ATOM 7967 O O . ASP B 1 372 ? 27.422 24.391 -5.082 1 31.69 372 ASP B O 1
ATOM 7971 N N . THR B 1 373 ? 25.812 23.656 -4.027 1 29.92 373 THR B N 1
ATOM 7972 C CA . THR B 1 373 ? 26.312 22.422 -4.59 1 29.92 373 THR B CA 1
ATOM 7973 C C . THR B 1 373 ? 26.047 22.359 -6.09 1 29.92 373 THR B C 1
ATOM 7975 O O . THR B 1 373 ? 26.281 21.312 -6.723 1 29.92 373 THR B O 1
ATOM 7978 N N . VAL B 1 374 ? 25.406 23.312 -6.746 1 27.81 374 VAL B N 1
ATOM 7979 C CA . VAL B 1 374 ? 25.438 23.078 -8.188 1 27.81 374 VAL B CA 1
ATOM 7980 C C . VAL B 1 374 ? 26.859 23.281 -8.703 1 27.81 374 VAL B C 1
ATOM 7982 O O . VAL B 1 374 ? 27.141 23.047 -9.883 1 27.81 374 VAL B O 1
ATOM 7985 N N . ALA B 1 375 ? 27.797 24.016 -7.984 1 23.95 375 ALA B N 1
ATOM 7986 C CA . ALA B 1 375 ? 29.031 24.188 -8.758 1 23.95 375 ALA B CA 1
ATOM 7987 C C . ALA B 1 375 ? 29.766 22.859 -8.945 1 23.95 375 ALA B C 1
ATOM 7989 O O . ALA B 1 375 ? 30.547 22.703 -9.883 1 23.95 375 ALA B O 1
ATOM 7990 N N . LYS B 1 376 ? 29.953 22.031 -7.957 1 26.92 376 LYS B N 1
ATOM 7991 C CA . LYS B 1 376 ? 31.062 21.125 -8.25 1 26.92 376 LYS B CA 1
ATOM 7992 C C . LYS B 1 376 ? 30.688 20.141 -9.359 1 26.92 376 LYS B C 1
ATOM 7994 O O . LYS B 1 376 ? 31.438 19.219 -9.656 1 26.92 376 LYS B O 1
ATOM 7999 N N . CYS B 1 377 ? 29.453 19.922 -9.695 1 22.39 377 CYS B N 1
ATOM 8000 C CA . CYS B 1 377 ? 29.469 18.812 -10.633 1 22.39 377 CYS B CA 1
ATOM 8001 C C . CYS B 1 377 ? 30.094 19.203 -11.961 1 22.39 377 CYS B C 1
ATOM 8003 O O . CYS B 1 377 ? 30.156 18.406 -12.891 1 22.39 377 CYS B O 1
ATOM 8005 N N . ASN B 1 378 ? 30.156 20.516 -12.195 1 20.95 378 ASN B N 1
ATOM 8006 C CA 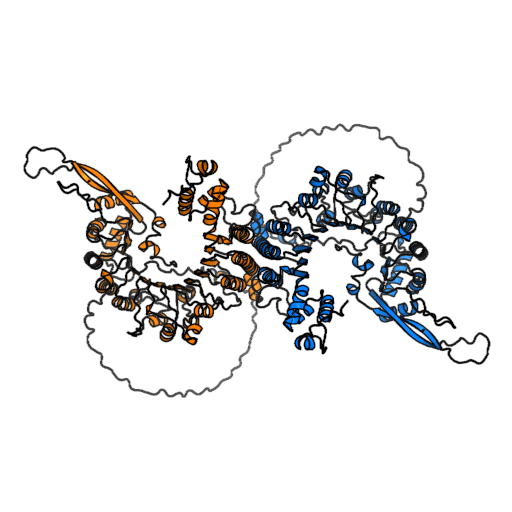. ASN B 1 378 ? 30.594 20.688 -13.57 1 20.95 378 ASN B CA 1
ATOM 8007 C C . ASN B 1 378 ? 32.094 20.375 -13.727 1 20.95 378 ASN B C 1
ATOM 8009 O O . ASN B 1 378 ? 32.688 20.672 -14.766 1 20.95 378 ASN B O 1
ATOM 8013 N N . GLY B 1 379 ? 32.812 20.297 -12.586 1 20.33 379 GLY B N 1
ATOM 8014 C CA . GLY B 1 379 ? 34.219 20.359 -12.977 1 20.33 379 GLY B CA 1
ATOM 8015 C C . GLY B 1 379 ? 34.656 19.203 -13.844 1 20.33 379 GLY B C 1
ATOM 8016 O O . GLY B 1 379 ? 35.844 18.922 -13.969 1 20.33 379 GLY B O 1
ATOM 8017 N N . GLN B 1 380 ? 33.781 18.125 -13.969 1 18.14 380 GLN B N 1
ATOM 8018 C CA . GLN B 1 380 ? 34.562 17.125 -14.672 1 18.14 380 GLN B CA 1
ATOM 8019 C C . GLN B 1 380 ? 35.031 17.656 -16.031 1 18.14 380 GLN B C 1
ATOM 8021 O O . GLN B 1 380 ? 34.25 18.25 -16.766 1 18.14 380 GLN B O 1
ATOM 8026 N N . GLY B 1 381 ? 36.375 17.781 -16.234 1 17.17 381 GLY B N 1
ATOM 8027 C CA . GLY B 1 381 ? 37.406 18.172 -17.203 1 17.17 381 GLY B CA 1
ATOM 8028 C C . GLY B 1 381 ? 37.188 17.5 -18.562 1 17.17 381 GLY B C 1
ATOM 8029 O O . GLY B 1 381 ? 37.219 16.281 -18.672 1 17.17 381 GLY B O 1
ATOM 8030 N N . ARG B 1 382 ? 36.156 18.016 -19.391 1 18.98 382 ARG B N 1
ATOM 8031 C CA . ARG B 1 382 ? 36.281 17.688 -20.812 1 18.98 382 ARG B CA 1
ATOM 8032 C C . ARG B 1 382 ? 37.688 17.938 -21.297 1 18.98 382 ARG B C 1
ATOM 8034 O O . ARG B 1 382 ? 38.188 19.078 -21.266 1 18.98 382 ARG B O 1
ATOM 8041 N N . SER B 1 383 ? 38.656 17.141 -21.125 1 16.27 383 SER B N 1
ATOM 8042 C CA . SER B 1 383 ? 39.938 17.266 -21.812 1 16.27 383 SER B CA 1
ATOM 8043 C C . SER B 1 383 ? 39.75 17.375 -23.312 1 16.27 383 SER B C 1
ATOM 8045 O O . SER B 1 383 ? 40.531 18.062 -24 1 16.27 383 SER B O 1
ATOM 8047 N N . ASN B 1 384 ? 39 16.531 -24 1 16.16 384 ASN B N 1
ATOM 8048 C CA . ASN B 1 384 ? 39.656 16.25 -25.266 1 16.16 384 ASN B CA 1
ATOM 8049 C C . ASN B 1 384 ? 39.656 17.453 -26.188 1 16.16 384 ASN B C 1
ATOM 8051 O O . ASN B 1 384 ? 38.781 18.312 -26.078 1 16.16 384 ASN B O 1
ATOM 8055 N N . GLY B 1 385 ? 40.719 17.625 -27.078 1 15.48 385 GLY B N 1
ATOM 8056 C CA . GLY B 1 385 ? 41.5 18.438 -28.016 1 15.48 385 GLY B CA 1
ATOM 8057 C C . GLY B 1 385 ? 40.75 18.734 -29.297 1 15.48 385 GLY B C 1
ATOM 8058 O O . GLY B 1 385 ? 41.188 19.547 -30.109 1 15.48 385 GLY B O 1
ATOM 8059 N N . VAL B 1 386 ? 39.781 17.953 -29.719 1 16.38 386 VAL B N 1
ATOM 8060 C CA . VAL B 1 386 ? 39.969 17.875 -31.156 1 16.38 386 VAL B CA 1
ATOM 8061 C C . VAL B 1 386 ? 39.719 19.234 -31.797 1 16.38 386 VAL B C 1
ATOM 8063 O O . VAL B 1 386 ? 38.781 19.938 -31.391 1 16.38 386 VAL B O 1
ATOM 8066 N N . GLY B 1 387 ? 40.625 19.734 -32.688 1 14.8 387 GLY B N 1
ATOM 8067 C CA . GLY B 1 387 ? 41.031 20.906 -33.438 1 14.8 387 GLY B CA 1
ATOM 8068 C C . GLY B 1 387 ? 40 21.375 -34.469 1 14.8 387 GLY B C 1
ATOM 8069 O O . GLY B 1 387 ? 40.156 22.438 -35.062 1 14.8 387 GLY B O 1
ATOM 8070 N N . ALA B 1 388 ? 39.219 20.5 -35.031 1 15.55 388 ALA B N 1
ATOM 8071 C CA . ALA B 1 388 ? 39.281 20.734 -36.469 1 15.55 388 ALA B CA 1
ATOM 8072 C C . ALA B 1 388 ? 38.906 22.172 -36.812 1 15.55 388 ALA B C 1
ATOM 8074 O O . ALA B 1 388 ? 38.156 22.812 -36.062 1 15.55 388 ALA B O 1
ATOM 8075 N N . LEU B 1 389 ? 39.062 22.625 -38.156 1 14.95 389 LEU B N 1
ATOM 8076 C CA . LEU B 1 389 ? 39.5 23.672 -39.062 1 14.95 389 LEU B CA 1
ATOM 8077 C C . LEU B 1 389 ? 38.375 24.656 -39.344 1 14.95 389 LEU B C 1
ATOM 8079 O O . LEU B 1 389 ? 37.281 24.531 -38.75 1 14.95 389 LEU B O 1
ATOM 8083 N N . ASP B 1 390 ? 37.844 24.812 -40.625 1 14.83 390 ASP B N 1
ATOM 8084 C CA . ASP B 1 390 ? 38.094 25.938 -41.5 1 14.83 390 ASP B CA 1
ATOM 8085 C C . ASP B 1 390 ? 36.969 26.938 -41.469 1 14.83 390 ASP B C 1
ATOM 8087 O O . ASP B 1 390 ? 37.156 28.125 -41.188 1 14.83 390 ASP B O 1
ATOM 8091 N N . SER B 1 391 ? 35.969 26.875 -42.5 1 15.17 391 SER B N 1
ATOM 8092 C CA . SER B 1 391 ? 35.906 27.812 -43.625 1 15.17 391 SER B CA 1
ATOM 8093 C C . SER B 1 391 ? 34.906 28.938 -43.375 1 15.17 391 SER B C 1
ATOM 8095 O O . SER B 1 391 ? 34.031 28.797 -42.562 1 15.17 391 SER B O 1
ATOM 8097 N N . ALA B 1 392 ? 34.875 30.062 -44.281 1 14.48 392 ALA B N 1
ATOM 8098 C CA . ALA B 1 392 ? 34.875 31.516 -44.5 1 14.48 392 ALA B CA 1
ATOM 8099 C C . ALA B 1 392 ? 33.469 32.031 -44.625 1 14.48 392 ALA B C 1
ATOM 8101 O O . ALA B 1 392 ? 33.156 33.125 -44.125 1 14.48 392 ALA B O 1
ATOM 8102 N N . SER B 1 393 ? 32.438 31.422 -45.281 1 15.67 393 SER B N 1
ATOM 8103 C CA . SER B 1 393 ? 32.062 32.281 -46.406 1 15.67 393 SER B CA 1
ATOM 8104 C C . SER B 1 393 ? 31.203 33.469 -45.906 1 15.67 393 SER B C 1
ATOM 8106 O O . SER B 1 393 ? 30.516 33.344 -44.906 1 15.67 393 SER B O 1
ATOM 8108 N N . PRO B 1 394 ? 31.047 34.656 -46.719 1 15.22 394 PRO B N 1
ATOM 8109 C CA . PRO B 1 394 ? 31.016 36.125 -46.781 1 15.22 394 PRO B CA 1
ATOM 8110 C C . PRO B 1 394 ? 29.625 36.688 -46.5 1 15.22 394 PRO B C 1
ATOM 8112 O O . PRO B 1 394 ? 29.5 37.812 -46 1 15.22 394 PRO B O 1
ATOM 8115 N N . SER B 1 395 ? 28.484 35.969 -46.938 1 15.87 395 SER B N 1
ATOM 8116 C CA . SER B 1 395 ? 27.734 36.812 -47.875 1 15.87 395 SER B CA 1
ATOM 8117 C C . SER B 1 395 ? 27 37.938 -47.125 1 15.87 395 SER B C 1
ATOM 8119 O O . SER B 1 395 ? 26.594 37.781 -46 1 15.87 395 SER B O 1
ATOM 8121 N N . SER B 1 396 ? 26.766 39.125 -47.719 1 15.16 396 SER B N 1
ATOM 8122 C CA . SER B 1 396 ? 26.719 40.594 -47.719 1 15.16 396 SER B CA 1
ATOM 8123 C C . SER B 1 396 ? 25.453 41.125 -47.062 1 15.16 396 SER B C 1
ATOM 8125 O O . SER B 1 396 ? 25.531 41.938 -46.156 1 15.16 396 SER B O 1
ATOM 8127 N N . GLU B 1 397 ? 24.344 41.438 -47.812 1 15.41 397 GLU B N 1
ATOM 8128 C CA . GLU B 1 397 ? 24.094 42.812 -48.188 1 15.41 397 GLU B CA 1
ATOM 8129 C C . GLU B 1 397 ? 23.125 43.5 -47.219 1 15.41 397 GLU B C 1
ATOM 8131 O O . GLU B 1 397 ? 22.516 42.812 -46.375 1 15.41 397 GLU B O 1
ATOM 8136 N N . HIS B 1 398 ? 21.969 44.188 -47.719 1 15.42 398 HIS B N 1
ATOM 8137 C CA . HIS B 1 398 ? 21.641 45.625 -47.812 1 15.42 398 HIS B CA 1
ATOM 8138 C C . HIS B 1 398 ? 20.469 45.969 -46.906 1 15.42 398 HIS B C 1
ATOM 8140 O O . HIS B 1 398 ? 19.953 47.094 -46.969 1 15.42 398 HIS B O 1
ATOM 8146 N N . SER B 1 399 ? 20.234 45.312 -45.844 1 15.38 399 SER B N 1
ATOM 8147 C CA . SER B 1 399 ? 18.844 45.562 -45.438 1 15.38 399 SER B CA 1
ATOM 8148 C C . SER B 1 399 ? 18.641 47.031 -45.062 1 15.38 399 SER B C 1
ATOM 8150 O O . SER B 1 399 ? 19.406 47.625 -44.312 1 15.38 399 SER B O 1
ATOM 8152 N N . PRO B 1 400 ? 17.812 47.781 -45.75 1 15.95 400 PRO B N 1
ATOM 8153 C CA . PRO B 1 400 ? 17.578 49.25 -45.875 1 15.95 400 PRO B CA 1
ATOM 8154 C C . PRO B 1 400 ? 17.062 49.844 -44.562 1 15.95 400 PRO B C 1
ATOM 8156 O O . PRO B 1 400 ? 16.469 49.156 -43.75 1 15.95 400 PRO B O 1
ATOM 8159 N N . TRP B 1 401 ? 17.594 51.094 -44.031 1 14.8 401 TRP B N 1
ATOM 8160 C CA . TRP B 1 401 ? 17.828 52.031 -42.938 1 14.8 401 TRP B CA 1
ATOM 8161 C C . TRP B 1 401 ? 16.547 52.781 -42.562 1 14.8 401 TRP B C 1
ATOM 8163 O O . TRP B 1 401 ? 16.406 53.219 -41.406 1 14.8 401 TRP B O 1
ATOM 8173 N N . SER B 1 402 ? 15.438 52.844 -43.312 1 15.12 402 SER B N 1
ATOM 8174 C CA . SER B 1 402 ? 15.07 54.281 -43.406 1 15.12 402 SER B CA 1
ATOM 8175 C C . SER B 1 402 ? 14.312 54.719 -42.156 1 15.12 402 SER B C 1
ATOM 8177 O O . SER B 1 402 ? 13.898 55.875 -42.062 1 15.12 402 SER B O 1
ATOM 8179 N N . GLY B 1 403 ? 13.938 53.969 -41.219 1 15.4 403 GLY B N 1
ATOM 8180 C CA . GLY B 1 403 ? 12.781 54.531 -40.562 1 15.4 403 GLY B CA 1
ATOM 8181 C C . GLY B 1 403 ? 13.062 55.844 -39.875 1 15.4 403 GLY B C 1
ATOM 8182 O O . GLY B 1 403 ? 14.188 56.094 -39.438 1 15.4 403 GLY B O 1
ATOM 8183 N N . SER B 1 404 ? 12.273 57 -40.156 1 16.42 404 SER B N 1
ATOM 8184 C CA . SER B 1 404 ? 12.094 58.438 -39.969 1 16.42 404 SER B CA 1
ATOM 8185 C C . SER B 1 404 ? 11.906 58.781 -38.5 1 16.42 404 SER B C 1
ATOM 8187 O O . SER B 1 404 ? 11.148 58.125 -37.781 1 16.42 404 SER B O 1
ATOM 8189 N N . ILE B 1 405 ? 12.812 59.531 -37.906 1 16.89 405 ILE B N 1
ATOM 8190 C CA . ILE B 1 405 ? 13.219 60.125 -36.656 1 16.89 405 ILE B CA 1
ATOM 8191 C C . ILE B 1 405 ? 12.258 61.281 -36.281 1 16.89 405 ILE B C 1
ATOM 8193 O O . ILE B 1 405 ? 12.359 62.375 -36.844 1 16.89 405 ILE B O 1
ATOM 8197 N N . VAL B 1 406 ? 10.922 61.062 -36.406 1 17.28 406 VAL B N 1
ATOM 8198 C CA . VAL B 1 406 ? 10.258 62.344 -36.312 1 17.28 406 VAL B CA 1
ATOM 8199 C C . VAL B 1 406 ? 10.711 63.062 -35.031 1 17.28 406 VAL B C 1
ATOM 8201 O O . VAL B 1 406 ? 11.07 62.406 -34.031 1 17.28 406 VAL B O 1
ATOM 8204 N N . ASN B 1 407 ? 10.812 64.438 -35 1 16.44 407 ASN B N 1
ATOM 8205 C CA . ASN B 1 407 ? 11.359 65.688 -34.438 1 16.44 407 ASN B CA 1
ATOM 8206 C C . ASN B 1 407 ? 10.672 66.062 -33.156 1 16.44 407 ASN B C 1
ATOM 8208 O O . ASN B 1 407 ? 10.977 67.125 -32.562 1 16.44 407 ASN B O 1
ATOM 8212 N N . GLY B 1 408 ? 9.578 65.438 -32.719 1 17.09 408 GLY B N 1
ATOM 8213 C CA . GLY B 1 408 ? 8.773 66.5 -32.062 1 17.09 408 GLY B CA 1
ATOM 8214 C C . GLY B 1 408 ? 9.477 67.125 -30.891 1 17.09 408 GLY B C 1
ATOM 8215 O O . GLY B 1 408 ? 10.469 66.625 -30.375 1 17.09 408 GLY B O 1
ATOM 8216 N N . ASN B 1 409 ? 9.055 68.438 -30.562 1 17.44 409 ASN B N 1
ATOM 8217 C CA . ASN B 1 409 ? 9.344 69.688 -29.875 1 17.44 409 ASN B CA 1
ATOM 8218 C C . ASN B 1 409 ? 9.43 69.438 -28.359 1 17.44 409 ASN B C 1
ATOM 8220 O O . ASN B 1 409 ? 8.664 68.688 -27.797 1 17.44 409 ASN B O 1
ATOM 8224 N N . ALA B 1 410 ? 10.547 69.938 -27.75 1 17.64 410 ALA B N 1
ATOM 8225 C CA . ALA B 1 410 ? 11.297 70 -26.5 1 17.64 410 ALA B CA 1
ATOM 8226 C C . ALA B 1 410 ? 10.547 70.812 -25.453 1 17.64 410 ALA B C 1
ATOM 8228 O O . ALA B 1 410 ? 11.125 71.25 -24.453 1 17.64 410 ALA B O 1
ATOM 8229 N N . SER B 1 411 ? 9.188 70.688 -25.406 1 18.41 411 SER B N 1
ATOM 8230 C CA . SER B 1 411 ? 8.648 71.75 -24.594 1 18.41 411 SER B CA 1
ATOM 8231 C C . SER B 1 411 ? 9.352 71.812 -23.234 1 18.41 411 SER B C 1
ATOM 8233 O O . SER B 1 411 ? 9.648 70.812 -22.625 1 18.41 411 SER B O 1
ATOM 8235 N N . ALA B 1 412 ? 10 73 -22.906 1 18.69 412 ALA B N 1
ATOM 8236 C CA . ALA B 1 412 ? 10.875 73.562 -21.891 1 18.69 412 ALA B CA 1
ATOM 8237 C C . ALA B 1 412 ? 10.203 73.5 -20.516 1 18.69 412 ALA B C 1
ATOM 8239 O O . ALA B 1 412 ? 9.625 74.5 -20.094 1 18.69 412 ALA B O 1
ATOM 8240 N N . ARG B 1 413 ? 9.359 72.625 -20.219 1 20.16 413 ARG B N 1
ATOM 8241 C CA . ARG B 1 413 ? 8.562 73.062 -19.078 1 20.16 413 ARG B CA 1
ATOM 8242 C C . ARG B 1 413 ? 9.445 73.5 -17.922 1 20.16 413 ARG B C 1
ATOM 8244 O O . ARG B 1 413 ? 10.555 73 -17.734 1 20.16 413 ARG B O 1
ATOM 8251 N N . ASN B 1 414 ? 9.164 74.688 -17.406 1 20.14 414 ASN B N 1
ATOM 8252 C CA . ASN B 1 414 ? 9.625 75.625 -16.375 1 20.14 414 ASN B CA 1
ATOM 8253 C C . ASN B 1 414 ? 9.984 74.875 -15.094 1 20.14 414 ASN B C 1
ATOM 8255 O O . ASN B 1 414 ? 9.422 73.812 -14.797 1 20.14 414 ASN B O 1
ATOM 8259 N N . THR B 1 415 ? 11.172 75.125 -14.664 1 20.84 415 THR B N 1
ATOM 8260 C CA . THR B 1 415 ? 12.039 74.688 -13.57 1 20.84 415 THR B CA 1
ATOM 8261 C C . THR B 1 415 ? 11.344 74.875 -12.219 1 20.84 415 THR B C 1
ATOM 8263 O O . THR B 1 415 ? 11.148 76 -11.781 1 20.84 415 THR B O 1
ATOM 8266 N N . PRO B 1 416 ? 10.148 74.25 -12.008 1 24.78 416 PRO B N 1
ATOM 8267 C CA . PRO B 1 416 ? 9.43 74.688 -10.828 1 24.78 416 PRO B CA 1
ATOM 8268 C C . PRO B 1 416 ? 10.344 74.938 -9.617 1 24.78 416 PRO B C 1
ATOM 8270 O O . PRO B 1 416 ? 11.422 74.312 -9.547 1 24.78 416 PRO B O 1
ATOM 8273 N N . GLY B 1 417 ? 10.188 76 -8.844 1 24.03 417 GLY B N 1
ATOM 8274 C CA . GLY B 1 417 ? 10.883 76.688 -7.766 1 24.03 417 GLY B CA 1
ATOM 8275 C C . GLY B 1 417 ? 11.266 75.75 -6.625 1 24.03 417 GLY B C 1
ATOM 8276 O O . GLY B 1 417 ? 10.906 74.625 -6.629 1 24.03 417 GLY B O 1
ATOM 8277 N N . PRO B 1 418 ? 11.797 76.438 -5.465 1 27.39 418 PRO B N 1
ATOM 8278 C CA . PRO B 1 418 ? 12.617 75.875 -4.375 1 27.39 418 PRO B CA 1
ATOM 8279 C C . PRO B 1 418 ? 11.914 74.75 -3.625 1 27.39 418 PRO B C 1
ATOM 8281 O O . PRO B 1 418 ? 10.68 74.688 -3.58 1 27.39 418 PRO B O 1
ATOM 8284 N N . PRO B 1 419 ? 12.469 73.562 -3.506 1 25.3 419 PRO B N 1
ATOM 8285 C CA . PRO B 1 419 ? 11.789 72.375 -2.973 1 25.3 419 PRO B CA 1
ATOM 8286 C C . PRO B 1 419 ? 11.188 72.625 -1.588 1 25.3 419 PRO B C 1
ATOM 8288 O O . PRO B 1 419 ? 11.852 73.188 -0.712 1 25.3 419 PRO B O 1
ATOM 8291 N N . ALA B 1 420 ? 9.93 73.062 -1.413 1 26.56 420 ALA B N 1
ATOM 8292 C CA . ALA B 1 420 ? 9.18 73.25 -0.18 1 26.56 420 ALA B CA 1
ATOM 8293 C C . ALA B 1 420 ? 9.609 72.25 0.901 1 26.56 420 ALA B C 1
ATOM 8295 O O . ALA B 1 420 ? 10.086 71.188 0.595 1 26.56 420 ALA B O 1
ATOM 8296 N N . SER B 1 421 ? 9.945 72.875 2.113 1 26.47 421 SER B N 1
ATOM 8297 C CA . SER B 1 421 ? 10.273 72.312 3.406 1 26.47 421 SER B CA 1
ATOM 8298 C C . SER B 1 421 ? 9.453 71.062 3.668 1 26.47 421 SER B C 1
ATOM 8300 O O . SER B 1 421 ? 8.227 71.062 3.584 1 26.47 421 SER B O 1
ATOM 8302 N N . TYR B 1 422 ? 9.898 70 3.201 1 26.56 422 TYR B N 1
ATOM 8303 C CA . TYR B 1 422 ? 9.25 68.688 3.389 1 26.56 422 TYR B CA 1
ATOM 8304 C C . TYR B 1 422 ? 8.609 68.625 4.766 1 26.56 422 TYR B C 1
ATOM 8306 O O . TYR B 1 422 ? 9.281 68.812 5.785 1 26.56 422 TYR B O 1
ATOM 8314 N N . SER B 1 423 ? 7.496 69.188 5.035 1 31.14 423 SER B N 1
ATOM 8315 C CA . SER B 1 423 ? 6.609 68.938 6.172 1 31.14 423 SER B CA 1
ATOM 8316 C C . SER B 1 423 ? 6.777 67.562 6.719 1 31.14 423 SER B C 1
ATOM 8318 O O . SER B 1 423 ? 7.035 66.625 5.965 1 31.14 423 SER B O 1
ATOM 8320 N N . ALA B 1 424 ? 7.137 67.25 8.008 1 36 424 ALA B N 1
ATOM 8321 C CA . ALA B 1 424 ? 7.449 66.062 8.805 1 36 424 ALA B CA 1
ATOM 8322 C C . ALA B 1 424 ? 6.59 64.875 8.375 1 36 424 ALA B C 1
ATOM 8324 O O . ALA B 1 424 ? 5.371 64.875 8.57 1 36 424 ALA B O 1
ATOM 8325 N N . THR B 1 425 ? 6.699 64.25 7.223 1 41 425 THR B N 1
ATOM 8326 C CA . THR B 1 425 ? 6.164 63.031 6.645 1 41 425 THR B CA 1
ATOM 8327 C C . THR B 1 425 ? 5.746 62.062 7.742 1 41 425 THR B C 1
ATOM 8329 O O . THR B 1 425 ? 6.555 61.688 8.594 1 41 425 THR B O 1
ATOM 8332 N N . THR B 1 426 ? 4.633 62.062 8.109 1 57.16 426 THR B N 1
ATOM 8333 C CA . THR B 1 426 ? 4.031 61.125 9.062 1 57.16 426 THR B CA 1
ATOM 8334 C C . THR B 1 426 ? 4.527 59.719 8.836 1 57.16 426 THR B C 1
ATOM 8336 O O . THR B 1 426 ? 4.328 59.156 7.758 1 57.16 426 THR B O 1
ATOM 8339 N N . SER B 1 427 ? 5.504 59.188 9.586 1 82.12 427 SER B N 1
ATOM 8340 C CA . SER B 1 427 ? 6.082 57.875 9.539 1 82.12 427 SER B CA 1
ATOM 8341 C C . SER B 1 427 ? 4.996 56.781 9.461 1 82.12 427 SER B C 1
ATOM 8343 O O . SER B 1 427 ? 3.842 57.031 9.82 1 82.12 427 SER B O 1
ATOM 8345 N N . LEU B 1 428 ? 5.152 55.812 8.484 1 87.19 428 LEU B N 1
ATOM 8346 C CA . LEU B 1 428 ? 4.258 54.688 8.391 1 87.19 428 LEU B CA 1
ATOM 8347 C C . LEU B 1 428 ? 3.758 54.25 9.766 1 87.19 428 LEU B C 1
ATOM 8349 O O . LEU B 1 428 ? 2.574 53.969 9.938 1 87.19 428 LEU B O 1
ATOM 8353 N N . ARG B 1 429 ? 4.574 54.406 10.688 1 87.38 429 ARG B N 1
ATOM 8354 C CA . ARG B 1 429 ? 4.23 54.062 12.062 1 87.38 429 ARG B CA 1
ATOM 8355 C C . ARG B 1 429 ? 3.129 54.969 12.586 1 87.38 429 ARG B C 1
ATOM 8357 O O . ARG B 1 429 ? 2.131 54.5 13.141 1 87.38 429 ARG B O 1
ATOM 8364 N N . ASP B 1 430 ? 3.338 56.25 12.422 1 89.12 430 ASP B N 1
ATOM 8365 C CA . ASP B 1 430 ? 2.396 57.219 12.961 1 89.12 430 ASP B CA 1
ATOM 8366 C C . ASP B 1 430 ? 1.029 57.094 12.297 1 89.12 430 ASP B C 1
ATOM 8368 O O . ASP B 1 430 ? -0.004 57.281 12.938 1 89.12 430 ASP B O 1
ATOM 8372 N N . LEU B 1 431 ? 1.109 56.781 11.047 1 90.81 431 LEU B N 1
ATOM 8373 C CA . LEU B 1 431 ? -0.14 56.594 10.32 1 90.81 431 LEU B CA 1
ATOM 8374 C C . LEU B 1 431 ? -0.92 55.406 10.867 1 90.81 431 LEU B C 1
ATOM 8376 O O . LEU B 1 431 ? -2.129 55.5 11.086 1 90.81 431 LEU B O 1
ATOM 8380 N N . TYR B 1 432 ? -0.275 54.312 11.031 1 93.62 432 TYR B N 1
ATOM 8381 C CA . TYR B 1 432 ? -0.909 53.125 11.586 1 93.62 432 TYR B CA 1
ATOM 8382 C C . TYR B 1 432 ? -1.429 53.406 12.992 1 93.62 432 TYR B C 1
ATOM 8384 O O . TYR B 1 432 ? -2.58 53.094 13.305 1 93.62 432 TYR B O 1
ATOM 8392 N N . ILE B 1 433 ? -0.589 54 13.82 1 92.5 433 ILE B N 1
ATOM 8393 C CA . ILE B 1 433 ? -0.929 54.219 15.219 1 92.5 433 ILE B CA 1
ATOM 8394 C C . ILE B 1 433 ? -2.105 55.188 15.32 1 92.5 433 ILE B C 1
ATOM 8396 O O . ILE B 1 433 ? -3.018 54.969 16.125 1 92.5 433 ILE B O 1
ATOM 8400 N N . THR B 1 434 ? -2.105 56.188 14.5 1 92.38 434 THR B N 1
ATOM 8401 C CA . THR B 1 434 ? -3.193 57.156 14.516 1 92.38 434 THR B CA 1
ATOM 8402 C C . THR B 1 434 ? -4.516 56.5 14.133 1 92.38 434 THR B C 1
ATOM 8404 O O . THR B 1 434 ? -5.535 56.719 14.789 1 92.38 434 THR B O 1
ATOM 8407 N N . ASN B 1 435 ? -4.441 55.75 13.164 1 92.88 435 ASN B N 1
ATOM 8408 C CA . ASN B 1 435 ? -5.656 55.062 12.719 1 92.88 435 ASN B CA 1
ATOM 8409 C C . ASN B 1 435 ? -6.121 54.031 13.727 1 92.88 435 ASN B C 1
ATOM 8411 O O . ASN B 1 435 ? -7.324 53.812 13.906 1 92.88 435 ASN B O 1
ATOM 8415 N N . ILE B 1 436 ? -5.211 53.344 14.328 1 93.75 436 ILE B N 1
ATOM 8416 C CA . ILE B 1 436 ? -5.559 52.375 15.352 1 93.75 436 ILE B CA 1
ATOM 8417 C C . ILE B 1 436 ? -6.234 53.062 16.531 1 93.75 436 ILE B C 1
ATOM 8419 O O . ILE B 1 436 ? -7.277 52.625 17.016 1 93.75 436 ILE B O 1
ATOM 8423 N N . CYS B 1 437 ? -5.711 54.188 16.969 1 91.5 437 CYS B N 1
ATOM 8424 C CA . CYS B 1 437 ? -6.207 54.875 18.141 1 91.5 437 CYS B CA 1
ATOM 8425 C C . CYS B 1 437 ? -7.543 55.562 17.844 1 91.5 437 CYS B C 1
ATOM 8427 O O . CYS B 1 437 ? -8.422 55.594 18.703 1 91.5 437 CYS B O 1
ATOM 8429 N N . THR B 1 438 ? -7.73 56 16.641 1 90.94 438 THR B N 1
ATOM 8430 C CA . THR B 1 438 ? -8.898 56.844 16.344 1 90.94 438 THR B CA 1
ATOM 8431 C C . THR B 1 438 ? -10.07 55.969 15.875 1 90.94 438 THR B C 1
ATOM 8433 O O . THR B 1 438 ? -11.227 56.312 16.125 1 90.94 438 THR B O 1
ATOM 8436 N N . ILE B 1 439 ? -9.781 54.906 15.266 1 90.81 439 ILE B N 1
ATOM 8437 C CA . ILE B 1 439 ? -10.859 54.188 14.625 1 90.81 439 ILE B CA 1
ATOM 8438 C C . ILE B 1 439 ? -11.039 52.812 15.312 1 90.81 439 ILE B C 1
ATOM 8440 O O . ILE B 1 439 ? -12.102 52.531 15.883 1 90.81 439 ILE B O 1
ATOM 8444 N N . CYS B 1 440 ? -10.078 52.094 15.352 1 89.5 440 CYS B N 1
ATOM 8445 C CA . CYS B 1 440 ? -10.18 50.688 15.773 1 89.5 440 CYS B CA 1
ATOM 8446 C C . CYS B 1 440 ? -10.039 50.562 17.281 1 89.5 440 CYS B C 1
ATOM 8448 O O . CYS B 1 440 ? -10.375 49.531 17.859 1 89.5 440 CYS B O 1
ATOM 8450 N N . GLY B 1 441 ? -9.602 51.438 17.969 1 89.56 441 GLY B N 1
ATOM 8451 C CA . GLY B 1 441 ? -9.164 51.406 19.359 1 89.56 441 GLY B CA 1
ATOM 8452 C C . GLY B 1 441 ? -10.227 50.844 20.297 1 89.56 441 GLY B C 1
ATOM 8453 O O . GLY B 1 441 ? -10 49.875 21.016 1 89.56 441 GLY B O 1
ATOM 8454 N N . PRO B 1 442 ? -11.414 51.344 20.188 1 89.56 442 PRO B N 1
ATOM 8455 C CA . PRO B 1 442 ? -12.43 50.969 21.172 1 89.56 442 PRO B CA 1
ATOM 8456 C C . PRO B 1 442 ? -12.844 49.5 21.047 1 89.56 442 PRO B C 1
ATOM 8458 O O . PRO B 1 442 ? -13.32 48.906 22.016 1 89.56 442 PRO B O 1
ATOM 8461 N N . THR B 1 443 ? -12.695 48.906 19.891 1 93.06 443 THR B N 1
ATOM 8462 C CA . THR B 1 443 ? -13.156 47.562 19.688 1 93.06 443 THR B CA 1
ATOM 8463 C C . THR B 1 443 ? -11.984 46.562 19.703 1 93.06 443 THR B C 1
ATOM 8465 O O . THR B 1 443 ? -12.188 45.344 19.781 1 93.06 443 THR B O 1
ATOM 8468 N N . LEU B 1 444 ? -10.828 46.969 19.75 1 94.25 444 LEU B N 1
ATOM 8469 C CA . LEU B 1 444 ? -9.633 46.125 19.641 1 94.25 444 LEU B CA 1
ATOM 8470 C C . LEU B 1 444 ? -9.406 45.312 20.922 1 94.25 444 LEU B C 1
ATOM 8472 O O . LEU B 1 444 ? -9.445 45.875 22.016 1 94.25 444 LEU B O 1
ATOM 8476 N N . GLN B 1 445 ? -9.258 44.062 20.797 1 95.5 445 GLN B N 1
ATOM 8477 C CA . GLN B 1 445 ? -9 43.188 21.906 1 95.5 445 GLN B CA 1
ATOM 8478 C C . GLN B 1 445 ? -7.562 42.656 21.875 1 95.5 445 GLN B C 1
ATOM 8480 O O . GLN B 1 445 ? -6.934 42.469 22.922 1 95.5 445 GLN B O 1
ATOM 8485 N N . HIS B 1 446 ? -7.117 42.281 20.719 1 96.69 446 HIS B N 1
ATOM 8486 C CA . HIS B 1 446 ? -5.75 41.781 20.531 1 96.69 446 HIS B CA 1
ATOM 8487 C C . HIS B 1 446 ? -4.969 42.719 19.609 1 96.69 446 HIS B C 1
ATOM 8489 O O . HIS B 1 446 ? -5.488 43.156 18.562 1 96.69 446 HIS B O 1
ATOM 8495 N N . LEU B 1 447 ? -3.705 42.969 19.969 1 95.81 447 LEU B N 1
ATOM 8496 C CA . LEU B 1 447 ? -2.898 43.875 19.141 1 95.81 447 LEU B CA 1
ATOM 8497 C C . LEU B 1 447 ? -1.432 43.438 19.172 1 95.81 447 LEU B C 1
ATOM 8499 O O . LEU B 1 447 ? -0.842 43.281 20.234 1 95.81 447 LEU B O 1
ATOM 8503 N N . ILE B 1 448 ? -0.97 43.156 18.016 1 96.69 448 ILE B N 1
ATOM 8504 C CA . ILE B 1 448 ? 0.467 42.969 17.844 1 96.69 448 ILE B CA 1
ATOM 8505 C C . ILE B 1 448 ? 1.036 44.125 17 1 96.69 448 ILE B C 1
ATOM 8507 O O . ILE B 1 448 ? 0.606 44.312 15.859 1 96.69 448 ILE B O 1
ATOM 8511 N N . LEU B 1 449 ? 1.985 44.812 17.469 1 94.56 449 LEU B N 1
ATOM 8512 C CA . LEU B 1 449 ? 2.688 45.844 16.734 1 94.56 449 LEU B CA 1
ATOM 8513 C C . LEU B 1 449 ? 4.098 45.375 16.359 1 94.56 449 LEU B C 1
ATOM 8515 O O . LEU B 1 449 ? 4.688 44.562 17.047 1 94.56 449 LEU B O 1
ATOM 8519 N N . PRO B 1 450 ? 4.559 45.938 15.266 1 92.5 450 PRO B N 1
ATOM 8520 C CA . PRO B 1 450 ? 5.902 45.531 14.844 1 92.5 450 PRO B CA 1
ATOM 8521 C C . PRO B 1 450 ? 6.984 45.969 15.836 1 92.5 450 PRO B C 1
ATOM 8523 O O . PRO B 1 450 ? 6.922 47.062 16.391 1 92.5 450 PRO B O 1
ATOM 8526 N N . GLY B 1 451 ? 7.949 45.156 16.047 1 88.5 451 GLY B N 1
ATOM 8527 C CA . GLY B 1 451 ? 9.078 45.469 16.891 1 88.5 451 GLY B CA 1
ATOM 8528 C C . GLY B 1 451 ? 9.93 46.625 16.359 1 88.5 451 GLY B C 1
ATOM 8529 O O . GLY B 1 451 ? 10.609 47.312 17.125 1 88.5 451 GLY B O 1
ATOM 8530 N N . ARG B 1 452 ? 9.805 46.875 15.156 1 86.38 452 ARG B N 1
ATOM 8531 C CA . ARG B 1 452 ? 10.602 47.906 14.531 1 86.38 452 ARG B CA 1
ATOM 8532 C C . ARG B 1 452 ? 9.992 49.281 14.805 1 86.38 452 ARG B C 1
ATOM 8534 O O . ARG B 1 452 ? 10.578 50.312 14.445 1 86.38 452 ARG B O 1
ATOM 8541 N N . TRP B 1 453 ? 8.852 49.25 15.359 1 87.56 453 TRP B N 1
ATOM 8542 C CA . TRP B 1 453 ? 8.211 50.5 15.75 1 87.56 453 TRP B CA 1
ATOM 8543 C C . TRP B 1 453 ? 8.312 50.719 17.266 1 87.56 453 TRP B C 1
ATOM 8545 O O . TRP B 1 453 ? 7.336 50.531 17.984 1 87.56 453 TRP B O 1
ATOM 8555 N N . PRO B 1 454 ? 9.469 51.156 17.656 1 84.81 454 PRO B N 1
ATOM 8556 C CA . PRO B 1 454 ? 9.531 51.469 19.094 1 84.81 454 PRO B CA 1
ATOM 8557 C C . PRO B 1 454 ? 8.539 52.562 19.5 1 84.81 454 PRO B C 1
ATOM 8559 O O . PRO B 1 454 ? 8.422 53.594 18.812 1 84.81 454 PRO B O 1
ATOM 8562 N N . LEU B 1 455 ? 7.855 52.344 20.578 1 85.94 455 LEU B N 1
ATOM 8563 C CA . LEU B 1 455 ? 6.812 53.25 21.016 1 85.94 455 LEU B CA 1
ATOM 8564 C C . LEU B 1 455 ? 7.281 54.094 22.203 1 85.94 455 LEU B C 1
ATOM 8566 O O . LEU B 1 455 ? 7.539 53.562 23.281 1 85.94 455 LEU B O 1
ATOM 8570 N N . PRO B 1 456 ? 7.359 55.344 21.938 1 80.69 456 PRO B N 1
ATOM 8571 C CA . PRO B 1 456 ? 7.637 56.188 23.078 1 80.69 456 PRO B CA 1
ATOM 8572 C C . PRO B 1 456 ? 6.531 56.156 24.125 1 80.69 456 PRO B C 1
ATOM 8574 O O . PRO B 1 456 ? 5.418 55.719 23.844 1 80.69 456 PRO B O 1
ATOM 8577 N N . THR B 1 457 ? 6.797 56.656 25.312 1 76 457 THR B N 1
ATOM 8578 C CA . THR B 1 457 ? 5.875 56.594 26.438 1 76 457 THR B CA 1
ATOM 8579 C C . THR B 1 457 ? 4.59 57.344 26.109 1 76 457 THR B C 1
ATOM 8581 O O . THR B 1 457 ? 3.502 56.938 26.531 1 76 457 THR B O 1
ATOM 8584 N N . SER B 1 458 ? 4.738 58.469 25.406 1 81.06 458 SER B N 1
ATOM 8585 C CA . SER B 1 458 ? 3.57 59.281 25.078 1 81.06 458 SER B CA 1
ATOM 8586 C C . SER B 1 458 ? 2.621 58.531 24.156 1 81.06 458 SER B C 1
ATOM 8588 O O . SER B 1 458 ? 1.402 58.562 24.344 1 81.06 458 SER B O 1
ATOM 8590 N N . ILE B 1 459 ? 3.195 57.844 23.266 1 85.19 459 ILE B N 1
ATOM 8591 C CA . ILE B 1 459 ? 2.396 57.094 22.297 1 85.19 459 ILE B CA 1
ATOM 8592 C C . ILE B 1 459 ? 1.782 55.844 22.953 1 85.19 459 ILE B C 1
ATOM 8594 O O . ILE B 1 459 ? 0.645 55.5 22.656 1 85.19 459 ILE B O 1
ATOM 8598 N N . THR B 1 460 ? 2.496 55.281 23.797 1 83.75 460 THR B N 1
ATOM 8599 C CA . THR B 1 460 ? 1.995 54.125 24.516 1 83.75 460 THR B CA 1
ATOM 8600 C C . THR B 1 460 ? 0.783 54.5 25.375 1 83.75 460 THR B C 1
ATOM 8602 O O . THR B 1 460 ? -0.196 53.75 25.422 1 83.75 460 THR B O 1
ATOM 8605 N N . ALA B 1 461 ? 0.934 55.594 25.984 1 80.12 461 ALA B N 1
ATOM 8606 C CA . ALA B 1 461 ? -0.173 56.062 26.812 1 80.12 461 ALA B CA 1
ATOM 8607 C C . ALA B 1 461 ? -1.414 56.344 25.969 1 80.12 461 ALA B C 1
ATOM 8609 O O . ALA B 1 461 ? -2.533 56 26.375 1 80.12 461 ALA B O 1
ATOM 8610 N N . ARG B 1 462 ? -1.147 56.969 24.891 1 86.25 462 ARG B N 1
ATOM 8611 C CA . ARG B 1 462 ? -2.252 57.25 23.984 1 86.25 462 ARG B CA 1
ATOM 8612 C C . ARG B 1 462 ? -2.914 55.969 23.516 1 86.25 462 ARG B C 1
ATOM 8614 O O . ARG B 1 462 ? -4.141 55.875 23.438 1 86.25 462 ARG B O 1
ATOM 8621 N N . LEU B 1 463 ? -2.125 55 23.188 1 88.19 463 LEU B N 1
ATOM 8622 C CA . LEU B 1 463 ? -2.613 53.719 22.719 1 88.19 463 LEU B CA 1
ATOM 8623 C C . LEU B 1 463 ? -3.457 53.031 23.781 1 88.19 463 LEU B C 1
ATOM 8625 O O . LEU B 1 463 ? -4.531 52.5 23.5 1 88.19 463 LEU B O 1
ATOM 8629 N N . ILE B 1 464 ? -3.045 53.094 24.953 1 81.88 464 ILE B N 1
ATOM 8630 C CA . ILE B 1 464 ? -3.727 52.438 26.062 1 81.88 464 ILE B CA 1
ATOM 8631 C C . ILE B 1 464 ? -5.062 53.094 26.328 1 81.88 464 ILE B C 1
ATOM 8633 O O . ILE B 1 464 ? -6.062 52.438 26.625 1 81.88 464 ILE B O 1
ATOM 8637 N N . ARG B 1 465 ? -5.055 54.344 26.25 1 83.5 465 ARG B N 1
ATOM 8638 C CA . ARG B 1 465 ? -6.277 55.125 26.484 1 83.5 465 ARG B CA 1
ATOM 8639 C C . ARG B 1 465 ? -7.305 54.875 25.391 1 83.5 465 ARG B C 1
ATOM 8641 O O . ARG B 1 465 ? -8.508 54.844 25.656 1 83.5 465 ARG B O 1
ATOM 8648 N N . SER B 1 466 ? -6.746 54.75 24.25 1 90.62 466 SER B N 1
ATOM 8649 C CA . SER B 1 466 ? -7.633 54.625 23.094 1 90.62 466 SER B CA 1
ATOM 8650 C C . SER B 1 466 ? -8.141 53.188 22.938 1 90.62 466 SER B C 1
ATOM 8652 O O . SER B 1 466 ? -9.109 52.969 22.219 1 90.62 466 SER B O 1
ATOM 8654 N N . CYS B 1 467 ? -7.539 52.281 23.578 1 91.19 467 CYS B N 1
ATOM 8655 C CA . CYS B 1 467 ? -7.926 50.875 23.453 1 91.19 467 CYS B CA 1
ATOM 8656 C C . CYS B 1 467 ? -8.312 50.281 24.812 1 91.19 467 CYS B C 1
ATOM 8658 O O . CYS B 1 467 ? -7.633 49.406 25.328 1 91.19 467 CYS B O 1
ATOM 8660 N N . PRO B 1 468 ? -9.406 50.625 25.312 1 87.19 468 PRO B N 1
ATOM 8661 C CA . PRO B 1 468 ? -9.789 50.188 26.656 1 87.19 468 PRO B CA 1
ATOM 8662 C C . PRO B 1 468 ? -10.094 48.688 26.734 1 87.19 468 PRO B C 1
ATOM 8664 O O . PRO B 1 468 ? -10.016 48.094 27.812 1 87.19 468 PRO B O 1
ATOM 8667 N N . ASN B 1 469 ? -10.438 48.062 25.641 1 89.88 469 ASN B N 1
ATOM 8668 C CA . ASN B 1 469 ? -10.844 46.656 25.656 1 89.88 469 ASN B CA 1
ATOM 8669 C C . ASN B 1 469 ? -9.68 45.75 25.312 1 89.88 469 ASN B C 1
ATOM 8671 O O . ASN B 1 469 ? -9.875 44.531 25.109 1 89.88 469 ASN B O 1
ATOM 8675 N N . LEU B 1 470 ? -8.539 46.188 25.266 1 91.75 470 LEU B N 1
ATOM 8676 C CA . LEU B 1 470 ? -7.355 45.406 24.906 1 91.75 470 LEU B CA 1
ATOM 8677 C C . LEU B 1 470 ? -7.062 44.344 25.969 1 91.75 470 LEU B C 1
ATOM 8679 O O . LEU B 1 470 ? -6.922 44.656 27.156 1 91.75 470 LEU B O 1
ATOM 8683 N N . THR B 1 471 ? -7.039 43.062 25.578 1 93.19 471 THR B N 1
ATOM 8684 C CA . THR B 1 471 ? -6.762 41.969 26.516 1 93.19 471 THR B CA 1
ATOM 8685 C C . THR B 1 471 ? -5.344 41.438 26.312 1 93.19 471 THR B C 1
ATOM 8687 O O . THR B 1 471 ? -4.738 40.906 27.25 1 93.19 471 THR B O 1
ATOM 8690 N N . GLN B 1 472 ? -4.895 41.469 25.109 1 94.44 472 GLN B N 1
ATOM 8691 C CA . GLN B 1 472 ? -3.543 41.031 24.797 1 94.44 472 GLN B CA 1
ATOM 8692 C C . GLN B 1 472 ? -2.799 42.062 23.984 1 94.44 472 GLN B C 1
ATOM 8694 O O . GLN B 1 472 ? -3.346 42.625 23.031 1 94.44 472 GLN B O 1
ATOM 8699 N N . LEU B 1 473 ? -1.499 42.344 24.328 1 92.62 473 LEU B N 1
ATOM 8700 C CA . LEU B 1 473 ? -0.729 43.375 23.641 1 92.62 473 LEU B CA 1
ATOM 8701 C C . LEU B 1 473 ? 0.727 42.969 23.484 1 92.62 473 LEU B C 1
ATOM 8703 O O . LEU B 1 473 ? 1.346 42.469 24.438 1 92.62 473 LEU B O 1
ATOM 8707 N N . ALA B 1 474 ? 1.188 43.031 22.281 1 93.94 474 ALA B N 1
ATOM 8708 C CA . ALA B 1 474 ? 2.611 42.875 22 1 93.94 474 ALA B CA 1
ATOM 8709 C C . ALA B 1 474 ? 3.168 44.094 21.297 1 93.94 474 ALA B C 1
ATOM 8711 O O . ALA B 1 474 ? 2.656 44.5 20.25 1 93.94 474 ALA B O 1
ATOM 8712 N N . ALA B 1 475 ? 4.188 44.719 21.812 1 91.44 475 ALA B N 1
ATOM 8713 C CA . ALA B 1 475 ? 4.758 45.938 21.25 1 91.44 475 ALA B CA 1
ATOM 8714 C C . ALA B 1 475 ? 6.164 46.188 21.781 1 91.44 475 ALA B C 1
ATOM 8716 O O . ALA B 1 475 ? 6.562 45.625 22.797 1 91.44 475 ALA B O 1
ATOM 8717 N N . ALA B 1 476 ? 6.852 46.969 21 1 89.06 476 ALA B N 1
ATOM 8718 C CA . ALA B 1 476 ? 8.156 47.438 21.469 1 89.06 476 ALA B CA 1
ATOM 8719 C C . ALA B 1 476 ? 8.016 48.75 22.266 1 89.06 476 ALA B C 1
ATOM 8721 O O . ALA B 1 476 ? 7.883 49.812 21.672 1 89.06 476 ALA B O 1
ATOM 8722 N N . ILE B 1 477 ? 8.109 48.656 23.5 1 81.81 477 ILE B N 1
ATOM 8723 C CA . ILE B 1 477 ? 7.906 49.812 24.375 1 81.81 477 ILE B CA 1
ATOM 8724 C C . ILE B 1 477 ? 9.258 50.375 24.812 1 81.81 477 ILE B C 1
ATOM 8726 O O . ILE B 1 477 ? 10.117 49.625 25.297 1 81.81 477 ILE B O 1
ATOM 8730 N N . GLU B 1 478 ? 9.469 51.688 24.391 1 74.81 478 GLU B N 1
ATOM 8731 C CA . GLU B 1 478 ? 10.711 52.344 24.781 1 74.81 478 GLU B CA 1
ATOM 8732 C C . GLU B 1 478 ? 10.719 52.688 26.266 1 74.81 478 GLU B C 1
ATOM 8734 O O . GLU B 1 478 ? 9.734 53.219 26.781 1 74.81 478 GLU B O 1
ATOM 8739 N N . CYS B 1 479 ? 11.664 52.125 26.938 1 60.31 479 CYS B N 1
ATOM 8740 C CA . CYS B 1 479 ? 11.781 52.562 28.312 1 60.31 479 CYS B CA 1
ATOM 8741 C C . CYS B 1 479 ? 13.117 53.25 28.562 1 60.31 479 CYS B C 1
ATOM 8743 O O . CYS B 1 479 ? 14.172 52.688 28.203 1 60.31 479 CYS B O 1
ATOM 8745 N N . ALA B 1 480 ? 13.266 54.562 28.406 1 51.16 480 ALA B N 1
ATOM 8746 C CA . ALA B 1 480 ? 14.523 55.25 28.672 1 51.16 480 ALA B CA 1
ATOM 8747 C C . ALA B 1 480 ? 15.258 54.594 29.859 1 51.16 480 ALA B C 1
ATOM 8749 O O . ALA B 1 480 ? 14.914 53.5 30.281 1 51.16 480 ALA B O 1
ATOM 8750 N N . GLU B 1 481 ? 15.5 55.438 30.969 1 50.75 481 GLU B N 1
ATOM 8751 C CA . GLU B 1 481 ? 16.359 55.125 32.094 1 50.75 481 GLU B CA 1
ATOM 8752 C C . GLU B 1 481 ? 15.992 53.781 32.719 1 50.75 481 GLU B C 1
ATOM 8754 O O . GLU B 1 481 ? 15.031 53.125 32.281 1 50.75 481 GLU B O 1
ATOM 8759 N N . ASP B 1 482 ? 16.5 53.281 33.875 1 49.69 482 ASP B N 1
ATOM 8760 C CA . ASP B 1 482 ? 16.672 52.062 34.656 1 49.69 482 ASP B CA 1
ATOM 8761 C C . ASP B 1 482 ? 15.336 51.312 34.781 1 49.69 482 ASP B C 1
ATOM 8763 O O . ASP B 1 482 ? 15.289 50.219 35.344 1 49.69 482 ASP B O 1
ATOM 8767 N N . SER B 1 483 ? 13.953 51.781 34.469 1 54.81 483 SER B N 1
ATOM 8768 C CA . SER B 1 483 ? 12.906 50.969 35.094 1 54.81 483 SER B CA 1
ATOM 8769 C C . SER B 1 483 ? 11.922 50.438 34.031 1 54.81 483 SER B C 1
ATOM 8771 O O . SER B 1 483 ? 10.844 51 33.844 1 54.81 483 SER B O 1
ATOM 8773 N N . GLN B 1 484 ? 12.242 49.656 33 1 57.09 484 GLN B N 1
ATOM 8774 C CA . GLN B 1 484 ? 11.289 48.969 32.125 1 57.09 484 GLN B CA 1
ATOM 8775 C C . GLN B 1 484 ? 10.102 48.438 32.906 1 57.09 484 GLN B C 1
ATOM 8777 O O . GLN B 1 484 ? 8.953 48.5 32.469 1 57.09 484 GLN B O 1
ATOM 8782 N N . ILE B 1 485 ? 10.383 47.969 34.031 1 59.03 485 ILE B N 1
ATOM 8783 C CA . ILE B 1 485 ? 9.32 47.406 34.875 1 59.03 485 ILE B CA 1
ATOM 8784 C C . ILE B 1 485 ? 8.406 48.531 35.375 1 59.03 485 ILE B C 1
ATOM 8786 O O . ILE B 1 485 ? 7.223 48.312 35.625 1 59.03 485 ILE B O 1
ATOM 8790 N N . GLU B 1 486 ? 9.062 49.719 35.375 1 61.53 486 GLU B N 1
ATOM 8791 C CA . GLU B 1 486 ? 8.242 50.844 35.812 1 61.53 486 GLU B CA 1
ATOM 8792 C C . GLU B 1 486 ? 7.141 51.125 34.812 1 61.53 486 GLU B C 1
ATOM 8794 O O . GLU B 1 486 ? 6.059 51.594 35.156 1 61.53 486 GLU B O 1
ATOM 8799 N N . MET B 1 487 ? 7.555 50.688 33.625 1 62.44 487 MET B N 1
ATOM 8800 C CA . MET B 1 487 ? 6.543 50.906 32.594 1 62.44 487 MET B CA 1
ATOM 8801 C C . MET B 1 487 ? 5.328 50 32.875 1 62.44 487 MET B C 1
ATOM 8803 O O . MET B 1 487 ? 4.188 50.438 32.656 1 62.44 487 MET B O 1
ATOM 8807 N N . LEU B 1 488 ? 5.656 48.875 33.281 1 64.81 488 LEU B N 1
ATOM 8808 C CA . LEU B 1 488 ? 4.543 47.969 33.594 1 64.81 488 LEU B CA 1
ATOM 8809 C C . LEU B 1 488 ? 3.67 48.562 34.688 1 64.81 488 LEU B C 1
ATOM 8811 O O . LEU B 1 488 ? 2.441 48.5 34.625 1 64.81 488 LEU B O 1
ATOM 8815 N N . ARG B 1 489 ? 4.359 49.25 35.562 1 65.44 489 ARG B N 1
ATOM 8816 C CA . ARG B 1 489 ? 3.627 49.875 36.656 1 65.44 489 ARG B CA 1
ATOM 8817 C C . ARG B 1 489 ? 2.736 51 36.125 1 65.44 489 ARG B C 1
ATOM 8819 O O . ARG B 1 489 ? 1.625 51.219 36.625 1 65.44 489 ARG B O 1
ATOM 8826 N N . LEU B 1 490 ? 3.299 51.562 35.156 1 64.25 490 LEU B N 1
ATOM 8827 C CA . LEU B 1 490 ? 2.586 52.719 34.625 1 64.25 490 LEU B CA 1
ATOM 8828 C C . LEU B 1 490 ? 1.431 52.281 33.75 1 64.25 490 LEU B C 1
ATOM 8830 O O . LEU B 1 490 ? 0.403 52.969 33.656 1 64.25 490 LEU B O 1
ATOM 8834 N N . LEU B 1 491 ? 1.672 51.156 33.094 1 67.94 491 LEU B N 1
ATOM 8835 C CA . LEU B 1 491 ? 0.697 50.75 32.094 1 67.94 491 LEU B CA 1
ATOM 8836 C C . LEU B 1 491 ? -0.428 49.938 32.719 1 67.94 491 LEU B C 1
ATOM 8838 O O . LEU B 1 491 ? -1.575 50 32.25 1 67.94 491 LEU B O 1
ATOM 8842 N N . VAL B 1 492 ? -0.139 49.312 33.75 1 65.88 492 VAL B N 1
ATOM 8843 C CA . VAL B 1 492 ? -0.985 48.219 34.25 1 65.88 492 VAL B CA 1
ATOM 8844 C C . VAL B 1 492 ? -2.275 48.812 34.812 1 65.88 492 VAL B C 1
ATOM 8846 O O . VAL B 1 492 ? -3.365 48.312 34.562 1 65.88 492 VAL B O 1
ATOM 8849 N N . PRO B 1 493 ? -2.197 50 35.438 1 65.62 493 PRO B N 1
ATOM 8850 C CA . PRO B 1 493 ? -3.438 50.5 36.031 1 65.62 493 PRO B CA 1
ATOM 8851 C C . PRO B 1 493 ? -4.457 50.938 35 1 65.62 493 PRO B C 1
ATOM 8853 O O . PRO B 1 493 ? -5.656 51 35.281 1 65.62 493 PRO B O 1
ATOM 8856 N N . PHE B 1 494 ? -3.961 51.188 33.812 1 69.44 494 PHE B N 1
ATOM 8857 C CA . PHE B 1 494 ? -4.859 51.688 32.781 1 69.44 494 PHE B CA 1
ATOM 8858 C C . PHE B 1 494 ? -5.414 50.562 31.922 1 69.44 494 PHE B C 1
ATOM 8860 O O . PHE B 1 494 ? -6.379 50.75 31.188 1 69.44 494 PHE B O 1
ATOM 8867 N N . LEU B 1 495 ? -4.742 49.5 32 1 72.44 495 LEU B N 1
ATOM 8868 C CA . LEU B 1 495 ? -5.223 48.375 31.203 1 72.44 495 LEU B CA 1
ATOM 8869 C C . LEU B 1 495 ? -5.918 47.344 32.062 1 72.44 495 LEU B C 1
ATOM 8871 O O . LEU B 1 495 ? -5.324 46.312 32.406 1 72.44 495 LEU B O 1
ATOM 8875 N N . SER B 1 496 ? -7.188 47.594 32.344 1 76.25 496 SER B N 1
ATOM 8876 C CA . SER B 1 496 ? -7.91 46.781 33.312 1 76.25 496 SER B CA 1
ATOM 8877 C C . SER B 1 496 ? -8.18 45.375 32.781 1 76.25 496 SER B C 1
ATOM 8879 O O . SER B 1 496 ? -8.219 44.406 33.531 1 76.25 496 SER B O 1
ATOM 8881 N N . GLU B 1 497 ? -8.281 45.312 31.422 1 86.44 497 GLU B N 1
ATOM 8882 C CA . GLU B 1 497 ? -8.664 44.031 30.859 1 86.44 497 GLU B CA 1
ATOM 8883 C C . GLU B 1 497 ? -7.445 43.25 30.344 1 86.44 497 GLU B C 1
ATOM 8885 O O . GLU B 1 497 ? -7.547 42.094 29.969 1 86.44 497 GLU B O 1
ATOM 8890 N N . LEU B 1 498 ? -6.34 43.812 30.422 1 88.06 498 LEU B N 1
ATOM 8891 C CA . LEU B 1 498 ? -5.125 43.219 29.859 1 88.06 498 LEU B CA 1
ATOM 8892 C C . LEU B 1 498 ? -4.641 42.062 30.719 1 88.06 498 LEU B C 1
ATOM 8894 O O . LEU B 1 498 ? -4.367 42.219 31.906 1 88.06 498 LEU B O 1
ATOM 8898 N N . TRP B 1 499 ? -4.605 40.875 30.094 1 90.12 499 TRP B N 1
ATOM 8899 C CA . TRP B 1 499 ? -4.125 39.75 30.891 1 90.12 499 TRP B CA 1
ATOM 8900 C C . TRP B 1 499 ? -2.844 39.188 30.312 1 90.12 499 TRP B C 1
ATOM 8902 O O . TRP B 1 499 ? -2.164 38.375 30.953 1 90.12 499 TRP B O 1
ATOM 8912 N N . ALA B 1 500 ? -2.461 39.562 29.109 1 92.88 500 ALA B N 1
ATOM 8913 C CA . ALA B 1 500 ? -1.189 39.156 28.531 1 92.88 500 ALA B CA 1
ATOM 8914 C C . ALA B 1 500 ? -0.474 40.312 27.844 1 92.88 500 ALA B C 1
ATOM 8916 O O . ALA B 1 500 ? -1.083 41.062 27.078 1 92.88 500 ALA B O 1
ATOM 8917 N N . ILE B 1 501 ? 0.858 40.469 28.109 1 89.81 501 ILE B N 1
ATOM 8918 C CA . ILE B 1 501 ? 1.651 41.531 27.5 1 89.81 501 ILE B CA 1
ATOM 8919 C C . ILE B 1 501 ? 3.02 40.969 27.094 1 89.81 501 ILE B C 1
ATOM 8921 O O . ILE B 1 501 ? 3.617 40.188 27.812 1 89.81 501 ILE B O 1
ATOM 8925 N N . ARG B 1 502 ? 3.385 41.281 25.953 1 92.19 502 ARG B N 1
ATOM 8926 C CA . ARG B 1 502 ? 4.688 40.875 25.422 1 92.19 502 ARG B CA 1
ATOM 8927 C C . ARG B 1 502 ? 5.492 42.094 24.969 1 92.19 502 ARG B C 1
ATOM 8929 O O . ARG B 1 502 ? 5.09 42.812 24.047 1 92.19 502 ARG B O 1
ATOM 8936 N N . VAL B 1 503 ? 6.617 42.312 25.562 1 88.06 503 VAL B N 1
ATOM 8937 C CA . VAL B 1 503 ? 7.484 43.438 25.203 1 88.06 503 VAL B CA 1
ATOM 8938 C C . VAL B 1 503 ? 8.539 42.969 24.203 1 88.06 503 VAL B C 1
ATOM 8940 O O . VAL B 1 503 ? 9.367 42.125 24.531 1 88.06 503 VAL B O 1
ATOM 8943 N N . LEU B 1 504 ? 8.469 43.562 23.094 1 90.19 504 LEU B N 1
ATOM 8944 C CA . LEU B 1 504 ? 9.352 43.156 22 1 90.19 504 LEU B CA 1
ATOM 8945 C C . LEU B 1 504 ? 10.633 43.969 22 1 90.19 504 LEU B C 1
ATOM 8947 O O . LEU B 1 504 ? 10.664 45.094 22.547 1 90.19 504 LEU B O 1
ATOM 8951 N N . THR B 1 505 ? 11.672 43.375 21.422 1 83.62 505 THR B N 1
ATOM 8952 C CA . THR B 1 505 ? 12.938 44.062 21.25 1 83.62 505 THR B CA 1
ATOM 8953 C C . THR B 1 505 ? 12.844 45.094 20.125 1 83.62 505 THR B C 1
ATOM 8955 O O . THR B 1 505 ? 12.438 44.75 19.016 1 83.62 505 THR B O 1
ATOM 8958 N N . PRO B 1 506 ? 13.188 46.25 20.484 1 80.69 506 PRO B N 1
ATOM 8959 C CA . PRO B 1 506 ? 13.195 47.219 19.406 1 80.69 506 PRO B CA 1
ATOM 8960 C C . PRO B 1 506 ? 14.242 46.906 18.328 1 80.69 506 PRO B C 1
ATOM 8962 O O . PRO B 1 506 ? 15.391 46.594 18.656 1 80.69 506 PRO B O 1
ATOM 8965 N N . SER B 1 507 ? 13.711 46.625 17.078 1 74.12 507 SER B N 1
ATOM 8966 C CA . SER B 1 507 ? 14.617 46.344 15.977 1 74.12 507 SER B CA 1
ATOM 8967 C C . SER B 1 507 ? 14.758 47.531 15.039 1 74.12 507 SER B C 1
ATOM 8969 O O . SER B 1 507 ? 13.766 48.156 14.656 1 74.12 507 SER B O 1
ATOM 8971 N N . TYR B 1 508 ? 15.867 48.25 15.156 1 59.56 508 TYR B N 1
ATOM 8972 C CA . TYR B 1 508 ? 16.062 49.406 14.273 1 59.56 508 TYR B CA 1
ATOM 8973 C C . TYR B 1 508 ? 16.656 49 12.945 1 59.56 508 TYR B C 1
ATOM 8975 O O . TYR B 1 508 ? 17.469 48.062 12.891 1 59.56 508 TYR B O 1
ATOM 8983 N N . SER B 1 509 ? 15.891 48.969 11.93 1 54.81 509 SER B N 1
ATOM 8984 C CA . SER B 1 509 ? 16.469 48.688 10.625 1 54.81 509 SER B CA 1
ATOM 8985 C C . SER B 1 509 ? 17.844 49.312 10.477 1 54.81 509 SER B C 1
ATOM 8987 O O . SER B 1 509 ? 18.062 50.469 10.914 1 54.81 509 SER B O 1
ATOM 8989 N N . PRO B 1 510 ? 18.844 48.562 10.148 1 48.88 510 PRO B N 1
ATOM 8990 C CA . PRO B 1 510 ? 20.141 49.188 9.961 1 48.88 510 PRO B CA 1
ATOM 8991 C C . PRO B 1 510 ? 20.047 50.469 9.141 1 48.88 510 PRO B C 1
ATOM 8993 O O . PRO B 1 510 ? 20.906 51.375 9.266 1 48.88 510 PRO B O 1
ATOM 8996 N N . ASP B 1 511 ? 19.25 50.406 8.164 1 45.09 511 ASP B N 1
ATOM 8997 C CA . ASP B 1 511 ? 19.234 51.531 7.219 1 45.09 511 ASP B CA 1
ATOM 8998 C C . ASP B 1 511 ? 18.547 52.75 7.824 1 45.09 511 ASP B C 1
ATOM 9000 O O . ASP B 1 511 ? 18.547 53.844 7.223 1 45.09 511 ASP B O 1
ATOM 9004 N N . CYS B 1 512 ? 17.562 52.531 8.602 1 45.47 512 CYS B N 1
ATOM 9005 C CA . CYS B 1 512 ? 16.875 53.688 9.125 1 45.47 512 CYS B CA 1
ATOM 9006 C C . CYS B 1 512 ? 17.703 54.375 10.211 1 45.47 512 CYS B C 1
ATOM 9008 O O . CYS B 1 512 ? 18.156 53.719 11.156 1 45.47 512 CYS B O 1
ATOM 9010 N N . ALA B 1 513 ? 18.328 55.375 9.969 1 41.81 513 ALA B N 1
ATOM 9011 C CA . ALA B 1 513 ? 19.062 56.438 10.648 1 41.81 513 ALA B CA 1
ATOM 9012 C C . ALA B 1 513 ? 18.438 56.75 12 1 41.81 513 ALA B C 1
ATOM 9014 O O . ALA B 1 513 ? 18.922 57.625 12.719 1 41.81 513 ALA B O 1
ATOM 9015 N N . LEU B 1 514 ? 17.234 56.281 12.117 1 46.28 514 LEU B N 1
ATOM 9016 C CA . LEU B 1 514 ? 16.562 56.969 13.219 1 46.28 514 LEU B CA 1
ATOM 9017 C C . LEU B 1 514 ? 17.125 56.531 14.562 1 46.28 514 LEU B C 1
ATOM 9019 O O . LEU B 1 514 ? 16.781 57.062 15.609 1 46.28 514 LEU B O 1
ATOM 9023 N N . GLY B 1 515 ? 17.562 55.219 14.609 1 51.66 515 GLY B N 1
ATOM 9024 C CA . GLY B 1 515 ? 17.906 55.031 16 1 51.66 515 GLY B CA 1
ATOM 9025 C C . GLY B 1 515 ? 19.094 55.875 16.453 1 51.66 515 GLY B C 1
ATOM 9026 O O . GLY B 1 515 ? 19.422 55.906 17.641 1 51.66 515 GLY B O 1
ATOM 9027 N N . GLY B 1 516 ? 19.469 56.781 15.547 1 56.34 516 GLY B N 1
ATOM 9028 C CA . GLY B 1 516 ? 20.594 57.625 15.992 1 56.34 516 GLY B CA 1
ATOM 9029 C C . GLY B 1 516 ? 21.172 57.156 17.312 1 56.34 516 GLY B C 1
ATOM 9030 O O . GLY B 1 516 ? 21.031 56 17.703 1 56.34 516 GLY B O 1
ATOM 9031 N N . GLU B 1 517 ? 21.938 57.969 17.938 1 62.5 517 GLU B N 1
ATOM 9032 C CA . GLU B 1 517 ? 22.578 57.719 19.219 1 62.5 517 GLU B CA 1
ATOM 9033 C C . GLU B 1 517 ? 21.562 57.312 20.281 1 62.5 517 GLU B C 1
ATOM 9035 O O . GLU B 1 517 ? 21.812 56.438 21.109 1 62.5 517 GLU B O 1
ATOM 9040 N N . ASP B 1 518 ? 20.375 57.781 20.078 1 66.81 518 ASP B N 1
ATOM 9041 C CA . ASP B 1 518 ? 19.328 57.531 21.078 1 66.81 518 ASP B CA 1
ATOM 9042 C C . ASP B 1 518 ? 18.75 56.125 20.938 1 66.81 518 ASP B C 1
ATOM 9044 O O . ASP B 1 518 ? 18.469 55.438 21.938 1 66.81 518 ASP B O 1
ATOM 9048 N N . GLY B 1 519 ? 18.641 55.656 19.703 1 69.88 519 GLY B N 1
ATOM 9049 C CA . GLY B 1 519 ? 18.125 54.312 19.469 1 69.88 519 GLY B CA 1
ATOM 9050 C C . GLY B 1 519 ? 19.047 53.219 19.969 1 69.88 519 GLY B C 1
ATOM 9051 O O . GLY B 1 519 ? 18.578 52.219 20.531 1 69.88 519 GLY B O 1
ATOM 9052 N N . ARG B 1 520 ? 20.234 53.5 19.828 1 74 520 ARG B N 1
ATOM 9053 C CA . ARG B 1 520 ? 21.219 52.531 20.328 1 74 520 ARG B CA 1
ATOM 9054 C C . ARG B 1 520 ? 21.203 52.469 21.844 1 74 520 ARG B C 1
ATOM 9056 O O . ARG B 1 520 ? 21.344 51.375 22.422 1 74 520 ARG B O 1
ATOM 9063 N N . LYS B 1 521 ? 21.016 53.562 22.406 1 73.06 521 LYS B N 1
ATOM 9064 C CA . LYS B 1 521 ? 20.984 53.594 23.859 1 73.06 521 LYS B CA 1
ATOM 9065 C C . LYS B 1 521 ? 19.781 52.812 24.406 1 73.06 521 LYS B C 1
ATOM 9067 O O . LYS B 1 521 ? 19.891 52.094 25.391 1 73.06 521 LYS B O 1
ATOM 9072 N N . ILE B 1 522 ? 18.75 52.969 23.719 1 72.5 522 ILE B N 1
ATOM 9073 C CA . ILE B 1 522 ? 17.516 52.312 24.141 1 72.5 522 ILE B CA 1
ATOM 9074 C C . ILE B 1 522 ? 17.656 50.812 23.984 1 72.5 522 ILE B C 1
ATOM 9076 O O . ILE B 1 522 ? 17.234 50.031 24.859 1 72.5 522 ILE B O 1
ATOM 9080 N N . ARG B 1 523 ? 18.266 50.438 22.953 1 76.81 523 ARG B N 1
ATOM 9081 C CA . ARG B 1 523 ? 18.469 49.031 22.703 1 76.81 523 ARG B CA 1
ATOM 9082 C C . ARG B 1 523 ? 19.422 48.406 23.719 1 76.81 523 ARG B C 1
ATOM 9084 O O . ARG B 1 523 ? 19.219 47.281 24.188 1 76.81 523 ARG B O 1
ATOM 9091 N N . GLU B 1 524 ? 20.406 49.188 23.953 1 76.75 524 GLU B N 1
ATOM 9092 C CA . GLU B 1 524 ? 21.375 48.719 24.922 1 76.75 524 GLU B CA 1
ATOM 9093 C C . GLU B 1 524 ? 20.75 48.562 26.312 1 76.75 524 GLU B C 1
ATOM 9095 O O . GLU B 1 524 ? 21.031 47.625 27.031 1 76.75 524 GLU B O 1
ATOM 9100 N N . ALA B 1 525 ? 19.984 49.531 26.578 1 74.69 525 ALA B N 1
ATOM 9101 C CA . ALA B 1 525 ? 19.312 49.5 27.875 1 74.69 525 ALA B CA 1
ATOM 9102 C C . ALA B 1 525 ? 18.359 48.281 27.953 1 74.69 525 ALA B C 1
ATOM 9104 O O . ALA B 1 525 ? 18.266 47.625 28.984 1 74.69 525 ALA B O 1
ATOM 9105 N N . HIS B 1 526 ? 17.656 48.094 26.938 1 77.62 526 HIS B N 1
ATOM 9106 C CA . HIS B 1 526 ? 16.719 46.969 26.875 1 77.62 526 HIS B CA 1
ATOM 9107 C C . HIS B 1 526 ? 17.469 45.656 27 1 77.62 526 HIS B C 1
ATOM 9109 O O . HIS B 1 526 ? 17.047 44.75 27.734 1 77.62 526 HIS B O 1
ATOM 9115 N N . ASP B 1 527 ? 18.547 45.594 26.297 1 79.94 527 ASP B N 1
ATOM 9116 C CA . ASP B 1 527 ? 19.328 44.344 26.297 1 79.94 527 ASP B CA 1
ATOM 9117 C C . ASP B 1 527 ? 19.906 44.094 27.688 1 79.94 527 ASP B C 1
ATOM 9119 O O . ASP B 1 527 ? 19.984 42.938 28.125 1 79.94 527 ASP B O 1
ATOM 9123 N N . LYS B 1 528 ? 20.344 45.125 28.25 1 78.5 528 LYS B N 1
ATOM 9124 C CA . LYS B 1 528 ? 20.906 44.969 29.594 1 78.5 528 LYS B CA 1
ATOM 9125 C C . LYS B 1 528 ? 19.844 44.469 30.562 1 78.5 528 LYS B C 1
ATOM 9127 O O . LYS B 1 528 ? 20.156 43.656 31.453 1 78.5 528 LYS B O 1
ATOM 9132 N N . PHE B 1 529 ? 18.766 44.906 30.375 1 78.06 529 PHE B N 1
ATOM 9133 C CA . PHE B 1 529 ? 17.672 44.531 31.266 1 78.06 529 PHE B CA 1
ATOM 9134 C C . PHE B 1 529 ? 17.297 43.062 31.031 1 78.06 529 PHE B C 1
ATOM 9136 O O . PHE B 1 529 ? 17.078 42.312 32 1 78.06 529 PHE B O 1
ATOM 9143 N N . VAL B 1 530 ? 17.219 42.656 29.797 1 81.38 530 VAL B N 1
ATOM 9144 C CA . VAL B 1 530 ? 16.766 41.312 29.453 1 81.38 530 VAL B CA 1
ATOM 9145 C C . VAL B 1 530 ? 17.812 40.312 29.859 1 81.38 530 VAL B C 1
ATOM 9147 O O . VAL B 1 530 ? 17.484 39.156 30.188 1 81.38 530 VAL B O 1
ATOM 9150 N N . CYS B 1 531 ? 19 40.781 29.891 1 83 531 CYS B N 1
ATOM 9151 C CA . CYS B 1 531 ? 20.094 39.875 30.188 1 83 531 CYS B CA 1
ATOM 9152 C C . CYS B 1 531 ? 20.219 39.656 31.688 1 83 531 CYS B C 1
ATOM 9154 O O . CYS B 1 531 ? 20.984 38.781 32.125 1 83 531 CYS B O 1
ATOM 9156 N N . LEU B 1 532 ? 19.469 40.344 32.438 1 85.12 532 LEU B N 1
ATOM 9157 C CA . LEU B 1 532 ? 19.484 40.094 33.875 1 85.12 532 LEU B CA 1
ATOM 9158 C C . LEU B 1 532 ? 19.047 38.688 34.188 1 85.12 532 LEU B C 1
ATOM 9160 O O . LEU B 1 532 ? 18.297 38.062 33.406 1 85.12 532 LEU B O 1
ATOM 9164 N N . PRO B 1 533 ? 19.578 38.188 35.219 1 88.81 533 PRO B N 1
ATOM 9165 C CA . PRO B 1 533 ? 19.172 36.844 35.594 1 88.81 533 PRO B CA 1
ATOM 9166 C C . PRO B 1 533 ? 17.672 36.719 35.844 1 88.81 533 PRO B C 1
ATOM 9168 O O . PRO B 1 533 ? 17.031 37.656 36.312 1 88.81 533 PRO B O 1
ATOM 9171 N N . ASP B 1 534 ? 17.141 35.625 35.594 1 89.19 534 ASP B N 1
ATOM 9172 C CA . ASP B 1 534 ? 15.711 35.375 35.688 1 89.19 534 ASP B CA 1
ATOM 9173 C C . ASP B 1 534 ? 15.195 35.656 37.094 1 89.19 534 ASP B C 1
ATOM 9175 O O . ASP B 1 534 ? 14.086 36.156 37.25 1 89.19 534 ASP B O 1
ATOM 9179 N N . SER B 1 535 ? 16.031 35.312 38.031 1 88.25 535 SER B N 1
ATOM 9180 C CA . SER B 1 535 ? 15.609 35.531 39.438 1 88.25 535 SER B CA 1
ATOM 9181 C C . SER B 1 535 ? 15.445 37 39.75 1 88.25 535 SER B C 1
ATOM 9183 O O . SER B 1 535 ? 14.516 37.406 40.438 1 88.25 535 SER B O 1
ATOM 9185 N N . MET B 1 536 ? 16.328 37.781 39.219 1 86.94 536 MET B N 1
ATOM 9186 C CA . MET B 1 536 ? 16.266 39.219 39.438 1 86.94 536 MET B CA 1
ATOM 9187 C C . MET B 1 536 ? 15.062 39.812 38.719 1 86.94 536 MET B C 1
ATOM 9189 O O . MET B 1 536 ? 14.406 40.719 39.25 1 86.94 536 MET B O 1
ATOM 9193 N N . LEU B 1 537 ? 14.875 39.312 37.562 1 85.81 537 LEU B N 1
ATOM 9194 C CA . LEU B 1 537 ? 13.742 39.812 36.812 1 85.81 537 LEU B CA 1
ATOM 9195 C C . LEU B 1 537 ? 12.422 39.438 37.469 1 85.81 537 LEU B C 1
ATOM 9197 O O . LEU B 1 537 ? 11.469 40.219 37.469 1 85.81 537 LEU B O 1
ATOM 9201 N N . GLU B 1 538 ? 12.344 38.281 38 1 88.19 538 GLU B N 1
ATOM 9202 C CA . GLU B 1 538 ? 11.156 37.812 38.719 1 88.19 538 GLU B CA 1
ATOM 9203 C C . GLU B 1 538 ? 10.867 38.719 39.906 1 88.19 538 GLU B C 1
ATOM 9205 O O . GLU B 1 538 ? 9.711 39.062 40.156 1 88.19 538 GLU B O 1
ATOM 9210 N N . GLN B 1 539 ? 11.953 39.062 40.594 1 83 539 GLN B N 1
ATOM 9211 C CA . GLN B 1 539 ? 11.805 39.938 41.75 1 83 539 GLN B CA 1
ATOM 9212 C C . GLN B 1 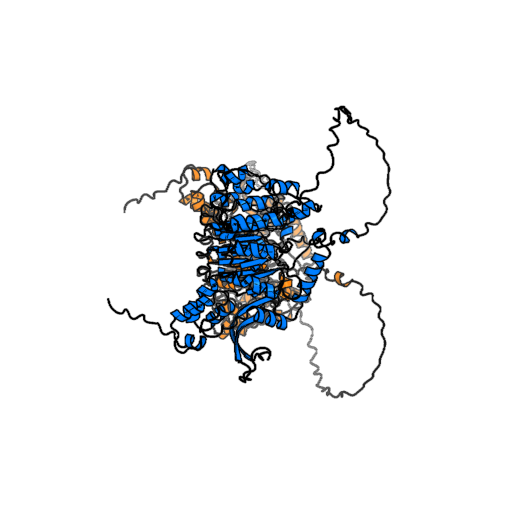539 ? 11.344 41.312 41.312 1 83 539 GLN B C 1
ATOM 9214 O O . GLN B 1 539 ? 10.484 41.938 41.969 1 83 539 GLN B O 1
ATOM 9219 N N . LYS B 1 540 ? 11.922 41.781 40.281 1 81.56 540 LYS B N 1
ATOM 9220 C CA . LYS B 1 540 ? 11.57 43.125 39.781 1 81.56 540 LYS B CA 1
ATOM 9221 C C . LYS B 1 540 ? 10.117 43.156 39.344 1 81.56 540 LYS B C 1
ATOM 9223 O O . LYS B 1 540 ? 9.414 44.156 39.562 1 81.56 540 LYS B O 1
ATOM 9228 N N . ILE B 1 541 ? 9.672 42.125 38.625 1 82.12 541 ILE B N 1
ATOM 9229 C CA . ILE B 1 541 ? 8.289 42.062 38.156 1 82.12 541 ILE B CA 1
ATOM 9230 C C . ILE B 1 541 ? 7.352 41.969 39.375 1 82.12 541 ILE B C 1
ATOM 9232 O O . ILE B 1 541 ? 6.305 42.625 39.406 1 82.12 541 ILE B O 1
ATOM 9236 N N . SER B 1 542 ? 7.766 41.188 40.312 1 80.56 542 SER B N 1
ATOM 9237 C CA . SER B 1 542 ? 6.961 41.031 41.531 1 80.56 542 SER B CA 1
ATOM 9238 C C . SER B 1 542 ? 6.84 42.344 42.281 1 80.56 542 SER B C 1
ATOM 9240 O O . SER B 1 542 ? 5.777 42.656 42.812 1 80.56 542 SER B O 1
ATOM 9242 N N . GLU B 1 543 ? 7.914 43.062 42.312 1 77.19 543 GLU B N 1
ATOM 9243 C CA . GLU B 1 543 ? 7.922 44.375 43 1 77.19 543 GLU B CA 1
ATOM 9244 C C . GLU B 1 543 ? 7.055 45.375 42.281 1 77.19 543 GLU B C 1
ATOM 9246 O O . GLU B 1 543 ? 6.445 46.25 42.906 1 77.19 543 GLU B O 1
ATOM 9251 N N . ALA B 1 544 ? 7.109 45.188 40.969 1 76.06 544 ALA B N 1
ATOM 9252 C CA . ALA B 1 544 ? 6.332 46.125 40.156 1 76.06 544 ALA B CA 1
ATOM 9253 C C . ALA B 1 544 ? 4.836 45.875 40.312 1 76.06 544 ALA B C 1
ATOM 9255 O O . ALA B 1 544 ? 4.02 46.781 40.188 1 76.06 544 ALA B O 1
ATOM 9256 N N . LEU B 1 545 ? 4.543 44.656 40.625 1 76.19 545 LEU B N 1
ATOM 9257 C CA . LEU B 1 545 ? 3.135 44.312 40.75 1 76.19 545 LEU B CA 1
ATOM 9258 C C . LEU B 1 545 ? 2.699 44.281 42.219 1 76.19 545 LEU B C 1
ATOM 9260 O O . LEU B 1 545 ? 1.738 43.625 42.562 1 76.19 545 LEU B O 1
ATOM 9264 N N . THR B 1 546 ? 3.434 45 43.031 1 72.56 546 THR B N 1
ATOM 9265 C CA . THR B 1 546 ? 3.123 45.062 44.438 1 72.56 546 THR B CA 1
ATOM 9266 C C . THR B 1 546 ? 2.053 46.094 44.719 1 72.56 546 THR B C 1
ATOM 9268 O O . THR B 1 546 ? 2.053 47.156 44.125 1 72.56 546 THR B O 1
ATOM 9271 N N . GLU B 1 547 ? 0.995 45.688 45.312 1 66.56 547 GLU B N 1
ATOM 9272 C CA . GLU B 1 547 ? -0.008 46.625 45.781 1 66.56 547 GLU B CA 1
ATOM 9273 C C . GLU B 1 547 ? 0.029 46.781 47.312 1 66.56 547 GLU B C 1
ATOM 9275 O O . GLU B 1 547 ? 0.247 45.781 48.031 1 66.56 547 GLU B O 1
ATOM 9280 N N . HIS B 1 548 ? 0.288 48 47.781 1 58.19 548 HIS B N 1
ATOM 9281 C CA . HIS B 1 548 ? 0.348 48.281 49.219 1 58.19 548 HIS B CA 1
ATOM 9282 C C . HIS B 1 548 ? -1.05 48.438 49.812 1 58.19 548 HIS B C 1
ATOM 9284 O O . HIS B 1 548 ? -1.965 48.906 49.125 1 58.19 548 HIS B O 1
ATOM 9290 N N . SER B 1 549 ? -1.331 47.5 50.781 1 52.66 549 SER B N 1
ATOM 9291 C CA . SER B 1 549 ? -2.596 47.625 51.5 1 52.66 549 SER B CA 1
ATOM 9292 C C . SER B 1 549 ? -2.766 49.062 52.031 1 52.66 549 SER B C 1
ATOM 9294 O O . SER B 1 549 ? -1.819 49.625 52.594 1 52.66 549 SER B O 1
ATOM 9296 N N . ARG B 1 550 ? -3.596 49.938 51.438 1 47.78 550 ARG B N 1
ATOM 9297 C CA . ARG B 1 550 ? -3.922 51.156 52.156 1 47.78 550 ARG B CA 1
ATOM 9298 C C . ARG B 1 550 ? -4.133 50.875 53.625 1 47.78 550 ARG B C 1
ATOM 9300 O O . ARG B 1 550 ? -4.547 49.781 54 1 47.78 550 ARG B O 1
ATOM 9307 N N . LEU B 1 551 ? -3.621 51.688 54.5 1 39.75 551 LEU B N 1
ATOM 9308 C CA . LEU B 1 551 ? -3.961 51.938 55.906 1 39.75 551 LEU B CA 1
ATOM 9309 C C . LEU B 1 551 ? -5.473 52.031 56.094 1 39.75 551 LEU B C 1
ATOM 9311 O O . LEU B 1 551 ? -6.133 52.844 55.469 1 39.75 551 LEU B O 1
ATOM 9315 N N . GLY B 1 552 ? -6.273 50.906 56.781 1 44.41 552 GLY B N 1
ATOM 9316 C CA . GLY B 1 552 ? -7.555 50.562 57.375 1 44.41 552 GLY B CA 1
ATOM 9317 C C . GLY B 1 552 ? -8.305 49.5 56.625 1 44.41 552 GLY B C 1
ATOM 9318 O O . GLY B 1 552 ? -9.164 48.812 57.188 1 44.41 552 GLY B O 1
ATOM 9319 N N . GLY B 1 553 ? -9.016 49.688 55.312 1 41.84 553 GLY B N 1
ATOM 9320 C CA . GLY B 1 553 ? -10.031 48.781 54.812 1 41.84 553 GLY B CA 1
ATOM 9321 C C . GLY B 1 553 ? -9.445 47.531 54.156 1 41.84 553 GLY B C 1
ATOM 9322 O O . GLY B 1 553 ? -8.273 47.5 53.781 1 41.84 553 GLY B O 1
ATOM 9323 N N . LEU B 1 554 ? -9.836 46.188 54.531 1 41.84 554 LEU B N 1
ATOM 9324 C CA . LEU B 1 554 ? -9.766 44.812 54.094 1 41.84 554 LEU B CA 1
ATOM 9325 C C . LEU B 1 554 ? -9.703 44.719 52.562 1 41.84 554 LEU B C 1
ATOM 9327 O O . LEU B 1 554 ? -9.898 43.625 52 1 41.84 554 LEU B O 1
ATOM 9331 N N . GLU B 1 555 ? -9.867 45.688 51.875 1 44.28 555 GLU B N 1
ATOM 9332 C CA . GLU B 1 555 ? -10.188 45.438 50.469 1 44.28 555 GLU B CA 1
ATOM 9333 C C . GLU B 1 555 ? -8.953 44.969 49.719 1 44.28 555 GLU B C 1
ATOM 9335 O O . GLU B 1 555 ? -7.871 45.531 49.844 1 44.28 555 GLU B O 1
ATOM 9340 N N . GLN B 1 556 ? -8.875 43.625 49.406 1 49.06 556 GLN B N 1
ATOM 9341 C CA . GLN B 1 556 ? -7.957 42.969 48.5 1 49.06 556 GLN B CA 1
ATOM 9342 C C . GLN B 1 556 ? -7.594 43.875 47.344 1 49.06 556 GLN B C 1
ATOM 9344 O O . GLN B 1 556 ? -8.469 44.5 46.719 1 49.06 556 GLN B O 1
ATOM 9349 N N . PRO B 1 557 ? -6.355 44.375 47.344 1 52.75 557 PRO B N 1
ATOM 9350 C CA . PRO B 1 557 ? -5.965 45.219 46.219 1 52.75 557 PRO B CA 1
ATOM 9351 C C . PRO B 1 557 ? -6.387 44.625 44.875 1 52.75 557 PRO B C 1
ATOM 9353 O O . PRO B 1 557 ? -6.523 43.406 44.75 1 52.75 557 PRO B O 1
ATOM 9356 N N . ASP B 1 558 ? -7.152 45.312 44.125 1 55.22 558 ASP B N 1
ATOM 9357 C CA . ASP B 1 558 ? -7.645 45 42.781 1 55.22 558 ASP B CA 1
ATOM 9358 C C . ASP B 1 558 ? -6.496 44.625 41.844 1 55.22 558 ASP B C 1
ATOM 9360 O O . ASP B 1 558 ? -5.863 45.5 41.281 1 55.22 558 ASP B O 1
ATOM 9364 N N . PHE B 1 559 ? -5.938 43.406 42.094 1 58.75 559 PHE B N 1
ATOM 9365 C CA . PHE B 1 559 ? -4.852 43.031 41.188 1 58.75 559 PHE B CA 1
ATOM 9366 C C . PHE B 1 559 ? -5.348 42.906 39.75 1 58.75 559 PHE B C 1
ATOM 9368 O O . PHE B 1 559 ? -6.5 42.562 39.5 1 58.75 559 PHE B O 1
ATOM 9375 N N . GLN B 1 560 ? -4.551 43.406 38.812 1 63.38 560 GLN B N 1
ATOM 9376 C CA . GLN B 1 560 ? -4.805 43.406 37.375 1 63.38 560 GLN B CA 1
ATOM 9377 C C . GLN B 1 560 ? -4.832 41.969 36.844 1 63.38 560 GLN B C 1
ATOM 9379 O O . GLN B 1 560 ? -4.375 41.031 37.5 1 63.38 560 GLN B O 1
ATOM 9384 N N . LYS B 1 561 ? -5.66 41.75 35.875 1 79.56 561 LYS B N 1
ATOM 9385 C CA . LYS B 1 561 ? -5.945 40.469 35.219 1 79.56 561 LYS B CA 1
ATOM 9386 C C . LYS B 1 561 ? -4.707 39.938 34.531 1 79.56 561 LYS B C 1
ATOM 9388 O O . LYS B 1 561 ? -4.773 38.906 33.812 1 79.56 561 LYS B O 1
ATOM 9393 N N . LEU B 1 562 ? -3.588 40.469 34.875 1 84.62 562 LEU B N 1
ATOM 9394 C CA . LEU B 1 562 ? -2.371 40.062 34.188 1 84.62 562 LEU B CA 1
ATOM 9395 C C . LEU B 1 562 ? -1.977 38.625 34.531 1 84.62 562 LEU B C 1
ATOM 9397 O O . LEU B 1 562 ? -1.854 38.281 35.688 1 84.62 562 LEU B O 1
ATOM 9401 N N . ARG B 1 563 ? -1.804 37.875 33.469 1 89.69 563 ARG B N 1
ATOM 9402 C CA . ARG B 1 563 ? -1.469 36.469 33.688 1 89.69 563 ARG B CA 1
ATOM 9403 C C . ARG B 1 563 ? -0.112 36.125 33.062 1 89.69 563 ARG B C 1
ATOM 9405 O O . ARG B 1 563 ? 0.63 35.312 33.594 1 89.69 563 ARG B O 1
ATOM 9412 N N . TYR B 1 564 ? 0.141 36.781 31.922 1 92.81 564 TYR B N 1
ATOM 9413 C CA . TYR B 1 564 ? 1.395 36.469 31.25 1 92.81 564 TYR B CA 1
ATOM 9414 C C . TYR B 1 564 ? 2.156 37.75 30.891 1 92.81 564 TYR B C 1
ATOM 9416 O O . TYR B 1 564 ? 1.564 38.719 30.406 1 92.81 564 TYR B O 1
ATOM 9424 N N . ILE B 1 565 ? 3.463 37.719 31.125 1 89.06 565 ILE B N 1
ATOM 9425 C CA . ILE B 1 565 ? 4.359 38.781 30.719 1 89.06 565 ILE B CA 1
ATOM 9426 C C . ILE B 1 565 ? 5.535 38.219 29.922 1 89.06 565 ILE B C 1
ATOM 9428 O O . ILE B 1 565 ? 6.16 37.219 30.359 1 89.06 565 ILE B O 1
ATOM 9432 N N . GLY B 1 566 ? 5.648 38.719 28.766 1 91.31 566 GLY B N 1
ATOM 9433 C CA . GLY B 1 566 ? 6.773 38.281 27.938 1 91.31 566 GLY B CA 1
ATOM 9434 C C . GLY B 1 566 ? 7.77 39.375 27.672 1 91.31 566 GLY B C 1
ATOM 9435 O O . GLY B 1 566 ? 7.383 40.531 27.453 1 91.31 566 GLY B O 1
ATOM 9436 N N . LEU B 1 567 ? 9.039 39.031 27.844 1 87.81 567 LEU B N 1
ATOM 9437 C CA . LEU B 1 567 ? 10.148 39.906 27.484 1 87.81 567 LEU B CA 1
ATOM 9438 C C . LEU B 1 567 ? 11.07 39.219 26.484 1 87.81 567 LEU B C 1
ATOM 9440 O O . LEU B 1 567 ? 11.93 38.406 26.875 1 87.81 567 LEU B O 1
ATOM 9444 N N . GLU B 1 568 ? 10.867 39.562 25.234 1 84.06 568 GLU B N 1
ATOM 9445 C CA . GLU B 1 568 ? 11.586 38.906 24.141 1 84.06 568 GLU B CA 1
ATOM 9446 C C . GLU B 1 568 ? 11.32 37.406 24.125 1 84.06 568 GLU B C 1
ATOM 9448 O O . GLU B 1 568 ? 10.18 36.969 23.953 1 84.06 568 GLU B O 1
ATOM 9453 N N . SER B 1 569 ? 12.359 36.656 24.5 1 85.5 569 SER B N 1
ATOM 9454 C CA . SER B 1 569 ? 12.188 35.188 24.469 1 85.5 569 SER B CA 1
ATOM 9455 C C . SER B 1 569 ? 11.828 34.656 25.844 1 85.5 569 SER B C 1
ATOM 9457 O O . SER B 1 569 ? 11.453 33.5 25.984 1 85.5 569 SER B O 1
ATOM 9459 N N . LYS B 1 570 ? 11.867 35.531 26.828 1 91.06 570 LYS B N 1
ATOM 9460 C CA . LYS B 1 570 ? 11.555 35.125 28.188 1 91.06 570 LYS B CA 1
ATOM 9461 C C . LYS B 1 570 ? 10.086 35.375 28.516 1 91.06 570 LYS B C 1
ATOM 9463 O O . LYS B 1 570 ? 9.523 36.406 28.125 1 91.06 570 LYS B O 1
ATOM 9468 N N . VAL B 1 571 ? 9.477 34.406 29.203 1 94.19 571 VAL B N 1
ATOM 9469 C CA . VAL B 1 571 ? 8.062 34.531 29.531 1 94.19 571 VAL B CA 1
ATOM 9470 C C . VAL B 1 571 ? 7.848 34.219 31.016 1 94.19 571 VAL B C 1
ATOM 9472 O O . VAL B 1 571 ? 8.492 33.312 31.547 1 94.19 571 VAL B O 1
ATOM 9475 N N . TRP B 1 572 ? 7 34.906 31.688 1 92.12 572 TRP B N 1
ATOM 9476 C CA . TRP B 1 572 ? 6.664 34.688 33.094 1 92.12 572 TRP B CA 1
ATOM 9477 C C . TRP B 1 572 ? 5.156 34.531 33.25 1 92.12 572 TRP B C 1
ATOM 9479 O O . TRP B 1 572 ? 4.371 35.219 32.594 1 92.12 572 TRP B O 1
ATOM 9489 N N . GLU B 1 573 ? 4.746 33.656 34 1 93.81 573 GLU B N 1
ATOM 9490 C CA . GLU B 1 573 ? 3.357 33.469 34.438 1 93.81 573 GLU B CA 1
ATOM 9491 C C . GLU B 1 573 ? 3.109 34.156 35.781 1 93.81 573 GLU B C 1
ATOM 9493 O O . GLU B 1 573 ? 3.891 33.969 36.719 1 93.81 573 GLU B O 1
ATOM 9498 N N . ILE B 1 574 ? 2.078 34.938 35.812 1 88.62 574 ILE B N 1
ATOM 9499 C CA . ILE B 1 574 ? 1.721 35.625 37.062 1 88.62 574 ILE B CA 1
ATOM 9500 C C . ILE B 1 574 ? 0.601 34.875 37.781 1 88.62 574 ILE B C 1
ATOM 9502 O O . ILE B 1 574 ? -0.481 34.688 37.219 1 88.62 574 ILE B O 1
ATOM 9506 N N . GLY B 1 575 ? 0.912 34.406 38.906 1 82.19 575 GLY B N 1
ATOM 9507 C CA . GLY B 1 575 ? -0.044 33.625 39.656 1 82.19 575 GLY B CA 1
ATOM 9508 C C . GLY B 1 575 ? -0.749 34.438 40.75 1 82.19 575 GLY B C 1
ATOM 9509 O O . GLY B 1 575 ? -1.003 35.625 40.562 1 82.19 575 GLY B O 1
ATOM 9510 N N . GLY B 1 576 ? -1.188 33.719 41.812 1 78.38 576 GLY B N 1
ATOM 9511 C CA . GLY B 1 576 ? -1.99 34.281 42.906 1 78.38 576 GLY B CA 1
ATOM 9512 C C . GLY B 1 576 ? -1.211 35.25 43.781 1 78.38 576 GLY B C 1
ATOM 9513 O O . GLY B 1 576 ? -0.027 35.5 43.562 1 78.38 576 GLY B O 1
ATOM 9514 N N . VAL B 1 577 ? -1.924 35.969 44.781 1 78.81 577 VAL B N 1
ATOM 9515 C CA . VAL B 1 577 ? -1.398 37 45.688 1 78.81 577 VAL B CA 1
ATOM 9516 C C . VAL B 1 577 ? -0.705 36.312 46.875 1 78.81 577 VAL B C 1
ATOM 9518 O O . VAL B 1 577 ? -1.204 35.344 47.406 1 78.81 577 VAL B O 1
ATOM 9521 N N . VAL B 1 578 ? 0.579 36.719 47.062 1 77.56 578 VAL B N 1
ATOM 9522 C CA . VAL B 1 578 ? 1.338 36.281 48.219 1 77.56 578 VAL B CA 1
ATOM 9523 C C . VAL B 1 578 ? 1.49 37.438 49.219 1 77.56 578 VAL B C 1
ATOM 9525 O O . VAL B 1 578 ? 1.808 38.562 48.812 1 77.56 578 VAL B O 1
ATOM 9528 N N . GLU B 1 579 ? 1.121 37.219 50.406 1 75.12 579 GLU B N 1
ATOM 9529 C CA . GLU B 1 579 ? 1.251 38.219 51.469 1 75.12 579 GLU B CA 1
ATOM 9530 C C . GLU B 1 579 ? 2.645 38.188 52.094 1 75.12 579 GLU B C 1
ATOM 9532 O O . GLU B 1 579 ? 3.139 37.125 52.469 1 75.12 579 GLU B O 1
ATOM 9537 N N . ASP B 1 580 ? 3.293 39.344 51.875 1 71.69 580 ASP B N 1
ATOM 9538 C CA . ASP B 1 580 ? 4.59 39.469 52.562 1 71.69 580 ASP B CA 1
ATOM 9539 C C . ASP B 1 580 ? 4.582 40.562 53.594 1 71.69 580 ASP B C 1
ATOM 9541 O O . ASP B 1 580 ? 4.023 41.656 53.344 1 71.69 580 ASP B O 1
ATOM 9545 N N . ILE B 1 581 ? 5.027 40.375 54.781 1 70.25 581 ILE B N 1
ATOM 9546 C CA . ILE B 1 581 ? 5.105 41.344 55.875 1 70.25 581 ILE B CA 1
ATOM 9547 C C . ILE B 1 581 ? 6.473 42.031 55.844 1 70.25 581 ILE B C 1
ATOM 9549 O O . ILE B 1 581 ? 7.5 41.375 56 1 70.25 581 ILE B O 1
ATOM 9553 N N . VAL B 1 582 ? 6.578 43.281 55.281 1 64.94 582 VAL B N 1
ATOM 9554 C CA . VAL B 1 582 ? 7.832 44 55.25 1 64.94 582 VAL B CA 1
ATOM 9555 C C . VAL B 1 582 ? 7.891 45 56.406 1 64.94 582 VAL B C 1
ATOM 9557 O O . VAL B 1 582 ? 6.898 45.656 56.719 1 64.94 582 VAL B O 1
ATOM 9560 N N . ARG B 1 583 ? 8.938 45.094 57.219 1 64.5 583 ARG B N 1
ATOM 9561 C CA . ARG B 1 583 ? 9.188 46.031 58.312 1 64.5 583 ARG B CA 1
ATOM 9562 C C . ARG B 1 583 ? 9.828 47.312 57.812 1 64.5 583 ARG B C 1
ATOM 9564 O O . ARG B 1 583 ? 10.883 47.281 57.188 1 64.5 583 ARG B O 1
ATOM 9571 N N . ARG B 1 584 ? 9.078 48.25 57.438 1 57.75 584 ARG B N 1
ATOM 9572 C CA . ARG B 1 584 ? 9.648 49.531 57.031 1 57.75 584 ARG B CA 1
ATOM 9573 C C . ARG B 1 584 ? 10.156 50.312 58.25 1 57.75 584 ARG B C 1
ATOM 9575 O O . ARG B 1 584 ? 9.469 50.406 59.25 1 57.75 584 ARG B O 1
ATOM 9582 N N . GLU B 1 585 ? 11.398 50.594 58.125 1 52.91 585 GLU B N 1
ATOM 9583 C CA . GLU B 1 585 ? 11.969 51.5 59.125 1 52.91 585 GLU B CA 1
ATOM 9584 C C . GLU B 1 585 ? 11.492 52.906 58.906 1 52.91 585 GLU B C 1
ATOM 9586 O O . GLU B 1 585 ? 11.555 53.438 57.781 1 52.91 585 GLU B O 1
ATOM 9591 N N . VAL B 1 586 ? 10.547 53.406 59.5 1 48.44 586 VAL B N 1
ATOM 9592 C CA . VAL B 1 586 ? 10.094 54.781 59.469 1 48.44 586 VAL B CA 1
ATOM 9593 C C . VAL B 1 586 ? 11.281 55.719 59.625 1 48.44 586 VAL B C 1
ATOM 9595 O O . VAL B 1 586 ? 12.086 55.562 60.531 1 48.44 586 VAL B O 1
ATOM 9598 N N . ASP B 1 587 ? 11.656 56.312 58.531 1 47.94 587 ASP B N 1
ATOM 9599 C CA . ASP B 1 587 ? 12.609 57.406 58.688 1 47.94 587 ASP B CA 1
ATOM 9600 C C . ASP B 1 587 ? 12.188 58.344 59.812 1 47.94 587 ASP B C 1
ATOM 9602 O O . ASP B 1 587 ? 11.008 58.719 59.906 1 47.94 587 ASP B O 1
ATOM 9606 N N . PRO B 1 588 ? 13 58.562 60.719 1 47.16 588 PRO B N 1
ATOM 9607 C CA . PRO B 1 588 ? 12.773 59.406 61.906 1 47.16 588 PRO B CA 1
ATOM 9608 C C . PRO B 1 588 ? 12.422 60.844 61.531 1 47.16 588 PRO B C 1
ATOM 9610 O O . PRO B 1 588 ? 12.516 61.75 62.375 1 47.16 588 PRO B O 1
ATOM 9613 N N . GLY B 1 589 ? 12.227 61.312 60.281 1 40.22 589 GLY B N 1
ATOM 9614 C CA . GLY B 1 589 ? 12.117 62.75 60.312 1 40.22 589 GLY B CA 1
ATOM 9615 C C . GLY B 1 589 ? 10.945 63.25 61.156 1 40.22 589 GLY B C 1
ATOM 9616 O O . GLY B 1 589 ? 10.875 64.438 61.531 1 40.22 589 GLY B O 1
ATOM 9617 N N . GLU B 1 590 ? 9.695 63 60.719 1 38.44 590 GLU B N 1
ATOM 9618 C CA . GLU B 1 590 ? 8.734 63.844 61.406 1 38.44 590 GLU B CA 1
ATOM 9619 C C . GLU B 1 590 ? 8.789 63.625 62.906 1 38.44 590 GLU B C 1
ATOM 9621 O O . GLU B 1 590 ? 9.438 62.688 63.375 1 38.44 590 GLU B O 1
ATOM 9626 N N . ASP B 1 591 ? 7.617 64.062 63.656 1 40.47 591 ASP B N 1
ATOM 9627 C CA . ASP B 1 591 ? 7.512 64.188 65.125 1 40.47 591 ASP B CA 1
ATOM 9628 C C . ASP B 1 591 ? 7.906 62.938 65.812 1 40.47 591 ASP B C 1
ATOM 9630 O O . ASP B 1 591 ? 7.488 61.844 65.438 1 40.47 591 ASP B O 1
ATOM 9634 N N . ALA B 1 592 ? 8.992 63.031 66.625 1 39.97 592 ALA B N 1
ATOM 9635 C CA . ALA B 1 592 ? 9.812 62.188 67.5 1 39.97 592 ALA B CA 1
ATOM 9636 C C . ALA B 1 592 ? 8.945 61.281 68.375 1 39.97 592 ALA B C 1
ATOM 9638 O O . ALA B 1 592 ? 9.406 60.75 69.375 1 39.97 592 ALA B O 1
ATOM 9639 N N . ARG B 1 593 ? 7.566 61.438 68.375 1 41.84 593 ARG B N 1
ATOM 9640 C CA . ARG B 1 593 ? 7.098 60.625 69.5 1 41.84 593 ARG B CA 1
ATOM 9641 C C . ARG B 1 593 ? 7.473 59.156 69.25 1 41.84 593 ARG B C 1
ATOM 9643 O O . ARG B 1 593 ? 7.734 58.75 68.125 1 41.84 593 ARG B O 1
ATOM 9650 N N . GLU B 1 594 ? 7.602 58.344 70.312 1 40.22 594 GLU B N 1
ATOM 9651 C CA . GLU B 1 594 ? 8.156 57.062 70.812 1 40.22 594 GLU B CA 1
ATOM 9652 C C . GLU B 1 594 ? 7.738 55.906 69.875 1 40.22 594 GLU B C 1
ATOM 9654 O O . GLU B 1 594 ? 7.992 54.75 70.188 1 40.22 594 GLU B O 1
ATOM 9659 N N . VAL B 1 595 ? 6.578 56 69.125 1 43.31 595 VAL B N 1
ATOM 9660 C CA . VAL B 1 595 ? 6.219 54.625 68.812 1 43.31 595 VAL B CA 1
ATOM 9661 C C . VAL B 1 595 ? 7.266 54 67.875 1 43.31 595 VAL B C 1
ATOM 9663 O O . VAL B 1 595 ? 7.383 54.406 66.75 1 43.31 595 VAL B O 1
ATOM 9666 N N . ASP B 1 596 ? 8.445 53.719 68.312 1 45.94 596 ASP B N 1
ATOM 9667 C CA . ASP B 1 596 ? 9.711 53.219 67.812 1 45.94 596 ASP B CA 1
ATOM 9668 C C . ASP B 1 596 ? 9.492 52.031 66.875 1 45.94 596 ASP B C 1
ATOM 9670 O O . ASP B 1 596 ? 10.445 51.438 66.375 1 45.94 596 ASP B O 1
ATOM 9674 N N . GLY B 1 597 ? 8.414 51.219 67 1 51.12 597 GLY B N 1
ATOM 9675 C CA . GLY B 1 597 ? 8.586 49.875 66.375 1 51.12 597 GLY B CA 1
ATOM 9676 C C . GLY B 1 597 ? 8.391 49.844 64.875 1 51.12 597 GLY B C 1
ATOM 9677 O O . GLY B 1 597 ? 7.832 50.781 64.312 1 51.12 597 GLY B O 1
ATOM 9678 N N . PRO B 1 598 ? 9.227 49.094 64.188 1 55.09 598 PRO B N 1
ATOM 9679 C CA . PRO B 1 598 ? 9.039 48.875 62.75 1 55.09 598 PRO B CA 1
ATOM 9680 C C . PRO B 1 598 ? 7.594 48.531 62.406 1 55.09 598 PRO B C 1
ATOM 9682 O O . PRO B 1 598 ? 6.934 47.781 63.125 1 55.09 598 PRO B O 1
ATOM 9685 N N . LYS B 1 599 ? 6.824 49.469 61.938 1 60.34 599 LYS B N 1
ATOM 9686 C CA . LYS B 1 599 ? 5.469 49.156 61.5 1 60.34 599 LYS B CA 1
ATOM 9687 C C . LYS B 1 599 ? 5.48 48.094 60.406 1 60.34 599 LYS B C 1
ATOM 9689 O O . LYS B 1 599 ? 6.191 48.25 59.406 1 60.34 599 LYS B O 1
ATOM 9694 N N . GLU B 1 600 ? 5.02 46.844 60.812 1 62.94 600 GLU B N 1
ATOM 9695 C CA . GLU B 1 600 ? 4.859 45.75 59.875 1 62.94 600 GLU B CA 1
ATOM 9696 C C . GLU B 1 600 ? 3.789 46.062 58.812 1 62.94 600 GLU B C 1
ATOM 9698 O O . GLU B 1 600 ? 2.674 46.438 59.156 1 62.94 600 GLU B O 1
ATOM 9703 N N . GLU B 1 601 ? 4.203 46.5 57.688 1 66.75 601 GLU B N 1
ATOM 9704 C CA . GLU B 1 601 ? 3.242 46.656 56.594 1 66.75 601 GLU B CA 1
ATOM 9705 C C . GLU B 1 601 ? 3.123 45.406 55.781 1 66.75 601 GLU B C 1
ATOM 9707 O O . GLU B 1 601 ? 4.129 44.75 55.469 1 66.75 601 GLU B O 1
ATOM 9712 N N . THR B 1 602 ? 1.855 44.938 55.625 1 72.31 602 THR B N 1
ATOM 9713 C CA . THR B 1 602 ? 1.574 43.781 54.781 1 72.31 602 THR B CA 1
ATOM 9714 C C . THR B 1 602 ? 1.631 44.156 53.312 1 72.31 602 THR B C 1
ATOM 9716 O O . THR B 1 602 ? 0.937 45.094 52.875 1 72.31 602 THR B O 1
ATOM 9719 N N . VAL B 1 603 ? 2.633 43.688 52.656 1 75.19 603 VAL B N 1
ATOM 9720 C CA . VAL B 1 603 ? 2.77 43.906 51.219 1 75.19 603 VAL B CA 1
ATOM 9721 C C . VAL B 1 603 ? 2.273 42.688 50.438 1 75.19 603 VAL B C 1
ATOM 9723 O O . VAL B 1 603 ? 2.594 41.562 50.812 1 75.19 603 VAL B O 1
ATOM 9726 N N . TYR B 1 604 ? 1.316 43 49.594 1 78.19 604 TYR B N 1
ATOM 9727 C CA . TYR B 1 604 ? 0.794 41.938 48.719 1 78.19 604 TYR B CA 1
ATOM 9728 C C . TYR B 1 604 ? 1.574 41.844 47.406 1 78.19 604 TYR B C 1
ATOM 9730 O O . TYR B 1 604 ? 1.757 42.844 46.719 1 78.19 604 TYR B O 1
ATOM 9738 N N . ARG B 1 605 ? 2.146 40.688 47.219 1 78.19 605 ARG B N 1
ATOM 9739 C CA . ARG B 1 605 ? 2.889 40.469 46 1 78.19 605 ARG B CA 1
ATOM 9740 C C . ARG B 1 605 ? 2.277 39.312 45.188 1 78.19 605 ARG B C 1
ATOM 9742 O O . ARG B 1 605 ? 1.452 38.562 45.688 1 78.19 605 ARG B O 1
ATOM 9749 N N . ARG B 1 606 ? 2.486 39.344 43.906 1 82.31 606 ARG B N 1
ATOM 9750 C CA . ARG B 1 606 ? 2.025 38.25 43.031 1 82.31 606 ARG B CA 1
ATOM 9751 C C . ARG B 1 606 ? 3.143 37.25 42.781 1 82.31 606 ARG B C 1
ATOM 9753 O O . ARG B 1 606 ? 4.316 37.625 42.719 1 82.31 606 ARG B O 1
ATOM 9760 N N . ARG B 1 607 ? 2.77 36.031 42.812 1 85.31 607 ARG B N 1
ATOM 9761 C CA . ARG B 1 607 ? 3.736 34.969 42.5 1 85.31 607 ARG B CA 1
ATOM 9762 C C . ARG B 1 607 ? 4.145 35.031 41.031 1 85.31 607 ARG B C 1
ATOM 9764 O O . ARG B 1 607 ? 3.291 35.094 40.125 1 85.31 607 ARG B O 1
ATOM 9771 N N . VAL B 1 608 ? 5.359 35.156 40.75 1 89.38 608 VAL B N 1
ATOM 9772 C CA . VAL B 1 608 ? 5.895 35.188 39.406 1 89.38 608 VAL B CA 1
ATOM 9773 C C . VAL B 1 608 ? 6.758 33.969 39.125 1 89.38 608 VAL B C 1
ATOM 9775 O O . VAL B 1 608 ? 7.676 33.656 39.906 1 89.38 608 VAL B O 1
ATOM 9778 N N . ARG B 1 609 ? 6.383 33.25 38.156 1 91.31 609 ARG B N 1
ATOM 9779 C CA . ARG B 1 609 ? 7.125 32.062 37.781 1 91.31 609 ARG B CA 1
ATOM 9780 C C . ARG B 1 609 ? 7.598 32.094 36.344 1 91.31 609 ARG B C 1
ATOM 9782 O O . ARG B 1 609 ? 6.816 32.406 35.438 1 91.31 609 ARG B O 1
ATOM 9789 N N . ARG B 1 610 ? 8.797 31.703 36.062 1 92.81 610 ARG B N 1
ATOM 9790 C CA . ARG B 1 610 ? 9.352 31.656 34.719 1 92.81 610 ARG B CA 1
ATOM 9791 C C . ARG B 1 610 ? 8.867 30.406 33.969 1 92.81 610 ARG B C 1
ATOM 9793 O O . ARG B 1 610 ? 8.898 29.312 34.5 1 92.81 610 ARG B O 1
ATOM 9800 N N . ILE B 1 611 ? 8.359 30.609 32.812 1 93.88 611 ILE B N 1
ATOM 9801 C CA . ILE B 1 611 ? 7.895 29.5 31.984 1 93.88 611 ILE B CA 1
ATOM 9802 C C . ILE B 1 611 ? 8.547 29.578 30.594 1 93.88 611 ILE B C 1
ATOM 9804 O O . ILE B 1 611 ? 9.359 30.469 30.344 1 93.88 611 ILE B O 1
ATOM 9808 N N . GLU B 1 612 ? 8.227 28.547 29.734 1 92.31 612 GLU B N 1
ATOM 9809 C CA . GLU B 1 612 ? 8.781 28.516 28.391 1 92.31 612 GLU B CA 1
ATOM 9810 C C . GLU B 1 612 ? 7.785 29.031 27.359 1 92.31 612 GLU B C 1
ATOM 9812 O O . GLU B 1 612 ? 6.578 29.047 27.609 1 92.31 612 GLU B O 1
ATOM 9817 N N . GLU B 1 613 ? 8.273 29.406 26.344 1 90.81 613 GLU B N 1
ATOM 9818 C CA . GLU B 1 613 ? 7.438 29.953 25.266 1 90.81 613 GLU B CA 1
ATOM 9819 C C . GLU B 1 613 ? 6.445 28.906 24.766 1 90.81 613 GLU B C 1
ATOM 9821 O O . GLU B 1 613 ? 5.344 29.25 24.328 1 90.81 613 GLU B O 1
ATOM 9826 N N . LYS B 1 614 ? 6.793 27.656 24.734 1 89.06 614 LYS B N 1
ATOM 9827 C CA . LYS B 1 614 ? 5.918 26.578 24.281 1 89.06 614 LYS B CA 1
ATOM 9828 C C . LYS B 1 614 ? 4.652 26.5 25.125 1 89.06 614 LYS B C 1
ATOM 9830 O O . LYS B 1 614 ? 3.602 26.078 24.656 1 89.06 614 LYS B O 1
ATOM 9835 N N . ASP B 1 615 ? 4.766 27 26.281 1 90.06 615 ASP B N 1
ATOM 9836 C CA . ASP B 1 615 ? 3.656 26.906 27.219 1 90.06 615 ASP B CA 1
ATOM 9837 C C . ASP B 1 615 ? 2.607 27.984 26.938 1 90.06 615 ASP B C 1
ATOM 9839 O O . ASP B 1 615 ? 1.48 27.891 27.438 1 90.06 615 ASP B O 1
ATOM 9843 N N . VAL B 1 616 ? 2.945 28.969 26.156 1 92.38 616 VAL B N 1
ATOM 9844 C CA . VAL B 1 616 ? 2.014 30.078 25.906 1 92.38 616 VAL B CA 1
ATOM 9845 C C . VAL B 1 616 ? 1.589 30.078 24.438 1 92.38 616 VAL B C 1
ATOM 9847 O O . VAL B 1 616 ? 1.175 31.109 23.906 1 92.38 616 VAL B O 1
ATOM 9850 N N . GLN B 1 617 ? 1.633 28.922 23.828 1 89.5 617 GLN B N 1
ATOM 9851 C CA . GLN B 1 617 ? 1.249 28.828 22.422 1 89.5 617 GLN B CA 1
ATOM 9852 C C . GLN B 1 617 ? -0.262 28.969 22.25 1 89.5 617 GLN B C 1
ATOM 9854 O O . GLN B 1 617 ? -0.75 29.234 21.156 1 89.5 617 GLN B O 1
ATOM 9859 N N . HIS B 1 618 ? -0.942 28.922 23.344 1 90.25 618 HIS B N 1
ATOM 9860 C CA . HIS B 1 618 ? -2.389 29.094 23.297 1 90.25 618 HIS B CA 1
ATOM 9861 C C . HIS B 1 618 ? -2.768 30.562 23.359 1 90.25 618 HIS B C 1
ATOM 9863 O O . HIS B 1 618 ? -3.904 30.938 23.047 1 90.25 618 HIS B O 1
ATOM 9869 N N . VAL B 1 619 ? -1.81 31.406 23.719 1 94.88 619 VAL B N 1
ATOM 9870 C CA . VAL B 1 619 ? -2.02 32.844 23.75 1 94.88 619 VAL B CA 1
ATOM 9871 C C . VAL B 1 619 ? -1.807 33.438 22.344 1 94.88 619 VAL B C 1
ATOM 9873 O O . VAL B 1 619 ? -0.762 33.219 21.734 1 94.88 619 VAL B O 1
ATOM 9876 N N . GLU B 1 620 ? -2.641 34.25 21.875 1 95.75 620 GLU B N 1
ATOM 9877 C CA . GLU B 1 620 ? -2.691 34.656 20.469 1 95.75 620 GLU B CA 1
ATOM 9878 C C . GLU B 1 620 ? -1.495 35.531 20.109 1 95.75 620 GLU B C 1
ATOM 9880 O O . GLU B 1 620 ? -0.993 35.469 18.984 1 95.75 620 GLU B O 1
ATOM 9885 N N . ILE B 1 621 ? -1.063 36.375 21.031 1 95.06 621 ILE B N 1
ATOM 9886 C CA . ILE B 1 621 ? -0.005 37.312 20.656 1 95.06 621 ILE B CA 1
ATOM 9887 C C . ILE B 1 621 ? 1.303 36.562 20.453 1 95.06 621 ILE B C 1
ATOM 9889 O O . ILE B 1 621 ? 2.236 37.062 19.828 1 95.06 621 ILE B O 1
ATOM 9893 N N . TRP B 1 622 ? 1.452 35.344 20.953 1 94.69 622 TRP B N 1
ATOM 9894 C CA . TRP B 1 622 ? 2.59 34.469 20.625 1 94.69 622 TRP B CA 1
ATOM 9895 C C . TRP B 1 622 ? 2.275 33.594 19.438 1 94.69 622 TRP B C 1
ATOM 9897 O O . TRP B 1 622 ? 3.086 33.469 18.516 1 94.69 622 TRP B O 1
ATOM 9907 N N . LYS B 1 623 ? 1.117 33.031 19.391 1 94.5 623 LYS B N 1
ATOM 9908 C CA . LYS B 1 623 ? 0.7 32.094 18.359 1 94.5 623 LYS B CA 1
ATOM 9909 C C . LYS B 1 623 ? 0.628 32.75 16.984 1 94.5 623 LYS B C 1
ATOM 9911 O O . LYS B 1 623 ? 1.069 32.188 15.984 1 94.5 623 LYS B O 1
ATOM 9916 N N . MET B 1 624 ? 0.024 33.938 16.969 1 96.19 624 MET B N 1
ATOM 9917 C CA . MET B 1 624 ? -0.261 34.625 15.711 1 96.19 624 MET B CA 1
ATOM 9918 C C . MET B 1 624 ? 0.967 35.344 15.203 1 96.19 624 MET B C 1
ATOM 9920 O O . MET B 1 624 ? 1.007 35.781 14.047 1 96.19 624 MET B O 1
ATOM 9924 N N . ASP B 1 625 ? 1.957 35.5 16.016 1 94.62 625 ASP B N 1
ATOM 9925 C CA . ASP B 1 625 ? 3.182 36.156 15.586 1 94.62 625 ASP B CA 1
ATOM 9926 C C . ASP B 1 625 ? 4.145 35.188 14.93 1 94.62 625 ASP B C 1
ATOM 9928 O O . ASP B 1 625 ? 5.312 35.094 15.32 1 94.62 625 ASP B O 1
ATOM 9932 N N . SER B 1 626 ? 3.697 34.344 14.07 1 93.81 626 SER B N 1
ATOM 9933 C CA . SER B 1 626 ? 4.449 33.375 13.297 1 93.81 626 SER B CA 1
ATOM 9934 C C . SER B 1 626 ? 3.977 33.312 11.852 1 93.81 626 SER B C 1
ATOM 9936 O O . SER B 1 626 ? 2.977 33.938 11.5 1 93.81 626 SER B O 1
ATOM 9938 N N . LEU B 1 627 ? 4.742 32.656 11.094 1 93.62 627 LEU B N 1
ATOM 9939 C CA . LEU B 1 627 ? 4.344 32.5 9.703 1 93.62 627 LEU B CA 1
ATOM 9940 C C . LEU B 1 627 ? 3.555 31.219 9.492 1 93.62 627 LEU B C 1
ATOM 9942 O O . LEU B 1 627 ? 3.254 30.844 8.359 1 93.62 627 LEU B O 1
ATOM 9946 N N . ASP B 1 628 ? 3.166 30.594 10.531 1 92 628 ASP B N 1
ATOM 9947 C CA . ASP B 1 628 ? 2.465 29.328 10.477 1 92 628 ASP B CA 1
ATOM 9948 C C . ASP B 1 628 ? 1.021 29.5 10.016 1 92 628 ASP B C 1
ATOM 9950 O O . ASP B 1 628 ? 0.433 30.578 10.211 1 92 628 ASP B O 1
ATOM 9954 N N . ILE B 1 629 ? 0.57 28.5 9.43 1 92.69 629 ILE B N 1
ATOM 9955 C CA . ILE B 1 629 ? -0.84 28.484 9.062 1 92.69 629 ILE B CA 1
ATOM 9956 C C . ILE B 1 629 ? -1.694 28.172 10.289 1 92.69 629 ILE B C 1
ATOM 9958 O O . ILE B 1 629 ? -1.499 27.156 10.945 1 92.69 629 ILE B O 1
ATOM 9962 N N . VAL B 1 630 ? -2.494 29.109 10.75 1 85.88 630 VAL B N 1
ATOM 9963 C CA . VAL B 1 630 ? -3.312 28.953 11.945 1 85.88 630 VAL B CA 1
ATOM 9964 C C . VAL B 1 630 ? -4.785 28.859 11.555 1 85.88 630 VAL B C 1
ATOM 9966 O O . VAL B 1 630 ? -5.234 29.547 10.633 1 85.88 630 VAL B O 1
#

Organism: NCBI:txid1442368

Solvent-accessible surface area (backbone atoms only — not comparable to full-atom values): 69072 Å² total; per-residue (Å²): 140,75,85,76,78,76,78,65,60,75,58,57,73,64,59,17,63,75,70,70,36,88,80,57,47,54,66,55,52,51,53,54,53,62,74,38,60,86,36,62,69,61,39,53,50,41,39,68,71,36,69,68,42,22,66,68,33,46,52,52,53,36,23,63,39,74,41,58,38,60,75,61,90,53,65,56,97,86,38,41,62,34,58,75,32,43,43,64,34,57,49,52,51,41,41,33,56,73,41,97,50,21,59,46,20,31,29,45,35,37,35,45,34,68,80,50,91,48,38,67,65,25,21,77,58,39,25,48,29,67,59,54,50,35,48,39,42,30,48,30,49,22,52,66,45,24,62,50,28,28,32,41,32,43,44,33,60,49,68,84,47,69,67,37,49,54,43,56,50,67,40,80,49,34,28,36,43,34,44,32,40,26,78,54,65,62,64,55,83,60,48,76,42,62,54,40,53,58,24,30,32,41,35,41,33,40,47,36,74,75,21,45,49,63,42,56,24,55,22,58,55,42,23,78,53,29,29,34,44,34,45,29,32,32,57,62,34,60,75,67,49,45,70,71,50,62,70,58,64,53,37,43,54,17,45,72,67,69,42,58,43,60,30,34,31,43,34,43,28,27,48,44,47,68,52,61,59,71,60,48,55,47,26,38,40,47,70,50,29,30,34,43,34,43,36,67,42,58,60,73,34,47,70,46,45,73,72,61,55,84,58,87,48,50,76,45,32,48,48,63,60,58,79,77,84,54,81,88,60,59,53,52,33,35,30,44,36,36,48,49,54,44,71,57,57,36,56,50,43,57,64,24,65,60,22,27,31,40,34,34,27,67,51,70,92,73,82,77,78,77,76,69,70,73,61,67,71,63,65,74,74,78,73,87,71,90,72,80,90,81,88,74,85,74,86,70,83,70,84,79,72,89,69,91,73,78,74,80,81,79,73,76,75,75,77,77,72,80,81,72,77,78,67,85,71,73,48,74,60,52,49,38,52,49,27,39,38,72,47,21,11,66,47,22,29,36,39,33,46,40,26,62,50,60,30,48,63,71,56,46,52,48,46,44,68,29,23,56,48,27,30,35,42,26,36,8,67,53,47,70,77,101,42,57,52,49,46,50,48,64,48,43,78,61,34,60,52,25,23,35,41,32,39,36,60,62,42,66,54,87,80,51,70,74,30,51,78,63,38,51,49,40,45,50,51,50,48,56,58,67,65,44,54,67,68,58,51,39,50,49,51,24,60,44,56,45,44,70,62,65,95,83,70,84,67,72,71,83,73,61,54,48,35,36,43,28,53,66,84,44,32,33,39,42,56,63,81,40,83,38,78,45,68,45,74,73,72,76,75,64,83,82,72,73,83,75,67,58,53,72,41,59,35,36,27,39,42,61,42,82,51,58,61,80,77,42,52,85,39,57,76,57,48,60,42,45,85,66,92,125,139,76,84,77,78,77,80,67,60,74,57,58,71,65,59,16,62,74,70,70,37,88,80,58,48,54,65,54,52,50,51,56,52,62,73,38,60,84,37,60,69,62,39,52,49,42,38,70,71,37,69,69,41,23,66,70,32,46,50,53,53,36,23,62,40,72,40,59,39,59,75,62,89,53,64,56,98,84,38,42,60,34,60,75,32,43,42,63,37,57,49,52,50,41,43,34,58,73,42,96,50,19,59,45,21,32,28,45,34,37,35,43,35,67,80,52,90,48,39,68,67,26,22,78,57,39,26,47,29,66,60,54,50,34,47,39,42,31,48,29,50,22,52,66,43,23,61,50,28,28,32,41,33,44,44,33,59,48,69,84,47,70,67,36,49,54,42,56,52,68,39,81,50,34,27,34,42,33,45,31,40,27,79,53,65,63,63,59,84,61,46,75,42,62,53,39,53,56,24,30,33,42,36,39,33,39,48,35,74,75,21,46,50,62,42,56,24,55,22,59,55,43,24,78,53,31,29,32,44,32,45,29,33,32,56,62,35,59,76,69,48,45,68,71,51,63,71,58,65,55,38,43,53,17,46,74,65,67,43,58,44,60,30,34,30,40,34,43,28,28,47,46,46,68,57,58,60,71,60,48,55,48,26,38,41,47,70,49,28,31,34,42,35,44,36,66,42,59,59,72,34,46,70,47,45,74,73,61,55,86,60,86,49,49,76,46,32,50,46,64,59,58,78,78,83,54,81,89,59,58,53,53,34,35,28,42,36,36,47,51,54,43,71,55,56,35,56,49,43,58,62,24,66,60,21,26,31,41,34,37,29,68,52,70,91,71,82,77,79,73,74,68,68,74,59,69,71,63,62,73,74,82,67,87,69,88,71,83,86,84,89,79,87,79,89,78,84,75,84,85,76,74,83,81,78,82,72,85,81,74,80,73,76,76,78,76,74,80,82,70,79,77,66,86,70,72,47,73,62,54,49,40,51,49,27,38,40,72,48,21,10,68,47,21,29,37,38,33,46,40,26,61,50,61,29,47,63,71,53,47,50,49,45,44,68,28,23,57,49,28,30,35,42,27,36,7,66,52,46,72,75,96,48,58,51,49,46,50,49,65,46,46,77,63,34,62,52,25,24,35,40,33,39,36,60,62,43,66,54,87,81,52,70,73,32,51,77,64,39,52,50,41,45,49,50,50,48,56,59,68,66,43,54,67,69,59,49,39,51,47,50,24,59,45,55,43,44,73,62,63,95,84,71,86,67,73,71,83,72,62,55,49,34,38,44,29,54,65,82,45,31,33,40,43,55,63,81,40,82,39,76,46,66,46,74,72,72,76,74,65,84,78,71,74,82,74,66,59,54,72,41,61,34,36,26,38,43,60,44,81,52,58,62,80,75,42,53,85,39,58,76,58,48,60,42,45,84,67,91,126

InterPro domains:
  IPR036047 F-box-like domain superfamily [SSF81383] (11-82)

Sequence (1260 aa):
MTSRDNHLYSNGPEVQGAFGVDTLPLTTVAHIISYLEDDVASLARLCRTSRVLWYMTLPHLWRNVTLKSYRTIRYKDEVPEGFGSASPFSMGLNALVTRNVSSLVRSLSLEGEYSASDLYEYSRAGRVSESIMMLNIALRAAIDKCTHLERFRWDLDVRIQPNMYGGLAKLSRLEELWVRFPTNRSPQPSYDIPPLPNLKSLTITHYDPLCFPDDIATLLLHATRLSSLIMHFSPRMREQGEPSVVLTHFFRKNAAAKRKLRLRKMGLYNLLANADTVECLAAFDTSTVEDVTVLNTFGADEDALIAGRESTTHFMDRTWHVMVNSKEHQPRPKSLRLDQLHKRHAMDLAQFVGLERLYLVNARYRPSKSNDTVAKCNGQGRSNGVGALDSASPSSEHSPWSGSIVNGNASARNTPGPPASYSATTSLRDLYITNICTICGPTLQHLILPGRWPLPTSITARLIRSCPNLTQLAAAIECAEDSQIEMLRLLVPFLSELWAIRVLTPSYSPDCALGGEDGRKIREAHDKFVCLPDSMLEQKISEALTEHSRLGGLEQPDFQKLRYIGLESKVWEIGGVVEDIVRREVDPGEDAREVDGPKEETVYRRRVRRIEEKDVQHVEIWKMDSLDIVMTSRDNHLYSNGPEVQGAFGVDTLPLTTVAHIISYLEDDVASLARLCRTSRVLWYMTLPHLWRNVTLKSYRTIRYKDEVPEGFGSASPFSMGLNALVTRNVSSLVRSLSLEGEYSASDLYEYSRAGRVSESIMMLNIALRAAIDKCTHLERFRWDLDVRIQPNMYGGLAKLSRLEELWVRFPTNRSPQPSYDIPPLPNLKSLTITHYDPLCFPDDIATLLLHATRLSSLIMHFSPRMREQGEPSVVLTHFFRKNAAAKRKLRLRKMGLYNLLANADTVECLAAFDTSTVEDVTVLNTFGADEDALIAGRESTTHFMDRTWHVMVNSKEHQPRPKSLRLDQLHKRHAMDLAQFVGLERLYLVNARYRPSKSNDTVAKCNGQGRSNGVGALDSASPSSEHSPWSGSIVNGNASARNTPGPPASYSATTSLRDLYITNICTICGPTLQHLILPGRWPLPTSITARLIRSCPNLTQLAAAIECAEDSQIEMLRLLVPFLSELWAIRVLTPSYSPDCALGGEDGRKIREAHDKFVCLPDSMLEQKISEALTEHSRLGGLEQPDFQKLRYIGLESKVWEIGGVVEDIVRREVDPGEDAREVDGPKEETVYRRRVRRIEEKDVQHVEIWKMDSLDIV

Secondary structure (DSSP, 8-state):
------------HHHHHHHT-S---HHHHHHHHHTTTT-HHHHHHHHHH-HHHHHHHHHHHTTEEEEEE-SS--EETTEETTTTS--HHHHHHHHHHHSTTGGG-SEEEEEE----TTHHHHHHTT---HHHHHHHHHHHHHHHH-TT--EEEEEESSPPPHHHHHHHHH-TT--EEEEEPP---S-----BPPP-TT--EEEEEEE-GGG-PPB-HHHHHH-TT--EEEEEE-THHHHHT-----HHHHTHHHHHHT--B--SEEEEES--S---HHHHHHHB-GGG--EEEEES-S-S-HHHHHTT---TTHHHHHGGGS----GGG----SEEEESS--HHHHHHHTT-TT--EEEE-----------STTGGGGGS-------------------------------------S---------HHHHHHHHIIIIIGGG--EEE--TTS-B-HHHHHHHHHH-TT--EEEE-B---SS-HHHHHHHHGGG-TT--EEEEPP----TT-GGGHHHHHHHHHHHHHHHTS-HHHHHHHHHHHT-EE--SS-----------EEEETTEEEEEEEEEEEEEEE---TTS---S--S-EEEEEEEEEEEEE-GGGGTTSHHHHSSSSS--/------------HHHHHHHT-S---HHHHHHHHHTTTT-HHHHHHHHHH-HHHHHHHHHHHTTEEEEEE-SS--EETTEETTTTS--HHHHHHHHHHHSTTGGG-SEEEEEE----TTHHHHHHTT---HHHHHHHHHHHHHHHH-TT--EEEEEESSPPPHHHHHHHHH-TT--EEEEEPP---S-----BPPP-TT--EEEEEEE-GGG-PPB-HHHHHH-TT--EEEEEE-THHHHHT-----HHHHTHHHHHHT--B--SEEEEES------HHHHHHHB-GGG--EEEEES-S-S-HHHHHTT---TTHHHHHGGGS----GGG----SEEEESS--HHHHHHHTT-TT--EEEE-----------STTTGGGGS-------------------------------------S---------HHHHHHHHIIIIIGGG--EEE--TTS-B-HHHHHHHHHH-TT--EEEE-B---SS-HHHHHHHHGGG-TT--EEEEPPP---TT-GGGHHHHHHHHHHHHHHHTS-HHHHHHHHHHHT-EE--SS-----------EEEETTEEEEEEEEEEEEEEE---TTS---S--S-EEEEEEEEEEEEE-GGGGTTSHHHHSSSSS--

Radius of gyration: 46.33 Å; Cα contacts (8 Å, |Δi|>4): 2202; chains: 2; bounding box: 109×143×142 Å

Nearest PDB structures (foldseek):
  7lfh-assembly1_A  TM=4.670E-01  e=3.883E-02  Mus musculus
  8j07-assembly1_5  TM=4.245E-01  e=6.339E-02  Homo sapiens
  8iai-assembly1_Y  TM=3.554E-01  e=2.500E-01  Sus scrofa
  1pgv-assembly1_A  TM=4.748E-01  e=7.346E-01  Caenorhabditis elegans
  8f8t-assembly1_T  TM=4.358E-01  e=4.964E-01  Homo sapiens

Foldseek 3Di:
DDPPPPPQVFDPPQVCVVVVHPTDRVVVVLVVLVVCLPPLPVLVVQLVRDVVSVVSSLLSNQAAEEAEDEPDFDDDPNATAQPPHDHPNVVVLVCLQPPLSLCSYAAYAYAYEDDQPCQQVQLVVQHHGPRLVVVLVSVLSSLLSNQNHAYYADHYQDDHDVSNLVSQQPRLRHAYYHEEWHPDQRDHDAEERAANQNYAEYHYEADDVSNRYHQCQNNQLRPQNHAEYAYYYHLVCQVVVPQPDDPLRNPVVQLVVQHAHQYQYYHYHNHQAAPPPVSNVSHYQLANYAYYHYENHLWAAPVVVVLPDDGSRNVRSVNVLPDPPDPVRQHQYQEYAYAHDDPSVLVSLLVNAQHAAYHHFQDDDDPDPPDPVVPPVPPPDPDDDDDDDDDDDDDDDDPDPDDDPDDDDPPPPDPDDDDPDPDPPCPSLNSNLVSCLPGVQQNYAYDEDHLQDEDEPVSLVSSLQSHQNHAEYEYAYQDAPDPPLVSCLVRQVSRQNHAYYAHAQHDHPPSPCPCPVVVVNRNVRLVVLVPDDPVVVQVSNQVSQKDFDPDPDPDDPSRGNHAWYHYHQWIKGWADKDKDFDQDQPDPPDDPDPPRGRPGTIIITIHIGTDGLVVCCVPCNSVSNYSDDD/DDPPPPPQVFDPPQVCVVVVHPTDRVVVVLVVLVVCLPPLPVLVVQLVRDVVSVVSSLLSNQAAEEAEDEPDFDDDPNATAQHPHDHSNVVVLVCLQPPLSLCSYAAYAYAYEDDQPCQQVQLVVQHHGPRLVVVLVSVLSSLLSNQNHAEYADHYQDDHDVSNLVSQQPRLRHAYYHEEWHPDQRDHDAEERAANQNYAEYHYEADDVSNRYHQCQNNQLRPQNHAYYAYYYHLVCQVVVPQPDDPLSNPVVQLVVQHAHQYQYYHYHNHQAACPPVSNVSHYQLQNYAYYYYENHLWAAPVVVVLPDDGSRNVRSVNVLPDPPDPVRQHQYQEYAYAHDDPSVLVSLLVNAQHAYYHHFQDDDDPDPPPPVVPPVVPPDPPDDDDDDDDDDDDDDDDDDDDDPDDDDDPPPDPDDDDPPPDPPQPSLNSNLVSCLPGVQQNYAYDEDHLQDEDEPVSLVSSLQSHQNHAEYEYAYQDQDQQPLVVCLVRQVSRQNHAYYAHAQHDHDPSPCPCPVVVVNRNVNLVVLVPDDPVVVQVSNQVSQKDFDPDPDPDDPSRGNHAWYHYHFWIKGWADKDWDFDQDQPDCPDDPDPPRGRPGTIIITIRIGTDGLVVCCVPCNSVSNYSDDD